Protein AF-A0A840MPY4-F1 (afdb_monomer_lite)

Organism: NCBI:txid714531

Secondary structure (DSSP, 8-state):
---S----EESS--SSEEE--TT-S-EEE---BTBSS-HHHHHHHHHHHHHHHHHHHHHT--EEEEE--EEEETTTEEEEPPEEEE-TT--EEEE-S-EEEEHHHHHHHTS----TT-PPPP--S------------------TT-EEEEEEEEEEEEEE--EEPP--TT--TT---EE--EEEEEEEEEEEEP--SSPPP--SSS---GGGHHHHHHHHHHHHHHTTS----SHHHHTSGGGGSPPPPP--S-EEEEEEEE-SS-EEEEESTTT--BS-S-HHHHHHHHHTTPPPHHHHHHHHHHHHHHHHHHHHTTTT-TT--TTHHHHHHHHHHHHHHHHHHHHHHHHHHHHTS----TT-GGG-S-TTHHHHHHHHHHHHHHHHHHHTTS-S--HHHHHT-SEE-SEEEEE----TTS-HHHHHHHHH-TTEEEEEEEE-TTHHHHHHHHGGGSPPEESSHHHH-TTSPEEEEEEEET-EEEES-----EEEEEEEEEE-S-TTS-------TT---TTSEEEEEEEEE-TTS-EEEEEEEEEEEE--HHHHHHHHHHHHHHT--HHHHHHHHHHHHHHHHTT--S--SSSHHHHHHHHHHHHHHHHHHHHHHHHHHHHHHHHHSS-TTPPP------TTEEEEEEEEEEEESS-GGGPPTT-EEEEEEEEEEEE--TTT-EEEEEEEEEEEEEEEEEEETTEEEEEEEEEEEEEEEEEETTEEEEEEEEEEEEEEEEEEE-SSS-EEEEEEE-TTTTSSS--GGGEEEEEEEEEEEETTEEEEEEEEEEE--TT--EEEEEEEEEEE-GGGGSTT-HHHHHHHHHHHHHTTT-S-TTHHHHHHHHHHPPPPS-----EEE-SSSEEEEEEPP----S--------PPEEEEEEEEEESSHHHHHHHHHHHHTT-HHHHHHHTPEEEEEEEE-TTS--B-S-HHHHHHHHHHT---SEEEEEEEEE-GGGGGG-HHHHHHHHHHHHHHHH-S-----EEEEESS---S--TTSSEEEEEEEEPPPP-EEEEEE-S-HHHHHHHHHHHHHH-HHHHHHHS--EEEEEEEB-TTSSSBPHHHHHHHHHHH-SS---EEEEEEESS--HHHHHHHHHHHHHTT--GGGEEEEE-TTHHHH-SSSEEEEEEEPPPEEEEEEEE--BSSSB---TT--EEEEEEETTEES-HHHHHHHHHHH-SSS-EEEEEEE-TT--HHHHHHHHHHHHHHHHHHT-TTTEEEEEEEE--HHHHHHHHHTT--GGG-SEEEEEESS---

pLDDT: mean 74.81, std 16.4, range [26.81, 96.81]

Structure (mmCIF, N/CA/C/O backbone):
data_AF-A0A840MPY4-F1
#
_entry.id   AF-A0A840MPY4-F1
#
loop_
_atom_site.group_PDB
_atom_site.id
_atom_site.type_symbol
_atom_site.label_atom_id
_atom_site.label_alt_id
_atom_site.label_comp_id
_atom_site.label_asym_id
_atom_site.label_entity_id
_atom_site.label_seq_id
_atom_site.pdbx_PDB_ins_code
_atom_site.Cartn_x
_atom_site.Cartn_y
_atom_site.Cartn_z
_atom_site.occupancy
_atom_site.B_iso_or_equiv
_atom_site.auth_seq_id
_atom_site.auth_comp_id
_atom_site.auth_asym_id
_atom_site.auth_atom_id
_atom_site.pdbx_PDB_model_num
ATOM 1 N N . MET A 1 1 ? -49.613 5.426 56.085 1.00 29.27 1 MET A N 1
ATOM 2 C CA . MET A 1 1 ? -48.404 6.179 56.483 1.00 29.27 1 MET A CA 1
ATOM 3 C C . MET A 1 1 ? -48.661 7.656 56.213 1.00 29.27 1 MET A C 1
ATOM 5 O O . MET A 1 1 ? -49.315 7.924 55.209 1.00 29.27 1 MET A O 1
ATOM 9 N N . PRO A 1 2 ? -48.269 8.586 57.100 1.00 29.73 2 PRO A N 1
ATOM 10 C CA . PRO A 1 2 ? -48.614 9.998 56.961 1.00 29.73 2 PRO A CA 1
ATOM 11 C C . PRO A 1 2 ? -47.793 10.660 55.846 1.00 29.73 2 PRO A C 1
ATOM 13 O O . PRO A 1 2 ? -46.617 10.361 55.670 1.00 29.73 2 PRO A O 1
ATOM 16 N N . THR A 1 3 ? -48.443 11.554 55.105 1.00 32.62 3 THR A N 1
ATOM 17 C CA . THR A 1 3 ? -47.988 12.252 53.890 1.00 32.62 3 THR A CA 1
ATOM 18 C C . THR A 1 3 ? -47.480 13.678 54.155 1.00 32.62 3 THR A C 1
ATOM 20 O O . THR A 1 3 ? -47.581 14.547 53.292 1.00 32.62 3 THR A O 1
ATOM 23 N N . THR A 1 4 ? -46.942 13.966 55.340 1.00 36.44 4 THR A N 1
ATOM 24 C CA . THR A 1 4 ? -46.329 15.271 55.641 1.00 36.44 4 THR A CA 1
ATOM 25 C C . THR A 1 4 ? -44.826 15.225 55.378 1.00 36.44 4 THR A C 1
ATOM 27 O O . THR A 1 4 ? -44.166 14.275 55.788 1.00 36.44 4 THR A O 1
ATOM 30 N N . GLN A 1 5 ? -44.291 16.235 54.681 1.00 41.03 5 GLN A N 1
ATOM 31 C CA . GLN A 1 5 ? -42.857 16.441 54.439 1.00 41.03 5 GLN A CA 1
ATOM 32 C C . GLN A 1 5 ? -42.096 16.544 55.776 1.00 41.03 5 GLN A C 1
ATOM 34 O O . GLN A 1 5 ? -41.884 17.633 56.303 1.00 41.03 5 GLN A O 1
ATOM 39 N N . ASP A 1 6 ? -41.723 15.402 56.352 1.00 45.94 6 ASP A N 1
ATOM 40 C CA . ASP A 1 6 ? -40.908 15.328 57.560 1.00 45.94 6 ASP A CA 1
ATOM 41 C C . ASP A 1 6 ? -39.481 15.793 57.245 1.00 45.94 6 ASP A C 1
ATOM 43 O O . ASP A 1 6 ? -38.837 15.319 56.307 1.00 45.94 6 ASP A O 1
ATOM 47 N N . THR A 1 7 ? -38.973 16.722 58.052 1.00 53.59 7 THR A N 1
ATOM 48 C CA . THR A 1 7 ? -37.599 17.229 57.987 1.00 53.59 7 THR A CA 1
ATOM 49 C C . THR A 1 7 ? -36.598 16.090 58.209 1.00 53.59 7 THR A C 1
ATOM 51 O O . THR A 1 7 ? -36.431 15.606 59.334 1.00 53.59 7 THR A O 1
ATOM 54 N N . LEU A 1 8 ? -35.934 15.667 57.127 1.00 58.66 8 LEU A N 1
ATOM 55 C CA . LEU A 1 8 ? -34.840 14.691 57.135 1.00 58.66 8 LEU A CA 1
ATOM 56 C C . LEU A 1 8 ? -33.618 15.272 57.859 1.00 58.66 8 LEU A C 1
ATOM 58 O O . LEU A 1 8 ? -33.148 16.354 57.512 1.00 58.66 8 LEU A O 1
ATOM 62 N N . VAL A 1 9 ? -33.080 14.538 58.836 1.00 64.81 9 VAL A N 1
ATOM 63 C CA . VAL A 1 9 ? -31.821 14.887 59.516 1.00 64.81 9 VAL A CA 1
ATOM 64 C C . VAL A 1 9 ? -30.726 13.957 59.006 1.00 64.81 9 VAL A C 1
ATOM 66 O O . VAL A 1 9 ? -30.769 12.756 59.268 1.00 64.81 9 VAL A O 1
ATOM 69 N N . LEU A 1 10 ? -29.767 14.496 58.250 1.00 68.44 10 LEU A N 1
ATOM 70 C CA . LEU A 1 10 ? -28.640 13.738 57.698 1.00 68.44 10 LEU A CA 1
ATOM 71 C C . LEU A 1 10 ? -27.717 13.262 58.825 1.00 68.44 10 LEU A C 1
ATOM 73 O O . LEU A 1 10 ? -27.290 14.065 59.650 1.00 68.44 10 LEU A O 1
ATOM 77 N N . LEU A 1 11 ? -27.403 11.966 58.848 1.00 57.31 11 LEU A N 1
ATOM 78 C CA . LEU A 1 11 ? -26.473 11.383 59.823 1.00 57.31 11 LEU A CA 1
ATOM 79 C C . LEU A 1 11 ? -25.024 11.435 59.342 1.00 57.31 11 LEU A C 1
ATOM 81 O O . LEU A 1 11 ? -24.120 11.596 60.154 1.00 57.31 11 LEU A O 1
ATOM 85 N N . ASN A 1 12 ? -24.820 11.361 58.024 1.00 67.62 12 ASN A N 1
ATOM 86 C CA . ASN A 1 12 ? -23.512 11.472 57.390 1.00 67.62 12 ASN A CA 1
ATOM 87 C C . ASN A 1 12 ? -23.547 12.659 56.420 1.00 67.62 12 ASN A C 1
ATOM 89 O O . ASN A 1 12 ? -24.227 12.606 55.394 1.00 67.62 12 ASN A O 1
ATOM 93 N N . ALA A 1 13 ? -22.840 13.744 56.749 1.00 54.88 13 ALA A N 1
ATOM 94 C CA . ALA A 1 13 ? -22.662 14.871 55.840 1.00 54.88 13 ALA A CA 1
ATOM 95 C C . ALA A 1 13 ? -21.511 14.549 54.878 1.00 54.88 13 ALA A C 1
ATOM 97 O O . ALA A 1 13 ? -20.348 14.506 55.272 1.00 54.88 13 ALA A O 1
ATOM 98 N N . SER A 1 14 ? -21.836 14.276 53.618 1.00 61.94 14 SER A N 1
ATOM 99 C CA . SER A 1 14 ? -20.851 14.076 52.552 1.00 61.94 14 SER A CA 1
ATOM 100 C C . SER A 1 14 ? -21.078 15.113 51.458 1.00 61.94 14 SER A C 1
ATOM 102 O O . SER A 1 14 ? -22.224 15.418 51.128 1.00 61.94 14 SER A O 1
ATOM 104 N N . ASN A 1 15 ? -19.995 15.656 50.894 1.00 76.69 15 ASN A N 1
ATOM 105 C CA . ASN A 1 15 ? -20.077 16.595 49.769 1.00 76.69 15 ASN A CA 1
ATOM 106 C C . ASN A 1 15 ? -20.805 15.919 48.593 1.00 76.69 15 ASN A C 1
ATOM 108 O O . ASN A 1 15 ? -20.614 14.724 48.373 1.00 76.69 15 ASN A O 1
ATOM 112 N N . GLY A 1 16 ? -21.634 16.657 47.855 1.00 76.75 16 GLY A N 1
ATOM 113 C CA . GLY A 1 16 ? -22.427 16.155 46.728 1.00 76.75 16 GLY A CA 1
ATOM 114 C C . GLY A 1 16 ? -23.934 16.424 46.843 1.00 76.75 16 GLY A C 1
ATOM 115 O O . GLY A 1 16 ? -24.391 17.268 47.615 1.00 76.75 16 GLY A O 1
ATOM 116 N N . ILE A 1 17 ? -24.730 15.720 46.033 1.00 78.50 17 ILE A N 1
ATOM 117 C CA . ILE A 1 17 ? -26.202 15.780 46.064 1.00 78.50 17 ILE A CA 1
ATOM 118 C C . ILE A 1 17 ? -26.725 14.545 46.800 1.00 78.50 17 ILE A C 1
ATOM 120 O O . ILE A 1 17 ? -26.593 13.434 46.296 1.00 78.50 17 ILE A O 1
ATOM 124 N N . THR A 1 18 ? -27.325 14.727 47.981 1.00 79.25 18 THR A N 1
ATOM 125 C CA . THR A 1 18 ? -27.927 13.622 48.750 1.00 79.25 18 THR A CA 1
ATOM 126 C C . THR A 1 18 ? -29.339 13.306 48.259 1.00 79.25 18 THR A C 1
ATOM 128 O O . THR A 1 18 ? -30.182 14.199 48.183 1.00 79.25 18 THR A O 1
ATOM 131 N N . LEU A 1 19 ? -29.600 12.032 47.964 1.00 75.88 19 LEU A N 1
ATOM 132 C CA . LEU A 1 19 ? -30.857 11.503 47.440 1.00 75.88 19 LEU A CA 1
ATOM 133 C C . LEU A 1 19 ? -31.365 10.392 48.371 1.00 75.88 19 LEU A C 1
ATOM 135 O O . LEU A 1 19 ? -30.850 9.275 48.355 1.00 75.88 19 LEU A O 1
ATOM 139 N N . ILE A 1 20 ? -32.366 10.703 49.202 1.00 74.69 20 ILE A N 1
ATOM 140 C CA . ILE A 1 20 ? -33.004 9.749 50.128 1.00 74.69 20 ILE A CA 1
ATOM 141 C C . ILE A 1 20 ? -34.519 9.776 49.880 1.00 74.69 20 ILE A C 1
ATOM 143 O O . ILE A 1 20 ? -35.190 10.700 50.352 1.00 74.69 20 ILE A O 1
ATOM 147 N N . PRO A 1 21 ? -35.066 8.808 49.122 1.00 73.88 21 PRO A N 1
ATOM 148 C CA . PRO A 1 21 ? -36.489 8.783 48.784 1.00 73.88 21 PRO A CA 1
ATOM 149 C C . PRO A 1 21 ? -37.421 8.586 49.983 1.00 73.88 21 PRO A C 1
ATOM 151 O O . PRO A 1 21 ? -37.048 8.046 51.030 1.00 73.88 21 PRO A O 1
ATOM 154 N N . GLY A 1 22 ? -38.661 9.054 49.818 1.00 61.81 22 GLY A N 1
ATOM 155 C CA . GLY A 1 22 ? -39.698 9.087 50.853 1.00 61.81 22 GLY A CA 1
ATOM 156 C C . GLY A 1 22 ? -40.196 7.709 51.311 1.00 61.81 22 GLY A C 1
ATOM 157 O O . GLY A 1 22 ? -40.797 7.584 52.376 1.00 61.81 22 GLY A O 1
ATOM 158 N N . ASP A 1 23 ? -39.939 6.691 50.509 1.00 68.69 23 ASP A N 1
ATOM 159 C CA . ASP A 1 23 ? -40.542 5.361 50.508 1.00 68.69 23 ASP A CA 1
ATOM 160 C C . ASP A 1 23 ? -39.501 4.258 50.241 1.00 68.69 23 ASP A C 1
ATOM 162 O O . ASP A 1 23 ? -39.848 3.130 49.899 1.00 68.69 23 ASP A O 1
ATOM 166 N N . THR A 1 24 ? -38.212 4.557 50.445 1.00 67.12 24 THR A N 1
ATOM 167 C CA . THR A 1 24 ? -37.131 3.574 50.282 1.00 67.12 24 THR A CA 1
ATOM 168 C C . THR A 1 24 ? -37.386 2.309 51.123 1.00 67.12 24 THR A C 1
ATOM 170 O O . THR A 1 24 ? -37.623 2.409 52.335 1.00 67.12 24 THR A O 1
ATOM 173 N N . PRO A 1 25 ? -37.302 1.097 50.534 1.00 69.69 25 PRO A N 1
ATOM 174 C CA . PRO A 1 25 ? -37.469 -0.153 51.277 1.00 69.69 25 PRO A CA 1
ATOM 175 C C . PRO A 1 25 ? -36.320 -0.391 52.269 1.00 69.69 25 PRO A C 1
ATOM 177 O O . PRO A 1 25 ? -36.459 -1.192 53.190 1.00 69.69 25 PRO A O 1
ATOM 180 N N . LEU A 1 26 ? -35.210 0.348 52.141 1.00 75.25 26 LEU A N 1
ATOM 181 C CA . LEU A 1 26 ? -34.127 0.407 53.125 1.00 75.25 26 LEU A CA 1
ATOM 182 C C . LEU A 1 26 ? -34.470 1.379 54.271 1.00 75.25 26 LEU A C 1
ATOM 184 O O . LEU A 1 26 ? -33.704 2.287 54.603 1.00 75.25 26 LEU A O 1
ATOM 188 N N . THR A 1 27 ? -35.653 1.201 54.864 1.00 67.88 27 THR A N 1
ATOM 189 C CA . THR A 1 27 ? -36.108 1.930 56.055 1.00 67.88 27 THR A CA 1
ATOM 190 C C . THR A 1 27 ? -36.087 0.994 57.259 1.00 67.88 27 THR A C 1
ATOM 192 O O . THR A 1 27 ? -36.723 -0.059 57.245 1.00 67.88 27 THR A O 1
ATOM 195 N N . ARG A 1 28 ? -35.390 1.386 58.330 1.00 77.00 28 ARG A N 1
ATOM 196 C CA . ARG A 1 28 ? -35.313 0.620 59.584 1.00 77.00 28 ARG A CA 1
ATOM 197 C C . ARG A 1 28 ? -35.750 1.440 60.792 1.00 77.00 28 ARG A C 1
ATOM 199 O O . ARG A 1 28 ? -35.774 2.671 60.756 1.00 77.00 28 ARG A O 1
ATOM 206 N N . LEU A 1 29 ? -36.070 0.736 61.877 1.00 70.38 29 LEU A N 1
ATOM 207 C CA . LEU A 1 29 ? -36.338 1.347 63.178 1.00 70.38 29 LEU A CA 1
ATOM 208 C C . LEU A 1 29 ? -35.064 2.003 63.721 1.00 70.38 29 LEU A C 1
ATOM 210 O O . LEU A 1 29 ? -34.014 1.362 63.773 1.00 70.38 29 LEU A O 1
ATOM 214 N N . ASN A 1 30 ? -35.175 3.254 64.159 1.00 71.31 30 ASN A N 1
ATOM 215 C CA . ASN A 1 30 ? -34.165 3.933 64.959 1.00 71.31 30 ASN A CA 1
ATOM 216 C C . ASN A 1 30 ? -34.508 3.728 66.442 1.00 71.31 30 ASN A C 1
ATOM 218 O O . ASN A 1 30 ? -35.477 4.305 66.932 1.00 71.31 30 ASN A O 1
ATOM 222 N N . TYR A 1 31 ? -33.772 2.873 67.151 1.00 73.06 31 TYR A N 1
ATOM 223 C CA . TYR A 1 31 ? -34.034 2.638 68.574 1.00 73.06 31 TYR A CA 1
ATOM 224 C C . TYR A 1 31 ? -33.492 3.786 69.435 1.00 73.06 31 TYR A C 1
ATOM 226 O O . TYR A 1 31 ? -32.384 4.259 69.193 1.00 73.06 31 TYR A O 1
ATOM 234 N N . PHE A 1 32 ? -34.257 4.200 70.447 1.00 65.88 32 PHE A N 1
ATOM 235 C CA . PHE A 1 32 ? -33.897 5.208 71.451 1.00 65.88 32 PHE A CA 1
ATOM 236 C C . PHE A 1 32 ? -34.499 4.826 72.816 1.00 65.88 32 PHE A C 1
ATOM 238 O O . PHE A 1 32 ? -35.452 4.039 72.872 1.00 65.88 32 PHE A O 1
ATOM 245 N N . ASP A 1 33 ? -33.929 5.338 73.908 1.00 62.19 33 ASP A N 1
ATOM 246 C CA . ASP A 1 33 ? -34.390 5.027 75.266 1.00 62.19 33 ASP A CA 1
ATOM 247 C C . ASP A 1 33 ? -35.830 5.526 75.495 1.00 62.19 33 ASP A C 1
ATOM 249 O O . ASP A 1 33 ? -36.161 6.661 75.157 1.00 62.19 33 ASP A O 1
ATOM 253 N N . GLY A 1 34 ? -36.698 4.653 76.032 1.00 65.81 34 GLY A N 1
ATOM 254 C CA . GLY A 1 34 ? -38.146 4.893 76.201 1.00 65.81 34 GLY A CA 1
ATOM 255 C C . GLY A 1 34 ? -39.065 3.894 75.468 1.00 65.81 34 GLY A C 1
ATOM 256 O O . GLY A 1 34 ? -40.265 3.849 75.729 1.00 65.81 34 GLY A O 1
ATOM 257 N N . LYS A 1 35 ? -38.517 3.038 74.594 1.00 57.62 35 LYS A N 1
ATOM 258 C CA . LYS A 1 35 ? -39.201 1.884 73.970 1.00 57.62 35 LYS A CA 1
ATOM 259 C C . LYS A 1 35 ? -38.989 0.645 74.864 1.00 57.62 35 LYS A C 1
ATOM 261 O O . LYS A 1 35 ? -37.899 0.476 75.393 1.00 57.62 35 LYS A O 1
ATOM 266 N N . PHE A 1 36 ? -39.995 -0.200 75.123 1.00 57.94 36 PHE A N 1
ATOM 267 C CA . PHE A 1 36 ? -39.844 -1.367 76.026 1.00 57.94 36 PHE A CA 1
ATOM 268 C C . PHE A 1 36 ? -38.870 -2.394 75.398 1.00 57.94 36 PHE A C 1
ATOM 270 O O . PHE A 1 36 ? -39.295 -3.144 74.526 1.00 57.94 36 PHE A O 1
ATOM 277 N N . LEU A 1 37 ? -37.585 -2.332 75.796 1.00 61.00 37 LEU A N 1
ATOM 278 C CA . LEU A 1 37 ? -36.343 -3.044 75.385 1.00 61.00 37 LEU A CA 1
ATOM 279 C C . LEU A 1 37 ? -35.227 -1.976 75.254 1.00 61.00 37 LEU A C 1
ATOM 281 O O . LEU A 1 37 ? -35.475 -0.922 74.673 1.00 61.00 37 LEU A O 1
ATOM 285 N N . LYS A 1 38 ? -34.010 -2.196 75.781 1.00 65.75 38 LYS A N 1
ATOM 286 C CA . LYS A 1 38 ? -32.951 -1.165 75.716 1.00 65.75 38 LYS A CA 1
ATOM 287 C C . LYS A 1 38 ? -32.557 -0.890 74.266 1.00 65.75 38 LYS A C 1
ATOM 289 O O . LYS A 1 38 ? -32.314 -1.818 73.494 1.00 65.75 38 LYS A O 1
ATOM 294 N N . ALA A 1 39 ? -32.462 0.386 73.906 1.00 67.56 39 ALA A N 1
ATOM 295 C CA . ALA A 1 39 ? -32.134 0.783 72.545 1.00 67.56 39 ALA A CA 1
ATOM 296 C C . ALA A 1 39 ? -30.745 0.308 72.115 1.00 67.56 39 ALA A C 1
ATOM 298 O O . ALA A 1 39 ? -30.576 -0.105 70.971 1.00 67.56 39 ALA A O 1
ATOM 299 N N . GLU A 1 40 ? -29.784 0.316 73.037 1.00 67.94 40 GLU A N 1
ATOM 300 C CA . GLU A 1 40 ? -28.411 -0.136 72.804 1.00 67.94 40 GLU A CA 1
ATOM 301 C C . GLU A 1 40 ? -28.351 -1.605 72.352 1.00 67.94 40 GLU A C 1
ATOM 303 O O . GLU A 1 40 ? -27.673 -1.910 71.372 1.00 67.94 40 GLU A O 1
ATOM 308 N N . ASP A 1 41 ? -29.117 -2.501 72.987 1.00 69.31 41 ASP A N 1
ATOM 309 C CA . ASP A 1 41 ? -29.124 -3.937 72.663 1.00 69.31 41 ASP A CA 1
ATOM 310 C C . ASP A 1 41 ? -29.664 -4.187 71.242 1.00 69.31 41 ASP A C 1
ATOM 312 O O . ASP A 1 41 ? -29.098 -4.953 70.458 1.00 69.31 41 ASP A O 1
ATOM 316 N N . LEU A 1 42 ? -30.732 -3.482 70.866 1.00 79.56 42 LEU A N 1
ATOM 317 C CA . LEU A 1 42 ? -31.342 -3.616 69.543 1.00 79.56 42 LEU A CA 1
ATOM 318 C C . LEU A 1 42 ? -30.551 -2.875 68.448 1.00 79.56 42 LEU A C 1
ATOM 320 O O . LEU A 1 42 ? -30.545 -3.292 67.287 1.00 79.56 42 LEU A O 1
ATOM 324 N N . GLN A 1 43 ? -29.851 -1.789 68.793 1.00 77.06 43 GLN A N 1
ATOM 325 C CA . GLN A 1 43 ? -28.873 -1.152 67.905 1.00 77.06 43 GLN A CA 1
ATOM 326 C C . GLN A 1 43 ? -27.672 -2.068 67.662 1.00 77.06 43 GLN A C 1
ATOM 328 O O . GLN A 1 43 ? -27.186 -2.132 66.528 1.00 77.06 43 GLN A O 1
ATOM 333 N N . ALA A 1 44 ? -27.212 -2.790 68.687 1.00 70.19 44 ALA A N 1
ATOM 334 C CA . ALA A 1 44 ? -26.137 -3.765 68.566 1.00 70.19 44 ALA A CA 1
ATOM 335 C C . ALA A 1 44 ? -26.538 -4.919 67.634 1.00 70.19 44 ALA A C 1
ATOM 337 O O . ALA A 1 44 ? -25.787 -5.234 66.712 1.00 70.19 44 ALA A O 1
ATOM 338 N N . GLU A 1 45 ? -27.746 -5.476 67.779 1.00 78.19 45 GLU A N 1
ATOM 339 C CA . GLU A 1 45 ? -28.273 -6.508 66.871 1.00 78.19 45 GLU A CA 1
ATOM 340 C C . GLU A 1 45 ? -28.405 -6.001 65.422 1.00 78.19 45 GLU A C 1
ATOM 342 O O . GLU A 1 45 ? -27.947 -6.656 64.482 1.00 78.19 45 GLU A O 1
ATOM 347 N N . GLN A 1 46 ? -28.954 -4.798 65.212 1.00 83.25 46 GLN A N 1
ATOM 348 C CA . GLN A 1 46 ? -29.011 -4.203 63.870 1.00 83.25 46 GLN A CA 1
ATOM 349 C C . GLN A 1 46 ? -27.618 -3.969 63.276 1.00 83.25 46 GLN A C 1
ATOM 351 O O . GLN A 1 46 ? -27.415 -4.151 62.075 1.00 83.25 46 GLN A O 1
ATOM 356 N N . THR A 1 47 ? -26.661 -3.541 64.097 1.00 80.38 47 THR A N 1
ATOM 357 C CA . THR A 1 47 ? -25.276 -3.329 63.664 1.00 80.38 47 THR A CA 1
ATOM 358 C C . THR A 1 47 ? -24.632 -4.651 63.274 1.00 80.38 47 THR A C 1
ATOM 360 O O . THR A 1 47 ? -24.016 -4.720 62.213 1.00 80.38 47 THR A O 1
ATOM 363 N N . TYR A 1 48 ? -24.849 -5.708 64.060 1.00 80.06 48 TYR A N 1
ATOM 364 C CA . TYR A 1 48 ? -24.405 -7.062 63.741 1.00 80.06 48 TYR A CA 1
ATOM 365 C C . TYR A 1 48 ? -24.957 -7.538 62.390 1.00 80.06 48 TYR A C 1
ATOM 367 O O . TYR A 1 48 ? -24.182 -7.951 61.530 1.00 80.06 48 TYR A O 1
ATOM 375 N N . LEU A 1 49 ? -26.269 -7.415 62.150 1.00 86.69 49 LEU A N 1
ATOM 376 C CA . LEU A 1 49 ? -26.880 -7.816 60.876 1.00 86.69 49 LEU A CA 1
ATOM 377 C C . LEU A 1 49 ? -26.324 -7.014 59.690 1.00 86.69 49 LEU A C 1
ATOM 379 O O . LEU A 1 49 ? -26.049 -7.586 58.636 1.00 86.69 49 LEU A O 1
ATOM 383 N N . ARG A 1 50 ? -26.107 -5.703 59.856 1.00 86.19 50 ARG A N 1
ATOM 384 C CA . ARG A 1 50 ? -25.498 -4.857 58.814 1.00 86.19 50 ARG A CA 1
ATOM 385 C C . ARG A 1 50 ? -24.067 -5.272 58.517 1.00 86.19 50 ARG A C 1
ATOM 387 O O . ARG A 1 50 ? -23.717 -5.389 57.349 1.00 86.19 50 ARG A O 1
ATOM 394 N N . GLN A 1 51 ? -23.261 -5.511 59.547 1.00 83.44 51 GLN A N 1
ATOM 395 C CA . GLN A 1 51 ? -21.888 -5.979 59.379 1.00 83.44 51 GLN A CA 1
ATOM 396 C C . GLN A 1 51 ? -21.856 -7.349 58.699 1.00 83.44 51 GLN A C 1
ATOM 398 O O . GLN A 1 51 ? -21.070 -7.549 57.781 1.00 83.44 51 GLN A O 1
ATOM 403 N N . LEU A 1 52 ? -22.753 -8.267 59.069 1.00 84.38 52 LEU A N 1
ATOM 404 C CA . LEU A 1 52 ? -22.861 -9.576 58.428 1.00 84.38 52 LEU A CA 1
ATOM 405 C C . LEU A 1 52 ? -23.201 -9.454 56.932 1.00 84.38 52 LEU A C 1
ATOM 407 O O . LEU A 1 52 ? -22.577 -10.118 56.105 1.00 84.38 52 LEU A O 1
ATOM 411 N N . VAL A 1 53 ? -24.148 -8.582 56.573 1.00 90.69 53 VAL A N 1
ATOM 412 C CA . VAL A 1 53 ? -24.497 -8.302 55.170 1.00 90.69 53 VAL A CA 1
ATOM 413 C C . VAL A 1 53 ? -23.344 -7.620 54.431 1.00 90.69 53 VAL A C 1
ATOM 415 O O . VAL A 1 53 ? -23.046 -8.013 53.308 1.00 90.69 53 VAL A O 1
ATOM 418 N N . GLN A 1 54 ? -22.664 -6.650 55.049 1.00 89.56 54 GLN A N 1
ATOM 419 C CA . GLN A 1 54 ? -21.498 -5.979 54.463 1.00 89.56 54 GLN A CA 1
ATOM 420 C C . GLN A 1 54 ? -20.378 -6.974 54.158 1.00 89.56 54 GLN A C 1
ATOM 422 O O . GLN A 1 54 ? -19.916 -7.042 53.024 1.00 89.56 54 GLN A O 1
ATOM 427 N N . LEU A 1 55 ? -20.008 -7.811 55.130 1.00 84.88 55 LEU A N 1
ATOM 428 C CA . LEU A 1 55 ? -18.996 -8.857 54.961 1.00 84.88 55 LEU A CA 1
ATOM 429 C C . LEU A 1 55 ? -19.404 -9.878 53.885 1.00 84.88 55 LEU A C 1
ATOM 431 O O . LEU A 1 55 ? -18.574 -10.296 53.078 1.00 84.88 55 LEU A O 1
ATOM 435 N N . SER A 1 56 ? -20.689 -10.247 53.828 1.00 88.31 56 SER A N 1
ATOM 436 C CA . SER A 1 56 ? -21.235 -11.107 52.767 1.00 88.31 56 SER A CA 1
ATOM 437 C C . SER A 1 56 ? -21.119 -10.454 51.383 1.00 88.31 56 SER A C 1
ATOM 439 O O . SER A 1 56 ? -20.714 -11.089 50.409 1.00 88.31 56 SER A O 1
ATOM 441 N N . ASN A 1 57 ? -21.418 -9.158 51.287 1.00 91.00 57 ASN A N 1
ATOM 442 C CA . ASN A 1 57 ? -21.353 -8.411 50.038 1.00 91.00 57 ASN A CA 1
ATOM 443 C C . ASN A 1 57 ? -19.919 -8.201 49.545 1.00 91.00 57 ASN A C 1
ATOM 445 O O . ASN A 1 57 ? -19.691 -8.369 48.345 1.00 91.00 57 ASN A O 1
ATOM 449 N N . GLN A 1 58 ? -18.975 -7.919 50.451 1.00 86.31 58 GLN A N 1
ATOM 450 C CA . GLN A 1 58 ? -17.540 -7.807 50.153 1.00 86.31 58 GLN A CA 1
ATOM 451 C C . GLN A 1 58 ? -17.008 -9.082 49.487 1.00 86.31 58 GLN A C 1
ATOM 453 O O . GLN A 1 58 ? -16.267 -9.017 48.509 1.00 86.31 58 GLN A O 1
ATOM 458 N N . ALA A 1 59 ? -17.458 -10.262 49.930 1.00 82.62 59 ALA A N 1
ATOM 459 C CA . ALA A 1 59 ? -17.065 -11.526 49.305 1.00 82.62 59 ALA A CA 1
ATOM 460 C C . ALA A 1 59 ? -17.483 -11.625 47.820 1.00 82.62 59 ALA A C 1
ATOM 462 O O . ALA A 1 59 ? -16.790 -12.258 47.023 1.00 82.62 59 ALA A O 1
ATOM 463 N N . GLY A 1 60 ? -18.596 -10.988 47.440 1.00 83.81 60 GLY A N 1
ATOM 464 C CA . GLY A 1 60 ? -19.106 -10.951 46.065 1.00 83.81 60 GLY A CA 1
ATOM 465 C C . GLY A 1 60 ? -18.615 -9.770 45.219 1.00 83.81 60 GLY A C 1
ATOM 466 O O . GLY A 1 60 ? -19.073 -9.632 44.089 1.00 83.81 60 GLY A O 1
ATOM 467 N N . GLY A 1 61 ? -17.729 -8.922 45.750 1.00 87.69 61 GLY A N 1
ATOM 468 C CA . GLY A 1 61 ? -17.174 -7.754 45.060 1.00 87.69 61 GLY A CA 1
ATOM 469 C C . GLY A 1 61 ? -18.117 -6.550 44.954 1.00 87.69 61 GLY A C 1
ATOM 470 O O . GLY A 1 61 ? -19.322 -6.646 45.212 1.00 87.69 61 GLY A O 1
ATOM 471 N N . ALA A 1 62 ? -17.545 -5.410 44.565 1.00 91.31 62 ALA A N 1
ATOM 472 C CA . ALA A 1 62 ? -18.229 -4.124 44.414 1.00 91.31 62 ALA A CA 1
ATOM 473 C C . ALA A 1 62 ? -18.617 -3.809 42.960 1.00 91.31 62 ALA A C 1
ATOM 475 O O . ALA A 1 62 ? -18.071 -4.377 42.016 1.00 91.31 62 ALA A O 1
ATOM 476 N N . GLY A 1 63 ? -19.541 -2.864 42.778 1.00 93.12 63 GLY A N 1
ATOM 477 C CA . GLY A 1 63 ? -19.978 -2.378 41.470 1.00 93.12 63 GLY A CA 1
ATOM 478 C C . GLY A 1 63 ? -21.490 -2.220 41.352 1.00 93.12 63 GLY A C 1
ATOM 479 O O . GLY A 1 63 ? -22.250 -2.444 42.298 1.00 93.12 63 GLY A O 1
ATOM 480 N N . VAL A 1 64 ? -21.936 -1.830 40.159 1.00 95.94 64 VAL A N 1
ATOM 481 C CA . VAL A 1 64 ? -23.363 -1.702 39.837 1.00 95.94 64 VAL A CA 1
ATOM 482 C C . VAL A 1 64 ? -23.962 -3.089 39.605 1.00 95.94 64 VAL A C 1
ATOM 484 O O . VAL A 1 64 ? -23.416 -3.885 38.847 1.00 95.94 64 VAL A O 1
ATOM 487 N N . VAL A 1 65 ? -25.085 -3.385 40.257 1.00 94.81 65 VAL A N 1
ATOM 488 C CA . VAL A 1 65 ? -25.831 -4.641 40.082 1.00 94.81 65 VAL A CA 1
ATOM 489 C C . VAL A 1 65 ? -26.851 -4.500 38.953 1.00 94.81 65 VAL A C 1
ATOM 491 O O . VAL A 1 65 ? -26.970 -5.387 38.116 1.00 94.81 65 VAL A O 1
ATOM 494 N N . ASN A 1 66 ? -27.594 -3.392 38.929 1.00 93.44 66 ASN A N 1
ATOM 495 C CA . ASN A 1 66 ? -28.489 -3.004 37.838 1.00 93.44 66 ASN A CA 1
ATOM 496 C C . ASN A 1 66 ? -28.820 -1.504 37.926 1.00 93.44 66 ASN A C 1
ATOM 498 O O . ASN A 1 66 ? -28.654 -0.890 38.982 1.00 93.44 66 ASN A O 1
ATOM 502 N N . GLY A 1 67 ? -29.304 -0.929 36.822 1.00 94.00 67 GLY A N 1
ATOM 503 C CA . GLY A 1 67 ? -29.748 0.464 36.781 1.00 94.00 67 GLY A CA 1
ATOM 504 C C . GLY A 1 67 ? -28.603 1.469 36.904 1.00 94.00 67 GLY A C 1
ATOM 505 O O . GLY A 1 67 ? -27.505 1.203 36.413 1.00 94.00 67 GLY A O 1
ATOM 506 N N . PHE A 1 68 ? -28.855 2.621 37.535 1.00 94.31 68 PHE A N 1
ATOM 507 C CA . PHE A 1 68 ? -27.892 3.729 37.676 1.00 94.31 68 PHE A CA 1
ATOM 508 C C . PHE A 1 68 ? -27.282 4.217 36.347 1.00 94.31 68 PHE A C 1
ATOM 510 O O . PHE A 1 68 ? -26.169 4.747 36.297 1.00 94.31 68 PHE A O 1
ATOM 517 N N . ASP A 1 69 ? -28.014 4.050 35.249 1.00 92.06 69 ASP A N 1
ATOM 518 C CA . ASP A 1 69 ? -27.655 4.608 33.949 1.00 92.06 69 ASP A CA 1
ATOM 519 C C . ASP A 1 69 ? -27.685 6.134 33.993 1.00 92.06 69 ASP A C 1
ATOM 521 O O . ASP A 1 69 ? -28.628 6.728 34.527 1.00 92.06 69 ASP A O 1
ATOM 525 N N . LEU A 1 70 ? -26.651 6.745 33.411 1.00 90.38 70 LEU A N 1
ATOM 526 C CA . LEU A 1 70 ? -26.519 8.189 33.274 1.00 90.38 70 LEU A CA 1
ATOM 527 C C . LEU A 1 70 ? -26.872 8.584 31.846 1.00 90.38 70 LEU A C 1
ATOM 529 O O . LEU A 1 70 ? -26.206 8.178 30.894 1.00 90.38 70 LEU A O 1
ATOM 533 N N . GLN A 1 71 ? -27.902 9.412 31.700 1.00 86.75 71 GLN A N 1
ATOM 534 C CA . GLN A 1 71 ? -28.324 9.929 30.402 1.00 86.75 71 GLN A CA 1
ATOM 535 C C . GLN A 1 71 ? -28.255 11.454 30.392 1.00 86.75 71 GLN A C 1
ATOM 537 O O . GLN A 1 71 ? -28.833 12.127 31.249 1.00 86.75 71 GLN A O 1
ATOM 542 N N . ALA A 1 72 ? -27.538 12.005 29.412 1.00 83.19 72 ALA A N 1
ATOM 543 C CA . ALA A 1 72 ? -27.521 13.439 29.163 1.00 83.19 72 ALA A CA 1
ATOM 544 C C . ALA A 1 72 ? -28.854 13.880 28.554 1.00 83.19 72 ALA A C 1
ATOM 546 O O . ALA A 1 72 ? -29.308 13.320 27.562 1.00 83.19 72 ALA A O 1
ATOM 547 N N . THR A 1 73 ? -29.466 14.897 29.156 1.00 77.25 73 THR A N 1
ATOM 548 C CA . THR A 1 73 ? -30.701 15.529 28.678 1.00 77.25 73 THR A CA 1
ATOM 549 C C . THR A 1 73 ? -30.399 16.962 28.235 1.00 77.25 73 THR A C 1
ATOM 551 O O . THR A 1 73 ? -29.399 17.558 28.651 1.00 77.25 73 THR A O 1
ATOM 554 N N . ALA A 1 74 ? -31.258 17.541 27.390 1.00 69.25 74 ALA A N 1
ATOM 555 C CA . ALA A 1 74 ? -31.140 18.933 26.964 1.00 69.25 74 ALA A CA 1
ATOM 556 C C . ALA A 1 74 ? -30.977 19.894 28.165 1.00 69.25 74 ALA A C 1
ATOM 558 O O . ALA A 1 74 ? -31.631 19.736 29.197 1.00 69.25 74 ALA A O 1
ATOM 559 N N . GLY A 1 75 ? -30.101 20.897 28.023 1.00 67.88 75 GLY A N 1
ATOM 560 C CA . GLY A 1 75 ? -29.872 21.927 29.048 1.00 67.88 75 GLY A CA 1
ATOM 561 C C . GLY A 1 75 ? -28.836 21.592 30.134 1.00 67.88 75 GLY A C 1
ATOM 562 O O . GLY A 1 75 ? -29.005 22.037 31.260 1.00 67.88 75 GLY A O 1
ATOM 563 N N . GLN A 1 76 ? -27.772 20.831 29.826 1.00 82.31 76 GLN A N 1
ATOM 564 C CA . GLN A 1 76 ? -26.695 20.460 30.778 1.00 82.31 76 GLN A CA 1
ATOM 565 C C . GLN A 1 76 ? -27.192 19.716 32.032 1.00 82.31 76 GLN A C 1
ATOM 567 O O . GLN A 1 76 ? -26.684 19.893 33.146 1.00 82.31 76 GLN A O 1
ATOM 572 N N . ARG A 1 77 ? -28.192 18.853 31.840 1.00 86.25 77 ARG A N 1
ATOM 573 C CA . ARG A 1 77 ? -28.765 18.007 32.886 1.00 86.25 77 ARG A CA 1
ATOM 574 C C . ARG A 1 77 ? -28.414 16.550 32.655 1.00 86.25 77 ARG A C 1
ATOM 576 O O . ARG A 1 77 ? -28.305 16.100 31.515 1.00 86.25 77 ARG A O 1
ATOM 583 N N . LEU A 1 78 ? -28.274 15.819 33.749 1.00 88.00 78 LEU A N 1
ATOM 584 C CA . LEU A 1 78 ? -28.163 14.368 33.736 1.00 88.00 78 LEU A CA 1
ATOM 585 C C . LEU A 1 78 ? -29.358 13.776 34.463 1.00 88.00 78 LEU A C 1
ATOM 587 O O . LEU A 1 78 ? -29.753 14.265 35.523 1.00 88.00 78 LEU A O 1
ATOM 591 N N . THR A 1 79 ? -29.895 12.708 33.895 1.00 91.81 79 THR A N 1
ATOM 592 C CA . THR A 1 79 ? -30.872 11.850 34.553 1.00 91.81 79 THR A CA 1
ATOM 593 C C . THR A 1 79 ? -30.170 10.574 34.988 1.00 91.81 79 THR A C 1
ATOM 595 O O . THR A 1 79 ? -29.520 9.910 34.179 1.00 91.81 79 THR A O 1
ATOM 598 N N . LEU A 1 80 ? -30.288 10.263 36.276 1.00 93.12 80 LEU A N 1
ATOM 599 C CA . LEU A 1 80 ? -29.863 9.010 36.879 1.00 93.12 80 LEU A CA 1
ATOM 600 C C . LEU A 1 80 ? -31.092 8.119 37.043 1.00 93.12 80 LEU A C 1
ATOM 602 O O . LEU A 1 80 ? -32.065 8.518 37.684 1.00 93.12 80 LEU A O 1
ATOM 606 N N . SER A 1 81 ? -31.057 6.932 36.447 1.00 94.75 81 SER A N 1
ATOM 607 C CA . SER A 1 81 ? -32.134 5.946 36.587 1.00 94.75 81 SER A CA 1
ATOM 608 C C . SER A 1 81 ? -32.112 5.249 37.958 1.00 94.75 81 SER A C 1
ATOM 610 O O . SER A 1 81 ? -31.063 5.222 38.614 1.00 94.75 81 SER A O 1
ATOM 612 N N . PRO A 1 82 ? -33.244 4.657 38.393 1.00 94.00 82 PRO A N 1
ATOM 613 C CA . PRO A 1 82 ? -33.276 3.761 39.541 1.00 94.00 82 PRO A CA 1
ATOM 614 C C . PRO A 1 82 ? -32.237 2.654 39.411 1.00 94.00 82 PRO A C 1
ATOM 616 O O . PRO A 1 82 ? -31.947 2.207 38.300 1.00 94.00 82 PRO A O 1
ATOM 619 N N . GLY A 1 83 ? -31.693 2.181 40.524 1.00 94.62 83 GLY A N 1
ATOM 620 C CA . GLY A 1 83 ? -30.680 1.137 40.480 1.00 94.62 83 GLY A CA 1
ATOM 621 C C . GLY A 1 83 ? -30.222 0.637 41.836 1.00 94.62 83 GLY A C 1
ATOM 622 O O . GLY A 1 83 ? -30.544 1.199 42.886 1.00 94.62 83 GLY A O 1
ATOM 623 N N . LEU A 1 84 ? -29.442 -0.439 41.773 1.00 95.44 84 LEU A N 1
ATOM 624 C CA . LEU A 1 84 ? -28.814 -1.115 42.899 1.00 95.44 84 LEU A CA 1
ATOM 625 C C . LEU A 1 84 ? -27.311 -1.260 42.638 1.00 95.44 84 LEU A C 1
ATOM 627 O O . LEU A 1 84 ? -26.898 -1.715 41.571 1.00 95.44 84 LEU A O 1
ATOM 631 N N . ALA A 1 85 ? -26.492 -0.920 43.627 1.00 95.44 85 ALA A N 1
ATOM 632 C CA . ALA A 1 85 ? -25.044 -1.073 43.591 1.00 95.44 85 ALA A CA 1
ATOM 633 C C . ALA A 1 85 ? -24.509 -1.473 44.969 1.00 95.44 85 ALA A C 1
ATOM 635 O O . ALA A 1 85 ? -25.176 -1.289 45.988 1.00 95.44 85 ALA A O 1
ATOM 636 N N . ILE A 1 86 ? -23.303 -2.032 44.981 1.00 94.94 86 ILE A N 1
ATOM 637 C CA . ILE A 1 86 ? -22.559 -2.398 46.186 1.00 94.94 86 ILE A CA 1
ATOM 638 C C . ILE A 1 86 ? -21.247 -1.617 46.177 1.00 94.94 86 ILE A C 1
ATOM 640 O O . ILE A 1 86 ? -20.525 -1.658 45.178 1.00 94.94 86 ILE A O 1
ATOM 644 N N . ASP A 1 87 ? -20.944 -0.898 47.255 1.00 92.88 87 ASP A N 1
ATOM 645 C CA . ASP A 1 87 ? -19.653 -0.214 47.394 1.00 92.88 87 ASP A CA 1
ATOM 646 C C . ASP A 1 87 ? -18.533 -1.178 47.849 1.00 92.88 87 ASP A C 1
ATOM 648 O O . ASP A 1 87 ? -18.827 -2.296 48.284 1.00 92.88 87 ASP A O 1
ATOM 652 N N . PRO A 1 88 ? -17.242 -0.804 47.726 1.00 89.44 88 PRO A N 1
ATOM 653 C CA . PRO A 1 88 ? -16.134 -1.650 48.189 1.00 89.44 88 PRO A CA 1
ATOM 654 C C . PRO A 1 88 ? -16.175 -2.007 49.683 1.00 89.44 88 PRO A C 1
ATOM 656 O O . PRO A 1 88 ? -15.706 -3.077 50.059 1.00 89.44 88 PRO A O 1
ATOM 659 N N . ASP A 1 89 ? -16.808 -1.185 50.522 1.00 90.12 89 ASP A N 1
ATOM 660 C CA . ASP A 1 89 ? -17.051 -1.490 51.936 1.00 90.12 89 ASP A CA 1
ATOM 661 C C . ASP A 1 89 ? -18.220 -2.487 52.151 1.00 90.12 89 ASP A C 1
ATOM 663 O O . ASP A 1 89 ? -18.488 -2.893 53.285 1.00 90.12 89 ASP A O 1
ATOM 667 N N . GLY A 1 90 ? -18.909 -2.928 51.092 1.00 89.94 90 GLY A N 1
ATOM 668 C CA . GLY A 1 90 ? -19.997 -3.914 51.120 1.00 89.94 90 GLY A CA 1
ATOM 669 C C . GLY A 1 90 ? -21.387 -3.338 51.411 1.00 89.94 90 GLY A C 1
ATOM 670 O O . GLY A 1 90 ? -22.341 -4.093 51.640 1.00 89.94 90 GLY A O 1
ATOM 671 N N . ARG A 1 91 ? -21.538 -2.012 51.431 1.00 91.50 91 ARG A N 1
ATOM 672 C CA . ARG A 1 91 ? -22.813 -1.334 51.692 1.00 91.50 91 ARG A CA 1
ATOM 673 C C . ARG A 1 91 ? -23.707 -1.383 50.465 1.00 91.50 91 ARG A C 1
ATOM 675 O O . ARG A 1 91 ? -23.251 -1.339 49.325 1.00 91.50 91 ARG A O 1
ATOM 682 N N . VAL A 1 92 ? -25.008 -1.444 50.725 1.00 93.00 92 VAL A N 1
ATOM 683 C CA . VAL A 1 92 ? -26.035 -1.443 49.686 1.00 93.00 92 VAL A CA 1
ATOM 684 C C . VAL A 1 92 ? -26.379 -0.003 49.318 1.00 93.00 92 VAL A C 1
ATOM 686 O O . VAL A 1 92 ? -26.754 0.790 50.178 1.00 93.00 92 VAL A O 1
ATOM 689 N N . LEU A 1 93 ? -26.272 0.323 48.033 1.00 93.81 93 LEU A N 1
ATOM 690 C CA . LEU A 1 93 ? -26.660 1.603 47.453 1.00 93.81 93 LEU A CA 1
ATOM 691 C C . LEU A 1 93 ? -27.916 1.382 46.610 1.00 93.81 93 LEU A C 1
ATOM 693 O O . LEU A 1 93 ? -27.851 0.724 45.572 1.00 93.81 93 LEU A O 1
ATOM 697 N N . LEU A 1 94 ? -29.055 1.911 47.055 1.00 92.62 94 LEU A N 1
ATOM 698 C CA . LEU A 1 94 ? -30.335 1.767 46.362 1.00 92.62 94 LEU A CA 1
ATOM 699 C C . LEU A 1 94 ? -30.938 3.136 46.065 1.00 92.62 94 LEU A C 1
ATOM 701 O O . LEU A 1 94 ? -31.081 3.969 46.961 1.00 92.62 94 LEU A O 1
ATOM 705 N N . LEU A 1 95 ? -31.354 3.321 44.816 1.00 92.56 95 LEU A N 1
ATOM 706 C CA . LEU A 1 95 ? -32.175 4.443 44.388 1.00 92.56 95 LEU A CA 1
ATOM 707 C C . LEU A 1 95 ? -33.449 3.898 43.713 1.00 92.56 95 LEU A C 1
ATOM 709 O O . LEU A 1 95 ? -33.339 3.339 42.625 1.00 92.56 95 LEU A O 1
ATOM 713 N N . PRO A 1 96 ? -34.637 4.006 44.336 1.00 86.62 96 PRO A N 1
ATOM 714 C CA . PRO A 1 96 ? -35.895 3.514 43.763 1.00 86.62 96 PRO A CA 1
ATOM 715 C C . PRO A 1 96 ? -36.458 4.363 42.612 1.00 86.62 96 PRO A C 1
ATOM 717 O O . PRO A 1 96 ? -37.096 3.802 41.726 1.00 86.62 96 PRO A O 1
ATOM 720 N N . ASP A 1 97 ? -36.197 5.674 42.589 1.00 88.50 97 ASP A N 1
ATOM 721 C CA . ASP A 1 97 ? -36.787 6.608 41.619 1.00 88.50 97 ASP A CA 1
ATOM 722 C C . ASP A 1 97 ? -35.732 7.315 40.766 1.00 88.50 97 ASP A C 1
ATOM 724 O O . ASP A 1 97 ? -34.628 7.607 41.226 1.00 88.50 97 ASP A O 1
ATOM 728 N N . ALA A 1 98 ? -36.083 7.632 39.516 1.00 89.75 98 ALA A N 1
ATOM 729 C CA . ALA A 1 98 ? -35.209 8.401 38.638 1.00 89.75 98 ALA A CA 1
ATOM 730 C C . ALA A 1 98 ? -35.042 9.834 39.163 1.00 89.75 98 ALA A C 1
ATOM 732 O O . ALA A 1 98 ? -36.012 10.475 39.573 1.00 89.75 98 ALA A O 1
ATOM 733 N N . VAL A 1 99 ? -33.824 10.371 39.087 1.00 90.00 99 VAL A N 1
ATOM 734 C CA . VAL A 1 99 ? -33.522 11.736 39.531 1.00 90.00 99 VAL A CA 1
ATOM 735 C C . VAL A 1 99 ? -32.788 12.501 38.441 1.00 90.00 99 VAL A C 1
ATOM 737 O O . VAL A 1 99 ? -31.780 12.038 37.911 1.00 90.00 99 VAL A O 1
ATOM 740 N N . THR A 1 100 ? -33.260 13.712 38.149 1.00 90.88 100 THR A N 1
ATOM 741 C CA . THR A 1 100 ? -32.611 14.641 37.215 1.00 90.88 100 THR A CA 1
ATOM 742 C C . THR A 1 100 ? -31.958 15.789 37.977 1.00 90.88 100 THR A C 1
ATOM 744 O O . THR A 1 100 ? -32.577 16.393 38.852 1.00 90.88 100 THR A O 1
ATOM 747 N N . PHE A 1 101 ? -30.710 16.109 37.640 1.00 88.12 101 PHE A N 1
ATOM 748 C CA . PHE A 1 101 ? -29.920 17.158 38.288 1.00 88.12 101 PHE A CA 1
ATOM 749 C C . PHE A 1 101 ? -29.081 17.937 37.269 1.00 88.12 101 PHE A C 1
ATOM 751 O O . PHE A 1 101 ? -28.779 17.456 36.176 1.00 88.12 101 PHE A O 1
ATOM 758 N N . GLU A 1 102 ? -28.698 19.161 37.633 1.00 88.88 102 GLU A N 1
ATOM 759 C CA . GLU A 1 102 ? -27.812 19.989 36.812 1.00 88.88 102 GLU A CA 1
ATOM 760 C C . GLU A 1 102 ? -26.346 19.658 37.090 1.00 88.88 102 GLU A C 1
ATOM 762 O O . GLU A 1 102 ? -25.920 19.569 38.247 1.00 88.88 102 GLU A O 1
ATOM 767 N N . ILE A 1 103 ? -25.552 19.513 36.026 1.00 87.06 103 ILE A N 1
ATOM 768 C CA . ILE A 1 103 ? -24.156 19.081 36.156 1.00 87.06 103 ILE A CA 1
ATOM 769 C C . ILE A 1 103 ? -23.315 20.136 36.887 1.00 87.06 103 ILE A C 1
ATOM 771 O O . ILE A 1 103 ? -22.495 19.795 37.740 1.00 87.06 103 ILE A O 1
ATOM 775 N N . ALA A 1 104 ? -23.555 21.422 36.616 1.00 84.56 104 ALA A N 1
ATOM 776 C CA . ALA A 1 104 ? -22.866 22.515 37.300 1.00 84.56 104 ALA A CA 1
ATOM 777 C C . ALA A 1 104 ? -23.118 22.492 38.819 1.00 84.56 104 ALA A C 1
ATOM 779 O O . ALA A 1 104 ? -22.183 22.629 39.606 1.00 84.56 104 ALA A O 1
ATOM 780 N N . THR A 1 105 ? -24.365 22.244 39.242 1.00 86.75 105 THR A N 1
ATOM 781 C CA . THR A 1 105 ? -24.717 22.118 40.665 1.00 86.75 105 THR A CA 1
ATOM 782 C C . THR A 1 105 ? -24.054 20.908 41.313 1.00 86.75 105 THR A C 1
ATOM 784 O O . THR A 1 105 ? -23.597 21.009 42.451 1.00 86.75 105 THR A O 1
ATOM 787 N N . LEU A 1 106 ? -23.978 19.775 40.607 1.00 87.31 106 LEU A N 1
ATOM 788 C CA . LEU A 1 106 ? -23.288 18.588 41.109 1.00 87.31 106 LEU A CA 1
ATOM 789 C C . LEU A 1 106 ? -21.807 18.877 41.376 1.00 87.31 106 LEU A C 1
ATOM 791 O O . LEU A 1 106 ? -21.307 18.547 42.450 1.00 87.31 106 LEU A O 1
ATOM 795 N N . ILE A 1 107 ? -21.117 19.506 40.423 1.00 85.75 107 ILE A N 1
ATOM 796 C CA . ILE A 1 107 ? -19.691 19.827 40.556 1.00 85.75 107 ILE A CA 1
ATOM 797 C C . ILE A 1 107 ? -19.465 20.815 41.701 1.00 85.75 107 ILE A C 1
ATOM 799 O O . ILE A 1 107 ? -18.567 20.598 42.509 1.00 85.75 107 ILE A O 1
ATOM 803 N N . GLU A 1 108 ? -20.299 21.853 41.814 1.00 84.69 108 GLU A N 1
ATOM 804 C CA . GLU A 1 108 ? -20.214 22.826 42.907 1.00 84.69 108 GLU A CA 1
ATOM 805 C C . GLU A 1 108 ? -20.380 22.154 44.274 1.00 84.69 108 GLU A C 1
ATOM 807 O O . GLU A 1 108 ? -19.529 22.299 45.148 1.00 84.69 108 GLU A O 1
ATOM 812 N N . ARG A 1 109 ? -21.439 21.353 44.445 1.00 85.25 109 ARG A N 1
ATOM 813 C CA . ARG A 1 109 ? -21.741 20.686 45.721 1.00 85.25 109 ARG A CA 1
ATOM 814 C C . ARG A 1 109 ? -20.759 19.577 46.081 1.00 85.25 109 ARG A C 1
ATOM 816 O O . ARG A 1 109 ? -20.693 19.200 47.245 1.00 85.25 109 ARG A O 1
ATOM 823 N N . SER A 1 110 ? -20.021 19.048 45.107 1.00 84.81 110 SER A N 1
ATOM 824 C CA . SER A 1 110 ? -19.003 18.014 45.329 1.00 84.81 110 SER A CA 1
ATOM 825 C C . SER A 1 110 ? -17.654 18.587 45.768 1.00 84.81 110 SER A C 1
ATOM 827 O O . SER A 1 110 ? -16.763 17.817 46.130 1.00 84.81 110 SER A O 1
ATOM 829 N N . ARG A 1 111 ? -17.472 19.917 45.750 1.00 81.50 111 ARG A N 1
ATOM 830 C CA . ARG A 1 111 ? -16.235 20.534 46.236 1.00 81.50 111 ARG A CA 1
ATOM 831 C C . ARG A 1 111 ? -16.092 20.315 47.743 1.00 81.50 111 ARG A C 1
ATOM 833 O O . ARG A 1 111 ? -17.061 20.514 48.474 1.00 81.50 111 ARG A O 1
ATOM 840 N N . PRO A 1 112 ? -14.898 19.939 48.228 1.00 68.31 112 PRO A N 1
ATOM 841 C CA . PRO A 1 112 ? -14.665 19.845 49.657 1.00 68.31 112 PRO A CA 1
ATOM 842 C C . PRO A 1 112 ? -14.826 21.214 50.319 1.00 68.31 112 PRO A C 1
ATOM 844 O O . PRO A 1 112 ? -14.145 22.172 49.950 1.00 68.31 112 PRO A O 1
ATOM 847 N N . THR A 1 113 ? -15.717 21.309 51.307 1.00 53.47 113 THR A N 1
ATOM 848 C CA . THR A 1 113 ? -15.765 22.447 52.230 1.00 53.47 113 THR A CA 1
ATOM 849 C C . THR A 1 113 ? -14.492 22.446 53.065 1.00 53.47 113 THR A C 1
ATOM 851 O O . THR A 1 113 ? -14.334 21.633 53.974 1.00 53.47 113 THR A O 1
ATOM 854 N N . VAL A 1 114 ? -13.562 23.343 52.743 1.00 40.06 114 VAL A N 1
ATOM 855 C CA . VAL A 1 114 ? -12.410 23.627 53.601 1.00 40.06 114 VAL A CA 1
ATOM 856 C C . VAL A 1 114 ? -12.942 24.346 54.840 1.00 40.06 114 VAL A C 1
ATOM 858 O O . VAL A 1 114 ? -13.296 25.521 54.769 1.00 40.06 114 VAL A O 1
ATOM 861 N N . ASN A 1 115 ? -13.026 23.646 55.972 1.00 39.12 115 ASN A N 1
ATOM 862 C CA . ASN A 1 115 ? -13.227 24.300 57.262 1.00 39.12 115 ASN A CA 1
ATOM 863 C C . ASN A 1 115 ? -11.944 25.075 57.590 1.00 39.12 115 ASN A C 1
ATOM 865 O O . ASN A 1 115 ? -10.906 24.477 57.858 1.00 39.12 115 ASN A O 1
ATOM 869 N N . ALA A 1 116 ? -12.005 26.404 57.541 1.00 34.84 116 ALA A N 1
ATOM 870 C CA . ALA A 1 116 ? -10.856 27.286 57.745 1.00 34.84 116 ALA A CA 1
ATOM 871 C C . ALA A 1 116 ? -10.374 27.394 59.214 1.00 34.84 116 ALA A C 1
ATOM 873 O O . ALA A 1 116 ? -9.452 28.160 59.477 1.00 34.84 116 ALA A O 1
ATOM 874 N N . ASP A 1 117 ? -10.938 26.622 60.154 1.00 34.03 117 ASP A N 1
ATOM 875 C CA . ASP A 1 117 ? -10.741 26.830 61.601 1.00 34.03 117 ASP A CA 1
ATOM 876 C C . ASP A 1 117 ? -9.914 25.763 62.342 1.00 34.03 117 ASP A C 1
ATOM 878 O O . ASP A 1 117 ? -9.713 25.879 63.550 1.00 34.03 117 ASP A O 1
ATOM 882 N N . THR A 1 118 ? -9.348 24.753 61.678 1.00 37.78 118 THR A N 1
ATOM 883 C CA . THR A 1 118 ? -8.370 23.861 62.335 1.00 37.78 118 THR A CA 1
ATOM 884 C C . THR A 1 118 ? -6.945 24.301 62.030 1.00 37.78 118 THR A C 1
ATOM 886 O O . THR A 1 118 ? -6.276 23.767 61.147 1.00 37.78 118 THR A O 1
ATOM 889 N N . ALA A 1 119 ? -6.481 25.298 62.787 1.00 33.09 119 ALA A N 1
ATOM 890 C CA . ALA A 1 119 ? -5.062 25.591 62.932 1.00 33.09 119 ALA A CA 1
ATOM 891 C C . ALA A 1 119 ? -4.333 24.344 63.464 1.00 33.09 119 ALA A C 1
ATOM 893 O O . ALA A 1 119 ? -4.747 23.743 64.457 1.00 33.09 119 ALA A O 1
ATOM 894 N N . ALA A 1 120 ? -3.255 23.957 62.783 1.00 33.12 120 ALA A N 1
ATOM 895 C CA . ALA A 1 120 ? -2.416 22.821 63.136 1.00 33.12 120 ALA A CA 1
ATOM 896 C C . ALA A 1 120 ? -1.880 22.947 64.575 1.00 33.12 120 ALA A C 1
ATOM 898 O O . ALA A 1 120 ? -1.154 23.890 64.897 1.00 33.12 120 ALA A O 1
ATOM 899 N N . ALA A 1 121 ? -2.221 21.983 65.432 1.00 33.28 121 ALA A N 1
ATOM 900 C CA . ALA A 1 121 ? -1.543 21.787 66.708 1.00 33.28 121 ALA A CA 1
ATOM 901 C C . ALA A 1 121 ? -0.157 21.143 66.471 1.00 33.28 121 ALA A C 1
ATOM 903 O O . ALA A 1 121 ? 0.001 20.392 65.505 1.00 33.28 121 ALA A O 1
ATOM 904 N N . PRO A 1 122 ? 0.860 21.413 67.312 1.00 40.84 122 PRO A N 1
ATOM 905 C CA . PRO A 1 122 ? 2.203 20.885 67.107 1.00 40.84 122 PRO A CA 1
ATOM 906 C C . PRO A 1 122 ? 2.246 19.376 67.369 1.00 40.84 122 PRO A C 1
ATOM 908 O O . PRO A 1 122 ? 1.728 18.893 68.374 1.00 40.84 122 PRO A O 1
ATOM 911 N N . ASN A 1 123 ? 2.907 18.661 66.461 1.00 43.50 123 ASN A N 1
ATOM 912 C CA . ASN A 1 123 ? 3.174 17.228 66.520 1.00 43.50 123 ASN A CA 1
ATOM 913 C C . ASN A 1 123 ? 3.981 16.841 67.766 1.00 43.50 123 ASN A C 1
ATOM 915 O O . ASN A 1 123 ? 5.187 17.081 67.799 1.00 43.50 123 ASN A O 1
ATOM 919 N N . ASP A 1 124 ? 3.356 16.147 68.715 1.00 39.59 124 ASP A N 1
ATOM 920 C CA . ASP A 1 124 ? 4.054 15.150 69.529 1.00 39.59 124 ASP A CA 1
ATOM 921 C C . ASP A 1 124 ? 3.063 14.118 70.088 1.00 39.59 124 ASP A C 1
ATOM 923 O O . ASP A 1 124 ? 2.380 14.361 71.080 1.00 39.59 124 ASP A O 1
ATOM 927 N N . THR A 1 125 ? 2.895 13.004 69.372 1.00 37.19 125 THR A N 1
ATOM 928 C CA . THR A 1 125 ? 2.654 11.635 69.875 1.00 37.19 125 THR A CA 1
ATOM 929 C C . THR A 1 125 ? 2.229 10.737 68.712 1.00 37.19 125 THR A C 1
ATOM 931 O O . THR A 1 125 ? 1.450 11.124 67.845 1.00 37.19 125 THR A O 1
ATOM 934 N N . ALA A 1 126 ? 2.772 9.519 68.683 1.00 43.91 126 ALA A N 1
ATOM 935 C CA . ALA A 1 126 ? 2.509 8.484 67.687 1.00 43.91 126 ALA A CA 1
ATOM 936 C C . ALA A 1 126 ? 1.070 7.931 67.784 1.00 43.91 126 ALA A C 1
ATOM 938 O O . ALA A 1 126 ? 0.847 6.816 68.254 1.00 43.91 126 ALA A O 1
ATOM 939 N N . GLY A 1 127 ? 0.094 8.728 67.354 1.00 35.78 127 GLY A N 1
ATOM 940 C CA . GLY A 1 127 ? -1.300 8.346 67.150 1.00 35.78 127 GLY A CA 1
ATOM 941 C C . GLY A 1 127 ? -1.652 8.372 65.664 1.00 35.78 127 GLY A C 1
ATOM 942 O O . GLY A 1 127 ? -1.101 9.168 64.910 1.00 35.78 127 GLY A O 1
ATOM 943 N N . PHE A 1 128 ? -2.539 7.468 65.246 1.00 35.75 128 PHE A N 1
ATOM 944 C CA . PHE A 1 128 ? -3.049 7.331 63.879 1.00 35.75 128 PHE A CA 1
ATOM 945 C C . PHE A 1 128 ? -3.351 8.693 63.231 1.00 35.75 128 PHE A C 1
ATOM 947 O O . PHE A 1 128 ? -4.262 9.398 63.657 1.00 35.75 128 PHE A O 1
ATOM 954 N N . VAL A 1 129 ? -2.588 9.042 62.194 1.00 30.77 129 VAL A N 1
ATOM 955 C CA . VAL A 1 129 ? -2.858 10.202 61.336 1.00 30.77 129 VAL A CA 1
ATOM 956 C C . VAL A 1 129 ? -3.871 9.768 60.275 1.00 30.77 129 VAL A C 1
ATOM 958 O O . VAL A 1 129 ? -3.769 8.651 59.756 1.00 30.77 129 VAL A O 1
ATOM 961 N N . GLU A 1 130 ? -4.843 10.626 59.947 1.00 32.75 130 GLU A N 1
ATOM 962 C CA . GLU A 1 130 ? -5.632 10.479 58.718 1.00 32.75 130 GLU A CA 1
ATOM 963 C C . GLU A 1 130 ? -4.673 10.224 57.553 1.00 32.75 130 GLU A C 1
ATOM 965 O O . GLU A 1 130 ? -3.640 10.885 57.436 1.00 32.75 130 GLU A O 1
ATOM 970 N N . CYS A 1 131 ? -4.983 9.243 56.702 1.00 26.81 131 CYS A N 1
ATOM 971 C CA . CYS A 1 131 ? -4.229 9.062 55.471 1.00 26.81 131 CYS A CA 1
ATOM 972 C C . CYS A 1 131 ? -4.358 10.348 54.652 1.00 26.81 131 CYS A C 1
ATOM 974 O O . CYS A 1 131 ? -5.345 10.532 53.940 1.00 26.81 131 CYS A O 1
ATOM 976 N N . GLU A 1 132 ? -3.347 11.218 54.714 1.00 29.58 132 GLU A N 1
ATOM 977 C CA . GLU A 1 132 ? -3.080 12.137 53.621 1.00 29.58 132 GLU A CA 1
ATOM 978 C C . GLU A 1 132 ? -3.057 11.266 52.368 1.00 29.58 132 GLU A C 1
ATOM 980 O O . GLU A 1 132 ? -2.244 10.342 52.262 1.00 29.58 132 GLU A O 1
ATOM 985 N N . LEU A 1 133 ? -4.016 11.495 51.464 1.00 32.97 133 LEU A N 1
ATOM 986 C CA . LEU A 1 133 ? -4.034 10.906 50.133 1.00 32.97 133 LEU A CA 1
ATOM 987 C C . LEU A 1 133 ? -2.690 11.242 49.498 1.00 32.97 133 LEU A C 1
ATOM 989 O O . LEU A 1 133 ? -2.472 12.343 48.990 1.00 32.97 133 LEU A O 1
ATOM 993 N N . ASN A 1 134 ? -1.763 10.298 49.645 1.00 28.69 134 ASN A N 1
ATOM 994 C CA . ASN A 1 134 ? -0.368 10.495 49.346 1.00 28.69 134 ASN A CA 1
ATOM 995 C C . ASN A 1 134 ? -0.263 10.951 47.899 1.00 28.69 134 ASN A C 1
ATOM 997 O O . ASN A 1 134 ? -0.679 10.255 46.970 1.00 28.69 134 ASN A O 1
ATOM 1001 N N . LYS A 1 135 ? 0.324 12.136 47.750 1.00 31.80 135 LYS A N 1
ATOM 1002 C CA . LYS A 1 135 ? 0.909 12.677 46.534 1.00 31.80 135 LYS A CA 1
ATOM 1003 C C . LYS A 1 135 ? 1.868 11.659 45.909 1.00 31.80 135 LYS A C 1
ATOM 1005 O O . LYS A 1 135 ? 3.082 11.788 46.021 1.00 31.80 135 LYS A O 1
ATOM 1010 N N . VAL A 1 136 ? 1.351 10.672 45.187 1.00 27.14 136 VAL A N 1
ATOM 1011 C CA . VAL A 1 136 ? 2.119 9.967 44.158 1.00 27.14 136 VAL A CA 1
ATOM 1012 C C . VAL A 1 136 ? 1.928 10.760 42.869 1.00 27.14 136 VAL A C 1
ATOM 1014 O O . VAL A 1 136 ? 1.206 10.366 41.957 1.00 27.14 136 VAL A O 1
ATOM 1017 N N . HIS A 1 137 ? 2.534 11.948 42.826 1.00 32.38 137 HIS A N 1
ATOM 1018 C CA . HIS A 1 137 ? 2.619 12.738 41.606 1.00 32.38 137 HIS A CA 1
ATOM 1019 C C . HIS A 1 137 ? 3.688 12.117 40.701 1.00 32.38 137 HIS A C 1
ATOM 1021 O O . HIS A 1 137 ? 4.854 12.498 40.738 1.00 32.38 137 HIS A O 1
ATOM 1027 N N . GLY A 1 138 ? 3.279 11.171 39.855 1.00 34.91 138 GLY A N 1
ATOM 1028 C CA . GLY A 1 138 ? 3.815 11.166 38.498 1.00 34.91 138 GLY A CA 1
ATOM 1029 C C . GLY A 1 138 ? 3.327 12.441 37.812 1.00 34.91 138 GLY A C 1
ATOM 1030 O O . GLY A 1 138 ? 2.208 12.882 38.074 1.00 34.91 138 GLY A O 1
ATOM 1031 N N . THR A 1 139 ? 4.165 13.072 36.996 1.00 35.19 139 THR A N 1
ATOM 1032 C CA . THR A 1 139 ? 3.819 14.252 36.191 1.00 35.19 139 THR A CA 1
ATOM 1033 C C . THR A 1 139 ? 2.641 13.935 35.265 1.00 35.19 139 THR A C 1
ATOM 1035 O O . THR A 1 139 ? 2.836 13.520 34.125 1.00 35.19 139 THR A O 1
ATOM 1038 N N . ALA A 1 140 ? 1.416 14.094 35.765 1.00 41.72 140 ALA A N 1
ATOM 1039 C CA . ALA A 1 140 ? 0.206 14.073 34.962 1.00 41.72 140 ALA A CA 1
ATOM 1040 C C . ALA A 1 140 ? 0.286 15.257 33.996 1.00 41.72 140 ALA A C 1
ATOM 1042 O O . ALA A 1 140 ? 0.501 16.395 34.416 1.00 41.72 140 ALA A O 1
ATOM 1043 N N . THR A 1 141 ? 0.185 14.992 32.698 1.00 41.03 141 THR A N 1
ATOM 1044 C CA . THR A 1 141 ? 0.137 16.052 31.692 1.00 41.03 141 THR A CA 1
ATOM 1045 C C . THR A 1 141 ? -1.290 16.602 31.703 1.00 41.03 141 THR A C 1
ATOM 1047 O O . THR A 1 141 ? -2.205 15.863 31.334 1.00 41.03 141 THR A O 1
ATOM 1050 N N . PRO A 1 142 ? -1.539 17.845 32.156 1.00 45.28 142 PRO A N 1
ATOM 1051 C CA . PRO A 1 142 ? -2.884 18.402 32.113 1.00 45.28 142 PRO A CA 1
ATOM 1052 C C . PRO A 1 142 ? -3.359 18.442 30.657 1.00 45.28 142 PRO A C 1
ATOM 1054 O O . PRO A 1 142 ? -2.624 18.895 29.778 1.00 45.28 142 PRO A O 1
ATOM 1057 N N . VAL A 1 143 ? -4.580 17.969 30.395 1.00 53.72 143 VAL A N 1
ATOM 1058 C CA . VAL A 1 143 ? -5.218 18.125 29.082 1.00 53.72 143 VAL A CA 1
ATOM 1059 C C . VAL A 1 143 ? -5.454 19.627 28.877 1.00 53.72 143 VAL A C 1
ATOM 1061 O O . VAL A 1 143 ? -6.207 20.220 29.655 1.00 53.72 143 VAL A O 1
ATOM 1064 N N . PRO A 1 144 ? -4.816 20.286 27.892 1.00 51.44 144 PRO A N 1
ATOM 1065 C CA . PRO A 1 144 ? -4.924 21.734 27.754 1.00 51.44 144 PRO A CA 1
ATOM 1066 C C . PRO A 1 144 ? -6.384 22.155 27.531 1.00 51.44 144 PRO A C 1
ATOM 1068 O O . PRO A 1 144 ? -7.008 21.746 26.556 1.00 51.44 144 PRO A O 1
ATOM 1071 N N . GLY A 1 145 ? -6.934 22.966 28.439 1.00 59.47 145 GLY A N 1
ATOM 1072 C CA . GLY A 1 145 ? -8.251 23.596 28.284 1.00 59.47 145 GLY A CA 1
ATOM 1073 C C . GLY A 1 145 ? -9.487 22.731 28.580 1.00 59.47 145 GLY A C 1
ATOM 1074 O O . GLY A 1 145 ? -10.593 23.235 28.390 1.00 59.47 145 GLY A O 1
ATOM 1075 N N . VAL A 1 146 ? -9.341 21.481 29.052 1.00 71.50 146 VAL A N 1
ATOM 1076 C CA . VAL A 1 146 ? -10.479 20.602 29.402 1.00 71.50 146 VAL A CA 1
ATOM 1077 C C . VAL A 1 146 ? -10.292 19.954 30.778 1.00 71.50 146 VAL A C 1
ATOM 1079 O O . VAL A 1 146 ? -9.340 19.208 30.993 1.00 71.50 146 VAL A O 1
ATOM 1082 N N . GLY A 1 147 ? -11.221 20.199 31.707 1.00 81.44 147 GLY A N 1
ATOM 1083 C CA . GLY A 1 147 ? -11.280 19.519 33.006 1.00 81.44 147 GLY A CA 1
ATOM 1084 C C . GLY A 1 147 ? -12.077 18.217 32.919 1.00 81.44 147 GLY A C 1
ATOM 1085 O O . GLY A 1 147 ? -13.205 18.225 32.434 1.00 81.44 147 GLY A O 1
ATOM 1086 N N . LEU A 1 148 ? -11.520 17.098 33.383 1.00 90.19 148 LEU A N 1
ATOM 1087 C CA . LEU A 1 148 ? -12.226 15.813 33.435 1.00 90.19 148 LEU A CA 1
ATOM 1088 C C . LEU A 1 148 ? -12.762 15.556 34.847 1.00 90.19 148 LEU A C 1
ATOM 1090 O O . LEU A 1 148 ? -12.078 15.836 35.832 1.00 90.19 148 LEU A O 1
ATOM 1094 N N . TYR A 1 149 ? -13.966 14.993 34.948 1.00 91.38 149 TYR A N 1
ATOM 1095 C CA . TYR A 1 149 ? -14.592 14.630 36.221 1.00 91.38 149 TYR A CA 1
ATOM 1096 C C . TYR A 1 149 ? -15.143 13.206 36.176 1.00 91.38 149 TYR A C 1
ATOM 1098 O O . TYR A 1 149 ? -15.756 12.792 35.193 1.00 91.38 149 TYR A O 1
ATOM 1106 N N . LEU A 1 150 ? -14.951 12.474 37.265 1.00 93.06 150 LEU A N 1
ATOM 1107 C CA . LEU A 1 150 ? -15.515 11.160 37.523 1.00 93.06 150 LEU A CA 1
ATOM 1108 C C . LEU A 1 150 ? -16.810 11.321 38.324 1.00 93.06 150 LEU A C 1
ATOM 1110 O O . LEU A 1 150 ? -16.783 11.846 39.436 1.00 93.06 150 LEU A O 1
ATOM 1114 N N . ILE A 1 151 ? -17.934 10.868 37.772 1.00 93.75 151 ILE A N 1
ATOM 1115 C CA . ILE A 1 151 ? -19.211 10.810 38.490 1.00 93.75 151 ILE A CA 1
ATOM 1116 C C . ILE A 1 151 ? -19.310 9.464 39.196 1.00 93.75 151 ILE A C 1
ATOM 1118 O O . ILE A 1 151 ? -19.033 8.429 38.588 1.00 93.75 151 ILE A O 1
ATOM 1122 N N . GLY A 1 152 ? -19.770 9.461 40.441 1.00 94.25 152 GLY A N 1
ATOM 1123 C CA . GLY A 1 152 ? -20.105 8.238 41.158 1.00 94.25 152 GLY A CA 1
ATOM 1124 C C . GLY A 1 152 ? -21.001 8.484 42.360 1.00 94.25 152 GLY A C 1
ATOM 1125 O O . GLY A 1 152 ? -21.376 9.620 42.651 1.00 94.25 152 GLY A O 1
ATOM 1126 N N . ILE A 1 153 ? -21.363 7.398 43.032 1.00 94.19 153 ILE A N 1
ATOM 1127 C CA . ILE A 1 153 ? -22.269 7.399 44.183 1.00 94.19 153 ILE A CA 1
ATOM 1128 C C . ILE A 1 153 ? -21.590 6.828 45.427 1.00 94.19 153 ILE A C 1
ATOM 1130 O O . ILE A 1 153 ? -20.741 5.942 45.327 1.00 94.19 153 ILE A O 1
ATOM 1134 N N . VAL A 1 154 ? -21.994 7.332 46.593 1.00 92.81 154 VAL A N 1
ATOM 1135 C CA . VAL A 1 154 ? -21.612 6.832 47.925 1.00 92.81 154 VAL A CA 1
ATOM 1136 C C . VAL A 1 154 ? -22.861 6.642 48.795 1.00 92.81 154 VAL A C 1
ATOM 1138 O O . VAL A 1 154 ? -23.930 7.165 48.478 1.00 92.81 154 VAL A O 1
ATOM 1141 N N . HIS A 1 155 ? -22.744 5.904 49.900 1.00 91.50 155 HIS A N 1
ATOM 1142 C CA . HIS A 1 155 ? -23.850 5.644 50.836 1.00 91.50 155 HIS A CA 1
ATOM 1143 C C . HIS A 1 155 ? -24.306 6.902 51.596 1.00 91.50 155 HIS A C 1
ATOM 1145 O O . HIS A 1 155 ? -23.475 7.682 52.061 1.00 91.50 155 HIS A O 1
ATOM 1151 N N . ALA A 1 156 ? -25.622 7.071 51.765 1.00 86.62 156 ALA A N 1
ATOM 1152 C CA . ALA A 1 156 ? -26.231 8.127 52.576 1.00 86.62 156 ALA A CA 1
ATOM 1153 C C . ALA A 1 156 ? -27.186 7.548 53.629 1.00 86.62 156 ALA A C 1
ATOM 1155 O O . ALA A 1 156 ? -27.898 6.580 53.365 1.00 86.62 156 ALA A O 1
ATOM 1156 N N . GLU A 1 157 ? -27.266 8.186 54.799 1.00 84.62 157 GLU A N 1
ATOM 1157 C CA . GLU A 1 157 ? -28.181 7.795 55.879 1.00 84.62 157 GLU A CA 1
ATOM 1158 C C . GLU A 1 157 ? -28.814 9.040 56.525 1.00 84.62 157 GLU A C 1
ATOM 1160 O O . GLU A 1 157 ? -28.127 10.031 56.794 1.00 84.62 157 GLU A O 1
ATOM 1165 N N . ALA A 1 158 ? -30.125 9.002 56.782 1.00 78.81 158 ALA A N 1
ATOM 1166 C CA . ALA A 1 158 ? -30.866 10.080 57.443 1.00 78.81 158 ALA A CA 1
ATOM 1167 C C . ALA A 1 158 ? -31.942 9.561 58.403 1.00 78.81 158 ALA A C 1
ATOM 1169 O O . ALA A 1 158 ? -32.437 8.442 58.273 1.00 78.81 158 ALA A O 1
ATOM 1170 N N . LEU A 1 159 ? -32.340 10.402 59.356 1.00 80.50 159 LEU A N 1
ATOM 1171 C CA . LEU A 1 159 ? -33.437 10.159 60.290 1.00 80.50 159 LEU A CA 1
ATOM 1172 C C . LEU A 1 159 ? -34.719 10.897 59.867 1.00 80.50 159 LEU A C 1
ATOM 1174 O O . LEU A 1 159 ? -34.647 12.025 59.375 1.00 80.50 159 LEU A O 1
ATOM 1178 N N . CYS A 1 160 ? -35.892 10.294 60.098 1.00 74.50 160 CYS A N 1
ATOM 1179 C CA . CYS A 1 160 ? -37.211 10.883 59.809 1.00 74.50 160 CYS A CA 1
ATOM 1180 C C . CYS A 1 160 ? -38.320 10.404 60.773 1.00 74.50 160 CYS A C 1
ATOM 1182 O O . CYS A 1 160 ? -38.112 9.486 61.572 1.00 74.50 160 CYS A O 1
ATOM 1184 N N . GLY A 1 161 ? -39.498 11.038 60.701 1.00 68.94 161 GLY A N 1
ATOM 1185 C CA . GLY A 1 161 ? -40.639 10.817 61.603 1.00 68.94 161 GLY A CA 1
ATOM 1186 C C . GLY A 1 161 ? -40.586 11.667 62.875 1.00 68.94 161 GLY A C 1
ATOM 1187 O O . GLY A 1 161 ? -39.546 12.218 63.208 1.00 68.94 161 GLY A O 1
ATOM 1188 N N . HIS A 1 162 ? -41.675 11.755 63.630 1.00 74.19 162 HIS A N 1
ATOM 1189 C CA . HIS A 1 162 ? -41.692 12.353 64.971 1.00 74.19 162 HIS A CA 1
ATOM 1190 C C . HIS A 1 162 ? -42.368 11.367 65.935 1.00 74.19 162 HIS A C 1
ATOM 1192 O O . HIS A 1 162 ? -43.477 10.919 65.655 1.00 74.19 162 HIS A O 1
ATOM 1198 N N . GLU A 1 163 ? -41.707 11.013 67.037 1.00 72.06 163 GLU A N 1
ATOM 1199 C CA . GLU A 1 163 ? -42.277 10.193 68.114 1.00 72.06 163 GLU A CA 1
ATOM 1200 C C . GLU A 1 163 ? -41.954 10.830 69.476 1.00 72.06 163 GLU A C 1
ATOM 1202 O O . GLU A 1 163 ? -40.829 11.289 69.701 1.00 72.06 163 GLU A O 1
ATOM 1207 N N . ASP A 1 164 ? -42.948 10.893 70.364 1.00 66.69 164 ASP A N 1
ATOM 1208 C CA . ASP A 1 164 ? -42.792 11.423 71.721 1.00 66.69 164 ASP A CA 1
ATOM 1209 C C . ASP A 1 164 ? -42.053 10.410 72.609 1.00 66.69 164 ASP A C 1
ATOM 1211 O O . ASP A 1 164 ? -42.397 9.227 72.645 1.00 66.69 164 ASP A O 1
ATOM 1215 N N . MET A 1 165 ? -41.050 10.866 73.363 1.00 62.34 165 MET A N 1
ATOM 1216 C CA . MET A 1 165 ? -40.347 10.024 74.331 1.00 62.34 165 MET A CA 1
ATOM 1217 C C . MET A 1 165 ? -41.121 9.967 75.654 1.00 62.34 165 MET A C 1
ATOM 1219 O O . MET A 1 165 ? -41.309 10.986 76.324 1.00 62.34 165 MET A O 1
ATOM 1223 N N . VAL A 1 166 ? -41.515 8.765 76.081 1.00 58.28 166 VAL A N 1
ATOM 1224 C CA . VAL A 1 166 ? -42.024 8.523 77.436 1.00 58.28 166 VAL A CA 1
ATOM 1225 C C . VAL A 1 166 ? -40.869 8.006 78.296 1.00 58.28 166 VAL A C 1
ATOM 1227 O O . VAL A 1 166 ? -40.336 6.937 78.028 1.00 58.28 166 VAL A O 1
ATOM 1230 N N . ALA A 1 167 ? -40.535 8.761 79.348 1.00 54.78 167 ALA A N 1
ATOM 1231 C CA . ALA A 1 167 ? -39.560 8.454 80.405 1.00 54.78 167 ALA A CA 1
ATOM 1232 C C . ALA A 1 167 ? -38.083 8.824 80.146 1.00 54.78 167 ALA A C 1
ATOM 1234 O O . ALA A 1 167 ? -37.233 7.975 79.903 1.00 54.78 167 ALA A O 1
ATOM 1235 N N . GLY A 1 168 ? -37.743 10.087 80.423 1.00 55.28 168 GLY A N 1
ATOM 1236 C CA . GLY A 1 168 ? -36.474 10.379 81.090 1.00 55.28 168 GLY A CA 1
ATOM 1237 C C . GLY A 1 168 ? -36.643 10.125 82.589 1.00 55.28 168 GLY A C 1
ATOM 1238 O O . GLY A 1 168 ? -37.320 10.902 83.265 1.00 55.28 168 GLY A O 1
ATOM 1239 N N . LEU A 1 169 ? -36.067 9.047 83.128 1.00 53.91 169 LEU A N 1
ATOM 1240 C CA . LEU A 1 169 ? -35.952 8.870 84.580 1.00 53.91 169 LEU A CA 1
ATOM 1241 C C . LEU A 1 169 ? -35.075 10.024 85.106 1.00 53.91 169 LEU A C 1
ATOM 1243 O O . LEU A 1 169 ? -33.860 9.983 84.953 1.00 53.91 169 LEU A O 1
ATOM 1247 N N . CYS A 1 170 ? -35.720 11.058 85.667 1.00 57.03 170 CYS A N 1
ATOM 1248 C CA . CYS A 1 170 ? -35.165 12.323 86.193 1.00 57.03 170 CYS A CA 1
ATOM 1249 C C . CYS A 1 170 ? -35.118 13.557 85.259 1.00 57.03 170 CYS A C 1
ATOM 1251 O O . CYS A 1 170 ? -34.417 14.516 85.582 1.00 57.03 170 CYS A O 1
ATOM 1253 N N . ALA A 1 171 ? -35.895 13.620 84.170 1.00 52.56 171 ALA A N 1
ATOM 1254 C CA . ALA A 1 171 ? -36.088 14.876 83.426 1.00 52.56 171 ALA A CA 1
ATOM 1255 C C . ALA A 1 171 ? -37.371 15.609 83.875 1.00 52.56 171 ALA A C 1
ATOM 1257 O O . ALA A 1 171 ? -38.442 15.010 83.953 1.00 52.56 171 ALA A O 1
ATOM 1258 N N . ASN A 1 172 ? -37.259 16.907 84.186 1.00 51.25 172 ASN A N 1
ATOM 1259 C CA . ASN A 1 172 ? -38.363 17.764 84.641 1.00 51.25 172 ASN A CA 1
ATOM 1260 C C . ASN A 1 172 ? -39.604 17.658 83.727 1.00 51.25 172 ASN A C 1
ATOM 1262 O O . ASN A 1 172 ? -39.493 17.755 82.507 1.00 51.25 172 ASN A O 1
ATOM 1266 N N . ALA A 1 173 ? -40.786 17.530 84.337 1.00 51.69 173 ALA A N 1
ATOM 1267 C CA . ALA A 1 173 ? -42.078 17.160 83.739 1.00 51.69 173 ALA A CA 1
ATOM 1268 C C . ALA A 1 173 ? -42.687 18.118 82.680 1.00 51.69 173 ALA A C 1
ATOM 1270 O O . ALA A 1 173 ? -43.868 17.994 82.365 1.00 51.69 173 ALA A O 1
ATOM 1271 N N . CYS A 1 174 ? -41.922 19.059 82.117 1.00 54.00 174 CYS A N 1
ATOM 1272 C CA . CYS A 1 174 ? -42.421 20.066 81.169 1.00 54.00 174 CYS A CA 1
ATOM 1273 C C . CYS A 1 174 ? -41.667 20.115 79.826 1.00 54.00 174 CYS A C 1
ATOM 1275 O O . CYS A 1 174 ? -41.872 21.054 79.062 1.00 54.00 174 CYS A O 1
ATOM 1277 N N . ALA A 1 175 ? -40.814 19.134 79.513 1.00 51.41 175 ALA A N 1
ATOM 1278 C CA . ALA A 1 175 ? -40.186 19.023 78.195 1.00 51.41 175 ALA A CA 1
ATOM 1279 C C . ALA A 1 175 ? -40.522 17.670 77.555 1.00 51.41 175 ALA A C 1
ATOM 1281 O O . ALA A 1 175 ? -39.941 16.648 77.917 1.00 51.41 175 ALA A O 1
ATOM 1282 N N . THR A 1 176 ? -41.444 17.656 76.591 1.00 53.91 176 THR A N 1
ATOM 1283 C CA . THR A 1 176 ? -41.589 16.538 75.652 1.00 53.91 176 THR A CA 1
ATOM 1284 C C . THR A 1 176 ? -40.355 16.515 74.759 1.00 53.91 176 THR A C 1
ATOM 1286 O O . THR A 1 176 ? -40.198 17.341 73.860 1.00 53.91 176 THR A O 1
ATOM 1289 N N . GLN A 1 177 ? -39.434 15.593 75.036 1.00 62.25 177 GLN A N 1
ATOM 1290 C CA . GLN A 1 177 ? -38.358 15.294 74.099 1.00 62.25 177 GLN A CA 1
ATOM 1291 C C . GLN A 1 177 ? -38.947 14.460 72.962 1.00 62.25 177 GLN A C 1
ATOM 1293 O O . GLN A 1 177 ? -39.525 13.400 73.194 1.00 62.25 177 GLN A O 1
ATOM 1298 N N . THR A 1 178 ? -38.828 14.959 71.736 1.00 66.25 178 THR A N 1
ATOM 1299 C CA . THR A 1 178 ? -39.237 14.240 70.526 1.00 66.25 178 THR A CA 1
ATOM 1300 C C . THR A 1 178 ? -38.014 13.601 69.880 1.00 66.25 178 THR A C 1
ATOM 1302 O O . THR A 1 178 ? -36.934 14.192 69.848 1.00 66.25 178 THR A O 1
ATOM 1305 N N . GLN A 1 179 ? -38.171 12.377 69.382 1.00 76.44 179 GLN A N 1
ATOM 1306 C CA . GLN A 1 179 ? -37.131 11.639 68.667 1.00 76.44 179 GLN A CA 1
ATOM 1307 C C . GLN A 1 179 ? -37.610 11.220 67.273 1.00 76.44 179 GLN A C 1
ATOM 1309 O O . GLN A 1 179 ? -38.802 11.243 66.959 1.00 76.44 179 GLN A O 1
ATOM 1314 N N . ARG A 1 180 ? -36.654 10.867 66.405 1.00 78.56 180 ARG A N 1
ATOM 1315 C CA . ARG A 1 180 ? -36.911 10.364 65.047 1.00 78.56 180 ARG A CA 1
ATOM 1316 C C . ARG A 1 180 ? -37.015 8.829 65.078 1.00 78.56 180 ARG A C 1
ATOM 1318 O O . ARG A 1 180 ? -35.985 8.191 65.297 1.00 78.56 180 ARG A O 1
ATOM 1325 N N . PRO A 1 181 ? -38.188 8.212 64.845 1.00 74.31 181 PRO A N 1
ATOM 1326 C CA . PRO A 1 181 ? -38.356 6.758 64.944 1.00 74.31 181 PRO A CA 1
ATOM 1327 C C . PRO A 1 181 ? -37.795 5.965 63.759 1.00 74.31 181 PRO A C 1
ATOM 1329 O O . PRO A 1 181 ? -37.587 4.755 63.874 1.00 74.31 181 PRO A O 1
ATOM 1332 N N . TRP A 1 182 ? -37.546 6.616 62.622 1.00 74.00 182 TRP A N 1
ATOM 1333 C CA . TRP A 1 182 ? -37.151 5.945 61.386 1.00 74.00 182 TRP A CA 1
ATOM 1334 C C . TRP A 1 182 ? -35.789 6.405 60.896 1.00 74.00 182 TRP A C 1
ATOM 1336 O O . TRP A 1 182 ? -35.436 7.583 60.980 1.00 74.00 182 TRP A O 1
ATOM 1346 N N . ARG A 1 183 ? -35.052 5.464 60.311 1.00 81.38 183 ARG A N 1
ATOM 1347 C CA . ARG A 1 183 ? -33.750 5.679 59.691 1.00 81.38 183 ARG A CA 1
ATOM 1348 C C . ARG A 1 183 ? -33.786 5.149 58.266 1.00 81.38 183 ARG A C 1
ATOM 1350 O O . ARG A 1 183 ? -34.160 3.997 58.050 1.00 81.38 183 ARG A O 1
ATOM 1357 N N . ARG A 1 184 ? -33.454 6.014 57.314 1.00 82.19 184 ARG A N 1
ATOM 1358 C CA . ARG A 1 184 ? -33.546 5.776 55.872 1.00 82.19 184 ARG A CA 1
ATOM 1359 C C . ARG A 1 184 ? -32.174 5.818 55.241 1.00 82.19 184 ARG A C 1
ATOM 1361 O O . ARG A 1 184 ? -31.366 6.683 55.579 1.00 82.19 184 ARG A O 1
ATOM 1368 N N . GLU A 1 185 ? -31.957 4.914 54.301 1.00 84.69 185 GLU A N 1
ATOM 1369 C CA . GLU A 1 185 ? -30.745 4.869 53.492 1.00 84.69 185 GLU A CA 1
ATOM 1370 C C . GLU A 1 185 ? -31.018 5.357 52.062 1.00 84.69 185 GLU A C 1
ATOM 1372 O O . GLU A 1 185 ? -32.125 5.218 51.534 1.00 84.69 185 GLU A O 1
ATOM 1377 N N . GLY A 1 186 ? -29.997 5.944 51.446 1.00 86.19 186 GLY A N 1
ATOM 1378 C CA . GLY A 1 186 ? -30.017 6.425 50.068 1.00 86.19 186 GLY A CA 1
ATOM 1379 C C . GLY A 1 186 ? -28.602 6.593 49.525 1.00 86.19 186 GLY A C 1
ATOM 1380 O O . GLY A 1 186 ? -27.666 5.947 50.002 1.00 86.19 186 GLY A O 1
ATOM 1381 N N . VAL A 1 187 ? -28.436 7.474 48.540 1.00 91.19 187 VAL A N 1
ATOM 1382 C CA . VAL A 1 187 ? -27.142 7.699 47.878 1.00 91.19 187 VAL A CA 1
ATOM 1383 C C . VAL A 1 187 ? -26.767 9.176 47.856 1.00 91.19 187 VAL A C 1
ATOM 1385 O O . VAL A 1 187 ? -27.633 10.045 47.761 1.00 91.19 187 VAL A O 1
ATOM 1388 N N . VAL A 1 188 ? -25.472 9.478 47.917 1.00 89.88 188 VAL A N 1
ATOM 1389 C CA . VAL A 1 188 ? -24.940 10.803 47.575 1.00 89.88 188 VAL A CA 1
ATOM 1390 C C . VAL A 1 188 ? -24.251 10.710 46.226 1.00 89.88 188 VAL A C 1
ATOM 1392 O O . VAL A 1 188 ? -23.338 9.908 46.050 1.00 89.88 188 VAL A O 1
ATOM 1395 N N . LEU A 1 189 ? -24.680 11.539 45.280 1.00 91.31 189 LEU A N 1
ATOM 1396 C CA . LEU A 1 189 ? -24.024 11.677 43.988 1.00 91.31 189 LEU A CA 1
ATOM 1397 C C . LEU A 1 189 ? -22.871 12.680 44.090 1.00 91.31 189 LEU A C 1
ATOM 1399 O O . LEU A 1 189 ? -23.061 13.796 44.581 1.00 91.31 189 LEU A O 1
ATOM 1403 N N . GLN A 1 190 ? -21.699 12.290 43.595 1.00 91.38 190 GLN A N 1
ATOM 1404 C CA . GLN A 1 190 ? -20.458 13.057 43.662 1.00 91.38 190 GLN A CA 1
ATOM 1405 C C . GLN A 1 190 ? -19.789 13.174 42.288 1.00 91.38 190 GLN A C 1
ATOM 1407 O O . GLN A 1 190 ? -19.817 12.239 41.489 1.00 91.38 190 GLN A O 1
ATOM 1412 N N . ALA A 1 191 ? -19.149 14.318 42.038 1.00 89.94 191 ALA A N 1
ATOM 1413 C CA . ALA A 1 191 ? -18.255 14.549 40.906 1.00 89.94 191 ALA A CA 1
ATOM 1414 C C . ALA A 1 191 ? -16.840 14.869 41.410 1.00 89.94 191 ALA A C 1
ATOM 1416 O O . ALA A 1 191 ? -16.597 15.936 41.974 1.00 89.94 191 ALA A O 1
ATOM 1417 N N . LEU A 1 192 ? -15.904 13.945 41.191 1.00 89.88 192 LEU A N 1
ATOM 1418 C CA . LEU A 1 192 ? -14.509 14.064 41.617 1.00 89.88 192 LEU A CA 1
ATOM 1419 C C . LEU A 1 192 ? -13.615 14.441 40.423 1.00 89.88 192 LEU A C 1
ATOM 1421 O O . LEU A 1 192 ? -13.814 13.892 39.341 1.00 89.88 192 LEU A O 1
ATOM 1425 N N . PRO A 1 193 ? -12.625 15.342 40.562 1.00 88.19 193 PRO A N 1
ATOM 1426 C CA . PRO A 1 193 ? -11.678 15.628 39.482 1.00 88.19 193 PRO A CA 1
ATOM 1427 C C . PRO A 1 193 ? -10.922 14.366 39.039 1.00 88.19 193 PRO A C 1
ATOM 1429 O O . PRO A 1 193 ? -10.334 13.670 39.866 1.00 88.19 193 PRO A O 1
ATOM 1432 N N . LEU A 1 194 ? -10.907 14.087 37.735 1.00 88.12 194 LEU A N 1
ATOM 1433 C CA . LEU A 1 194 ? -10.209 12.945 37.145 1.00 88.12 194 LEU A CA 1
ATOM 1434 C C . LEU A 1 194 ? -8.863 13.393 36.560 1.00 88.12 194 LEU A C 1
ATOM 1436 O O . LEU A 1 194 ? -8.817 14.241 35.672 1.00 88.12 194 LEU A O 1
ATOM 1440 N N . GLN A 1 195 ? -7.773 12.792 37.040 1.00 86.31 195 GLN A N 1
ATOM 1441 C CA . GLN A 1 195 ? -6.418 13.011 36.529 1.00 86.31 195 GLN A CA 1
ATOM 1442 C C . GLN A 1 195 ? -5.911 11.734 35.864 1.00 86.31 195 GLN A C 1
ATOM 1444 O O . GLN A 1 195 ? -5.823 10.694 36.516 1.00 86.31 195 GLN A O 1
ATOM 1449 N N . LEU A 1 196 ? -5.579 11.822 34.577 1.00 86.94 196 LEU A N 1
ATOM 1450 C CA . LEU A 1 196 ? -5.045 10.699 33.811 1.00 86.94 196 LEU A CA 1
ATOM 1451 C C . LEU A 1 196 ? -3.513 10.670 33.927 1.00 86.94 196 LEU A C 1
ATOM 1453 O O . LEU A 1 196 ? -2.849 11.691 33.738 1.00 86.94 196 LEU A O 1
ATOM 1457 N N . ARG A 1 197 ? -2.953 9.502 34.257 1.00 88.12 197 ARG A N 1
ATOM 1458 C CA . ARG A 1 197 ? -1.503 9.246 34.302 1.00 88.12 197 ARG A CA 1
ATOM 1459 C C . ARG A 1 197 ? -0.971 8.930 32.906 1.00 88.12 197 ARG A C 1
ATOM 1461 O O . ARG A 1 197 ? 0.123 9.364 32.555 1.00 88.12 197 ARG A O 1
ATOM 1468 N N . THR A 1 198 ? -1.750 8.199 32.115 1.00 87.19 198 THR A N 1
ATOM 1469 C CA . THR A 1 198 ? -1.452 7.879 30.719 1.00 87.19 198 THR A CA 1
ATOM 1470 C C . THR A 1 198 ? -1.856 9.059 29.832 1.00 87.19 198 THR A C 1
ATOM 1472 O O . THR A 1 198 ? -3.007 9.500 29.901 1.00 87.19 198 THR A O 1
ATOM 1475 N N . PRO A 1 199 ? -0.956 9.588 28.980 1.00 86.56 199 PRO A N 1
ATOM 1476 C CA . PRO A 1 199 ? -1.290 10.702 28.099 1.00 86.56 199 PRO A CA 1
ATOM 1477 C C . PRO A 1 199 ? -2.385 10.311 27.099 1.00 86.56 199 PRO A C 1
ATOM 1479 O O . PRO A 1 199 ? -2.509 9.148 26.710 1.00 86.56 199 PRO A O 1
ATOM 1482 N N . LEU A 1 200 ? -3.172 11.297 26.660 1.00 88.56 200 LEU A N 1
ATOM 1483 C CA . LEU A 1 200 ? -4.147 11.090 25.589 1.00 88.56 200 LEU A CA 1
ATOM 1484 C C . LEU A 1 200 ? -3.421 10.718 24.295 1.00 88.56 200 LEU A C 1
ATOM 1486 O O . LEU A 1 200 ? -2.424 11.352 23.944 1.00 88.56 200 LEU A O 1
ATOM 1490 N N . SER A 1 201 ? -3.960 9.757 23.546 1.00 86.31 201 SER A N 1
ATOM 1491 C CA . SER A 1 201 ? -3.380 9.344 22.266 1.00 86.31 201 SER A CA 1
ATOM 1492 C C . SER A 1 201 ? -3.237 10.526 21.296 1.00 86.31 201 SER A C 1
ATOM 1494 O O . SER A 1 201 ? -4.090 11.420 21.240 1.00 86.31 201 SER A O 1
ATOM 1496 N N . THR A 1 202 ? -2.130 10.550 20.554 1.00 86.56 202 THR A N 1
ATOM 1497 C CA . THR A 1 202 ? -1.793 11.537 19.515 1.00 86.56 202 THR A CA 1
ATOM 1498 C C . THR A 1 202 ? -1.494 10.809 18.201 1.00 86.56 202 THR A C 1
ATOM 1500 O O . THR A 1 202 ? -1.209 9.614 18.211 1.00 86.56 202 THR A O 1
ATOM 1503 N N . SER A 1 203 ? -1.613 11.509 17.073 1.00 87.62 203 SER A N 1
ATOM 1504 C CA . SER A 1 203 ? -1.302 10.984 15.739 1.00 87.62 203 SER A CA 1
ATOM 1505 C C . SER A 1 203 ? -0.676 12.089 14.891 1.00 87.62 203 SER A C 1
ATOM 1507 O O . SER A 1 203 ? -1.018 13.262 15.053 1.00 87.62 203 SER A O 1
ATOM 1509 N N . THR A 1 204 ? 0.262 11.725 14.016 1.00 86.94 204 THR A N 1
ATOM 1510 C CA . THR A 1 204 ? 0.844 12.624 13.007 1.00 86.94 204 THR A CA 1
ATOM 1511 C C . THR A 1 204 ? 0.061 12.573 11.695 1.00 86.94 204 THR A C 1
ATOM 1513 O O . THR A 1 204 ? 0.046 13.555 10.956 1.00 86.94 204 THR A O 1
ATOM 1516 N N . ALA A 1 205 ? -0.616 11.456 11.418 1.00 80.25 205 ALA A N 1
ATOM 1517 C CA . ALA A 1 205 ? -1.422 11.235 10.223 1.00 80.25 205 ALA A CA 1
ATOM 1518 C C . ALA A 1 205 ? -2.876 11.733 10.344 1.00 80.25 205 ALA A C 1
ATOM 1520 O O . ALA A 1 205 ? -3.528 11.953 9.320 1.00 80.25 205 ALA A O 1
ATOM 1521 N N . VAL A 1 206 ? -3.409 11.885 11.563 1.00 83.50 206 VAL A N 1
ATOM 1522 C CA . VAL A 1 206 ? -4.804 12.283 11.820 1.00 83.50 206 VAL A CA 1
ATOM 1523 C C . VAL A 1 206 ? -4.864 13.467 12.784 1.00 83.50 206 VAL A C 1
ATOM 1525 O O . VAL A 1 206 ? -4.320 13.416 13.885 1.00 83.50 206 VAL A O 1
ATOM 1528 N N . LEU A 1 207 ? -5.589 14.518 12.395 1.00 83.88 207 LEU A N 1
ATOM 1529 C CA . LEU A 1 207 ? -5.901 15.649 13.269 1.00 83.88 207 LEU A CA 1
ATOM 1530 C C . LEU A 1 207 ? -7.096 15.307 14.167 1.00 83.88 207 LEU A C 1
ATOM 1532 O O . LEU A 1 207 ? -8.176 14.980 13.676 1.00 83.88 207 LEU A O 1
ATOM 1536 N N . PHE A 1 208 ? -6.911 15.392 15.485 1.00 85.81 208 PHE A N 1
ATOM 1537 C CA . PHE A 1 208 ? -7.970 15.093 16.449 1.00 85.81 208 PHE A CA 1
ATOM 1538 C C . PHE A 1 208 ? -8.771 16.334 16.845 1.00 85.81 208 PHE A C 1
ATOM 1540 O O . PHE A 1 208 ? -8.247 17.278 17.429 1.00 85.81 208 PHE A O 1
ATOM 1547 N N . GLU A 1 209 ? -10.073 16.267 16.592 1.00 84.44 209 GLU A N 1
ATOM 1548 C CA . GLU A 1 209 ? -11.090 17.228 17.030 1.00 84.44 209 GLU A CA 1
ATOM 1549 C C . GLU A 1 209 ? -11.788 16.814 18.343 1.00 84.44 209 GLU A C 1
ATOM 1551 O O . GLU A 1 209 ? -11.587 15.710 18.856 1.00 84.44 209 GLU A O 1
ATOM 1556 N N . GLN A 1 210 ? -12.664 17.683 18.865 1.00 81.62 210 GLN A N 1
ATOM 1557 C CA . GLN A 1 210 ? -13.372 17.506 20.142 1.00 81.62 210 GLN A CA 1
ATOM 1558 C C . GLN A 1 210 ? -14.171 16.195 20.231 1.00 81.62 210 GLN A C 1
ATOM 1560 O O . GLN A 1 210 ? -14.204 15.563 21.283 1.00 81.62 210 GLN A O 1
ATOM 1565 N N . TRP A 1 211 ? -14.786 15.741 19.139 1.00 82.81 211 TRP A N 1
ATOM 1566 C CA . TRP A 1 211 ? -15.576 14.504 19.122 1.00 82.81 211 TRP A CA 1
ATOM 1567 C C . TRP A 1 211 ? -14.718 13.228 19.231 1.00 82.81 211 TRP A C 1
ATOM 1569 O O . TRP A 1 211 ? -15.228 12.187 19.642 1.00 82.81 211 TRP A O 1
ATOM 1579 N N . HIS A 1 212 ? -13.402 13.300 18.988 1.00 90.50 212 HIS A N 1
ATOM 1580 C CA . HIS A 1 212 ? -12.476 12.193 19.270 1.00 90.50 212 HIS A CA 1
ATOM 1581 C C . HIS A 1 212 ? -12.140 12.065 20.766 1.00 90.50 212 HIS A C 1
ATOM 1583 O O . HIS A 1 212 ? -11.569 11.055 21.186 1.00 90.50 212 HIS A O 1
ATOM 1589 N N . LEU A 1 213 ? -12.463 13.075 21.587 1.00 90.12 213 LEU A N 1
ATOM 1590 C CA . LEU A 1 213 ? -12.081 13.124 23.001 1.00 90.12 213 LEU A CA 1
ATOM 1591 C C . LEU A 1 213 ? -12.599 11.910 23.782 1.00 90.12 213 LEU A C 1
ATOM 1593 O O . LEU A 1 213 ? -11.855 11.360 24.588 1.00 90.12 213 LEU A O 1
ATOM 1597 N N . ARG A 1 214 ? -13.826 11.446 23.502 1.00 92.31 214 ARG A N 1
ATOM 1598 C CA . ARG A 1 214 ? -14.428 10.267 24.153 1.00 92.31 214 ARG A CA 1
ATOM 1599 C C . ARG A 1 214 ? -13.546 9.022 24.016 1.00 92.31 214 ARG A C 1
ATOM 1601 O O . ARG A 1 214 ? -13.201 8.413 25.024 1.00 92.31 214 ARG A O 1
ATOM 1608 N N . SER A 1 215 ? -13.129 8.681 22.793 1.00 94.56 215 SER A N 1
ATOM 1609 C CA . SER A 1 215 ? -12.300 7.493 22.526 1.00 94.56 215 SER A CA 1
ATOM 1610 C C . SER A 1 215 ? -10.888 7.630 23.112 1.00 94.56 215 SER A C 1
ATOM 1612 O O . SER A 1 215 ? -10.355 6.672 23.672 1.00 94.56 215 SER A O 1
ATOM 1614 N N . ARG A 1 216 ? -10.306 8.838 23.068 1.00 93.69 216 ARG A N 1
ATOM 1615 C CA . ARG A 1 216 ? -8.976 9.126 23.635 1.00 93.69 216 ARG A CA 1
ATOM 1616 C C . ARG A 1 216 ? -8.960 9.021 25.163 1.00 93.69 216 ARG A C 1
ATOM 1618 O O . ARG A 1 216 ? -8.072 8.383 25.715 1.00 93.69 216 ARG A O 1
ATOM 1625 N N . VAL A 1 217 ? -9.956 9.603 25.839 1.00 93.56 217 VAL A N 1
ATOM 1626 C CA . VAL A 1 217 ? -10.105 9.525 27.304 1.00 93.56 217 VAL A CA 1
ATOM 1627 C C . VAL A 1 217 ? -10.382 8.089 27.743 1.00 93.56 217 VAL A C 1
ATOM 1629 O O . VAL A 1 217 ? -9.796 7.641 28.725 1.00 93.56 217 VAL A O 1
ATOM 1632 N N . ALA A 1 218 ? -11.219 7.351 27.004 1.00 95.12 218 ALA A N 1
ATOM 1633 C CA . ALA A 1 218 ? -11.470 5.938 27.274 1.00 95.12 218 ALA A CA 1
ATOM 1634 C C . ALA A 1 218 ? -10.173 5.116 27.240 1.00 95.12 218 ALA A C 1
ATOM 1636 O O . ALA A 1 218 ? -9.888 4.390 28.190 1.00 95.12 218 ALA A O 1
ATOM 1637 N N . SER A 1 219 ? -9.366 5.271 26.184 1.00 93.75 219 SER A N 1
ATOM 1638 C CA . SER A 1 219 ? -8.071 4.591 26.045 1.00 93.75 219 SER A CA 1
ATOM 1639 C C . SER A 1 219 ? -7.151 4.850 27.245 1.00 93.75 219 SER A C 1
ATOM 1641 O O . SER A 1 219 ? -6.729 3.905 27.918 1.00 93.75 219 SER A O 1
ATOM 1643 N N . SER A 1 220 ? -6.922 6.122 27.585 1.00 92.81 220 SER A N 1
ATOM 1644 C CA . SER A 1 220 ? -6.057 6.497 28.708 1.00 92.81 220 SER A CA 1
ATOM 1645 C C . SER A 1 220 ? -6.594 6.017 30.061 1.00 92.81 220 SER A C 1
ATOM 1647 O O . SER A 1 220 ? -5.816 5.546 30.884 1.00 92.81 220 SER A O 1
ATOM 1649 N N . TYR A 1 221 ? -7.911 6.076 30.294 1.00 94.38 221 TYR A N 1
ATOM 1650 C CA . TYR A 1 221 ? -8.511 5.602 31.546 1.00 94.38 221 TYR A CA 1
ATOM 1651 C C . TYR A 1 221 ? -8.354 4.087 31.721 1.00 94.38 221 TYR A C 1
ATOM 1653 O O . TYR A 1 221 ? -7.979 3.628 32.798 1.00 94.38 221 TYR A O 1
ATOM 1661 N N . PHE A 1 222 ? -8.599 3.294 30.670 1.00 94.06 222 PHE A N 1
ATOM 1662 C CA . PHE A 1 222 ? -8.414 1.841 30.737 1.00 94.06 222 PHE A CA 1
ATOM 1663 C C . PHE A 1 222 ? -6.941 1.455 30.937 1.00 94.06 222 PHE A C 1
ATOM 1665 O O . PHE A 1 222 ? -6.656 0.503 31.667 1.00 94.06 222 PHE A O 1
ATOM 1672 N N . ALA A 1 223 ? -6.006 2.200 30.340 1.00 90.81 223 ALA A N 1
ATOM 1673 C CA . ALA A 1 223 ? -4.578 2.029 30.600 1.00 90.81 223 ALA A CA 1
ATOM 1674 C C . ALA A 1 223 ? -4.224 2.360 32.063 1.00 90.81 223 ALA A C 1
ATOM 1676 O O . ALA A 1 223 ? -3.515 1.600 32.725 1.00 90.81 223 ALA A O 1
ATOM 1677 N N . ASP A 1 224 ? -4.776 3.445 32.609 1.00 91.00 224 ASP A N 1
ATOM 1678 C CA . ASP A 1 224 ? -4.562 3.839 34.003 1.00 91.00 224 ASP A CA 1
ATOM 1679 C C . ASP A 1 224 ? -5.159 2.856 35.012 1.00 91.00 224 ASP A C 1
ATOM 1681 O O . ASP A 1 224 ? -4.553 2.641 36.067 1.00 91.00 224 ASP A O 1
ATOM 1685 N N . GLU A 1 225 ? -6.315 2.258 34.705 1.00 89.00 225 GLU A N 1
ATOM 1686 C CA . GLU A 1 225 ? -6.927 1.204 35.521 1.00 89.00 225 GLU A CA 1
ATOM 1687 C C . GLU A 1 225 ? -6.000 -0.015 35.591 1.00 89.00 225 GLU A C 1
ATOM 1689 O O . GLU A 1 225 ? -5.729 -0.506 36.688 1.00 89.00 225 GLU A O 1
ATOM 1694 N N . ALA A 1 226 ? -5.419 -0.440 34.464 1.00 85.44 226 ALA A N 1
ATOM 1695 C CA . ALA A 1 226 ? -4.456 -1.543 34.435 1.00 85.44 226 ALA A CA 1
ATOM 1696 C C . ALA A 1 226 ? -3.178 -1.247 35.240 1.00 85.44 226 ALA A C 1
ATOM 1698 O O . ALA A 1 226 ? -2.622 -2.137 35.880 1.00 85.44 226 ALA A O 1
ATOM 1699 N N . LEU A 1 227 ? -2.738 0.014 35.269 1.00 84.69 227 LEU A N 1
ATOM 1700 C CA . LEU A 1 227 ? -1.580 0.463 36.051 1.00 84.69 227 LEU A CA 1
ATOM 1701 C C . LEU A 1 227 ? -1.889 0.691 37.542 1.00 84.69 227 LEU A C 1
ATOM 1703 O O . LEU A 1 227 ? -0.974 0.941 38.329 1.00 84.69 227 LEU A O 1
ATOM 1707 N N . SER A 1 228 ? -3.161 0.678 37.959 1.00 80.06 228 SER A N 1
ATOM 1708 C CA . SER A 1 228 ? -3.557 0.926 39.356 1.00 80.06 228 SER A CA 1
ATOM 1709 C C . SER A 1 228 ? -3.201 -0.230 40.297 1.00 80.06 228 SER A C 1
ATOM 1711 O O . SER A 1 228 ? -2.871 0.007 41.460 1.00 80.06 228 SER A O 1
ATOM 1713 N N . VAL A 1 229 ? -3.180 -1.464 39.786 1.00 75.88 229 VAL A N 1
ATOM 1714 C CA . VAL A 1 229 ? -2.788 -2.664 40.530 1.00 75.88 229 VAL A CA 1
ATOM 1715 C C . VAL A 1 229 ? -1.455 -3.166 39.983 1.00 75.88 229 VAL A C 1
ATOM 1717 O O . VAL A 1 229 ? -1.358 -3.581 38.834 1.00 75.88 229 VAL A O 1
ATOM 1720 N N . ALA A 1 230 ? -0.406 -3.147 40.808 1.00 73.81 230 ALA A N 1
ATOM 1721 C CA . ALA A 1 230 ? 0.929 -3.560 40.376 1.00 73.81 230 ALA A CA 1
ATOM 1722 C C . ALA A 1 230 ? 0.956 -5.032 39.914 1.00 73.81 230 ALA A C 1
ATOM 1724 O O . ALA A 1 230 ? 0.766 -5.949 40.724 1.00 73.81 230 ALA A O 1
ATOM 1725 N N . GLN A 1 231 ? 1.246 -5.253 38.628 1.00 84.75 231 GLN A N 1
ATOM 1726 C CA . GLN A 1 231 ? 1.445 -6.591 38.070 1.00 84.75 231 GLN A CA 1
ATOM 1727 C C . GLN A 1 231 ? 2.658 -7.289 38.701 1.00 84.75 231 GLN A C 1
ATOM 1729 O O . GLN A 1 231 ? 3.708 -6.683 38.924 1.00 84.75 231 GLN A O 1
ATOM 1734 N N . LEU A 1 232 ? 2.528 -8.588 38.975 1.00 89.00 232 LEU A N 1
ATOM 1735 C CA . LEU A 1 232 ? 3.601 -9.413 39.535 1.00 89.00 232 LEU A CA 1
ATOM 1736 C C . LEU A 1 232 ? 4.430 -10.121 38.459 1.00 89.00 232 LEU A C 1
ATOM 1738 O O . LEU A 1 232 ? 5.449 -10.728 38.784 1.00 89.00 232 LEU A O 1
ATOM 1742 N N . ILE A 1 233 ? 4.034 -10.028 37.187 1.00 90.75 233 ILE A N 1
ATOM 1743 C CA . ILE A 1 233 ? 4.730 -10.649 36.053 1.00 90.75 233 ILE A CA 1
ATOM 1744 C C . ILE A 1 233 ? 5.944 -9.797 35.658 1.00 90.75 233 ILE A C 1
ATOM 1746 O O . ILE A 1 233 ? 6.003 -9.116 34.642 1.00 90.75 233 ILE A O 1
ATOM 1750 N N . SER A 1 234 ? 6.925 -9.802 36.547 1.00 88.88 234 SER A N 1
ATOM 1751 C CA . SER A 1 234 ? 8.256 -9.236 36.374 1.00 88.88 234 SER A CA 1
ATOM 1752 C C . SER A 1 234 ? 9.206 -9.991 37.299 1.00 88.88 234 SER A C 1
ATOM 1754 O O . SER A 1 234 ? 8.765 -10.611 38.264 1.00 88.88 234 SER A O 1
ATOM 1756 N N . ARG A 1 235 ? 10.522 -9.929 37.066 1.00 90.50 235 ARG A N 1
ATOM 1757 C CA . ARG A 1 235 ? 11.494 -10.585 37.961 1.00 90.50 235 ARG A CA 1
ATOM 1758 C C . ARG A 1 235 ? 11.290 -10.185 39.429 1.00 90.50 235 ARG A C 1
ATOM 1760 O O . ARG A 1 235 ? 11.235 -11.053 40.292 1.00 90.50 235 ARG A O 1
ATOM 1767 N N . ALA A 1 236 ? 11.147 -8.885 39.694 1.00 90.69 236 ALA A N 1
ATOM 1768 C CA . ALA A 1 236 ? 10.914 -8.363 41.038 1.00 90.69 236 ALA A CA 1
ATOM 1769 C C . ALA A 1 236 ? 9.549 -8.799 41.601 1.00 90.69 236 ALA A C 1
ATOM 1771 O O . ALA A 1 236 ? 9.455 -9.180 42.766 1.00 90.69 236 ALA A O 1
ATOM 1772 N N . GLY A 1 237 ? 8.502 -8.795 40.771 1.00 89.88 237 GLY A N 1
ATOM 1773 C CA . GLY A 1 237 ? 7.166 -9.244 41.161 1.00 89.88 237 GLY A CA 1
ATOM 1774 C C . GLY A 1 237 ? 7.104 -10.736 41.504 1.00 89.88 237 GLY A C 1
ATOM 1775 O O . GLY A 1 237 ? 6.490 -11.100 42.502 1.00 89.88 237 GLY A O 1
ATOM 1776 N N . LEU A 1 238 ? 7.796 -11.596 40.749 1.00 91.94 238 LEU A N 1
ATOM 1777 C CA . LEU A 1 238 ? 7.882 -13.044 40.994 1.00 91.94 238 LEU A CA 1
ATOM 1778 C C . LEU A 1 238 ? 8.675 -13.394 42.262 1.00 91.94 238 LEU A C 1
ATOM 1780 O O . LEU A 1 238 ? 8.421 -14.420 42.880 1.00 91.94 238 LEU A O 1
ATOM 1784 N N . GLN A 1 239 ? 9.608 -12.534 42.677 1.00 92.88 239 GLN A N 1
ATOM 1785 C CA . GLN A 1 239 ? 10.356 -12.677 43.934 1.00 92.88 239 GLN A CA 1
ATOM 1786 C C . GLN A 1 239 ? 9.627 -12.070 45.145 1.00 92.88 239 GLN A C 1
ATOM 1788 O O . GLN A 1 239 ? 10.112 -12.162 46.272 1.00 92.88 239 GLN A O 1
ATOM 1793 N N . SER A 1 240 ? 8.479 -11.425 44.928 1.00 90.69 240 SER A N 1
ATOM 1794 C CA . SER A 1 240 ? 7.742 -10.727 45.976 1.00 90.69 240 SER A CA 1
ATOM 1795 C C . SER A 1 240 ? 7.070 -11.693 46.951 1.00 90.69 240 SER A C 1
ATOM 1797 O O . SER A 1 240 ? 6.463 -12.685 46.552 1.00 90.69 240 SER A O 1
ATOM 1799 N N . SER A 1 241 ? 7.063 -11.346 48.239 1.00 90.38 241 SER A N 1
ATOM 1800 C CA . SER A 1 241 ? 6.330 -12.096 49.270 1.00 90.38 241 SER A CA 1
ATOM 1801 C C . SER A 1 241 ? 4.806 -12.028 49.115 1.00 90.38 241 SER A C 1
ATOM 1803 O O . SER A 1 241 ? 4.093 -12.732 49.828 1.00 90.38 241 SER A O 1
ATOM 1805 N N . VAL A 1 242 ? 4.294 -11.217 48.177 1.00 87.69 242 VAL A N 1
ATOM 1806 C CA . VAL A 1 242 ? 2.862 -11.140 47.847 1.00 87.69 242 VAL A CA 1
ATOM 1807 C C . VAL A 1 242 ? 2.305 -12.496 47.400 1.00 87.69 242 VAL A C 1
ATOM 1809 O O . VAL A 1 242 ? 1.179 -12.807 47.764 1.00 87.69 242 VAL A O 1
ATOM 1812 N N . TRP A 1 243 ? 3.084 -13.343 46.711 1.00 89.62 243 TRP A N 1
ATOM 1813 C CA . TRP A 1 243 ? 2.653 -14.704 46.335 1.00 89.62 243 TRP A CA 1
ATOM 1814 C C . TRP A 1 243 ? 2.356 -15.607 47.540 1.00 89.62 243 TRP A C 1
ATOM 1816 O O . TRP A 1 243 ? 1.594 -16.560 47.423 1.00 89.62 243 TRP A O 1
ATOM 1826 N N . CYS A 1 244 ? 2.934 -15.295 48.703 1.00 90.81 244 CYS A N 1
ATOM 1827 C CA . CYS A 1 244 ? 2.741 -16.040 49.945 1.00 90.81 244 CYS A CA 1
ATOM 1828 C C . CYS A 1 244 ? 1.612 -15.464 50.821 1.00 90.81 244 CYS A C 1
ATOM 1830 O O . CYS A 1 244 ? 1.465 -15.878 51.970 1.00 90.81 244 CYS A O 1
ATOM 1832 N N . ARG A 1 245 ? 0.847 -14.478 50.328 1.00 84.25 245 ARG A N 1
ATOM 1833 C CA . ARG A 1 245 ? -0.264 -13.827 51.044 1.00 84.25 245 ARG A CA 1
ATOM 1834 C C . ARG A 1 245 ? -1.563 -13.967 50.247 1.00 84.25 245 ARG A C 1
ATOM 1836 O O . ARG A 1 245 ? -1.537 -14.103 49.030 1.00 84.25 245 ARG A O 1
ATOM 1843 N N . GLY A 1 246 ? -2.704 -13.934 50.936 1.00 79.94 246 GLY A N 1
ATOM 1844 C CA . GLY A 1 246 ? -4.023 -13.901 50.294 1.00 79.94 246 GLY A CA 1
ATOM 1845 C C . GLY A 1 246 ? -4.319 -12.562 49.607 1.00 79.94 246 GLY A C 1
ATOM 1846 O O . GLY A 1 246 ? -3.561 -11.599 49.744 1.00 79.94 246 GLY A O 1
ATOM 1847 N N . ALA A 1 247 ? -5.440 -12.499 48.883 1.00 84.56 247 ALA A N 1
ATOM 1848 C CA . ALA A 1 247 ? -5.915 -11.250 48.294 1.00 84.56 247 ALA A CA 1
ATOM 1849 C C . ALA A 1 247 ? -6.201 -10.199 49.380 1.00 84.56 247 ALA A C 1
ATOM 1851 O O . ALA A 1 247 ? -6.674 -10.532 50.467 1.00 84.56 247 ALA A O 1
ATOM 1852 N N . LEU A 1 248 ? -5.909 -8.934 49.076 1.00 81.75 248 LEU A N 1
ATOM 1853 C CA . LEU A 1 248 ? -6.291 -7.816 49.940 1.00 81.75 248 LEU A CA 1
ATOM 1854 C C . LEU A 1 248 ? -7.769 -7.490 49.704 1.00 81.75 248 LEU A C 1
ATOM 1856 O O . LEU A 1 248 ? -8.224 -7.559 48.563 1.00 81.75 248 LEU A O 1
ATOM 1860 N N . ALA A 1 249 ? -8.489 -7.124 50.765 1.00 73.69 249 ALA A N 1
ATOM 1861 C CA . ALA A 1 249 ? -9.855 -6.624 50.642 1.00 73.69 249 ALA A CA 1
ATOM 1862 C C . ALA A 1 249 ? -9.871 -5.322 49.828 1.00 73.69 249 ALA A C 1
ATOM 1864 O O . ALA A 1 249 ? -8.958 -4.496 49.969 1.00 73.69 249 ALA A O 1
ATOM 1865 N N . ALA A 1 250 ? -10.889 -5.138 48.984 1.00 76.44 250 ALA A N 1
ATOM 1866 C CA . ALA A 1 250 ? -11.144 -3.829 48.409 1.00 76.44 250 ALA A CA 1
ATOM 1867 C C . ALA A 1 250 ? -11.526 -2.853 49.534 1.00 76.44 250 ALA A C 1
ATOM 1869 O O . ALA A 1 250 ? -12.127 -3.241 50.533 1.00 76.44 250 ALA A O 1
ATOM 1870 N N . VAL A 1 251 ? -11.123 -1.592 49.398 1.00 74.06 251 VAL A N 1
ATOM 1871 C CA . VAL A 1 251 ? -11.410 -0.540 50.381 1.00 74.06 251 VAL A CA 1
ATOM 1872 C C . VAL A 1 251 ? -11.953 0.685 49.664 1.00 74.06 251 VAL A C 1
ATOM 1874 O O . VAL A 1 251 ? -11.482 1.024 48.575 1.00 74.06 251 VAL A O 1
ATOM 1877 N N . GLY A 1 252 ? -12.929 1.354 50.277 1.00 81.94 252 GLY A N 1
ATOM 1878 C CA . GLY A 1 252 ? -13.513 2.591 49.768 1.00 81.94 252 GLY A CA 1
ATOM 1879 C C . GLY A 1 252 ? -15.035 2.536 49.658 1.00 81.94 252 GLY A C 1
ATOM 1880 O O . GLY A 1 252 ? -15.654 1.482 49.716 1.00 81.94 252 GLY A O 1
ATOM 1881 N N . SER A 1 253 ? -15.647 3.699 49.457 1.00 85.31 253 SER A N 1
ATOM 1882 C CA . SER A 1 253 ? -17.110 3.858 49.464 1.00 85.31 253 SER A CA 1
ATOM 1883 C C . SER A 1 253 ? -17.688 4.392 48.150 1.00 85.31 253 SER A C 1
ATOM 1885 O O . SER A 1 253 ? -18.902 4.526 48.017 1.00 85.31 253 SER A O 1
ATOM 1887 N N . PHE A 1 254 ? -16.833 4.716 47.175 1.00 90.06 254 PHE A N 1
ATOM 1888 C CA . PHE A 1 254 ? -17.222 5.361 45.921 1.00 90.06 254 PHE A CA 1
ATOM 1889 C C . PHE A 1 254 ? -17.406 4.345 44.795 1.00 90.06 254 PHE A C 1
ATOM 1891 O O . PHE A 1 254 ? -16.469 3.631 44.438 1.00 90.06 254 PHE A O 1
ATOM 1898 N N . VAL A 1 255 ? -18.599 4.327 44.195 1.00 94.19 255 VAL A N 1
ATOM 1899 C CA . VAL A 1 255 ? -18.917 3.520 43.010 1.00 94.19 255 VAL A CA 1
ATOM 1900 C C . VAL A 1 255 ? -18.953 4.426 41.774 1.00 94.19 255 VAL A C 1
ATOM 1902 O O . VAL A 1 255 ? -19.870 5.246 41.656 1.00 94.19 255 VAL A O 1
ATOM 1905 N N . PRO A 1 256 ? -17.988 4.306 40.841 1.00 94.75 256 PRO A N 1
ATOM 1906 C CA . PRO A 1 256 ? -17.967 5.110 39.624 1.00 94.75 256 PRO A CA 1
ATOM 1907 C C . PRO A 1 256 ? -19.116 4.760 38.672 1.00 94.75 256 PRO A C 1
ATOM 1909 O O . PRO A 1 256 ? -19.405 3.587 38.436 1.00 94.75 256 PRO A O 1
ATOM 1912 N N . LEU A 1 257 ? -19.721 5.784 38.072 1.00 94.94 257 LEU A N 1
ATOM 1913 C CA . LEU A 1 257 ? -20.835 5.663 37.127 1.00 94.94 257 LEU A CA 1
ATOM 1914 C C . LEU A 1 257 ? -20.517 6.212 35.729 1.00 94.94 257 LEU A C 1
ATOM 1916 O O . LEU A 1 257 ? -21.116 5.758 34.760 1.00 94.94 257 LEU A O 1
ATOM 1920 N N . GLY A 1 258 ? -19.597 7.172 35.587 1.00 94.06 258 GLY A N 1
ATOM 1921 C CA . GLY A 1 258 ? -19.247 7.723 34.273 1.00 94.06 258 GLY A CA 1
ATOM 1922 C C . GLY A 1 258 ? -18.266 8.888 34.310 1.00 94.06 258 GLY A C 1
ATOM 1923 O O . GLY A 1 258 ? -17.851 9.326 35.382 1.00 94.06 258 GLY A O 1
ATOM 1924 N N . VAL A 1 259 ? -17.893 9.390 33.130 1.00 94.25 259 VAL A N 1
ATOM 1925 C CA . VAL A 1 259 ? -16.916 10.480 32.974 1.00 94.25 259 VAL A CA 1
ATOM 1926 C C . VAL A 1 259 ? -17.522 11.683 32.250 1.00 94.25 259 VAL A C 1
ATOM 1928 O O . VAL A 1 259 ? -18.198 11.550 31.228 1.00 94.25 259 VAL A O 1
ATOM 1931 N N . LEU A 1 260 ? -17.226 12.872 32.771 1.00 90.88 260 LEU A N 1
ATOM 1932 C CA . LEU A 1 260 ? -17.555 14.173 32.195 1.00 90.88 260 LEU A CA 1
ATOM 1933 C C . LEU A 1 260 ? -16.301 14.902 31.720 1.00 90.88 260 LEU A C 1
ATOM 1935 O O . LEU A 1 260 ? -15.246 14.812 32.347 1.00 90.88 260 LEU A O 1
ATOM 1939 N N . ALA A 1 261 ? -16.461 15.704 30.673 1.00 88.56 261 ALA A N 1
ATOM 1940 C CA . ALA A 1 261 ? -15.505 16.710 30.240 1.00 88.56 261 ALA A CA 1
ATOM 1941 C C . ALA A 1 261 ? -16.105 18.114 30.372 1.00 88.56 261 ALA A C 1
ATOM 1943 O O . ALA A 1 261 ? -17.257 18.354 30.020 1.00 88.56 261 ALA A O 1
ATOM 1944 N N . MET A 1 262 ? -15.300 19.055 30.849 1.00 81.00 262 MET A N 1
ATOM 1945 C CA . MET A 1 262 ? -15.639 20.465 30.983 1.00 81.00 262 MET A CA 1
ATOM 1946 C C . MET A 1 262 ? -14.682 21.285 30.122 1.00 81.00 262 MET A C 1
ATOM 1948 O O . MET A 1 262 ? -13.503 21.399 30.447 1.00 81.00 262 MET A O 1
ATOM 1952 N N . GLY A 1 263 ? -15.187 21.836 29.019 1.00 70.62 263 GLY A N 1
ATOM 1953 C CA . GLY A 1 263 ? -14.488 22.853 28.230 1.00 70.62 263 GLY A CA 1
ATOM 1954 C C . GLY A 1 263 ? -14.789 24.268 28.735 1.00 70.62 263 GLY A C 1
ATOM 1955 O O . GLY A 1 263 ? -15.554 24.454 29.679 1.00 70.62 263 GLY A O 1
ATOM 1956 N N . SER A 1 264 ? -14.243 25.286 28.067 1.00 59.75 264 SER A N 1
ATOM 1957 C CA . SER A 1 264 ? -14.413 26.700 28.449 1.00 59.75 264 SER A CA 1
ATOM 1958 C C . SER A 1 264 ? -15.865 27.207 28.425 1.00 59.75 264 SER A C 1
ATOM 1960 O O . SER A 1 264 ? -16.167 28.189 29.099 1.00 59.75 264 SER A O 1
ATOM 1962 N N . GLN A 1 265 ? -16.766 26.560 27.672 1.00 59.25 265 GLN A N 1
ATOM 1963 C CA . GLN A 1 265 ? -18.182 26.955 27.550 1.00 59.25 265 GLN A CA 1
ATOM 1964 C C . GLN A 1 265 ? -19.183 25.783 27.534 1.00 59.25 265 GLN A C 1
ATOM 1966 O O . GLN A 1 265 ? -20.389 26.014 27.451 1.00 59.25 265 GLN A O 1
ATOM 1971 N N . GLN A 1 266 ? -18.725 24.527 27.594 1.00 69.06 266 GLN A N 1
ATOM 1972 C CA . GLN A 1 266 ? -19.592 23.352 27.446 1.00 69.06 266 GLN A CA 1
ATOM 1973 C C . GLN A 1 266 ? -19.215 22.247 28.435 1.00 69.06 266 GLN A C 1
ATOM 1975 O O . GLN A 1 266 ? -18.046 21.873 28.552 1.00 69.06 266 GLN A O 1
ATOM 1980 N N . ILE A 1 267 ? -20.227 21.710 29.118 1.00 75.31 267 ILE A N 1
ATOM 1981 C CA . ILE A 1 267 ? -20.134 20.487 29.913 1.00 75.31 267 ILE A CA 1
ATOM 1982 C C . ILE A 1 267 ? -20.645 19.337 29.045 1.00 75.31 267 ILE A C 1
ATOM 1984 O O . ILE A 1 267 ? -21.794 19.356 28.604 1.00 75.31 267 ILE A O 1
ATOM 1988 N N . LEU A 1 268 ? -19.790 18.348 28.803 1.00 81.19 268 LEU A N 1
ATOM 1989 C CA . LEU A 1 268 ? -20.061 17.203 27.945 1.00 81.19 268 LEU A CA 1
ATOM 1990 C C . LEU A 1 268 ? -19.979 15.911 28.758 1.00 81.19 268 LEU A C 1
ATOM 1992 O O . LEU A 1 268 ? -18.952 15.610 29.366 1.00 81.19 268 LEU A O 1
ATOM 1996 N N . PHE A 1 269 ? -21.044 15.115 28.728 1.00 87.94 269 PHE A N 1
ATOM 1997 C CA . PHE A 1 269 ? -20.978 13.729 29.176 1.00 87.94 269 PHE A CA 1
ATOM 1998 C C . PHE A 1 269 ? -20.257 12.889 28.126 1.00 87.94 269 PHE A C 1
ATOM 2000 O O . PHE A 1 269 ? -20.671 12.873 26.969 1.00 87.94 269 PHE A O 1
ATOM 2007 N N . LEU A 1 270 ? -19.153 12.240 28.513 1.00 89.88 270 LEU A N 1
ATOM 2008 C CA . LEU A 1 270 ? -18.353 11.450 27.580 1.00 89.88 270 LEU A CA 1
ATOM 2009 C C . LEU A 1 270 ? -18.923 10.042 27.433 1.00 89.88 270 LEU A C 1
ATOM 2011 O O . LEU A 1 270 ? -19.279 9.640 26.330 1.00 89.88 270 LEU A O 1
ATOM 2015 N N . ASP A 1 271 ? -18.962 9.280 28.526 1.00 93.06 271 ASP A N 1
ATOM 2016 C CA . ASP A 1 271 ? -19.411 7.886 28.528 1.00 93.06 271 ASP A CA 1
ATOM 2017 C C . ASP A 1 271 ? -19.584 7.371 29.968 1.00 93.06 271 ASP A C 1
ATOM 2019 O O . ASP A 1 271 ? -18.810 7.740 30.859 1.00 93.06 271 ASP A O 1
ATOM 2023 N N . GLN A 1 272 ? -20.537 6.463 30.192 1.00 94.12 272 GLN A N 1
ATOM 2024 C CA . GLN A 1 272 ? -20.657 5.741 31.463 1.00 94.12 272 GLN A CA 1
ATOM 2025 C C . GLN A 1 272 ? -19.628 4.609 31.582 1.00 94.12 272 GLN A C 1
ATOM 2027 O O . GLN A 1 272 ? -19.003 4.428 32.627 1.00 94.12 272 GLN A O 1
ATOM 2032 N N . TRP A 1 273 ? -19.385 3.875 30.493 1.00 95.62 273 TRP A N 1
ATOM 2033 C CA . TRP A 1 273 ? -18.612 2.631 30.488 1.00 95.62 273 TRP A CA 1
ATOM 2034 C C . TRP A 1 273 ? -17.105 2.833 30.615 1.00 95.62 273 TRP A C 1
ATOM 2036 O O . TRP A 1 273 ? -16.386 1.887 30.932 1.00 95.62 273 TRP A O 1
ATOM 2046 N N . ILE A 1 274 ? -16.616 4.066 30.446 1.00 95.31 274 ILE A N 1
ATOM 2047 C CA . ILE A 1 274 ? -15.217 4.396 30.748 1.00 95.31 274 ILE A CA 1
ATOM 2048 C C . ILE A 1 274 ? -14.894 3.987 32.195 1.00 95.31 274 ILE A C 1
ATOM 2050 O O . ILE A 1 274 ? -13.939 3.247 32.426 1.00 95.31 274 ILE A O 1
ATOM 2054 N N . ALA A 1 275 ? -15.749 4.370 33.149 1.00 94.00 275 ALA A N 1
ATOM 2055 C CA . ALA A 1 275 ? -15.513 4.151 34.576 1.00 94.00 275 ALA A CA 1
ATOM 2056 C C . ALA A 1 275 ? -16.432 3.111 35.235 1.00 94.00 275 ALA A C 1
ATOM 2058 O O . ALA A 1 275 ? -16.012 2.437 36.174 1.00 94.00 275 ALA A O 1
ATOM 2059 N N . ARG A 1 276 ? -17.676 2.966 34.767 1.00 95.00 276 ARG A N 1
ATOM 2060 C CA . ARG A 1 276 ? -18.662 2.053 35.358 1.00 95.00 276 ARG A CA 1
ATOM 2061 C C . ARG A 1 276 ? -18.190 0.602 35.294 1.00 95.00 276 ARG A C 1
ATOM 2063 O O . ARG A 1 276 ? -17.811 0.119 34.225 1.00 95.00 276 ARG A O 1
ATOM 2070 N N . ARG A 1 277 ? -18.274 -0.113 36.417 1.00 93.38 277 ARG A N 1
ATOM 2071 C CA . ARG A 1 277 ? -18.059 -1.566 36.489 1.00 93.38 277 ARG A CA 1
ATOM 2072 C C . ARG A 1 277 ? -19.303 -2.237 37.048 1.00 93.38 277 ARG A C 1
ATOM 2074 O O . ARG A 1 277 ? -19.871 -1.784 38.045 1.00 93.38 277 ARG A O 1
ATOM 2081 N N . GLU A 1 278 ? -19.737 -3.290 36.373 1.00 93.31 278 GLU A N 1
ATOM 2082 C CA . GLU A 1 278 ? -20.800 -4.149 36.881 1.00 93.31 278 GLU A CA 1
ATOM 2083 C C . GLU A 1 278 ? -20.230 -5.140 37.892 1.00 93.31 278 GLU A C 1
ATOM 2085 O O . GLU A 1 278 ? -19.081 -5.572 37.779 1.00 93.31 278 GLU A O 1
ATOM 2090 N N . ARG A 1 279 ? -21.042 -5.512 38.880 1.00 92.69 279 ARG A N 1
ATOM 2091 C CA . ARG A 1 279 ? -20.662 -6.492 39.895 1.00 92.69 279 ARG A CA 1
ATOM 2092 C C . ARG A 1 279 ? -20.665 -7.896 39.282 1.00 92.69 279 ARG A C 1
ATOM 2094 O O . ARG A 1 279 ? -21.714 -8.533 39.207 1.00 92.69 279 ARG A O 1
ATOM 2101 N N . ILE A 1 280 ? -19.496 -8.365 38.841 1.00 88.75 280 ILE A N 1
ATOM 2102 C CA . ILE A 1 280 ? -19.336 -9.674 38.181 1.00 88.75 280 ILE A CA 1
ATOM 2103 C C . ILE A 1 280 ? -18.329 -10.566 38.916 1.00 88.75 280 ILE A C 1
ATOM 2105 O O . ILE A 1 280 ? -18.668 -11.678 39.317 1.00 88.75 280 ILE A O 1
ATOM 2109 N N . ASP A 1 281 ? -17.090 -10.096 39.079 1.00 85.31 281 ASP A N 1
ATOM 2110 C CA . ASP A 1 281 ? -16.013 -10.859 39.713 1.00 85.31 281 ASP A CA 1
ATOM 2111 C C . ASP A 1 281 ? -15.895 -10.497 41.202 1.00 85.31 281 ASP A C 1
ATOM 2113 O O . ASP A 1 281 ? -15.864 -9.323 41.566 1.00 85.31 281 ASP A O 1
ATOM 2117 N N . GLY A 1 282 ? -15.784 -11.508 42.070 1.00 86.12 282 GLY A N 1
ATOM 2118 C CA . GLY A 1 282 ? -15.501 -11.288 43.490 1.00 86.12 282 GLY A CA 1
ATOM 2119 C C . GLY A 1 282 ? -14.093 -10.727 43.720 1.00 86.12 282 GLY A C 1
ATOM 2120 O O . GLY A 1 282 ? -13.170 -10.994 42.939 1.00 86.12 282 GLY A O 1
ATOM 2121 N N . ASP A 1 283 ? -13.912 -10.008 44.829 1.00 84.06 283 ASP A N 1
ATOM 2122 C CA . ASP A 1 283 ? -12.676 -9.283 45.157 1.00 84.06 283 ASP A CA 1
ATOM 2123 C C . ASP A 1 283 ? -11.391 -10.119 45.004 1.00 84.06 283 ASP A C 1
ATOM 2125 O O . ASP A 1 283 ? -10.461 -9.663 44.326 1.00 84.06 283 ASP A O 1
ATOM 2129 N N . PRO A 1 284 ? -11.303 -11.368 45.518 1.00 88.12 284 PRO A N 1
ATOM 2130 C CA . PRO A 1 284 ? -10.089 -12.165 45.361 1.00 88.12 284 PRO A CA 1
ATOM 2131 C C . PRO A 1 284 ? -9.762 -12.503 43.903 1.00 88.12 284 PRO A C 1
ATOM 2133 O O . PRO A 1 284 ? -8.590 -12.517 43.523 1.00 88.12 284 PRO A O 1
ATOM 2136 N N . ARG A 1 285 ? -10.780 -12.763 43.071 1.00 90.00 285 ARG A N 1
ATOM 2137 C CA . ARG A 1 285 ? -10.592 -13.098 41.653 1.00 90.00 285 ARG A CA 1
ATOM 2138 C C . ARG A 1 285 ? -10.078 -11.884 40.885 1.00 90.00 285 ARG A C 1
ATOM 2140 O O . ARG A 1 285 ? -9.053 -11.999 40.213 1.00 90.00 285 ARG A O 1
ATOM 2147 N N . ARG A 1 286 ? -10.729 -10.728 41.055 1.00 88.56 286 ARG A N 1
ATOM 2148 C CA . ARG A 1 286 ? -10.329 -9.458 40.426 1.00 88.56 286 ARG A CA 1
ATOM 2149 C C . ARG A 1 286 ? -8.916 -9.040 40.847 1.00 88.56 286 ARG A C 1
ATOM 2151 O O . ARG A 1 286 ? -8.117 -8.639 40.000 1.00 88.56 286 ARG A O 1
ATOM 2158 N N . TYR A 1 287 ? -8.576 -9.193 42.131 1.00 88.19 287 TYR A N 1
ATOM 2159 C CA . TYR A 1 287 ? -7.242 -8.905 42.674 1.00 88.19 287 TYR A CA 1
ATOM 2160 C C . TYR A 1 287 ? -6.139 -9.712 41.975 1.00 88.19 287 TYR A C 1
ATOM 2162 O O . TYR A 1 287 ? -5.129 -9.155 41.533 1.00 88.19 287 TYR A O 1
ATOM 2170 N N . TRP A 1 288 ? -6.322 -11.030 41.870 1.00 90.25 288 TRP A N 1
ATOM 2171 C CA . TRP A 1 288 ? -5.319 -11.919 41.286 1.00 90.25 288 TRP A CA 1
ATOM 2172 C C . TRP A 1 288 ? -5.244 -11.812 39.766 1.00 90.25 288 TRP A C 1
ATOM 2174 O O . TRP A 1 288 ? -4.143 -11.883 39.221 1.00 90.25 288 TRP A O 1
ATOM 2184 N N . GLN A 1 289 ? -6.373 -11.579 39.091 1.00 92.00 289 GLN A N 1
ATOM 2185 C CA . GLN A 1 289 ? -6.410 -11.353 37.647 1.00 92.00 289 GLN A CA 1
ATOM 2186 C C . GLN A 1 289 ? -5.444 -10.230 37.242 1.00 92.00 289 GLN A C 1
ATOM 2188 O O . GLN A 1 289 ? -4.485 -10.491 36.513 1.00 92.00 289 GLN A O 1
ATOM 2193 N N . TRP A 1 290 ? -5.597 -9.024 37.801 1.00 88.81 290 TRP A N 1
ATOM 2194 C CA . TRP A 1 290 ? -4.709 -7.900 37.479 1.00 88.81 290 TRP A CA 1
ATOM 2195 C C . TRP A 1 290 ? -3.230 -8.203 37.754 1.00 88.81 290 TRP A C 1
ATOM 2197 O O . TRP A 1 290 ? -2.357 -7.890 36.943 1.00 88.81 290 TRP A O 1
ATOM 2207 N N . ARG A 1 291 ? -2.926 -8.872 38.874 1.00 90.31 291 ARG A N 1
ATOM 2208 C CA . ARG A 1 291 ? -1.543 -9.211 39.248 1.00 90.31 291 ARG A CA 1
ATOM 2209 C C . ARG A 1 291 ? -0.886 -10.227 38.318 1.00 90.31 291 ARG A C 1
ATOM 2211 O O . ARG A 1 291 ? 0.338 -10.205 38.186 1.00 90.31 291 ARG A O 1
ATOM 2218 N N . MET A 1 292 ? -1.673 -11.085 37.676 1.00 91.69 292 MET A N 1
ATOM 2219 C CA . MET A 1 292 ? -1.206 -12.132 36.765 1.00 91.69 292 MET A CA 1
ATOM 2220 C C . MET A 1 292 ? -1.331 -11.746 35.285 1.00 91.69 292 MET A C 1
ATOM 2222 O O . MET A 1 292 ? -1.331 -12.627 34.431 1.00 91.69 292 MET A O 1
ATOM 2226 N N . MET A 1 293 ? -1.427 -10.446 34.972 1.00 89.00 293 MET A N 1
ATOM 2227 C CA . MET A 1 293 ? -1.652 -9.939 33.606 1.00 89.00 293 MET A CA 1
ATOM 2228 C C . MET A 1 293 ? -2.927 -10.490 32.946 1.00 89.00 293 MET A C 1
ATOM 2230 O O . MET A 1 293 ? -3.011 -10.623 31.727 1.00 89.00 293 MET A O 1
ATOM 2234 N N . MET A 1 294 ? -3.945 -10.804 33.745 1.00 90.81 294 MET A N 1
ATOM 2235 C CA . MET A 1 294 ? -5.271 -11.162 33.261 1.00 90.81 294 MET A CA 1
ATOM 2236 C C . MET A 1 294 ? -6.194 -9.963 33.463 1.00 90.81 294 MET A C 1
ATOM 2238 O O . MET A 1 294 ? -6.392 -9.495 34.580 1.00 90.81 294 MET A O 1
ATOM 2242 N N . ARG A 1 295 ? -6.797 -9.458 32.390 1.00 92.38 295 ARG A N 1
ATOM 2243 C CA . ARG A 1 295 ? -7.848 -8.441 32.515 1.00 92.38 295 ARG A CA 1
ATOM 2244 C C . ARG A 1 295 ? -9.102 -9.049 33.173 1.00 92.38 295 ARG A C 1
ATOM 2246 O O . ARG A 1 295 ? -9.575 -10.058 32.645 1.00 92.38 295 ARG A O 1
ATOM 2253 N N . PRO A 1 296 ? -9.661 -8.472 34.255 1.00 93.38 296 PRO A N 1
ATOM 2254 C CA . PRO A 1 296 ? -10.948 -8.894 34.817 1.00 93.38 296 PRO A CA 1
ATOM 2255 C C . PRO A 1 296 ? -12.102 -8.800 33.818 1.00 93.38 296 PRO A C 1
ATOM 2257 O O . PRO A 1 296 ? -12.041 -8.014 32.866 1.00 93.38 296 PRO A O 1
ATOM 2260 N N . TRP A 1 297 ? -13.140 -9.618 34.004 1.00 92.31 297 TRP A N 1
ATOM 2261 C CA . TRP A 1 297 ? -14.214 -9.713 33.012 1.00 92.31 297 TRP A CA 1
ATOM 2262 C C . TRP A 1 297 ? -15.047 -8.432 32.935 1.00 92.31 297 TRP A C 1
ATOM 2264 O O . TRP A 1 297 ? -15.365 -7.971 31.845 1.00 92.31 297 TRP A O 1
ATOM 2274 N N . ASP A 1 298 ? -15.340 -7.812 34.075 1.00 92.25 298 ASP A N 1
ATOM 2275 C CA . ASP A 1 298 ? -16.066 -6.542 34.167 1.00 92.25 298 ASP A CA 1
ATOM 2276 C C . ASP A 1 298 ? -15.333 -5.379 33.477 1.00 92.25 298 ASP A C 1
ATOM 2278 O O . ASP A 1 298 ? -15.959 -4.571 32.791 1.00 92.25 298 ASP A O 1
ATOM 2282 N N . ALA A 1 299 ? -14.002 -5.321 33.581 1.00 93.12 299 ALA A N 1
ATOM 2283 C CA . ALA A 1 299 ? -13.187 -4.342 32.863 1.00 93.12 299 ALA A CA 1
ATOM 2284 C C . ALA A 1 299 ? -13.178 -4.604 31.347 1.00 93.12 299 ALA A C 1
ATOM 2286 O O . ALA A 1 299 ? -13.283 -3.668 30.555 1.00 93.12 299 ALA A O 1
ATOM 2287 N N . PHE A 1 300 ? -13.074 -5.868 30.922 1.00 95.12 300 PHE A N 1
ATOM 2288 C CA . PHE A 1 300 ? -13.133 -6.229 29.502 1.00 95.12 300 PHE A CA 1
ATOM 2289 C C . PHE A 1 300 ? -14.508 -5.937 28.887 1.00 95.12 300 PHE A C 1
ATOM 2291 O O . PHE A 1 300 ? -14.590 -5.318 27.826 1.00 95.12 300 PHE A O 1
ATOM 2298 N N . LEU A 1 301 ? -15.583 -6.307 29.582 1.00 95.06 301 LEU A N 1
ATOM 2299 C CA . LEU A 1 301 ? -16.951 -6.042 29.154 1.00 95.06 301 LEU A CA 1
ATOM 2300 C C . LEU A 1 301 ? -17.216 -4.536 29.050 1.00 95.06 301 LEU A C 1
ATOM 2302 O O . LEU A 1 301 ? -17.770 -4.089 28.049 1.00 95.06 301 LEU A O 1
ATOM 2306 N N . ALA A 1 302 ? -16.740 -3.739 30.011 1.00 95.50 302 ALA A N 1
ATOM 2307 C CA . ALA A 1 302 ? -16.839 -2.284 29.949 1.00 95.50 302 ALA A CA 1
ATOM 2308 C C . ALA A 1 302 ? -16.149 -1.697 28.703 1.00 95.50 302 ALA A C 1
ATOM 2310 O O . ALA A 1 302 ? -16.694 -0.785 28.086 1.00 95.50 302 ALA A O 1
ATOM 2311 N N . GLN A 1 303 ? -15.004 -2.240 28.264 1.00 96.06 303 GLN A N 1
ATOM 2312 C CA . GLN A 1 303 ? -14.359 -1.802 27.016 1.00 96.06 303 GLN A CA 1
ATOM 2313 C C . GLN A 1 303 ? -15.213 -2.090 25.775 1.00 96.06 303 GLN A C 1
ATOM 2315 O O . GLN A 1 303 ? -15.273 -1.256 24.869 1.00 96.06 303 GLN A O 1
ATOM 2320 N N . ILE A 1 304 ? -15.868 -3.255 25.728 1.00 96.44 304 ILE A N 1
ATOM 2321 C CA . ILE A 1 304 ? -16.771 -3.623 24.630 1.00 96.44 304 ILE A CA 1
ATOM 2322 C C . ILE A 1 304 ? -17.999 -2.715 24.642 1.00 96.44 304 ILE A C 1
ATOM 2324 O O . ILE A 1 304 ? -18.350 -2.161 23.605 1.00 96.44 304 ILE A O 1
ATOM 2328 N N . LEU A 1 305 ? -18.635 -2.533 25.801 1.00 95.94 305 LEU A N 1
ATOM 2329 C CA . LEU A 1 305 ? -19.850 -1.728 25.939 1.00 95.94 305 LEU A CA 1
ATOM 2330 C C . LEU A 1 305 ? -19.590 -0.243 25.665 1.00 95.94 305 LEU A C 1
ATOM 2332 O O . LEU A 1 305 ? -20.383 0.385 24.970 1.00 95.94 305 LEU A O 1
ATOM 2336 N N . GLN A 1 306 ? -18.445 0.294 26.101 1.00 95.88 306 GLN A N 1
ATOM 2337 C CA . GLN A 1 306 ? -17.984 1.639 25.740 1.00 95.88 306 GLN A CA 1
ATOM 2338 C C . GLN A 1 306 ? -17.931 1.800 24.217 1.00 95.88 306 GLN A C 1
ATOM 2340 O O . GLN A 1 306 ? -18.504 2.740 23.664 1.00 95.88 306 GLN A O 1
ATOM 2345 N N . PHE A 1 307 ? -17.293 0.850 23.531 1.00 96.50 307 PHE A N 1
ATOM 2346 C CA . PHE A 1 307 ? -17.190 0.863 22.077 1.00 96.50 307 PHE A CA 1
ATOM 2347 C C . PHE A 1 307 ? -18.551 0.708 21.389 1.00 96.50 307 PHE A C 1
ATOM 2349 O O . PHE A 1 307 ? -18.855 1.497 20.502 1.00 96.50 307 PHE A O 1
ATOM 2356 N N . GLN A 1 308 ? -19.390 -0.246 21.803 1.00 94.75 308 GLN A N 1
ATOM 2357 C CA . GLN A 1 308 ? -20.710 -0.475 21.199 1.00 94.75 308 GLN A CA 1
ATOM 2358 C C . GLN A 1 308 ? -21.658 0.711 21.403 1.00 94.75 308 GLN A C 1
ATOM 2360 O O . GLN A 1 308 ? -22.380 1.085 20.480 1.00 94.75 308 GLN A O 1
ATOM 2365 N N . CYS A 1 309 ? -21.635 1.350 22.577 1.00 92.75 309 CYS A N 1
ATOM 2366 C CA . CYS A 1 309 ? -22.394 2.574 22.810 1.00 92.75 309 CYS A CA 1
ATOM 2367 C C . CYS A 1 309 ? -21.904 3.708 21.906 1.00 92.75 309 CYS A C 1
ATOM 2369 O O . CYS A 1 309 ? -22.723 4.355 21.261 1.00 92.75 309 CYS A O 1
ATOM 2371 N N . GLN A 1 310 ? -20.588 3.918 21.801 1.00 92.75 310 GLN A N 1
ATOM 2372 C CA . GLN A 1 310 ? -20.042 4.941 20.909 1.00 92.75 310 GLN A CA 1
ATOM 2373 C C . GLN A 1 310 ? -20.373 4.653 19.438 1.00 92.75 310 GLN A C 1
ATOM 2375 O O . GLN A 1 310 ? -20.742 5.569 18.710 1.00 92.75 310 GLN A O 1
ATOM 2380 N N . LEU A 1 311 ? -20.293 3.390 19.013 1.00 92.88 311 LEU A N 1
ATOM 2381 C CA . LEU A 1 311 ? -20.669 2.940 17.676 1.00 92.88 311 LEU A CA 1
ATOM 2382 C C . LEU A 1 311 ? -22.150 3.235 17.396 1.00 92.88 311 LEU A C 1
ATOM 2384 O O . LEU A 1 311 ? -22.482 3.842 16.388 1.00 92.88 311 LEU A O 1
ATOM 2388 N N . ARG A 1 312 ? -23.058 2.884 18.309 1.00 89.75 312 ARG A N 1
ATOM 2389 C CA . ARG A 1 312 ? -24.486 3.192 18.155 1.00 89.75 312 ARG A CA 1
ATOM 2390 C C . ARG A 1 312 ? -24.722 4.695 18.010 1.00 89.75 312 ARG A C 1
ATOM 2392 O O . ARG A 1 312 ? -25.417 5.107 17.085 1.00 89.75 312 ARG A O 1
ATOM 2399 N N . ASP A 1 313 ? -24.144 5.498 18.902 1.00 85.69 313 ASP A N 1
ATOM 2400 C CA . ASP A 1 313 ? -24.384 6.943 18.940 1.00 85.69 313 ASP A CA 1
ATOM 2401 C C . ASP A 1 313 ? -23.946 7.608 17.630 1.00 85.69 313 ASP A C 1
ATOM 2403 O O . ASP A 1 313 ? -24.663 8.445 17.093 1.00 85.69 313 ASP A O 1
ATOM 2407 N N . VAL A 1 314 ? -22.805 7.197 17.067 1.00 82.50 314 VAL A N 1
ATOM 2408 C CA . VAL A 1 314 ? -22.274 7.821 15.847 1.00 82.50 314 VAL A CA 1
ATOM 2409 C C . VAL A 1 314 ? -22.953 7.321 14.570 1.00 82.50 314 VAL A C 1
ATOM 2411 O O . VAL A 1 314 ? -22.858 8.005 13.554 1.00 82.50 314 VAL A O 1
ATOM 2414 N N . TRP A 1 315 ? -23.659 6.184 14.603 1.00 75.38 315 TRP A N 1
ATOM 2415 C CA . TRP A 1 315 ? -24.483 5.681 13.491 1.00 75.38 315 TRP A CA 1
ATOM 2416 C C . TRP A 1 315 ? -25.949 6.162 13.547 1.00 75.38 315 TRP A C 1
ATOM 2418 O O . TRP A 1 315 ? -26.589 6.233 12.504 1.00 75.38 315 TRP A O 1
ATOM 2428 N N . GLN A 1 316 ? -26.492 6.535 14.715 1.00 63.06 316 GLN A N 1
ATOM 2429 C CA . GLN A 1 316 ? -27.884 7.011 14.851 1.00 63.06 316 GLN A CA 1
ATOM 2430 C C . GLN A 1 316 ? -28.124 8.462 14.402 1.00 63.06 316 GLN A C 1
ATOM 2432 O O . GLN A 1 316 ? -29.267 8.823 14.126 1.00 63.06 316 GLN A O 1
ATOM 2437 N N . VAL A 1 317 ? -27.075 9.283 14.264 1.00 52.25 317 VAL A N 1
ATOM 2438 C CA . VAL A 1 317 ? -27.185 10.696 13.828 1.00 52.25 317 VAL A CA 1
ATOM 2439 C C . VAL A 1 317 ? -27.844 10.845 12.438 1.00 52.25 317 VAL A C 1
ATOM 2441 O O . VAL A 1 317 ? -28.329 11.918 12.099 1.00 52.25 317 VAL A O 1
ATOM 2444 N N . GLU A 1 318 ? -27.955 9.766 11.658 1.00 41.31 318 GLU A N 1
ATOM 2445 C CA . GLU A 1 318 ? -28.611 9.754 10.341 1.00 41.31 318 GLU A CA 1
ATOM 2446 C C . GLU A 1 318 ? -30.154 9.762 10.381 1.00 41.31 318 GLU A C 1
ATOM 2448 O O . GLU A 1 318 ? -30.769 10.025 9.350 1.00 41.31 318 GLU A O 1
ATOM 2453 N N . ALA A 1 319 ? -30.803 9.512 11.527 1.00 38.31 319 ALA A N 1
ATOM 2454 C CA . ALA A 1 319 ? -32.272 9.445 11.592 1.00 38.31 319 ALA A CA 1
ATOM 2455 C C . ALA A 1 319 ? -32.968 10.779 11.941 1.00 38.31 319 ALA A C 1
ATOM 2457 O O . ALA A 1 319 ? -34.137 10.948 11.601 1.00 38.31 319 ALA A O 1
ATOM 2458 N N . GLU A 1 320 ? -32.280 11.726 12.592 1.00 33.81 320 GLU A N 1
ATOM 2459 C CA . GLU A 1 320 ? -32.892 12.980 13.084 1.00 33.81 320 GLU A CA 1
ATOM 2460 C C . GLU A 1 320 ? -32.231 14.273 12.564 1.00 33.81 320 GLU A C 1
ATOM 2462 O O . GLU A 1 320 ? -32.745 15.363 12.814 1.00 33.81 320 GLU A O 1
ATOM 2467 N N . ALA A 1 321 ? -31.141 14.194 11.793 1.00 35.72 321 ALA A N 1
ATOM 2468 C CA . ALA A 1 321 ? -30.494 15.361 11.191 1.00 35.72 321 ALA A CA 1
ATOM 2469 C C . ALA A 1 321 ? -30.744 15.430 9.674 1.00 35.72 321 ALA A C 1
ATOM 2471 O O . ALA A 1 321 ? -29.916 15.004 8.871 1.00 35.72 321 ALA A O 1
ATOM 2472 N N . ASP A 1 322 ? -31.857 16.047 9.271 1.00 37.94 322 ASP A N 1
ATOM 2473 C CA . ASP A 1 322 ? -32.144 16.477 7.886 1.00 37.94 322 ASP A CA 1
ATOM 2474 C C . ASP A 1 322 ? -31.254 17.672 7.447 1.00 37.94 322 ASP A C 1
ATOM 2476 O O . ASP A 1 322 ? -31.712 18.641 6.844 1.00 37.94 322 ASP A O 1
ATOM 2480 N N . GLY A 1 323 ? -29.968 17.655 7.819 1.00 36.94 323 GLY A N 1
ATOM 2481 C CA . GLY A 1 323 ? -29.076 18.815 7.711 1.00 36.94 323 GLY A CA 1
ATOM 2482 C C . GLY A 1 323 ? -27.682 18.561 7.143 1.00 36.94 323 GLY A C 1
ATOM 2483 O O . GLY A 1 323 ? -27.058 19.524 6.722 1.00 36.94 323 GLY A O 1
ATOM 2484 N N . ASP A 1 324 ? -27.195 17.319 7.092 1.00 38.84 324 ASP A N 1
ATOM 2485 C CA . ASP A 1 324 ? -25.885 17.001 6.498 1.00 38.84 324 ASP A CA 1
ATOM 2486 C C . ASP A 1 324 ? -25.851 15.540 6.011 1.00 38.84 324 ASP A C 1
ATOM 2488 O O . ASP A 1 324 ? -25.027 14.722 6.419 1.00 38.84 324 ASP A O 1
ATOM 2492 N N . ASP A 1 325 ? -26.774 15.183 5.110 1.00 41.84 325 ASP A N 1
ATOM 2493 C CA . ASP A 1 325 ? -26.573 14.000 4.270 1.00 41.84 325 ASP A CA 1
ATOM 2494 C C . ASP A 1 325 ? -25.427 14.335 3.281 1.00 41.84 325 ASP A C 1
ATOM 2496 O O . ASP A 1 325 ? -25.574 15.243 2.453 1.00 41.84 325 ASP A O 1
ATOM 2500 N N . PRO A 1 326 ? -24.268 13.642 3.320 1.00 43.12 326 PRO A N 1
ATOM 2501 C CA . PRO A 1 326 ? -23.178 13.868 2.366 1.00 43.12 326 PRO A CA 1
ATOM 2502 C C . PRO A 1 326 ? -23.615 13.570 0.922 1.00 43.12 326 PRO A C 1
ATOM 2504 O O . PRO A 1 326 ? -22.989 14.033 -0.033 1.00 43.12 326 PRO A O 1
ATOM 2507 N N . CYS A 1 327 ? -24.725 12.845 0.748 1.00 41.66 327 CYS A N 1
ATOM 2508 C CA . CYS A 1 327 ? -25.403 12.646 -0.519 1.00 41.66 327 CYS A CA 1
ATOM 2509 C C . CYS A 1 327 ? -26.498 13.685 -0.805 1.00 41.66 327 CYS A C 1
ATOM 2511 O O . CYS A 1 327 ? -27.014 13.667 -1.914 1.00 41.66 327 CYS A O 1
ATOM 2513 N N . GLN A 1 328 ? -26.856 14.610 0.090 1.00 42.62 328 GLN A N 1
ATOM 2514 C CA . GLN A 1 328 ? -27.886 15.630 -0.159 1.00 42.62 328 GLN A CA 1
ATOM 2515 C C . GLN A 1 328 ? -27.395 16.660 -1.169 1.00 42.62 328 GLN A C 1
ATOM 2517 O O . GLN A 1 328 ? -28.120 17.002 -2.098 1.00 42.62 328 GLN A O 1
ATOM 2522 N N . GLN A 1 329 ? -26.140 17.108 -1.044 1.00 47.09 329 GLN A N 1
ATOM 2523 C CA . GLN A 1 329 ? -25.516 17.978 -2.042 1.00 47.09 329 GLN A CA 1
ATOM 2524 C C . GLN A 1 329 ? -25.363 17.258 -3.383 1.00 47.09 329 GLN A C 1
ATOM 2526 O O . GLN A 1 329 ? -25.621 17.867 -4.413 1.00 47.09 329 GLN A O 1
ATOM 2531 N N . LEU A 1 330 ? -25.030 15.962 -3.379 1.00 45.31 330 LEU A N 1
ATOM 2532 C CA . LEU A 1 330 ? -24.956 15.119 -4.580 1.00 45.31 330 LEU A CA 1
ATOM 2533 C C . LEU A 1 330 ? -26.333 14.872 -5.209 1.00 45.31 330 LEU A C 1
ATOM 2535 O O . LEU A 1 330 ? -26.469 14.996 -6.418 1.00 45.31 330 LEU A O 1
ATOM 2539 N N . ARG A 1 331 ? -27.368 14.582 -4.417 1.00 49.47 331 ARG A N 1
ATOM 2540 C CA . ARG A 1 331 ? -28.759 14.409 -4.861 1.00 49.47 331 ARG A CA 1
ATOM 2541 C C . ARG A 1 331 ? -29.313 15.723 -5.383 1.00 49.47 331 ARG A C 1
ATOM 2543 O O . ARG A 1 331 ? -29.913 15.720 -6.445 1.00 49.47 331 ARG A O 1
ATOM 2550 N N . LYS A 1 332 ? -29.050 16.843 -4.707 1.00 46.50 332 LYS A N 1
ATOM 2551 C CA . LYS A 1 332 ? -29.400 18.185 -5.180 1.00 46.50 332 LYS A CA 1
ATOM 2552 C C . LYS A 1 332 ? -28.648 18.528 -6.464 1.00 46.50 332 LYS A C 1
ATOM 2554 O O . LYS A 1 332 ? -29.282 18.990 -7.393 1.00 46.50 332 LYS A O 1
ATOM 2559 N N . LEU A 1 333 ? -27.360 18.196 -6.590 1.00 50.81 333 LEU A N 1
ATOM 2560 C CA . LEU A 1 333 ? -26.607 18.360 -7.842 1.00 50.81 333 LEU A CA 1
ATOM 2561 C C . LEU A 1 333 ? -27.131 17.469 -8.973 1.00 50.81 333 LEU A C 1
ATOM 2563 O O . LEU A 1 333 ? -27.142 17.903 -10.118 1.00 50.81 333 LEU A O 1
ATOM 2567 N N . VAL A 1 334 ? -27.549 16.238 -8.675 1.00 49.81 334 VAL A N 1
ATOM 2568 C CA . VAL A 1 334 ? -28.142 15.306 -9.646 1.00 49.81 334 VAL A CA 1
ATOM 2569 C C . VAL A 1 334 ? -29.538 15.771 -10.058 1.00 49.81 334 VAL A C 1
ATOM 2571 O O . VAL A 1 334 ? -29.875 15.695 -11.235 1.00 49.81 334 VAL A O 1
ATOM 2574 N N . VAL A 1 335 ? -30.331 16.303 -9.128 1.00 50.22 335 VAL A N 1
ATOM 2575 C CA . VAL A 1 335 ? -31.639 16.914 -9.398 1.00 50.22 335 VAL A CA 1
ATOM 2576 C C . VAL A 1 335 ? -31.475 18.215 -10.188 1.00 50.22 335 VAL A C 1
ATOM 2578 O O . VAL A 1 335 ? -32.183 18.410 -11.172 1.00 50.22 335 VAL A O 1
ATOM 2581 N N . ASP A 1 336 ? -30.493 19.051 -9.851 1.00 51.09 336 ASP A N 1
ATOM 2582 C CA . ASP A 1 336 ? -30.162 20.284 -10.570 1.00 51.09 336 ASP A CA 1
ATOM 2583 C C . ASP A 1 336 ? -29.667 19.959 -11.988 1.00 51.09 336 ASP A C 1
ATOM 2585 O O . ASP A 1 336 ? -30.171 20.524 -12.958 1.00 51.09 336 ASP A O 1
ATOM 2589 N N . ALA A 1 337 ? -28.754 18.990 -12.135 1.00 52.78 337 ALA A N 1
ATOM 2590 C CA . ALA A 1 337 ? -28.266 18.504 -13.425 1.00 52.78 337 ALA A CA 1
ATOM 2591 C C . ALA A 1 337 ? -29.388 17.872 -14.260 1.00 52.78 337 ALA A C 1
ATOM 2593 O O . ALA A 1 337 ? -29.489 18.153 -15.450 1.00 52.78 337 ALA A O 1
ATOM 2594 N N . SER A 1 338 ? -30.272 17.084 -13.642 1.00 43.62 338 SER A N 1
ATOM 2595 C CA . SER A 1 338 ? -31.471 16.534 -14.285 1.00 43.62 338 SER A CA 1
ATOM 2596 C C . SER A 1 338 ? -32.419 17.647 -14.742 1.00 43.62 338 SER A C 1
ATOM 2598 O O . SER A 1 338 ? -32.935 17.601 -15.855 1.00 43.62 338 SER A O 1
ATOM 2600 N N . SER A 1 339 ? -32.599 18.707 -13.947 1.00 48.91 339 SER A N 1
ATOM 2601 C CA . SER A 1 339 ? -33.444 19.850 -14.314 1.00 48.91 339 SER A CA 1
ATOM 2602 C C . SER A 1 339 ? -32.888 20.629 -15.512 1.00 48.91 339 SER A C 1
ATOM 2604 O O . SER A 1 339 ? -33.652 20.985 -16.411 1.00 48.91 339 SER A O 1
ATOM 2606 N N . VAL A 1 340 ? -31.564 20.817 -15.571 1.00 54.09 340 VAL A N 1
ATOM 2607 C CA . VAL A 1 340 ? -30.866 21.500 -16.670 1.00 54.09 340 VAL A CA 1
ATOM 2608 C C . VAL A 1 340 ? -30.869 20.635 -17.927 1.00 54.09 340 VAL A C 1
ATOM 2610 O O . VAL A 1 340 ? -31.137 21.146 -19.009 1.00 54.09 340 VAL A O 1
ATOM 2613 N N . VAL A 1 341 ? -30.663 19.320 -17.806 1.00 55.84 341 VAL A N 1
ATOM 2614 C CA . VAL A 1 341 ? -30.777 18.376 -18.931 1.00 55.84 341 VAL A CA 1
ATOM 2615 C C . VAL A 1 341 ? -32.211 18.341 -19.467 1.00 55.84 341 VAL A C 1
ATOM 2617 O O . VAL A 1 341 ? -32.399 18.435 -20.675 1.00 55.84 341 VAL A O 1
ATOM 2620 N N . ASN A 1 342 ? -33.226 18.338 -18.598 1.00 49.75 342 ASN A N 1
ATOM 2621 C CA . ASN A 1 342 ? -34.637 18.423 -18.993 1.00 49.75 342 ASN A CA 1
ATOM 2622 C C . ASN A 1 342 ? -35.015 19.789 -19.599 1.00 49.75 342 ASN A C 1
ATOM 2624 O O . ASN A 1 342 ? -35.983 19.891 -20.357 1.00 49.75 342 ASN A O 1
ATOM 2628 N N . GLN A 1 343 ? -34.313 20.871 -19.251 1.00 53.41 343 GLN A N 1
ATOM 2629 C CA . GLN A 1 343 ? -34.453 22.168 -19.925 1.00 53.41 343 GLN A CA 1
ATOM 2630 C C . GLN A 1 343 ? -33.759 22.166 -21.292 1.00 53.41 343 GLN A C 1
ATOM 2632 O O . GLN A 1 343 ? -34.330 22.683 -22.249 1.00 53.41 343 GLN A O 1
ATOM 2637 N N . LEU A 1 344 ? -32.589 21.530 -21.411 1.00 56.34 344 LEU A N 1
ATOM 2638 C CA . LEU A 1 344 ? -31.867 21.358 -22.673 1.00 56.34 344 LEU A CA 1
ATOM 2639 C C . LEU A 1 344 ? -32.657 20.485 -23.654 1.00 56.34 344 LEU A C 1
ATOM 2641 O O . LEU A 1 344 ? -32.770 20.825 -24.826 1.00 56.34 344 LEU A O 1
ATOM 2645 N N . GLU A 1 345 ? -33.249 19.389 -23.178 1.00 49.34 345 GLU A N 1
ATOM 2646 C CA . GLU A 1 345 ? -34.104 18.512 -23.979 1.00 49.34 345 GLU A CA 1
ATOM 2647 C C . GLU A 1 345 ? -35.344 19.264 -24.475 1.00 49.34 345 GLU A C 1
ATOM 2649 O O . GLU A 1 345 ? -35.670 19.199 -25.659 1.00 49.34 345 GLU A O 1
ATOM 2654 N N . ARG A 1 346 ? -35.996 20.053 -23.608 1.00 52.94 346 ARG A N 1
ATOM 2655 C CA . ARG A 1 346 ? -37.117 20.921 -24.006 1.00 52.94 346 ARG A CA 1
ATOM 2656 C C . ARG A 1 346 ? -36.697 21.992 -25.011 1.00 52.94 346 ARG A C 1
ATOM 2658 O O . ARG A 1 346 ? -37.452 22.247 -25.944 1.00 52.94 346 ARG A O 1
ATOM 2665 N N . TYR A 1 347 ? -35.509 22.575 -24.853 1.00 55.88 347 TYR A N 1
ATOM 2666 C CA . TYR A 1 347 ? -34.933 23.522 -25.806 1.00 55.88 347 TYR A CA 1
ATOM 2667 C C . TYR A 1 347 ? -34.715 22.853 -27.168 1.00 55.88 347 TYR A C 1
ATOM 2669 O O . TYR A 1 347 ? -35.327 23.275 -28.139 1.00 55.88 347 TYR A O 1
ATOM 2677 N N . TYR A 1 348 ? -33.969 21.747 -27.244 1.00 53.19 348 TYR A N 1
ATOM 2678 C CA . TYR A 1 348 ? -33.707 21.047 -28.508 1.00 53.19 348 TYR A CA 1
ATOM 2679 C C . TYR A 1 348 ? -34.970 20.468 -29.157 1.00 53.19 348 TYR A C 1
ATOM 2681 O O . TYR A 1 348 ? -35.084 20.476 -30.384 1.00 53.19 348 TYR A O 1
ATOM 2689 N N . ARG A 1 349 ? -35.948 20.010 -28.369 1.00 48.78 349 ARG A N 1
ATOM 2690 C CA . ARG A 1 349 ? -37.257 19.567 -28.871 1.00 48.78 349 ARG A CA 1
ATOM 2691 C C . ARG A 1 349 ? -38.052 20.738 -29.458 1.00 48.78 349 ARG A C 1
ATOM 2693 O O . ARG A 1 349 ? -38.552 20.621 -30.569 1.00 48.78 349 ARG A O 1
ATOM 2700 N N . ALA A 1 350 ? -38.088 21.891 -28.789 1.00 52.41 350 ALA A N 1
ATOM 2701 C CA . ALA A 1 350 ? -38.735 23.092 -29.320 1.00 52.41 350 ALA A CA 1
ATOM 2702 C C . ALA A 1 350 ? -38.014 23.637 -30.566 1.00 52.41 350 ALA A C 1
ATOM 2704 O O . ALA A 1 350 ? -38.669 23.993 -31.540 1.00 52.41 350 ALA A O 1
ATOM 2705 N N . THR A 1 351 ? -36.675 23.656 -30.580 1.00 52.28 351 THR A N 1
ATOM 2706 C CA . THR A 1 351 ? -35.874 24.111 -31.728 1.00 52.28 351 THR A CA 1
ATOM 2707 C C . THR A 1 351 ? -36.005 23.167 -32.924 1.00 52.28 351 THR A C 1
ATOM 2709 O O . THR A 1 351 ? -36.103 23.638 -34.052 1.00 52.28 351 THR A O 1
ATOM 2712 N N . SER A 1 352 ? -36.065 21.849 -32.705 1.00 46.09 352 SER A N 1
ATOM 2713 C CA . SER A 1 352 ? -36.290 20.869 -33.780 1.00 46.09 352 SER A CA 1
ATOM 2714 C C . SER A 1 352 ? -37.723 20.906 -34.325 1.00 46.09 352 SER A C 1
ATOM 2716 O O . SER A 1 352 ? -37.903 20.843 -35.539 1.00 46.09 352 SER A O 1
ATOM 2718 N N . GLU A 1 353 ? -38.736 21.110 -33.475 1.00 47.53 353 GLU A N 1
ATOM 2719 C CA . GLU A 1 353 ? -40.129 21.323 -33.903 1.00 47.53 353 GLU A CA 1
ATOM 2720 C C . GLU A 1 353 ? -40.324 22.648 -34.667 1.00 47.53 353 GLU A C 1
ATOM 2722 O O . GLU A 1 353 ? -41.182 22.721 -35.550 1.00 47.53 353 GLU A O 1
ATOM 2727 N N . HIS A 1 354 ? -39.521 23.680 -34.372 1.00 44.31 354 HIS A N 1
ATOM 2728 C CA . HIS A 1 354 ? -39.528 24.962 -35.089 1.00 44.31 354 HIS A CA 1
ATOM 2729 C C . HIS A 1 354 ? -38.742 24.906 -36.409 1.00 44.31 354 HIS A C 1
ATOM 2731 O O . HIS A 1 354 ? -39.228 25.393 -37.424 1.00 44.31 354 HIS A O 1
ATOM 2737 N N . LEU A 1 355 ? -37.580 24.239 -36.439 1.00 44.41 355 LEU A N 1
ATOM 2738 C CA . LEU A 1 355 ? -36.796 24.008 -37.665 1.00 44.41 355 LEU A CA 1
ATOM 2739 C C . LEU A 1 355 ? -37.542 23.126 -38.680 1.00 44.41 355 LEU A C 1
ATOM 2741 O O . LEU A 1 355 ? -37.322 23.249 -39.882 1.00 44.41 355 LEU A O 1
ATOM 2745 N N . ALA A 1 356 ? -38.458 22.274 -38.212 1.00 45.03 356 ALA A N 1
ATOM 2746 C CA . ALA A 1 356 ? -39.358 21.501 -39.064 1.00 45.03 356 ALA A CA 1
ATOM 2747 C C . ALA A 1 356 ? -40.524 22.329 -39.655 1.00 45.03 356 ALA A C 1
ATOM 2749 O O . ALA A 1 356 ? -41.201 21.853 -40.567 1.00 45.03 356 ALA A O 1
ATOM 2750 N N . LYS A 1 357 ? -40.774 23.557 -39.166 1.00 46.62 357 LYS A N 1
ATOM 2751 C CA . LYS A 1 357 ? -41.876 24.441 -39.587 1.00 46.62 357 LYS A CA 1
ATOM 2752 C C . LYS A 1 357 ? -41.363 25.815 -40.065 1.00 46.62 357 LYS A C 1
ATOM 2754 O O . LYS A 1 357 ? -41.565 26.818 -39.399 1.00 46.62 357 LYS A O 1
ATOM 2759 N N . LEU A 1 358 ? -40.827 25.819 -41.287 1.00 40.56 358 LEU A N 1
ATOM 2760 C CA . LEU A 1 358 ? -40.732 26.941 -42.246 1.00 40.56 358 LEU A CA 1
ATOM 2761 C C . LEU A 1 358 ? -39.773 28.137 -42.019 1.00 40.56 358 LEU A C 1
ATOM 2763 O O . LEU A 1 358 ? -39.812 28.848 -41.025 1.00 40.56 358 LEU A O 1
ATOM 2767 N N . ASP A 1 359 ? -38.994 28.360 -43.086 1.00 45.44 359 ASP A N 1
ATOM 2768 C CA . ASP A 1 359 ? -38.748 29.574 -43.896 1.00 45.44 359 ASP A CA 1
ATOM 2769 C C . ASP A 1 359 ? -38.911 30.997 -43.289 1.00 45.44 359 ASP A C 1
ATOM 2771 O O . ASP A 1 359 ? -40.013 31.452 -42.996 1.00 45.44 359 ASP A O 1
ATOM 2775 N N . LEU A 1 360 ? -37.762 31.697 -43.256 1.00 45.88 360 LEU A N 1
ATOM 2776 C CA . LEU A 1 360 ? -37.456 33.147 -43.227 1.00 45.88 360 LEU A CA 1
ATOM 2777 C C . LEU A 1 360 ? -38.051 34.103 -42.160 1.00 45.88 360 LEU A C 1
ATOM 2779 O O . LEU A 1 360 ? -39.255 34.309 -42.045 1.00 45.88 360 LEU A O 1
ATOM 2783 N N . GLY A 1 361 ? -37.143 34.879 -41.537 1.00 40.06 361 GLY A N 1
ATOM 2784 C CA . GLY A 1 361 ? -37.412 36.207 -40.958 1.00 40.06 361 GLY A CA 1
ATOM 2785 C C . GLY A 1 361 ? -36.421 36.628 -39.859 1.00 40.06 361 GLY A C 1
ATOM 2786 O O . GLY A 1 361 ? -36.493 36.123 -38.745 1.00 40.06 361 GLY A O 1
ATOM 2787 N N . ALA A 1 362 ? -35.515 37.570 -40.151 1.00 46.19 362 ALA A N 1
ATOM 2788 C CA . ALA A 1 362 ? -34.356 37.925 -39.315 1.00 46.19 362 ALA A CA 1
ATOM 2789 C C . ALA A 1 362 ? -34.637 38.715 -38.009 1.00 46.19 362 ALA A C 1
ATOM 2791 O O . ALA A 1 362 ? -33.693 38.980 -37.276 1.00 46.19 362 ALA A O 1
ATOM 2792 N N . ASP A 1 363 ? -35.888 39.026 -37.652 1.00 42.81 363 ASP A N 1
ATOM 2793 C CA . ASP A 1 363 ? -36.193 39.981 -36.561 1.00 42.81 363 ASP A CA 1
ATOM 2794 C C . ASP A 1 363 ? -36.928 39.386 -35.339 1.00 42.81 363 ASP A C 1
ATOM 2796 O O . ASP A 1 363 ? -37.591 40.098 -34.588 1.00 42.81 363 ASP A O 1
ATOM 2800 N N . ARG A 1 364 ? -36.837 38.071 -35.089 1.00 43.78 364 ARG A N 1
ATOM 2801 C CA . ARG A 1 364 ? -37.439 37.443 -33.882 1.00 43.78 364 ARG A CA 1
ATOM 2802 C C . ARG A 1 364 ? -36.492 36.583 -33.040 1.00 43.78 364 ARG A C 1
ATOM 2804 O O . ARG A 1 364 ? -36.943 35.847 -32.167 1.00 43.78 364 ARG A O 1
ATOM 2811 N N . ALA A 1 365 ? -35.183 36.690 -33.257 1.00 40.09 365 ALA A N 1
ATOM 2812 C CA . ALA A 1 365 ? -34.191 35.859 -32.570 1.00 40.09 365 ALA A CA 1
ATOM 2813 C C . ALA A 1 365 ? -33.895 36.269 -31.107 1.00 40.09 365 ALA A C 1
ATOM 2815 O O . ALA A 1 365 ? -33.249 35.508 -30.390 1.00 40.09 365 ALA A O 1
ATOM 2816 N N . GLU A 1 366 ? -34.367 37.423 -30.625 1.00 39.81 366 GLU A N 1
ATOM 2817 C CA . GLU A 1 366 ? -33.942 37.951 -29.314 1.00 39.81 366 GLU A CA 1
ATOM 2818 C C . GLU A 1 366 ? -34.755 37.469 -28.098 1.00 39.81 366 GLU A C 1
ATOM 2820 O O . GLU A 1 366 ? -34.316 37.666 -26.968 1.00 39.81 366 GLU A O 1
ATOM 2825 N N . SER A 1 367 ? -35.888 36.775 -28.264 1.00 40.44 367 SER A N 1
ATOM 2826 C CA . SER A 1 367 ? -36.741 36.384 -27.122 1.00 40.44 367 SER A CA 1
ATOM 2827 C C . SER A 1 367 ? -36.536 34.958 -26.584 1.00 40.44 367 SER A C 1
ATOM 2829 O O . SER A 1 367 ? -37.281 34.540 -25.701 1.00 40.44 367 SER A O 1
ATOM 2831 N N . TYR A 1 368 ? -35.553 34.200 -27.087 1.00 42.91 368 TYR A N 1
ATOM 2832 C CA . TYR A 1 368 ? -35.293 32.804 -26.675 1.00 42.91 368 TYR A CA 1
ATOM 2833 C C . TYR A 1 368 ? -33.866 32.548 -26.166 1.00 42.91 368 TYR A C 1
ATOM 2835 O O . TYR A 1 368 ? -33.439 31.398 -26.037 1.00 42.91 368 TYR A O 1
ATOM 2843 N N . LEU A 1 369 ? -33.119 33.606 -25.856 1.00 40.03 369 LEU A N 1
ATOM 2844 C CA . LEU A 1 369 ? -31.838 33.478 -25.172 1.00 40.03 369 LEU A CA 1
ATOM 2845 C C . LEU A 1 369 ? -32.092 33.109 -23.706 1.00 40.03 369 LEU A C 1
ATOM 2847 O O . LEU A 1 369 ? -32.727 33.867 -22.974 1.00 40.03 369 LEU A O 1
ATOM 2851 N N . LEU A 1 370 ? -31.582 31.946 -23.281 1.00 39.22 370 LEU A N 1
ATOM 2852 C CA . LEU A 1 370 ? -31.373 31.617 -21.868 1.00 39.22 370 LEU A CA 1
ATOM 2853 C C . LEU A 1 370 ? -30.769 32.847 -21.182 1.00 39.22 370 LEU A C 1
ATOM 2855 O O . LEU A 1 370 ? -29.656 33.260 -21.522 1.00 39.22 370 LEU A O 1
ATOM 2859 N N . SER A 1 371 ? -31.510 33.442 -20.246 1.00 43.88 371 SER A N 1
ATOM 2860 C CA . SER A 1 371 ? -31.048 34.559 -19.426 1.00 43.88 371 SER A CA 1
ATOM 2861 C C . SER A 1 371 ? -29.891 34.076 -18.548 1.00 43.88 371 SER A C 1
ATOM 2863 O O . SER A 1 371 ? -30.111 33.627 -17.429 1.00 43.88 371 SER A O 1
ATOM 2865 N N . GLY A 1 372 ? -28.670 34.085 -19.085 1.00 45.09 372 GLY A N 1
ATOM 2866 C CA . GLY A 1 372 ? -27.482 33.586 -18.388 1.00 45.09 372 GLY A CA 1
ATOM 2867 C C . GLY A 1 372 ? -26.340 33.066 -19.267 1.00 45.09 372 GLY A C 1
ATOM 2868 O O . GLY A 1 372 ? -25.227 32.953 -18.759 1.00 45.09 372 GLY A O 1
ATOM 2869 N N . GLY A 1 373 ? -26.559 32.796 -20.564 1.00 49.16 373 GLY A N 1
ATOM 2870 C CA . GLY A 1 373 ? -25.503 32.417 -21.523 1.00 49.16 373 GLY A CA 1
ATOM 2871 C C . GLY A 1 373 ? -24.641 31.196 -21.137 1.00 49.16 373 GLY A C 1
ATOM 2872 O O . GLY A 1 373 ? -24.850 30.535 -20.123 1.00 49.16 373 GLY A O 1
ATOM 2873 N N . THR A 1 374 ? -23.619 30.890 -21.947 1.00 42.09 374 THR A N 1
ATOM 2874 C CA . THR A 1 374 ? -22.646 29.791 -21.731 1.00 42.09 374 THR A CA 1
ATOM 2875 C C . THR A 1 374 ? -21.900 29.864 -20.391 1.00 42.09 374 THR A C 1
ATOM 2877 O O . THR A 1 374 ? -21.248 28.896 -19.996 1.00 42.09 374 THR A O 1
ATOM 2880 N N . SER A 1 375 ? -22.003 30.986 -19.675 1.00 43.59 375 SER A N 1
ATOM 2881 C CA . SER A 1 375 ? -21.496 31.176 -18.318 1.00 43.59 375 SER A CA 1
ATOM 2882 C C . SER A 1 375 ? -22.194 30.298 -17.285 1.00 43.59 375 SER A C 1
ATOM 2884 O O . SER A 1 375 ? -21.491 29.739 -16.454 1.00 43.59 375 SER A O 1
ATOM 2886 N N . GLU A 1 376 ? -23.515 30.090 -17.326 1.00 47.06 376 GLU A N 1
ATOM 2887 C CA . GLU A 1 376 ? -24.166 29.193 -16.350 1.00 47.06 376 GLU A CA 1
ATOM 2888 C C . GLU A 1 376 ? -23.758 27.730 -16.551 1.00 47.06 376 GLU A C 1
ATOM 2890 O O . GLU A 1 376 ? -23.486 27.017 -15.583 1.00 47.06 376 GLU A O 1
ATOM 2895 N N . LEU A 1 377 ? -23.618 27.303 -17.810 1.00 49.31 377 LEU A N 1
ATOM 2896 C CA . LEU A 1 377 ? -23.109 25.975 -18.147 1.00 49.31 377 LEU A CA 1
ATOM 2897 C C . LEU A 1 377 ? -21.644 25.826 -17.706 1.00 49.31 377 LEU A C 1
ATOM 2899 O O . LEU A 1 377 ? -21.271 24.808 -17.131 1.00 49.31 377 LEU A O 1
ATOM 2903 N N . GLY A 1 378 ? -20.828 26.866 -17.909 1.00 45.28 378 GLY A N 1
ATOM 2904 C CA . GLY A 1 378 ? -19.448 26.931 -17.428 1.00 45.28 378 GLY A CA 1
ATOM 2905 C C . GLY A 1 378 ? -19.345 26.917 -15.901 1.00 45.28 378 GLY A C 1
ATOM 2906 O O . GLY A 1 378 ? -18.507 26.208 -15.354 1.00 45.28 378 GLY A O 1
ATOM 2907 N N . HIS A 1 379 ? -20.228 27.622 -15.190 1.00 48.03 379 HIS A N 1
ATOM 2908 C CA . HIS A 1 379 ? -20.300 27.600 -13.730 1.00 48.03 379 HIS A CA 1
ATOM 2909 C C . HIS A 1 379 ? -20.756 26.235 -13.209 1.00 48.03 379 HIS A C 1
ATOM 2911 O O . HIS A 1 379 ? -20.194 25.749 -12.232 1.00 48.03 379 HIS A O 1
ATOM 2917 N N . LEU A 1 380 ? -21.704 25.566 -13.870 1.00 48.94 380 LEU A N 1
ATOM 2918 C CA . LEU A 1 380 ? -22.117 24.207 -13.519 1.00 48.94 380 LEU A CA 1
ATOM 2919 C C . LEU A 1 380 ? -20.993 23.188 -13.760 1.00 48.94 380 LEU A C 1
ATOM 2921 O O . LEU A 1 380 ? -20.731 22.367 -12.883 1.00 48.94 380 LEU A O 1
ATOM 2925 N N . VAL A 1 381 ? -20.300 23.270 -14.900 1.00 51.12 381 VAL A N 1
ATOM 2926 C CA . VAL A 1 381 ? -19.138 22.426 -15.230 1.00 51.12 381 VAL A CA 1
ATOM 2927 C C . VAL A 1 381 ? -17.995 22.664 -14.246 1.00 51.12 381 VAL A C 1
ATOM 2929 O O . VAL A 1 381 ? -17.427 21.696 -13.748 1.00 51.12 381 VAL A O 1
ATOM 2932 N N . ASN A 1 382 ? -17.722 23.918 -13.883 1.00 48.09 382 ASN A N 1
ATOM 2933 C CA . ASN A 1 382 ? -16.721 24.256 -12.875 1.00 48.09 382 ASN A CA 1
ATOM 2934 C C . ASN A 1 382 ? -17.134 23.770 -11.480 1.00 48.09 382 ASN A C 1
ATOM 2936 O O . ASN A 1 382 ? -16.298 23.214 -10.784 1.00 48.09 382 ASN A O 1
ATOM 2940 N N . ARG A 1 383 ? -18.412 23.865 -11.076 1.00 52.06 383 ARG A N 1
ATOM 2941 C CA . ARG A 1 383 ? -18.897 23.268 -9.812 1.00 52.06 383 ARG A CA 1
ATOM 2942 C C . ARG A 1 383 ? -18.776 21.743 -9.818 1.00 52.06 383 ARG A C 1
ATOM 2944 O O . ARG A 1 383 ? -18.384 21.169 -8.808 1.00 52.06 383 ARG A O 1
ATOM 2951 N N . LEU A 1 384 ? -19.068 21.087 -10.943 1.00 48.44 384 LEU A N 1
ATOM 2952 C CA . LEU A 1 384 ? -18.904 19.639 -11.120 1.00 48.44 384 LEU A CA 1
ATOM 2953 C C . LEU A 1 384 ? -17.424 19.222 -11.121 1.00 48.44 384 LEU A C 1
ATOM 2955 O O . LEU A 1 384 ? -17.091 18.171 -10.579 1.00 48.44 384 LEU A O 1
ATOM 2959 N N . GLN A 1 385 ? -16.527 20.038 -11.680 1.00 46.62 385 GLN A N 1
ATOM 2960 C CA . GLN A 1 385 ? -15.077 19.830 -11.624 1.00 46.62 385 GLN A CA 1
ATOM 2961 C C . GLN A 1 385 ? -14.514 20.082 -10.223 1.00 46.62 385 GLN A C 1
ATOM 2963 O O . GLN A 1 385 ? -13.789 19.234 -9.722 1.00 46.62 385 GLN A O 1
ATOM 2968 N N . SER A 1 386 ? -14.915 21.153 -9.537 1.00 41.34 386 SER A N 1
ATOM 2969 C CA . SER A 1 386 ? -14.530 21.409 -8.144 1.00 41.34 386 SER A CA 1
ATOM 2970 C C . SER A 1 386 ? -15.069 20.339 -7.190 1.00 41.34 386 SER A C 1
ATOM 2972 O O . SER A 1 386 ? -14.354 19.923 -6.285 1.00 41.34 386 SER A O 1
ATOM 2974 N N . ALA A 1 387 ? -16.277 19.812 -7.426 1.00 45.00 387 ALA A N 1
ATOM 2975 C CA . ALA A 1 387 ? -16.801 18.657 -6.695 1.00 45.00 387 ALA A CA 1
ATOM 2976 C C . ALA A 1 387 ? -16.001 17.379 -7.001 1.00 45.00 387 ALA A C 1
ATOM 2978 O O . ALA A 1 387 ? -15.674 16.625 -6.091 1.00 45.00 387 ALA A O 1
ATOM 2979 N N . LYS A 1 388 ? -15.611 17.152 -8.262 1.00 39.16 388 LYS A N 1
ATOM 2980 C CA . LYS A 1 388 ? -14.734 16.043 -8.678 1.00 39.16 388 LYS A CA 1
ATOM 2981 C C . LYS A 1 388 ? -13.330 16.138 -8.065 1.00 39.16 388 LYS A C 1
ATOM 2983 O O . LYS A 1 388 ? -12.748 15.104 -7.740 1.00 39.16 388 LYS A O 1
ATOM 2988 N N . ASP A 1 389 ? -12.807 17.345 -7.879 1.00 36.97 389 ASP A N 1
ATOM 2989 C CA . ASP A 1 389 ? -11.507 17.585 -7.248 1.00 36.97 389 ASP A CA 1
ATOM 2990 C C . ASP A 1 389 ? -11.588 17.499 -5.711 1.00 36.97 389 ASP A C 1
ATOM 2992 O O . ASP A 1 389 ? -10.679 16.950 -5.093 1.00 36.97 389 ASP A O 1
ATOM 2996 N N . MET A 1 390 ? -12.715 17.884 -5.092 1.00 33.28 390 MET A N 1
ATOM 2997 C CA . MET A 1 390 ? -13.015 17.573 -3.682 1.00 33.28 390 MET A CA 1
ATOM 2998 C C . MET A 1 390 ? -13.180 16.064 -3.436 1.00 33.28 390 MET A C 1
ATOM 3000 O O . MET A 1 390 ? -12.687 15.552 -2.433 1.00 33.28 390 MET A O 1
ATOM 3004 N N . ILE A 1 391 ? -13.808 15.328 -4.362 1.00 39.44 391 ILE A N 1
ATOM 3005 C CA . ILE A 1 391 ? -13.972 13.863 -4.289 1.00 39.44 391 ILE A CA 1
ATOM 3006 C C . ILE A 1 391 ? -12.626 13.137 -4.452 1.00 39.44 391 ILE A C 1
ATOM 3008 O O . ILE A 1 391 ? -12.412 12.095 -3.840 1.00 39.44 391 ILE A O 1
ATOM 3012 N N . LYS A 1 392 ? -11.678 13.697 -5.214 1.00 34.22 392 LYS A N 1
ATOM 3013 C CA . LYS A 1 392 ? -10.304 13.172 -5.314 1.00 34.22 392 LYS A CA 1
ATOM 3014 C C . LYS A 1 392 ? -9.459 13.369 -4.047 1.00 34.22 392 LYS A C 1
ATOM 3016 O O . LYS A 1 392 ? -8.417 12.729 -3.937 1.00 34.22 392 LYS A O 1
ATOM 3021 N N . LEU A 1 393 ? -9.879 14.230 -3.116 1.00 32.34 393 LEU A N 1
ATOM 3022 C CA . LEU A 1 393 ? -9.122 14.598 -1.911 1.00 32.34 393 LEU A CA 1
ATOM 3023 C C . LEU A 1 393 ? -9.712 14.049 -0.602 1.00 32.34 393 LEU A C 1
ATOM 3025 O O . LEU A 1 393 ? -9.153 14.298 0.464 1.00 32.34 393 LEU A O 1
ATOM 3029 N N . MET A 1 394 ? -10.787 13.258 -0.651 1.00 32.97 394 MET A N 1
ATOM 3030 C CA . MET A 1 394 ? -11.287 12.543 0.523 1.00 32.97 394 MET A CA 1
ATOM 3031 C C . MET A 1 394 ? -11.026 11.040 0.386 1.00 32.97 394 MET A C 1
ATOM 3033 O O . MET A 1 394 ? -11.671 10.397 -0.438 1.00 32.97 394 MET A O 1
ATOM 3037 N N . PRO A 1 395 ? -10.137 10.438 1.199 1.00 41.41 395 PRO A N 1
ATOM 3038 C CA . PRO A 1 395 ? -10.046 8.986 1.256 1.00 41.41 395 PRO A CA 1
ATOM 3039 C C . PRO A 1 395 ? -11.356 8.457 1.840 1.00 41.41 395 PRO A C 1
ATOM 3041 O O . PRO A 1 395 ? -11.638 8.675 3.014 1.00 41.41 395 PRO A O 1
ATOM 3044 N N . THR A 1 396 ? -12.183 7.789 1.040 1.00 47.56 396 THR A N 1
ATOM 3045 C CA . THR A 1 396 ? -13.392 7.065 1.491 1.00 47.56 396 THR A CA 1
ATOM 3046 C C . THR A 1 396 ? -13.099 5.954 2.510 1.00 47.56 396 THR A C 1
ATOM 3048 O O . THR A 1 396 ? -14.023 5.345 3.041 1.00 47.56 396 THR A O 1
ATOM 3051 N N . ASP A 1 397 ? -11.827 5.718 2.812 1.00 59.31 397 ASP A N 1
ATOM 3052 C CA . ASP A 1 397 ? -11.337 4.769 3.795 1.00 59.31 397 ASP A CA 1
ATOM 3053 C C . ASP A 1 397 ? -11.121 5.481 5.150 1.00 59.31 397 ASP A C 1
ATOM 3055 O O . ASP A 1 397 ? -10.660 6.626 5.180 1.00 59.31 397 ASP A O 1
ATOM 3059 N N . ARG A 1 398 ? -11.429 4.799 6.271 1.00 81.94 398 ARG A N 1
ATOM 3060 C CA . ARG A 1 398 ? -11.328 5.236 7.693 1.00 81.94 398 ARG A CA 1
ATOM 3061 C C . ARG A 1 398 ? -12.614 5.817 8.325 1.00 81.94 398 ARG A C 1
ATOM 3063 O O . ARG A 1 398 ? -12.547 6.794 9.077 1.00 81.94 398 ARG A O 1
ATOM 3070 N N . LEU A 1 399 ? -13.790 5.226 8.075 1.00 86.62 399 LEU A N 1
ATOM 3071 C CA . LEU A 1 399 ? -15.064 5.699 8.662 1.00 86.62 399 LEU A CA 1
ATOM 3072 C C . LEU A 1 399 ? -15.049 5.752 10.200 1.00 86.62 399 LEU A C 1
ATOM 3074 O O . LEU A 1 399 ? -15.579 6.702 10.769 1.00 86.62 399 LEU A O 1
ATOM 3078 N N . LEU A 1 400 ? -14.430 4.777 10.878 1.00 90.94 400 LEU A N 1
ATOM 3079 C CA . LEU A 1 400 ? -14.381 4.741 12.348 1.00 90.94 400 LEU A CA 1
ATOM 3080 C C . LEU A 1 400 ? -13.614 5.936 12.923 1.00 90.94 400 LEU A C 1
ATOM 3082 O O . LEU A 1 400 ? -14.115 6.616 13.820 1.00 90.94 400 LEU A O 1
ATOM 3086 N N . ILE A 1 401 ? -12.447 6.242 12.345 1.00 90.56 401 ILE A N 1
ATOM 3087 C CA . ILE A 1 401 ? -11.643 7.404 12.738 1.00 90.56 401 ILE A CA 1
ATOM 3088 C C . ILE A 1 401 ? -12.442 8.681 12.504 1.00 90.56 401 ILE A C 1
ATOM 3090 O O . ILE A 1 401 ? -12.538 9.489 13.413 1.00 90.56 401 ILE A O 1
ATOM 3094 N N . ARG A 1 402 ? -13.090 8.826 11.341 1.00 85.94 402 ARG A N 1
ATOM 3095 C CA . ARG A 1 402 ? -13.925 9.994 10.998 1.00 85.94 402 ARG A CA 1
ATOM 3096 C C . ARG A 1 402 ? -15.167 10.171 11.879 1.00 85.94 402 ARG A C 1
ATOM 3098 O O . ARG A 1 402 ? -15.755 11.245 11.869 1.00 85.94 402 ARG A O 1
ATOM 3105 N N . ARG A 1 403 ? -15.604 9.125 12.583 1.00 87.06 403 ARG A N 1
ATOM 3106 C CA . ARG A 1 403 ? -16.792 9.140 13.456 1.00 87.06 403 ARG A CA 1
ATOM 3107 C C . ARG A 1 403 ? -16.442 9.188 14.950 1.00 87.06 403 ARG A C 1
ATOM 3109 O O . ARG A 1 403 ? -17.334 9.289 15.778 1.00 87.06 403 ARG A O 1
ATOM 3116 N N . GLY A 1 404 ? -15.167 9.137 15.325 1.00 89.25 404 GLY A N 1
ATOM 3117 C CA . GLY A 1 404 ? -14.685 9.485 16.678 1.00 89.25 404 GLY A CA 1
ATOM 3118 C C . GLY A 1 404 ? -13.948 8.380 17.380 1.00 89.25 404 GLY A C 1
ATOM 3119 O O . GLY A 1 404 ? -13.582 8.526 18.547 1.00 89.25 404 GLY A O 1
ATOM 3120 N N . ILE A 1 405 ? -13.745 7.274 16.679 1.00 93.69 405 ILE A N 1
ATOM 3121 C CA . ILE A 1 405 ? -13.175 6.058 17.219 1.00 93.69 405 ILE A CA 1
ATOM 3122 C C . ILE A 1 405 ? -11.746 5.965 16.703 1.00 93.69 405 ILE A C 1
ATOM 3124 O O . ILE A 1 405 ? -11.510 5.662 15.538 1.00 93.69 405 ILE A O 1
ATOM 3128 N N . VAL A 1 406 ? -10.787 6.242 17.583 1.00 93.69 406 VAL A N 1
ATOM 3129 C CA . VAL A 1 406 ? -9.349 6.195 17.257 1.00 93.69 406 VAL A CA 1
ATOM 3130 C C . VAL A 1 406 ? -8.702 4.888 17.710 1.00 93.69 406 VAL A C 1
ATOM 3132 O O . VAL A 1 406 ? -7.644 4.500 17.215 1.00 93.69 406 VAL A O 1
ATOM 3135 N N . GLU A 1 407 ? -9.344 4.197 18.651 1.00 93.75 407 GLU A N 1
ATOM 3136 C CA . GLU A 1 407 ? -8.843 2.970 19.253 1.00 93.75 407 GLU A CA 1
ATOM 3137 C C . GLU A 1 407 ? -9.997 2.040 19.636 1.00 93.75 407 GLU A C 1
ATOM 3139 O O . GLU A 1 407 ? -10.947 2.450 20.311 1.00 93.75 407 GLU A O 1
ATOM 3144 N N . LEU A 1 408 ? -9.897 0.779 19.223 1.00 95.62 408 LEU A N 1
ATOM 3145 C CA . LEU A 1 408 ? -10.891 -0.265 19.454 1.00 95.62 408 LEU A CA 1
ATOM 3146 C C . LEU A 1 408 ? -10.540 -1.097 20.700 1.00 95.62 408 LEU A C 1
ATOM 3148 O O . LEU A 1 408 ? -9.365 -1.193 21.064 1.00 95.62 408 LEU A O 1
ATOM 3152 N N . PRO A 1 409 ? -11.524 -1.741 21.356 1.00 96.50 409 PRO A N 1
ATOM 3153 C CA . PRO A 1 409 ? -11.253 -2.806 22.322 1.00 96.50 409 PRO A CA 1
ATOM 3154 C C . PRO A 1 409 ? -10.470 -3.957 21.669 1.00 96.50 409 PRO A C 1
ATOM 3156 O O . PRO A 1 409 ? -10.368 -4.043 20.446 1.00 96.50 409 PRO A O 1
ATOM 3159 N N . SER A 1 410 ? -9.931 -4.873 22.477 1.00 95.56 410 SER A N 1
ATOM 3160 C CA . SER A 1 410 ? -9.227 -6.046 21.940 1.00 95.56 410 SER A CA 1
ATOM 3161 C C . SER A 1 410 ? -10.123 -6.978 21.120 1.00 95.56 410 SER A C 1
ATOM 3163 O O . SER A 1 410 ? -9.613 -7.718 20.281 1.00 95.56 410 SER A O 1
ATOM 3165 N N . ALA A 1 411 ? -11.438 -6.926 21.333 1.00 96.62 411 ALA A N 1
ATOM 3166 C CA . ALA A 1 411 ? -12.445 -7.539 20.483 1.00 96.62 411 ALA A CA 1
ATOM 3167 C C . ALA A 1 411 ? -13.770 -6.775 20.554 1.00 96.62 411 ALA A C 1
ATOM 3169 O O . ALA A 1 411 ? -14.054 -6.099 21.543 1.00 96.62 411 ALA A O 1
ATOM 3170 N N . GLY A 1 412 ? -14.591 -6.900 19.517 1.00 95.25 412 GLY A N 1
ATOM 3171 C CA . GLY A 1 412 ? -15.912 -6.289 19.452 1.00 95.25 412 GLY A CA 1
ATOM 3172 C C . GLY A 1 412 ? -16.667 -6.678 18.186 1.00 95.25 412 GLY A C 1
ATOM 3173 O O . GLY A 1 412 ? -16.146 -7.368 17.314 1.00 95.25 412 GLY A O 1
ATOM 3174 N N . TYR A 1 413 ? -17.912 -6.225 18.088 1.00 95.56 413 TYR A N 1
ATOM 3175 C CA . TYR A 1 413 ? -18.790 -6.493 16.952 1.00 95.56 413 TYR A CA 1
ATOM 3176 C C . TYR A 1 413 ? -18.894 -5.267 16.050 1.00 95.56 413 TYR A C 1
ATOM 3178 O O . TYR A 1 413 ? -18.969 -4.144 16.550 1.00 95.56 413 TYR A O 1
ATOM 3186 N N . LEU A 1 414 ? -18.920 -5.483 14.737 1.00 94.62 414 LEU A N 1
ATOM 3187 C CA . LEU A 1 414 ? -19.191 -4.444 13.745 1.00 94.62 414 LEU A CA 1
ATOM 3188 C C . LEU A 1 414 ? -20.403 -4.830 12.894 1.00 94.62 414 LEU A C 1
ATOM 3190 O O . LEU A 1 414 ? -20.499 -5.995 12.492 1.00 94.62 414 LEU A O 1
ATOM 3194 N N . PRO A 1 415 ? -21.298 -3.876 12.586 1.00 91.12 415 PRO A N 1
ATOM 3195 C CA . PRO A 1 415 ? -22.396 -4.111 11.665 1.00 91.12 415 PRO A CA 1
ATOM 3196 C C . PRO A 1 415 ? -21.861 -4.251 10.237 1.00 91.12 415 PRO A C 1
ATOM 3198 O O . PRO A 1 415 ? -20.962 -3.522 9.820 1.00 91.12 415 PRO A O 1
ATOM 3201 N N . VAL A 1 416 ? -22.437 -5.171 9.471 1.00 87.56 416 VAL A N 1
ATOM 3202 C CA . VAL A 1 416 ? -22.208 -5.314 8.028 1.00 87.56 416 VAL A CA 1
ATOM 3203 C C . VAL A 1 416 ? -23.546 -5.515 7.334 1.00 87.56 416 VAL A C 1
ATOM 3205 O O . VAL A 1 416 ? -24.482 -6.049 7.913 1.00 87.56 416 VAL A O 1
ATOM 3208 N N . VAL A 1 417 ? -23.657 -5.104 6.078 1.00 79.44 417 VAL A N 1
ATOM 3209 C CA . VAL A 1 417 ? -24.871 -5.311 5.289 1.00 79.44 417 VAL A CA 1
ATOM 3210 C C . VAL A 1 417 ? -24.753 -6.639 4.535 1.00 79.44 417 VAL A C 1
ATOM 3212 O O . VAL A 1 417 ? -23.858 -6.767 3.687 1.00 79.44 417 VAL A O 1
ATOM 3215 N N . PRO A 1 418 ? -25.647 -7.617 4.778 1.00 80.31 418 PRO A N 1
ATOM 3216 C CA . PRO A 1 418 ? -25.746 -8.817 3.956 1.00 80.31 418 PRO A CA 1
ATOM 3217 C C . PRO A 1 418 ? -26.303 -8.419 2.586 1.00 80.31 418 PRO A C 1
ATOM 3219 O O . PRO A 1 418 ? -27.499 -8.183 2.427 1.00 80.31 418 PRO A O 1
ATOM 3222 N N . SER A 1 419 ? -25.440 -8.284 1.582 1.00 63.88 419 SER A N 1
ATOM 3223 C CA . SER A 1 419 ? -25.864 -7.988 0.211 1.00 63.88 419 SER A CA 1
ATOM 3224 C C . SER A 1 419 ? -24.966 -8.696 -0.793 1.00 63.88 419 SER A C 1
ATOM 3226 O O . SER A 1 419 ? -23.773 -8.851 -0.552 1.00 63.88 419 SER A O 1
ATOM 3228 N N . ALA A 1 420 ? -25.518 -9.075 -1.947 1.00 56.53 420 ALA A N 1
ATOM 3229 C CA . ALA A 1 420 ? -24.734 -9.653 -3.040 1.00 56.53 420 ALA A CA 1
ATOM 3230 C C . ALA A 1 420 ? -23.765 -8.641 -3.690 1.00 56.53 420 ALA A C 1
ATOM 3232 O O . ALA A 1 420 ? -22.835 -9.041 -4.385 1.00 56.53 420 ALA A O 1
ATOM 3233 N N . ASN A 1 421 ? -23.970 -7.339 -3.453 1.00 54.00 421 ASN A N 1
ATOM 3234 C CA . ASN A 1 421 ? -23.247 -6.261 -4.130 1.00 54.00 421 ASN A CA 1
ATOM 3235 C C . ASN A 1 421 ? -21.999 -5.783 -3.370 1.00 54.00 421 ASN A C 1
ATOM 3237 O O . ASN A 1 421 ? -21.117 -5.187 -3.984 1.00 54.00 421 ASN A O 1
ATOM 3241 N N . PHE A 1 422 ? -21.906 -6.037 -2.059 1.00 64.19 422 PHE A N 1
ATOM 3242 C CA . PHE A 1 422 ? -20.786 -5.590 -1.227 1.00 64.19 422 PHE A CA 1
ATOM 3243 C C . PHE A 1 422 ? -20.199 -6.732 -0.405 1.00 64.19 422 PHE A C 1
ATOM 3245 O O . PHE A 1 422 ? -20.866 -7.329 0.438 1.00 64.19 422 PHE A O 1
ATOM 3252 N N . THR A 1 423 ? -18.905 -6.980 -0.592 1.00 81.12 423 THR A N 1
ATOM 3253 C CA . THR A 1 423 ? -18.172 -7.987 0.189 1.00 81.12 423 THR A CA 1
ATOM 3254 C C . THR A 1 423 ? -17.875 -7.481 1.599 1.00 81.12 423 THR A C 1
ATOM 3256 O O . THR A 1 423 ? -17.659 -6.284 1.805 1.00 81.12 423 THR A O 1
ATOM 3259 N N . VAL A 1 424 ? -17.789 -8.390 2.574 1.00 83.19 424 VAL A N 1
ATOM 3260 C CA . VAL A 1 424 ? -17.374 -8.060 3.951 1.00 83.19 424 VAL A CA 1
ATOM 3261 C C . VAL A 1 424 ? -15.999 -7.398 3.945 1.00 83.19 424 VAL A C 1
ATOM 3263 O O . VAL A 1 424 ? -15.757 -6.433 4.666 1.00 83.19 424 VAL A O 1
ATOM 3266 N N . ASN A 1 425 ? -15.105 -7.869 3.072 1.00 82.94 425 ASN A N 1
ATOM 3267 C CA . ASN A 1 425 ? -13.764 -7.323 2.930 1.00 82.94 425 ASN A CA 1
ATOM 3268 C C . ASN A 1 425 ? -13.765 -5.834 2.564 1.00 82.94 425 ASN A C 1
ATOM 3270 O O . ASN A 1 425 ? -12.945 -5.085 3.088 1.00 82.94 425 ASN A O 1
ATOM 3274 N N . GLN A 1 426 ? -14.657 -5.409 1.664 1.00 77.62 426 GLN A N 1
ATOM 3275 C CA . GLN A 1 426 ? -14.793 -4.003 1.275 1.00 77.62 426 GLN A CA 1
ATOM 3276 C C . GLN A 1 426 ? -15.371 -3.170 2.419 1.00 77.62 426 GLN A C 1
ATOM 3278 O O . GLN A 1 426 ? -14.784 -2.151 2.774 1.00 77.62 426 GLN A O 1
ATOM 3283 N N . GLN A 1 427 ? -16.465 -3.634 3.032 1.00 83.81 427 GLN A N 1
ATOM 3284 C CA . GLN A 1 427 ? -17.148 -2.907 4.106 1.00 83.81 427 GLN A CA 1
ATOM 3285 C C . GLN A 1 427 ? -16.214 -2.660 5.303 1.00 83.81 427 GLN A C 1
ATOM 3287 O O . GLN A 1 427 ? -16.083 -1.534 5.778 1.00 83.81 427 GLN A O 1
ATOM 3292 N N . ILE A 1 428 ? -15.481 -3.686 5.745 1.00 88.19 428 ILE A N 1
ATOM 3293 C CA . ILE A 1 428 ? -14.594 -3.573 6.911 1.00 88.19 428 ILE A CA 1
ATOM 3294 C C . ILE A 1 428 ? -13.340 -2.746 6.616 1.00 88.19 428 ILE A C 1
ATOM 3296 O O . ILE A 1 428 ? -12.907 -1.978 7.476 1.00 88.19 428 ILE A O 1
ATOM 3300 N N . ARG A 1 429 ? -12.776 -2.832 5.403 1.00 86.12 429 ARG A N 1
ATOM 3301 C CA . ARG A 1 429 ? -11.644 -1.975 5.006 1.00 86.12 429 ARG A CA 1
ATOM 3302 C C . ARG A 1 429 ? -12.028 -0.499 4.964 1.00 86.12 429 ARG A C 1
ATOM 3304 O O . ARG A 1 429 ? -11.260 0.324 5.449 1.00 86.12 429 ARG A O 1
ATOM 3311 N N . GLN A 1 430 ? -13.224 -0.173 4.474 1.00 81.00 430 GLN A N 1
ATOM 3312 C CA . GLN A 1 430 ? -13.746 1.197 4.517 1.00 81.00 430 GLN A CA 1
ATOM 3313 C C . GLN A 1 430 ? -13.915 1.693 5.962 1.00 81.00 430 GLN A C 1
ATOM 3315 O O . GLN A 1 430 ? -13.601 2.845 6.267 1.00 81.00 430 GLN A O 1
ATOM 3320 N N . MET A 1 431 ? -14.357 0.819 6.875 1.00 85.81 431 MET A N 1
ATOM 3321 C CA . MET A 1 431 ? -14.541 1.162 8.288 1.00 85.81 431 MET A CA 1
ATOM 3322 C C . MET A 1 431 ? -13.224 1.384 9.037 1.00 85.81 431 MET A C 1
ATOM 3324 O O . MET A 1 431 ? -13.019 2.463 9.598 1.00 85.81 431 MET A O 1
ATOM 3328 N N . MET A 1 432 ? -12.343 0.380 9.055 1.00 88.25 432 MET A N 1
ATOM 3329 C CA . MET A 1 432 ? -11.108 0.393 9.851 1.00 88.25 432 MET A CA 1
ATOM 3330 C C . MET A 1 432 ? -9.955 1.153 9.182 1.00 88.25 432 MET A C 1
ATOM 3332 O O . MET A 1 432 ? -9.075 1.659 9.876 1.00 88.25 432 MET A O 1
ATOM 3336 N N . GLY A 1 433 ? -9.974 1.274 7.853 1.00 83.19 433 GLY A N 1
ATOM 3337 C CA . GLY A 1 433 ? -8.909 1.901 7.079 1.00 83.19 433 GLY A CA 1
ATOM 3338 C C . GLY A 1 433 ? -7.663 1.027 6.925 1.00 83.19 433 GLY A C 1
ATOM 3339 O O . GLY A 1 433 ? -7.624 -0.151 7.275 1.00 83.19 433 GLY A O 1
ATOM 3340 N N . GLU A 1 434 ? -6.617 1.627 6.374 1.00 82.00 434 GLU A N 1
ATOM 3341 C CA . GLU A 1 434 ? -5.348 0.989 6.026 1.00 82.00 434 GLU A CA 1
ATOM 3342 C C . GLU A 1 434 ? -4.327 0.937 7.178 1.00 82.00 434 GLU A C 1
ATOM 3344 O O . GLU A 1 434 ? -3.243 0.371 7.004 1.00 82.00 434 GLU A O 1
ATOM 3349 N N . GLY A 1 435 ? -4.659 1.520 8.337 1.00 81.06 435 GLY A N 1
ATOM 3350 C CA . GLY A 1 435 ? -3.814 1.575 9.539 1.00 81.06 435 GLY A CA 1
ATOM 3351 C C . GLY A 1 435 ? -3.691 0.252 10.301 1.00 81.06 435 GLY A C 1
ATOM 3352 O O . GLY A 1 435 ? -2.917 0.163 11.252 1.00 81.06 435 GLY A O 1
ATOM 3353 N N . VAL A 1 436 ? -4.423 -0.780 9.881 1.00 87.94 436 VAL A N 1
ATOM 3354 C CA . VAL A 1 436 ? -4.443 -2.115 10.494 1.00 87.94 436 VAL A CA 1
ATOM 3355 C C . VAL A 1 436 ? -4.225 -3.204 9.440 1.00 87.94 436 VAL A C 1
ATOM 3357 O O . VAL A 1 436 ? -4.531 -3.011 8.261 1.00 87.94 436 VAL A O 1
ATOM 3360 N N . ASP A 1 437 ? -3.682 -4.349 9.855 1.00 89.00 437 ASP A N 1
ATOM 3361 C CA . ASP A 1 437 ? -3.570 -5.550 9.021 1.00 89.00 437 ASP A CA 1
ATOM 3362 C C . ASP A 1 437 ? -4.773 -6.471 9.258 1.00 89.00 437 ASP A C 1
ATOM 3364 O O . ASP A 1 437 ? -4.945 -7.012 10.349 1.00 89.00 437 ASP A O 1
ATOM 3368 N N . LEU A 1 438 ? -5.603 -6.657 8.230 1.00 88.44 438 LEU A N 1
ATOM 3369 C CA . LEU A 1 438 ? -6.867 -7.390 8.319 1.00 88.44 438 LEU A CA 1
ATOM 3370 C C . LEU A 1 438 ? -6.751 -8.788 7.713 1.00 88.44 438 LEU A C 1
ATOM 3372 O O . LEU A 1 438 ? -6.498 -8.939 6.513 1.00 88.44 438 LEU A O 1
ATOM 3376 N N . ARG A 1 439 ? -7.065 -9.811 8.512 1.00 89.31 439 ARG A N 1
ATOM 3377 C CA . ARG A 1 439 ? -7.280 -11.191 8.052 1.00 89.31 439 ARG A CA 1
ATOM 3378 C C . ARG A 1 439 ? -8.739 -11.577 8.246 1.00 89.31 439 ARG A C 1
ATOM 3380 O O . ARG A 1 439 ? -9.303 -11.340 9.302 1.00 89.31 439 ARG A O 1
ATOM 3387 N N . PHE A 1 440 ? -9.347 -12.185 7.234 1.00 88.06 440 PHE A N 1
ATOM 3388 C CA . PHE A 1 440 ? -10.757 -12.566 7.270 1.00 88.06 440 PHE A CA 1
ATOM 3389 C C . PHE A 1 440 ? -10.898 -14.083 7.388 1.00 88.06 440 PHE A C 1
ATOM 3391 O O . PHE A 1 440 ? -10.316 -14.818 6.591 1.00 88.06 440 PHE A O 1
ATOM 3398 N N . CYS A 1 441 ? -11.688 -14.536 8.357 1.00 89.38 441 CYS A N 1
ATOM 3399 C CA . CYS A 1 441 ? -11.909 -15.943 8.670 1.00 89.38 441 CYS A CA 1
ATOM 3400 C C . CYS A 1 441 ? -13.410 -16.231 8.669 1.00 89.38 441 CYS A C 1
ATOM 3402 O O . CYS A 1 441 ? -14.182 -15.506 9.291 1.00 89.38 441 CYS A O 1
ATOM 3404 N N . ILE A 1 442 ? -13.833 -17.304 8.005 1.00 90.19 442 ILE A N 1
ATOM 3405 C CA . ILE A 1 442 ? -15.212 -17.789 8.120 1.00 90.19 442 ILE A CA 1
ATOM 3406 C C . ILE A 1 442 ? -15.272 -18.738 9.294 1.00 90.19 442 ILE A C 1
ATOM 3408 O O . ILE A 1 442 ? -14.451 -19.647 9.407 1.00 90.19 442 ILE A O 1
ATOM 3412 N N . VAL A 1 443 ? -16.251 -18.516 10.156 1.00 90.75 443 VAL A N 1
ATOM 3413 C CA . VAL A 1 443 ? -16.445 -19.320 11.353 1.00 90.75 443 VAL A CA 1
ATOM 3414 C C . VAL A 1 443 ? -17.906 -19.696 11.489 1.00 90.75 443 VAL A C 1
ATOM 3416 O O . VAL A 1 443 ? -18.793 -19.038 10.942 1.00 90.75 443 VAL A O 1
ATOM 3419 N N . ARG A 1 444 ? -18.170 -20.748 12.257 1.00 89.56 444 ARG A N 1
ATOM 3420 C CA . ARG A 1 444 ? -19.524 -20.985 12.740 1.00 89.56 444 ARG A CA 1
ATOM 3421 C C . ARG A 1 444 ? -19.858 -19.969 13.844 1.00 89.56 444 ARG A C 1
ATOM 3423 O O . ARG A 1 444 ? -18.950 -19.587 14.586 1.00 89.56 444 ARG A O 1
ATOM 3430 N N . PRO A 1 445 ? -21.125 -19.551 14.001 1.00 89.44 445 PRO A N 1
ATOM 3431 C CA . PRO A 1 445 ? -21.523 -18.604 15.040 1.00 89.44 445 PRO A CA 1
ATOM 3432 C C . PRO A 1 445 ? -21.102 -19.009 16.461 1.00 89.44 445 PRO A C 1
ATOM 3434 O O . PRO A 1 445 ? -20.790 -18.136 17.262 1.00 89.44 445 PRO A O 1
ATOM 3437 N N . ASP A 1 446 ? -21.031 -20.307 16.773 1.00 89.25 446 ASP A N 1
ATOM 3438 C CA . ASP A 1 446 ? -20.607 -20.808 18.086 1.00 89.25 446 ASP A CA 1
ATOM 3439 C C . ASP A 1 446 ? -19.119 -20.566 18.401 1.00 89.25 446 ASP A C 1
ATOM 3441 O O . ASP A 1 446 ? -18.774 -20.349 19.560 1.00 89.25 446 ASP A O 1
ATOM 3445 N N . TYR A 1 447 ? -18.249 -20.489 17.388 1.00 92.88 447 TYR A N 1
ATOM 3446 C CA . TYR A 1 447 ? -16.817 -20.195 17.565 1.00 92.88 447 TYR A CA 1
ATOM 3447 C C . TYR A 1 447 ? -16.566 -18.767 18.084 1.00 92.88 447 TYR A C 1
ATOM 3449 O O . TYR A 1 447 ? -15.571 -18.491 18.753 1.00 92.88 447 TYR A O 1
ATOM 3457 N N . VAL A 1 448 ? -17.478 -17.837 17.785 1.00 92.31 448 VAL A N 1
ATOM 3458 C CA . VAL A 1 448 ? -17.343 -16.409 18.115 1.00 92.31 448 VAL A CA 1
ATOM 3459 C C . VAL A 1 448 ? -17.246 -16.185 19.628 1.00 92.31 448 VAL A C 1
ATOM 3461 O O . VAL A 1 448 ? -16.485 -15.325 20.068 1.00 92.31 448 VAL A O 1
ATOM 3464 N N . ALA A 1 449 ? -17.982 -16.964 20.427 1.00 89.88 449 ALA A N 1
ATOM 3465 C CA . ALA A 1 449 ? -17.997 -16.818 21.882 1.00 89.88 449 ALA A CA 1
ATOM 3466 C C . ALA A 1 449 ? -16.642 -17.168 22.521 1.00 89.88 449 ALA A C 1
ATOM 3468 O O . ALA A 1 449 ? -16.175 -16.444 23.400 1.00 89.88 449 ALA A O 1
ATOM 3469 N N . GLU A 1 450 ? -15.995 -18.238 22.054 1.00 91.25 450 GLU A N 1
ATOM 3470 C CA . GLU A 1 450 ? -14.663 -18.641 22.519 1.00 91.25 450 GLU A CA 1
ATOM 3471 C C . GLU A 1 450 ? -13.602 -17.626 22.076 1.00 91.25 450 GLU A C 1
ATOM 3473 O O . GLU A 1 450 ? -12.833 -17.141 22.905 1.00 91.25 450 GLU A O 1
ATOM 3478 N N . ALA A 1 451 ? -13.635 -17.190 20.811 1.00 91.94 451 ALA A N 1
ATOM 3479 C CA . ALA A 1 451 ? -12.714 -16.171 20.302 1.00 91.94 451 ALA A CA 1
ATOM 3480 C C . ALA A 1 451 ? -12.804 -14.841 21.078 1.00 91.94 451 ALA A C 1
ATOM 3482 O O . ALA A 1 451 ? -11.789 -14.188 21.335 1.00 91.94 451 ALA A O 1
ATOM 3483 N N . LEU A 1 452 ? -14.011 -14.444 21.499 1.00 93.44 452 LEU A N 1
ATOM 3484 C CA . LEU A 1 452 ? -14.211 -13.264 22.341 1.00 93.44 452 LEU A CA 1
ATOM 3485 C C . LEU A 1 452 ? -13.541 -13.422 23.715 1.00 93.44 452 LEU A C 1
ATOM 3487 O O . LEU A 1 452 ? -12.907 -12.482 24.197 1.00 93.44 452 LEU A O 1
ATOM 3491 N N . GLN A 1 453 ? -13.662 -14.598 24.336 1.00 91.00 453 GLN A N 1
ATOM 3492 C CA . GLN A 1 453 ? -13.010 -14.897 25.614 1.00 91.00 453 GLN A CA 1
ATOM 3493 C C . GLN A 1 453 ? -11.484 -14.916 25.476 1.00 91.00 453 GLN A C 1
ATOM 3495 O O . GLN A 1 453 ? -10.787 -14.347 26.312 1.00 91.00 453 GLN A O 1
ATOM 3500 N N . GLU A 1 454 ? -10.944 -15.486 24.397 1.00 90.44 454 GLU A N 1
ATOM 3501 C CA . GLU A 1 454 ? -9.497 -15.492 24.149 1.00 90.44 454 GLU A CA 1
ATOM 3502 C C . GLU A 1 454 ? -8.909 -14.080 24.009 1.00 90.44 454 GLU A C 1
ATOM 3504 O O . GLU A 1 454 ? -7.775 -13.826 24.430 1.00 90.44 454 GLU A O 1
ATOM 3509 N N . ALA A 1 455 ? -9.681 -13.148 23.448 1.00 93.38 455 ALA A N 1
ATOM 3510 C CA . ALA A 1 455 ? -9.290 -11.753 23.281 1.00 93.38 455 ALA A CA 1
ATOM 3511 C C . ALA A 1 455 ? -9.364 -10.918 24.574 1.00 93.38 455 ALA A C 1
ATOM 3513 O O . ALA A 1 455 ? -8.847 -9.794 24.593 1.00 93.38 455 ALA A O 1
ATOM 3514 N N . GLN A 1 456 ? -9.945 -11.446 25.661 1.00 93.12 456 GLN A N 1
ATOM 3515 C CA . GLN A 1 456 ? -10.148 -10.740 26.937 1.00 93.12 456 GLN A CA 1
ATOM 3516 C C . GLN A 1 456 ? -8.871 -10.078 27.459 1.00 93.12 456 GLN A C 1
ATOM 3518 O O . GLN A 1 456 ? -8.895 -8.936 27.926 1.00 93.12 456 GLN A O 1
ATOM 3523 N N . HIS A 1 457 ? -7.751 -10.795 27.385 1.00 92.00 457 HIS A N 1
ATOM 3524 C CA . HIS A 1 457 ? -6.479 -10.376 27.973 1.00 92.00 457 HIS A CA 1
ATOM 3525 C C . HIS A 1 457 ? -5.564 -9.629 26.995 1.00 92.00 457 HIS A C 1
ATOM 3527 O O . HIS A 1 457 ? -4.455 -9.261 27.364 1.00 92.00 457 HIS A O 1
ATOM 3533 N N . MET A 1 458 ? -5.994 -9.415 25.750 1.00 92.25 458 MET A N 1
ATOM 3534 C CA . MET A 1 458 ? -5.180 -8.729 24.747 1.00 92.25 458 MET A CA 1
ATOM 3535 C C . MET A 1 458 ? -5.294 -7.208 24.861 1.00 92.25 458 MET A C 1
ATOM 3537 O O . MET A 1 458 ? -6.289 -6.673 25.355 1.00 92.25 458 MET A O 1
ATOM 3541 N N . GLU A 1 459 ? -4.286 -6.494 24.371 1.00 91.56 459 GLU A N 1
ATOM 3542 C CA . GLU A 1 459 ? -4.314 -5.034 24.320 1.00 91.56 459 GLU A CA 1
ATOM 3543 C C . GLU A 1 459 ? -5.349 -4.503 23.327 1.00 91.56 459 GLU A C 1
ATOM 3545 O O . GLU A 1 459 ? -5.747 -5.180 22.374 1.00 91.56 459 GLU A O 1
ATOM 3550 N N . ARG A 1 460 ? -5.772 -3.260 23.558 1.00 93.62 460 ARG A N 1
ATOM 3551 C CA . ARG A 1 460 ? -6.625 -2.503 22.637 1.00 93.62 460 ARG A CA 1
ATOM 3552 C C . ARG A 1 460 ? -5.942 -2.323 21.269 1.00 93.62 460 ARG A C 1
ATOM 3554 O O . ARG A 1 460 ? -4.731 -2.509 21.125 1.00 93.62 460 ARG A O 1
ATOM 3561 N N . ILE A 1 461 ? -6.725 -2.011 20.239 1.00 95.75 461 ILE A N 1
ATOM 3562 C CA . ILE A 1 461 ? -6.266 -1.932 18.843 1.00 95.75 461 ILE A CA 1
ATOM 3563 C C . ILE A 1 461 ? -6.268 -0.466 18.406 1.00 95.75 461 ILE A C 1
ATOM 3565 O O . ILE A 1 461 ? -7.328 0.142 18.264 1.00 95.75 461 ILE A O 1
ATOM 3569 N N . SER A 1 462 ? -5.089 0.110 18.168 1.00 94.75 462 SER A N 1
ATOM 3570 C CA . SER A 1 462 ? -4.965 1.478 17.649 1.00 94.75 462 SER A CA 1
ATOM 3571 C C . SER A 1 462 ? -5.226 1.523 16.143 1.00 94.75 462 SER A C 1
ATOM 3573 O O . SER A 1 462 ? -4.601 0.783 15.387 1.00 94.75 462 SER A O 1
ATOM 3575 N N . LEU A 1 463 ? -6.104 2.429 15.698 1.00 93.62 463 LEU A N 1
ATOM 3576 C CA . LEU A 1 463 ? -6.362 2.656 14.270 1.00 93.62 463 LEU A CA 1
ATOM 3577 C C . LEU A 1 463 ? -5.395 3.670 13.641 1.00 93.62 463 LEU A C 1
ATOM 3579 O O . LEU A 1 463 ? -5.288 3.742 12.419 1.00 93.62 463 LEU A O 1
ATOM 3583 N N . THR A 1 464 ? -4.687 4.455 14.458 1.00 92.81 464 THR A N 1
ATOM 3584 C CA . THR A 1 464 ? -3.784 5.518 13.987 1.00 92.81 464 THR A CA 1
ATOM 3585 C C . THR A 1 464 ? -2.317 5.110 13.985 1.00 92.81 464 THR A C 1
ATOM 3587 O O . THR A 1 464 ? -1.569 5.584 13.136 1.00 92.81 464 THR A O 1
ATOM 3590 N N . ARG A 1 465 ? -1.894 4.180 14.853 1.00 89.69 465 ARG A N 1
ATOM 3591 C CA . ARG A 1 465 ? -0.486 3.756 14.967 1.00 89.69 465 ARG A CA 1
ATOM 3592 C C . ARG A 1 465 ? 0.109 3.279 13.638 1.00 89.69 465 ARG A C 1
ATOM 3594 O O . ARG A 1 465 ? 1.190 3.720 13.262 1.00 89.69 465 ARG A O 1
ATOM 3601 N N . GLY A 1 466 ? -0.616 2.439 12.898 1.00 86.00 466 GLY A N 1
ATOM 3602 C CA . GLY A 1 466 ? -0.177 1.968 11.582 1.00 86.00 466 GLY A CA 1
ATOM 3603 C C . GLY A 1 466 ? -0.317 2.997 10.451 1.00 86.00 466 GLY A C 1
ATOM 3604 O O . GLY A 1 466 ? 0.237 2.782 9.374 1.00 86.00 466 GLY A O 1
ATOM 3605 N N . LEU A 1 467 ? -1.043 4.102 10.676 1.00 84.44 467 LEU A N 1
ATOM 3606 C CA . LEU A 1 467 ? -1.076 5.254 9.766 1.00 84.44 467 LEU A CA 1
ATOM 3607 C C . LEU A 1 467 ? 0.138 6.164 9.986 1.00 84.44 467 LEU A C 1
ATOM 3609 O O . LEU A 1 467 ? 0.721 6.635 9.014 1.00 84.44 467 LEU A O 1
ATOM 3613 N N . ASP A 1 468 ? 0.526 6.378 11.246 1.00 84.69 468 ASP A N 1
ATOM 3614 C CA . ASP A 1 468 ? 1.714 7.156 11.612 1.00 84.69 468 ASP A CA 1
ATOM 3615 C C . ASP A 1 468 ? 3.003 6.417 11.213 1.00 84.69 468 ASP A C 1
ATOM 3617 O O . ASP A 1 468 ? 3.958 7.028 10.734 1.00 84.69 468 ASP A O 1
ATOM 3621 N N . ASN A 1 469 ? 3.027 5.089 11.380 1.00 82.38 469 ASN A N 1
ATOM 3622 C CA . ASN A 1 469 ? 4.126 4.230 10.957 1.00 82.38 469 ASN A CA 1
ATOM 3623 C C . ASN A 1 469 ? 3.603 2.951 10.269 1.00 82.38 469 ASN A C 1
ATOM 3625 O O . ASN A 1 469 ? 3.166 2.025 10.958 1.00 82.38 469 ASN A O 1
ATOM 3629 N N . PRO A 1 470 ? 3.726 2.827 8.931 1.00 78.62 470 PRO A N 1
ATOM 3630 C CA . PRO A 1 470 ? 3.265 1.654 8.182 1.00 78.62 470 PRO A CA 1
ATOM 3631 C C . PRO A 1 470 ? 3.879 0.310 8.602 1.00 78.62 470 PRO A C 1
ATOM 3633 O O . PRO A 1 470 ? 3.318 -0.730 8.261 1.00 78.62 470 PRO A O 1
ATOM 3636 N N . GLN A 1 471 ? 5.008 0.305 9.323 1.00 80.00 471 GLN A N 1
ATOM 3637 C CA . GLN A 1 471 ? 5.630 -0.912 9.862 1.00 80.00 471 GLN A CA 1
ATOM 3638 C C . GLN A 1 471 ? 5.012 -1.373 11.195 1.00 80.00 471 GLN A C 1
ATOM 3640 O O . GLN A 1 471 ? 5.296 -2.477 11.646 1.00 80.00 471 GLN A O 1
ATOM 3645 N N . GLN A 1 472 ? 4.172 -0.552 11.833 1.00 84.06 472 GLN A N 1
ATOM 3646 C CA . GLN A 1 472 ? 3.553 -0.821 13.138 1.00 84.06 472 GLN A CA 1
ATOM 3647 C C . GLN A 1 472 ? 2.035 -1.020 13.029 1.00 84.06 472 GLN A C 1
ATOM 3649 O O . GLN A 1 472 ? 1.271 -0.565 13.884 1.00 84.06 472 GLN A O 1
ATOM 3654 N N . LYS A 1 473 ? 1.577 -1.677 11.958 1.00 87.56 473 LYS A N 1
ATOM 3655 C CA . LYS A 1 473 ? 0.159 -2.014 11.800 1.00 87.56 473 LYS A CA 1
ATOM 3656 C C . LYS A 1 473 ? -0.256 -3.053 12.830 1.00 87.56 473 LYS A C 1
ATOM 3658 O O . LYS A 1 473 ? 0.396 -4.080 12.990 1.00 87.56 473 LYS A O 1
ATOM 3663 N N . GLU A 1 474 ? -1.366 -2.780 13.501 1.00 89.38 474 GLU A N 1
ATOM 3664 C CA . GLU A 1 474 ? -1.966 -3.731 14.428 1.00 89.38 474 GLU A CA 1
ATOM 3665 C C . GLU A 1 474 ? -2.607 -4.876 13.637 1.00 89.38 474 GLU A C 1
ATOM 3667 O O . GLU A 1 474 ? -3.349 -4.639 12.682 1.00 89.38 474 GLU A O 1
ATOM 3672 N N . GLU A 1 475 ? -2.323 -6.116 14.029 1.00 92.06 475 GLU A N 1
ATOM 3673 C CA . GLU A 1 475 ? -2.875 -7.307 13.384 1.00 92.06 475 GLU A CA 1
ATOM 3674 C C . GLU A 1 475 ? -4.261 -7.643 13.945 1.00 92.06 475 GLU A C 1
ATOM 3676 O O . GLU A 1 475 ? -4.431 -7.858 15.151 1.00 92.06 475 GLU A O 1
ATOM 3681 N N . VAL A 1 476 ? -5.256 -7.724 13.063 1.00 93.50 476 VAL A N 1
ATOM 3682 C CA . VAL A 1 476 ? -6.667 -7.909 13.415 1.00 93.50 476 VAL A CA 1
ATOM 3683 C C . VAL A 1 476 ? -7.270 -9.038 12.583 1.00 93.50 476 VAL A C 1
ATOM 3685 O O . VAL A 1 476 ? -7.113 -9.101 11.359 1.00 93.50 476 VAL A O 1
ATOM 3688 N N . ASP A 1 477 ? -7.987 -9.929 13.257 1.00 94.25 477 ASP A N 1
ATOM 3689 C CA . ASP A 1 477 ? -8.784 -10.976 12.635 1.00 94.25 477 ASP A CA 1
ATOM 3690 C C . ASP A 1 477 ? -10.261 -10.568 12.617 1.00 94.25 477 ASP A C 1
ATOM 3692 O O . ASP A 1 477 ? -10.802 -10.073 13.606 1.00 94.25 477 ASP A O 1
ATOM 3696 N N . ILE A 1 478 ? -10.910 -10.787 11.476 1.00 94.69 478 ILE A N 1
ATOM 3697 C CA . ILE A 1 478 ? -12.329 -10.540 11.234 1.00 94.69 478 ILE A CA 1
ATOM 3698 C C . ILE A 1 478 ? -13.012 -11.888 11.051 1.00 94.69 478 ILE A C 1
ATOM 3700 O O . ILE A 1 478 ? -12.826 -12.556 10.032 1.00 94.69 478 ILE A O 1
ATOM 3704 N N . LEU A 1 479 ? -13.805 -12.286 12.037 1.00 94.81 479 LEU A N 1
ATOM 3705 C CA . LEU A 1 479 ? -14.580 -13.514 12.017 1.00 94.81 479 LEU A CA 1
ATOM 3706 C C . LEU A 1 479 ? -15.959 -13.236 11.416 1.00 94.81 479 LEU A C 1
ATOM 3708 O O . LEU A 1 479 ? -16.729 -12.429 11.941 1.00 94.81 479 LEU A O 1
ATOM 3712 N N . VAL A 1 480 ? -16.262 -13.919 10.314 1.00 93.88 480 VAL A N 1
ATOM 3713 C CA . VAL A 1 480 ? -17.514 -13.799 9.564 1.00 93.88 480 VAL A CA 1
ATOM 3714 C C . VAL A 1 480 ? -18.377 -15.036 9.838 1.00 93.88 480 VAL A C 1
ATOM 3716 O O . VAL A 1 480 ? -18.070 -16.111 9.308 1.00 93.88 480 VAL A O 1
ATOM 3719 N N . PRO A 1 481 ? -19.438 -14.921 10.657 1.00 92.81 481 PRO A N 1
ATOM 3720 C CA . PRO A 1 481 ? -20.303 -16.048 10.987 1.00 92.81 481 PRO A CA 1
ATOM 3721 C C . PRO A 1 481 ? -21.086 -16.517 9.760 1.00 92.81 481 PRO A C 1
ATOM 3723 O O . PRO A 1 481 ? -21.740 -15.709 9.096 1.00 92.81 481 PRO A O 1
ATOM 3726 N N . ASP A 1 482 ? -21.020 -17.817 9.468 1.00 89.38 482 ASP A N 1
ATOM 3727 C CA . ASP A 1 482 ? -21.664 -18.449 8.306 1.00 89.38 482 ASP A CA 1
ATOM 3728 C C . ASP A 1 482 ? -21.332 -17.749 6.970 1.00 89.38 482 ASP A C 1
ATOM 3730 O O . ASP A 1 482 ? -22.135 -17.760 6.039 1.00 89.38 482 ASP A O 1
ATOM 3734 N N . GLY A 1 483 ? -20.171 -17.087 6.878 1.00 84.31 483 GLY A N 1
ATOM 3735 C CA . GLY A 1 483 ? -19.770 -16.340 5.688 1.00 84.31 483 GLY A CA 1
ATOM 3736 C C . GLY A 1 483 ? -19.735 -17.218 4.438 1.00 84.31 483 GLY A C 1
ATOM 3737 O O . GLY A 1 483 ? -19.296 -18.366 4.476 1.00 84.31 483 GLY A O 1
ATOM 3738 N N . GLU A 1 484 ? -20.177 -16.670 3.310 1.00 83.94 484 GLU A N 1
ATOM 3739 C CA . GLU A 1 484 ? -20.114 -17.371 2.031 1.00 83.94 484 GLU A CA 1
ATOM 3740 C C . GLU A 1 484 ? -18.871 -16.943 1.261 1.00 83.94 484 GLU A C 1
ATOM 3742 O O . GLU A 1 484 ? -18.639 -15.758 1.016 1.00 83.94 484 GLU A O 1
ATOM 3747 N N . ILE A 1 485 ? -18.072 -17.923 0.854 1.00 78.44 485 ILE A N 1
ATOM 3748 C CA . ILE A 1 485 ? -16.909 -17.684 0.012 1.00 78.44 485 ILE A CA 1
ATOM 3749 C C . ILE A 1 485 ? -17.385 -17.549 -1.435 1.00 78.44 485 ILE A C 1
ATOM 3751 O O . ILE A 1 485 ? -17.743 -18.544 -2.056 1.00 78.44 485 ILE A O 1
ATOM 3755 N N . LEU A 1 486 ? -17.315 -16.344 -2.006 1.00 64.31 486 LEU A N 1
ATOM 3756 C CA . LEU A 1 486 ? -17.543 -16.151 -3.448 1.00 64.31 486 LEU A CA 1
ATOM 3757 C C . LEU A 1 486 ? -16.415 -16.748 -4.307 1.00 64.31 486 LEU A C 1
ATOM 3759 O O . LEU A 1 486 ? -16.578 -16.963 -5.505 1.00 64.31 486 LEU A O 1
ATOM 3763 N N . GLY A 1 487 ? -15.266 -17.026 -3.689 1.00 45.53 487 GLY A N 1
ATOM 3764 C CA . GLY A 1 487 ? -14.186 -17.830 -4.250 1.00 45.53 487 GLY A CA 1
ATOM 3765 C C . GLY A 1 487 ? -12.985 -17.901 -3.303 1.00 45.53 487 GLY A C 1
ATOM 3766 O O . GLY A 1 487 ? -12.439 -16.867 -2.914 1.00 45.53 487 GLY A O 1
ATOM 3767 N N . VAL A 1 488 ? -12.537 -19.115 -2.946 1.00 40.09 488 VAL A N 1
ATOM 3768 C CA . VAL A 1 488 ? -11.168 -19.338 -2.446 1.00 40.09 488 VAL A CA 1
ATOM 3769 C C . VAL A 1 488 ? -10.292 -19.271 -3.675 1.00 40.09 488 VAL A C 1
ATOM 3771 O O . VAL A 1 488 ? -10.005 -20.291 -4.282 1.00 40.09 488 VAL A O 1
ATOM 3774 N N . ASN A 1 489 ? -10.036 -18.057 -4.143 1.00 36.69 489 ASN A N 1
ATOM 3775 C CA . ASN A 1 489 ? -9.203 -17.789 -5.297 1.00 36.69 489 ASN A CA 1
ATOM 3776 C C . ASN A 1 489 ? -9.054 -16.267 -5.430 1.00 36.69 489 ASN A C 1
ATOM 3778 O O . ASN A 1 489 ? -9.582 -15.653 -6.357 1.00 36.69 489 ASN A O 1
ATOM 3782 N N . ALA A 1 490 ? -8.184 -15.664 -4.619 1.00 38.94 490 ALA A N 1
ATOM 3783 C CA . ALA A 1 490 ? -7.165 -14.874 -5.298 1.00 38.94 490 ALA A CA 1
ATOM 3784 C C . ALA A 1 490 ? -6.361 -15.911 -6.092 1.00 38.94 490 ALA A C 1
ATOM 3786 O O . ALA A 1 490 ? -5.371 -16.432 -5.586 1.00 38.94 490 ALA A O 1
ATOM 3787 N N . LYS A 1 491 ? -6.882 -16.347 -7.258 1.00 43.09 491 LYS A N 1
ATOM 3788 C CA . LYS A 1 491 ? -6.129 -17.212 -8.163 1.00 43.09 491 LYS A CA 1
ATOM 3789 C C . LYS A 1 491 ? -4.780 -16.516 -8.263 1.00 43.09 491 LYS A C 1
ATOM 3791 O O . LYS A 1 491 ? -4.742 -15.344 -8.647 1.00 43.09 491 LYS A O 1
ATOM 3796 N N . LEU A 1 492 ? -3.714 -17.223 -7.876 1.00 49.69 492 LEU A N 1
ATOM 3797 C CA . LEU A 1 492 ? -2.381 -16.995 -8.423 1.00 49.69 492 LEU A CA 1
ATOM 3798 C C . LEU A 1 492 ? -2.598 -16.505 -9.851 1.00 49.69 492 LEU A C 1
ATOM 3800 O O . LEU A 1 492 ? -3.361 -17.159 -10.571 1.00 49.69 492 LEU A O 1
ATOM 3804 N N . GLY A 1 493 ? -2.037 -15.353 -10.235 1.00 63.31 493 GLY A N 1
ATOM 3805 C CA . GLY A 1 493 ? -2.076 -14.956 -11.640 1.00 63.31 493 GLY A CA 1
ATOM 3806 C C . GLY A 1 493 ? -1.775 -16.203 -12.474 1.00 63.31 493 GLY A C 1
ATOM 3807 O O . GLY A 1 493 ? -0.768 -16.869 -12.239 1.00 63.31 493 GLY A O 1
ATOM 3808 N N . GLN A 1 494 ? -2.724 -16.624 -13.308 1.00 84.00 494 GLN A N 1
ATOM 3809 C CA . GLN A 1 494 ? -2.644 -17.908 -13.984 1.00 84.00 494 GLN A CA 1
ATOM 3810 C C . GLN A 1 494 ? -1.474 -17.816 -14.954 1.00 84.00 494 GLN A C 1
ATOM 3812 O O . GLN A 1 494 ? -1.483 -16.964 -15.843 1.00 84.00 494 GLN A O 1
ATOM 3817 N N . GLY A 1 495 ? -0.467 -18.663 -14.746 1.00 86.06 495 GLY A N 1
ATOM 3818 C CA . GLY A 1 495 ? 0.611 -18.863 -15.704 1.00 86.06 495 GLY A CA 1
ATOM 3819 C C . GLY A 1 495 ? 0.098 -19.655 -16.902 1.00 86.06 495 GLY A C 1
ATOM 3820 O O . GLY A 1 495 ? -0.645 -20.630 -16.738 1.00 86.06 495 GLY A O 1
ATOM 3821 N N . TRP A 1 496 ? 0.484 -19.228 -18.096 1.00 88.44 496 TRP A N 1
ATOM 3822 C CA . TRP A 1 496 ? 0.121 -19.861 -19.356 1.00 88.44 496 TRP A CA 1
ATOM 3823 C C . TRP A 1 496 ? 1.376 -20.144 -20.173 1.00 88.44 496 TRP A C 1
ATOM 3825 O O . TRP A 1 496 ? 2.212 -19.259 -20.362 1.00 88.44 496 TRP A O 1
ATOM 3835 N N . ALA A 1 497 ? 1.486 -21.361 -20.697 1.00 88.44 497 ALA A N 1
ATOM 3836 C CA . ALA A 1 497 ? 2.354 -21.630 -21.831 1.00 88.44 497 ALA A CA 1
ATOM 3837 C C . ALA A 1 497 ? 1.646 -21.086 -23.078 1.00 88.44 497 ALA A C 1
ATOM 3839 O O . ALA A 1 497 ? 0.611 -21.618 -23.484 1.00 88.44 497 ALA A O 1
ATOM 3840 N N . GLY A 1 498 ? 2.150 -19.984 -23.633 1.00 87.75 498 GLY A N 1
ATOM 3841 C CA . GLY A 1 498 ? 1.547 -19.323 -24.783 1.00 87.75 498 GLY A CA 1
ATOM 3842 C C . GLY A 1 498 ? 2.281 -19.642 -26.075 1.00 87.75 498 GLY A C 1
ATOM 3843 O O . GLY A 1 498 ? 3.512 -19.606 -26.125 1.00 87.75 498 GLY A O 1
ATOM 3844 N N . ARG A 1 499 ? 1.511 -19.930 -27.125 1.00 86.06 499 ARG A N 1
ATOM 3845 C CA . ARG A 1 499 ? 2.002 -20.119 -28.491 1.00 86.06 499 ARG A CA 1
ATOM 3846 C C . ARG A 1 499 ? 1.162 -19.317 -29.468 1.00 86.06 499 ARG A C 1
ATOM 3848 O O . ARG A 1 499 ? -0.057 -19.460 -29.483 1.00 86.06 499 ARG A O 1
ATOM 3855 N N . LEU A 1 500 ? 1.811 -18.491 -30.276 1.00 85.44 500 LEU A N 1
ATOM 3856 C CA . LEU A 1 500 ? 1.176 -17.653 -31.281 1.00 85.44 500 LEU A CA 1
ATOM 3857 C C . LEU A 1 500 ? 1.700 -18.019 -32.672 1.00 85.44 500 LEU A C 1
ATOM 3859 O O . LEU A 1 500 ? 2.903 -17.966 -32.925 1.00 85.44 500 LEU A O 1
ATOM 3863 N N . ALA A 1 501 ? 0.783 -18.345 -33.580 1.00 79.06 501 ALA A N 1
ATOM 3864 C CA . ALA A 1 501 ? 1.069 -18.584 -34.989 1.00 79.06 501 ALA A CA 1
ATOM 3865 C C . ALA A 1 501 ? 0.350 -17.554 -35.873 1.00 79.06 501 ALA A C 1
ATOM 3867 O O . ALA A 1 501 ? -0.827 -17.241 -35.659 1.00 79.06 501 ALA A O 1
ATOM 3868 N N . PHE A 1 502 ? 1.052 -17.056 -36.892 1.00 72.19 502 PHE A N 1
ATOM 3869 C CA . PHE A 1 502 ? 0.468 -16.229 -37.948 1.00 72.19 502 PHE A CA 1
ATOM 3870 C C . PHE A 1 502 ? -0.051 -17.148 -39.059 1.00 72.19 502 PHE A C 1
ATOM 3872 O O . PHE A 1 502 ? 0.703 -17.945 -39.620 1.00 72.19 502 PHE A O 1
ATOM 3879 N N . LEU A 1 503 ? -1.346 -17.064 -39.362 1.00 61.97 503 LEU A N 1
ATOM 3880 C CA . LEU A 1 503 ? -1.986 -17.870 -40.399 1.00 61.97 503 LEU A CA 1
ATOM 3881 C C . LEU A 1 503 ? -2.441 -16.959 -41.535 1.00 61.97 503 LEU A C 1
ATOM 3883 O O . LEU A 1 503 ? -3.194 -16.008 -41.316 1.00 61.97 503 LEU A O 1
ATOM 3887 N N . PHE A 1 504 ? -2.012 -17.276 -42.755 1.00 54.91 504 PHE A N 1
ATOM 3888 C CA . PHE A 1 504 ? -2.353 -16.486 -43.934 1.00 54.91 504 PHE A CA 1
ATOM 3889 C C . PHE A 1 504 ? -3.302 -17.217 -44.919 1.00 54.91 504 PHE A C 1
ATOM 3891 O O . PHE A 1 504 ? -3.781 -16.583 -45.856 1.00 54.91 504 PHE A O 1
ATOM 3898 N N . SER A 1 505 ? -3.643 -18.502 -44.704 1.00 49.88 505 SER A N 1
ATOM 3899 C CA . SER A 1 505 ? -4.490 -19.340 -45.592 1.00 49.88 505 SER A CA 1
ATOM 3900 C C . SER A 1 505 ? -5.873 -19.739 -45.010 1.00 49.88 505 SER A C 1
ATOM 3902 O O . SER A 1 505 ? -6.198 -19.415 -43.863 1.00 49.88 505 SER A O 1
ATOM 3904 N N . ASP A 1 506 ? -6.724 -20.384 -45.833 1.00 42.19 506 ASP A N 1
ATOM 3905 C CA . ASP A 1 506 ? -8.152 -20.693 -45.585 1.00 42.19 506 ASP A CA 1
ATOM 3906 C C . ASP A 1 506 ? -8.408 -21.928 -44.670 1.00 42.19 506 ASP A C 1
ATOM 3908 O O . ASP A 1 506 ? -7.598 -22.853 -44.637 1.00 42.19 506 ASP A O 1
ATOM 3912 N N . PRO A 1 507 ? -9.526 -21.986 -43.908 1.00 37.03 507 PRO A N 1
ATOM 3913 C CA . PRO A 1 507 ? -9.662 -22.707 -42.633 1.00 37.03 507 PRO A CA 1
ATOM 3914 C C . PRO A 1 507 ? -9.895 -24.226 -42.729 1.00 37.03 507 PRO A C 1
ATOM 3916 O O . PRO A 1 507 ? -10.243 -24.848 -41.725 1.00 37.03 507 PRO A O 1
ATOM 3919 N N . SER A 1 508 ? -9.731 -24.849 -43.899 1.00 40.16 508 SER A N 1
ATOM 3920 C CA . SER A 1 508 ? -9.990 -26.294 -44.042 1.00 40.16 508 SER A CA 1
ATOM 3921 C C . SER A 1 508 ? -8.918 -27.171 -43.386 1.00 40.16 508 SER A C 1
ATOM 3923 O O . SER A 1 508 ? -9.210 -28.297 -42.986 1.00 40.16 508 SER A O 1
ATOM 3925 N N . SER A 1 509 ? -7.710 -26.644 -43.172 1.00 39.75 509 SER A N 1
ATOM 3926 C CA . SER A 1 509 ? -6.721 -27.252 -42.287 1.00 39.75 509 SER A CA 1
ATOM 3927 C C . SER A 1 509 ? -6.781 -26.566 -40.926 1.00 39.75 509 SER A C 1
ATOM 3929 O O . SER A 1 509 ? -6.189 -25.502 -40.729 1.00 39.75 509 SER A O 1
ATOM 3931 N N . GLN A 1 510 ? -7.466 -27.177 -39.958 1.00 40.31 510 GLN A N 1
ATOM 3932 C CA . GLN A 1 510 ? -7.165 -26.929 -38.550 1.00 40.31 510 GLN A CA 1
ATOM 3933 C C . GLN A 1 510 ? -5.716 -27.370 -38.324 1.00 40.31 510 GLN A C 1
ATOM 3935 O O . GLN A 1 510 ? -5.455 -28.525 -37.999 1.00 40.31 510 GLN A O 1
ATOM 3940 N N . ALA A 1 511 ? -4.758 -26.476 -38.570 1.00 37.72 511 ALA A N 1
ATOM 3941 C CA . ALA A 1 511 ? -3.379 -26.697 -38.185 1.00 37.72 511 ALA A CA 1
ATOM 3942 C C . ALA A 1 511 ? -3.378 -26.776 -36.657 1.00 37.72 511 ALA A C 1
ATOM 3944 O O . ALA A 1 511 ? -3.463 -25.765 -35.956 1.00 37.72 511 ALA A O 1
ATOM 3945 N N . HIS A 1 512 ? -3.402 -28.004 -36.145 1.00 41.50 512 HIS A N 1
ATOM 3946 C CA . HIS A 1 512 ? -3.148 -28.289 -34.751 1.00 41.50 512 HIS A CA 1
ATOM 3947 C C . HIS A 1 512 ? -1.771 -27.712 -34.430 1.00 41.50 512 HIS A C 1
ATOM 3949 O O . HIS A 1 512 ? -0.764 -28.289 -34.820 1.00 41.50 512 HIS A O 1
ATOM 3955 N N . VAL A 1 513 ? -1.725 -26.581 -33.719 1.00 46.72 513 VAL A N 1
ATOM 3956 C CA . VAL A 1 513 ? -0.560 -26.278 -32.884 1.00 46.72 513 VAL A CA 1
ATOM 3957 C C . VAL A 1 513 ? -0.493 -27.448 -31.905 1.00 46.72 513 VAL A C 1
ATOM 3959 O O . VAL A 1 513 ? -1.403 -27.632 -31.089 1.00 46.72 513 VAL A O 1
ATOM 3962 N N . THR A 1 514 ? 0.467 -28.343 -32.124 1.00 43.38 514 THR A N 1
ATOM 3963 C CA . THR A 1 514 ? 0.582 -29.608 -31.405 1.00 43.38 514 THR A CA 1
ATOM 3964 C C . THR A 1 514 ? 0.864 -29.347 -29.931 1.00 43.38 514 THR A C 1
ATOM 3966 O O . THR A 1 514 ? 1.615 -28.448 -29.565 1.00 43.38 514 THR A O 1
ATOM 3969 N N . SER A 1 515 ? 0.211 -30.118 -29.066 1.00 42.97 515 SER A N 1
ATOM 3970 C CA . SER A 1 515 ? 0.170 -29.925 -27.614 1.00 42.97 515 SER A CA 1
ATOM 3971 C C . SER A 1 515 ? 1.427 -30.401 -26.878 1.00 42.97 515 SER A C 1
ATOM 3973 O O . SER A 1 515 ? 1.338 -30.703 -25.691 1.00 42.97 515 SER A O 1
ATOM 3975 N N . ASP A 1 516 ? 2.584 -30.514 -27.535 1.00 49.66 516 ASP A N 1
ATOM 3976 C CA . ASP A 1 516 ? 3.788 -30.967 -26.836 1.00 49.66 516 ASP A CA 1
ATOM 3977 C C . ASP A 1 516 ? 4.330 -29.841 -25.946 1.00 49.66 516 ASP A C 1
ATOM 3979 O O . ASP A 1 516 ? 4.786 -28.783 -26.384 1.00 49.66 516 ASP A O 1
ATOM 3983 N N . HIS A 1 517 ? 4.195 -30.036 -24.636 1.00 51.16 517 HIS A N 1
ATOM 3984 C CA . HIS A 1 517 ? 4.232 -28.975 -23.629 1.00 51.16 517 HIS A CA 1
ATOM 3985 C C . HIS A 1 517 ? 5.617 -28.346 -23.367 1.00 51.16 517 HIS A C 1
ATOM 3987 O O . HIS A 1 517 ? 5.691 -27.411 -22.574 1.00 51.16 517 HIS A O 1
ATOM 3993 N N . ASN A 1 518 ? 6.685 -28.790 -24.045 1.00 50.25 518 ASN A N 1
ATOM 3994 C CA . ASN A 1 518 ? 8.070 -28.401 -23.734 1.00 50.25 518 ASN A CA 1
ATOM 3995 C C . ASN A 1 518 ? 8.948 -27.999 -24.937 1.00 50.25 518 ASN A C 1
ATOM 3997 O O . ASN A 1 518 ? 10.136 -27.753 -24.742 1.00 50.25 518 ASN A O 1
ATOM 4001 N N . THR A 1 519 ? 8.422 -27.926 -26.163 1.00 59.59 519 THR A N 1
ATOM 4002 C CA . THR A 1 519 ? 9.247 -27.706 -27.365 1.00 59.59 519 THR A CA 1
ATOM 4003 C C . THR A 1 519 ? 9.057 -26.323 -27.995 1.00 59.59 519 THR A C 1
ATOM 4005 O O . THR A 1 519 ? 7.934 -25.824 -28.126 1.00 59.59 519 THR A O 1
ATOM 4008 N N . PHE A 1 520 ? 10.178 -25.696 -28.373 1.00 68.06 520 PHE A N 1
ATOM 4009 C CA . PHE A 1 520 ? 10.229 -24.565 -29.299 1.00 68.06 520 PHE A CA 1
ATOM 4010 C C . PHE A 1 520 ? 9.984 -25.068 -30.724 1.00 68.06 520 PHE A C 1
ATOM 4012 O O . PHE A 1 520 ? 10.543 -26.087 -31.129 1.00 68.06 520 PHE A O 1
ATOM 4019 N N . GLU A 1 521 ? 9.178 -24.340 -31.492 1.00 70.19 521 GLU A N 1
ATOM 4020 C CA . GLU A 1 521 ? 8.884 -24.656 -32.889 1.00 70.19 521 GLU A CA 1
ATOM 4021 C C . GLU A 1 521 ? 9.286 -23.469 -33.765 1.00 70.19 521 GLU A C 1
ATOM 4023 O O . GLU A 1 521 ? 8.930 -22.321 -33.490 1.00 70.19 521 GLU A O 1
ATOM 4028 N N . ARG A 1 522 ? 10.044 -23.733 -34.835 1.00 71.69 522 ARG A N 1
ATOM 4029 C CA . ARG A 1 522 ? 10.376 -22.698 -35.820 1.00 71.69 522 ARG A CA 1
ATOM 4030 C C . ARG A 1 522 ? 9.080 -22.192 -36.468 1.00 71.69 522 ARG A C 1
ATOM 4032 O O . ARG A 1 522 ? 8.225 -22.986 -36.847 1.00 71.69 522 ARG A O 1
ATOM 4039 N N . GLY A 1 523 ? 8.939 -20.875 -36.590 1.00 70.62 523 GLY A N 1
ATOM 4040 C CA . GLY A 1 523 ? 7.749 -20.211 -37.126 1.00 70.62 523 GLY A CA 1
ATOM 4041 C C . GLY A 1 523 ? 6.613 -20.003 -36.115 1.00 70.62 523 GLY A C 1
ATOM 4042 O O . GLY A 1 523 ? 5.599 -19.408 -36.477 1.00 70.62 523 GLY A O 1
ATOM 4043 N N . VAL A 1 524 ? 6.775 -20.434 -34.856 1.00 78.94 524 VAL A N 1
ATOM 4044 C CA . VAL A 1 524 ? 5.785 -20.250 -33.783 1.00 78.94 524 VAL A CA 1
ATOM 4045 C C . VAL A 1 524 ? 6.393 -19.420 -32.652 1.00 78.94 524 VAL A C 1
ATOM 4047 O O . VAL A 1 524 ? 7.436 -19.760 -32.101 1.00 78.94 524 VAL A O 1
ATOM 4050 N N . LEU A 1 525 ? 5.725 -18.328 -32.279 1.00 85.56 525 LEU A N 1
ATOM 4051 C CA . LEU A 1 525 ? 6.105 -17.497 -31.134 1.00 85.56 525 LEU A CA 1
ATOM 4052 C C . LEU A 1 525 ? 5.710 -18.204 -29.844 1.00 85.56 525 LEU A C 1
ATOM 4054 O O . LEU A 1 525 ? 4.522 -18.343 -29.565 1.00 85.56 525 LEU A O 1
ATOM 4058 N N . ALA A 1 526 ? 6.695 -18.620 -29.052 1.00 88.00 526 ALA A N 1
ATOM 4059 C CA . ALA A 1 526 ? 6.477 -19.334 -27.801 1.00 88.00 526 ALA A CA 1
ATOM 4060 C C . ALA A 1 526 ? 7.030 -18.549 -26.604 1.00 88.00 526 ALA A C 1
ATOM 4062 O O . ALA A 1 526 ? 8.090 -17.923 -26.680 1.00 88.00 526 ALA A O 1
ATOM 4063 N N . GLY A 1 527 ? 6.313 -18.587 -25.481 1.00 89.88 527 GLY A N 1
ATOM 4064 C CA . GLY A 1 527 ? 6.760 -17.963 -24.239 1.00 89.88 527 GLY A CA 1
ATOM 4065 C C . GLY A 1 527 ? 5.763 -18.094 -23.092 1.00 89.88 527 GLY A C 1
ATOM 4066 O O . GLY A 1 527 ? 4.740 -18.773 -23.196 1.00 89.88 527 GLY A O 1
ATOM 4067 N N . ALA A 1 528 ? 6.080 -17.459 -21.971 1.00 91.75 528 ALA A N 1
ATOM 4068 C CA . ALA A 1 528 ? 5.218 -17.360 -20.807 1.00 91.75 528 ALA A CA 1
ATOM 4069 C C . ALA A 1 528 ? 4.186 -16.229 -20.954 1.00 91.75 528 ALA A C 1
ATOM 4071 O O . ALA A 1 528 ? 4.492 -15.116 -21.394 1.00 91.75 528 ALA A O 1
ATOM 4072 N N . ALA A 1 529 ? 2.963 -16.512 -20.515 1.00 91.19 529 ALA A N 1
ATOM 4073 C CA . ALA A 1 529 ? 1.901 -15.538 -20.307 1.00 91.19 529 ALA A CA 1
ATOM 4074 C C . ALA A 1 529 ? 1.406 -15.579 -18.857 1.00 91.19 529 ALA A C 1
ATOM 4076 O O . ALA A 1 529 ? 1.505 -16.600 -18.173 1.00 91.19 529 ALA A O 1
ATOM 4077 N N . ARG A 1 530 ? 0.826 -14.472 -18.398 1.00 90.56 530 ARG A N 1
ATOM 4078 C CA . ARG A 1 530 ? 0.183 -14.357 -17.087 1.00 90.56 530 ARG A CA 1
ATOM 4079 C C . ARG A 1 530 ? -1.132 -13.611 -17.221 1.00 90.56 530 ARG A C 1
ATOM 4081 O O . ARG A 1 530 ? -1.163 -12.521 -17.782 1.00 90.56 530 ARG A O 1
ATOM 4088 N N . SER A 1 531 ? -2.202 -14.168 -16.662 1.00 87.56 531 SER A N 1
ATOM 4089 C CA . SER A 1 531 ? -3.475 -13.457 -16.490 1.00 87.56 531 SER A CA 1
ATOM 4090 C C . SER A 1 531 ? -3.817 -13.310 -15.014 1.00 87.56 531 SER A C 1
ATOM 4092 O O . SER A 1 531 ? -3.828 -14.306 -14.294 1.00 87.56 531 SER A O 1
ATOM 4094 N N . GLU A 1 532 ? -4.165 -12.116 -14.555 1.00 82.94 532 GLU A N 1
ATOM 4095 C CA . GLU A 1 532 ? -4.459 -11.865 -13.144 1.00 82.94 532 GLU A CA 1
ATOM 4096 C C . GLU A 1 532 ? -5.618 -10.884 -12.973 1.00 82.94 532 GLU A C 1
ATOM 4098 O O . GLU A 1 532 ? -5.752 -9.915 -13.721 1.00 82.94 532 GLU A O 1
ATOM 4103 N N . LYS A 1 533 ? -6.444 -11.129 -11.952 1.00 77.12 533 LYS A N 1
ATOM 4104 C CA . LYS A 1 533 ? -7.404 -10.151 -11.443 1.00 77.12 533 LYS A CA 1
ATOM 4105 C C . LYS A 1 533 ? -6.754 -9.414 -10.274 1.00 77.12 533 LYS A C 1
ATOM 4107 O O . LYS A 1 533 ? -6.462 -10.023 -9.250 1.00 77.12 533 LYS A O 1
ATOM 4112 N N . GLN A 1 534 ? -6.518 -8.120 -10.438 1.00 67.81 534 GLN A N 1
ATOM 4113 C CA . GLN A 1 534 ? -5.917 -7.267 -9.418 1.00 67.81 534 GLN A CA 1
ATOM 4114 C C . GLN A 1 534 ? -6.897 -7.008 -8.253 1.00 67.81 534 GLN A C 1
ATOM 4116 O O . GLN A 1 534 ? -8.115 -7.124 -8.433 1.00 67.81 534 GLN A O 1
ATOM 4121 N N . PRO A 1 535 ? -6.397 -6.622 -7.058 1.00 54.12 535 PRO A N 1
ATOM 4122 C CA . PRO A 1 535 ? -7.237 -6.319 -5.892 1.00 54.12 535 PRO A CA 1
ATOM 4123 C C . PRO A 1 535 ? -8.272 -5.209 -6.128 1.00 54.12 535 PRO A C 1
ATOM 4125 O O . PRO A 1 535 ? -9.310 -5.193 -5.474 1.00 54.12 535 PRO A O 1
ATOM 4128 N N . ASP A 1 536 ? -7.999 -4.304 -7.073 1.00 57.19 536 ASP A N 1
ATOM 4129 C CA . ASP A 1 536 ? -8.894 -3.222 -7.506 1.00 57.19 536 ASP A CA 1
ATOM 4130 C C . ASP A 1 536 ? -10.029 -3.696 -8.439 1.00 57.19 536 ASP A C 1
ATOM 4132 O O . ASP A 1 536 ? -10.857 -2.894 -8.863 1.00 57.19 536 ASP A O 1
ATOM 4136 N N . GLY A 1 537 ? -10.081 -4.993 -8.767 1.00 62.06 537 GLY A N 1
ATOM 4137 C CA . GLY A 1 537 ? -11.047 -5.581 -9.694 1.00 62.06 537 GLY A CA 1
ATOM 4138 C C . GLY A 1 537 ? -10.617 -5.554 -11.164 1.00 62.06 537 GLY A C 1
ATOM 4139 O O . GLY A 1 537 ? -11.296 -6.175 -11.987 1.00 62.06 537 GLY A O 1
ATOM 4140 N N . SER A 1 538 ? -9.490 -4.913 -11.498 1.00 73.56 538 SER A N 1
ATOM 4141 C CA . SER A 1 538 ? -8.997 -4.838 -12.874 1.00 73.56 538 SER A CA 1
ATOM 4142 C C . SER A 1 538 ? -8.410 -6.165 -13.355 1.00 73.56 538 SER A C 1
ATOM 4144 O O . SER A 1 538 ? -7.773 -6.907 -12.610 1.00 73.56 538 SER A O 1
ATOM 4146 N N . LEU A 1 539 ? -8.635 -6.479 -14.625 1.00 80.88 539 LEU A N 1
ATOM 4147 C CA . LEU A 1 539 ? -8.111 -7.661 -15.296 1.00 80.88 539 LEU A CA 1
ATOM 4148 C C . LEU A 1 539 ? -6.840 -7.285 -16.049 1.00 80.88 539 LEU A C 1
ATOM 4150 O O . LEU A 1 539 ? -6.813 -6.281 -16.762 1.00 80.88 539 LEU A O 1
ATOM 4154 N N . ARG A 1 540 ? -5.791 -8.089 -15.899 1.00 86.19 540 ARG A N 1
ATOM 4155 C CA . ARG A 1 540 ? -4.517 -7.926 -16.598 1.00 86.19 540 ARG A CA 1
ATOM 4156 C C . ARG A 1 540 ? -4.155 -9.209 -17.329 1.00 86.19 540 ARG A C 1
ATOM 4158 O O . ARG A 1 540 ? -4.306 -10.292 -16.766 1.00 86.19 540 ARG A O 1
ATOM 4165 N N . PHE A 1 541 ? -3.633 -9.076 -18.541 1.00 90.00 541 PHE A N 1
ATOM 4166 C CA . PHE A 1 541 ? -2.987 -10.168 -19.263 1.00 90.00 541 PHE A CA 1
ATOM 4167 C C . PHE A 1 541 ? -1.689 -9.673 -19.898 1.00 90.00 541 PHE A C 1
ATOM 4169 O O . PHE A 1 541 ? -1.705 -8.659 -20.595 1.00 90.00 541 PHE A O 1
ATOM 4176 N N . CYS A 1 542 ? -0.597 -10.396 -19.658 1.00 92.06 542 CYS A N 1
ATOM 4177 C CA . CYS A 1 542 ? 0.717 -10.136 -20.238 1.00 92.06 542 CYS A CA 1
ATOM 4178 C C . CYS A 1 542 ? 1.230 -11.397 -20.942 1.00 92.06 542 CYS A C 1
ATOM 4180 O O . CYS A 1 542 ? 1.070 -12.498 -20.416 1.00 92.06 542 CYS A O 1
ATOM 4182 N N . PHE A 1 543 ? 1.878 -11.245 -22.094 1.00 93.56 543 PHE A N 1
ATOM 4183 C CA . PHE A 1 543 ? 2.503 -12.328 -22.852 1.00 93.56 543 PHE A CA 1
ATOM 4184 C C . PHE A 1 543 ? 3.797 -11.832 -23.494 1.00 93.56 543 PHE A C 1
ATOM 4186 O O . PHE A 1 543 ? 3.778 -10.874 -24.263 1.00 93.56 543 PHE A O 1
ATOM 4193 N N . GLY A 1 544 ? 4.914 -12.489 -23.188 1.00 93.12 544 GLY A N 1
ATOM 4194 C CA . GLY A 1 544 ? 6.194 -12.246 -23.854 1.00 93.12 544 GLY A CA 1
ATOM 4195 C C . GLY A 1 544 ? 6.619 -13.496 -24.606 1.00 93.12 544 GLY A C 1
ATOM 4196 O O . GLY A 1 544 ? 6.646 -14.568 -24.006 1.00 93.12 544 GLY A O 1
ATOM 4197 N N . ALA A 1 545 ? 6.959 -13.387 -25.888 1.00 91.44 545 ALA A N 1
ATOM 4198 C CA . ALA A 1 545 ? 7.259 -14.554 -26.716 1.00 91.44 545 ALA A CA 1
ATOM 4199 C C . ALA A 1 545 ? 8.393 -14.320 -27.711 1.00 91.44 545 ALA A C 1
ATOM 4201 O O . ALA A 1 545 ? 8.614 -13.198 -28.174 1.00 91.44 545 ALA A O 1
ATOM 4202 N N . MET A 1 546 ? 9.080 -15.410 -28.059 1.00 89.75 546 MET A N 1
ATOM 4203 C CA . MET A 1 546 ? 10.168 -15.432 -29.035 1.00 89.75 546 MET A CA 1
ATOM 4204 C C . MET A 1 546 ? 9.977 -16.568 -30.048 1.00 89.75 546 MET A C 1
ATOM 4206 O O . MET A 1 546 ? 9.414 -17.609 -29.712 1.00 89.75 546 MET A O 1
ATOM 4210 N N . ALA A 1 547 ? 10.422 -16.353 -31.287 1.00 85.38 547 ALA A N 1
ATOM 4211 C CA . ALA A 1 547 ? 10.440 -17.354 -32.354 1.00 85.38 547 ALA A CA 1
ATOM 4212 C C . ALA A 1 547 ? 11.744 -17.284 -33.154 1.00 85.38 547 ALA A C 1
ATOM 4214 O O . ALA A 1 547 ? 12.320 -16.206 -33.309 1.00 85.38 547 ALA A O 1
ATOM 4215 N N . GLU A 1 548 ? 12.153 -18.419 -33.724 1.00 81.94 548 GLU A N 1
ATOM 4216 C CA . GLU A 1 548 ? 13.049 -18.453 -34.890 1.00 81.94 548 GLU A CA 1
ATOM 4217 C C . GLU A 1 548 ? 12.204 -18.615 -36.156 1.00 81.94 548 GLU A C 1
ATOM 4219 O O . GLU A 1 548 ? 11.237 -19.376 -36.161 1.00 81.94 548 GLU A O 1
ATOM 4224 N N . THR A 1 549 ? 12.569 -17.932 -37.232 1.00 74.81 549 THR A N 1
ATOM 4225 C CA . THR A 1 549 ? 11.973 -18.068 -38.567 1.00 74.81 549 THR A CA 1
ATOM 4226 C C . THR A 1 549 ? 13.081 -18.262 -39.595 1.00 74.81 549 THR A C 1
ATOM 4228 O O . THR A 1 549 ? 14.233 -17.917 -39.336 1.00 74.81 549 THR A O 1
ATOM 4231 N N . ASP A 1 550 ? 12.746 -18.807 -40.764 1.00 74.44 550 ASP A N 1
ATOM 4232 C CA . ASP A 1 550 ? 13.672 -18.817 -41.899 1.00 74.44 550 ASP A CA 1
ATOM 4233 C C . ASP A 1 550 ? 14.071 -17.380 -42.264 1.00 74.44 550 ASP A C 1
ATOM 4235 O O . ASP A 1 550 ? 13.289 -16.446 -42.039 1.00 74.44 550 ASP A O 1
ATOM 4239 N N . SER A 1 551 ? 15.276 -17.208 -42.820 1.00 76.19 551 SER A N 1
ATOM 4240 C CA . SER A 1 551 ? 15.814 -15.891 -43.177 1.00 76.19 551 SER A CA 1
ATOM 4241 C C . SER A 1 551 ? 14.802 -15.045 -43.958 1.00 76.19 551 SER A C 1
ATOM 4243 O O . SER A 1 551 ? 14.369 -15.367 -45.070 1.00 76.19 551 SER A O 1
ATOM 4245 N N . LEU A 1 552 ? 14.450 -13.898 -43.379 1.00 74.69 552 LEU A N 1
ATOM 4246 C CA . LEU A 1 552 ? 13.550 -12.913 -43.962 1.00 74.69 552 LEU A CA 1
ATOM 4247 C C . LEU A 1 552 ? 14.303 -11.933 -44.872 1.00 74.69 552 LEU A C 1
ATOM 4249 O O . LEU A 1 552 ? 13.775 -10.857 -45.148 1.00 74.69 552 LEU A O 1
ATOM 4253 N N . ASP A 1 553 ? 15.516 -12.250 -45.345 1.00 72.56 553 ASP A N 1
ATOM 4254 C CA . ASP A 1 553 ? 16.327 -11.301 -46.128 1.00 72.56 553 ASP A CA 1
ATOM 4255 C C . ASP A 1 553 ? 15.684 -10.951 -47.459 1.00 72.56 553 ASP A C 1
ATOM 4257 O O . ASP A 1 553 ? 15.442 -9.777 -47.743 1.00 72.56 553 ASP A O 1
ATOM 4261 N N . SER A 1 554 ? 15.352 -11.974 -48.253 1.00 71.88 554 SER A N 1
ATOM 4262 C CA . SER A 1 554 ? 14.628 -11.776 -49.510 1.00 71.88 554 SER A CA 1
ATOM 4263 C C . SER A 1 554 ? 13.288 -11.094 -49.242 1.00 71.88 554 SER A C 1
ATOM 4265 O O . SER A 1 554 ? 12.987 -10.100 -49.886 1.00 71.88 554 SER A O 1
ATOM 4267 N N . PHE A 1 555 ? 12.530 -11.545 -48.236 1.00 76.00 555 PHE A N 1
ATOM 4268 C CA . PHE A 1 555 ? 11.239 -10.942 -47.890 1.00 76.00 555 PHE A CA 1
ATOM 4269 C C . PHE A 1 555 ? 11.367 -9.442 -47.575 1.00 76.00 555 PHE A C 1
ATOM 4271 O O . PHE A 1 555 ? 10.658 -8.612 -48.141 1.00 76.00 555 PHE A O 1
ATOM 4278 N N . SER A 1 556 ? 12.306 -9.086 -46.700 1.00 74.69 556 SER A N 1
ATOM 4279 C CA . SER A 1 556 ? 12.535 -7.712 -46.254 1.00 74.69 556 SER A CA 1
ATOM 4280 C C . SER A 1 556 ? 13.088 -6.834 -47.372 1.00 74.69 556 SER A C 1
ATOM 4282 O O . SER A 1 556 ? 12.857 -5.623 -47.367 1.00 74.69 556 SER A O 1
ATOM 4284 N N . LYS A 1 557 ? 13.861 -7.408 -48.301 1.00 75.56 557 LYS A N 1
ATOM 4285 C CA . LYS A 1 557 ? 14.361 -6.732 -49.501 1.00 75.56 557 LYS A CA 1
ATOM 4286 C C . LYS A 1 557 ? 13.231 -6.462 -50.491 1.00 75.56 557 LYS A C 1
ATOM 4288 O O . LYS A 1 557 ? 13.015 -5.298 -50.818 1.00 75.56 557 LYS A O 1
ATOM 4293 N N . ASP A 1 558 ? 12.474 -7.490 -50.864 1.00 77.25 558 ASP A N 1
ATOM 4294 C CA . ASP A 1 558 ? 11.352 -7.402 -51.803 1.00 77.25 558 ASP A CA 1
ATOM 4295 C C . ASP A 1 558 ? 10.307 -6.388 -51.309 1.00 77.25 558 ASP A C 1
ATOM 4297 O O . ASP A 1 558 ? 9.862 -5.514 -52.055 1.00 77.25 558 ASP A O 1
ATOM 4301 N N . LEU A 1 559 ? 9.969 -6.441 -50.015 1.00 77.94 559 LEU A N 1
ATOM 4302 C CA . LEU A 1 559 ? 9.004 -5.534 -49.396 1.00 77.94 559 LEU A CA 1
ATOM 4303 C C . LEU A 1 559 ? 9.483 -4.073 -49.405 1.00 77.94 559 LEU A C 1
ATOM 4305 O O . LEU A 1 559 ? 8.683 -3.163 -49.630 1.00 77.94 559 LEU A O 1
ATOM 4309 N N . ARG A 1 560 ? 10.783 -3.833 -49.184 1.00 74.69 560 ARG A N 1
ATOM 4310 C CA . ARG A 1 560 ? 11.372 -2.485 -49.229 1.00 74.69 560 ARG A CA 1
ATOM 4311 C C . ARG A 1 560 ? 11.422 -1.935 -50.642 1.00 74.69 560 ARG A C 1
ATOM 4313 O O . ARG A 1 560 ? 11.046 -0.786 -50.849 1.00 74.69 560 ARG A O 1
ATOM 4320 N N . GLU A 1 561 ? 11.882 -2.733 -51.599 1.00 77.81 561 GLU A N 1
ATOM 4321 C CA . GLU A 1 561 ? 11.926 -2.341 -53.010 1.00 77.81 561 GLU A CA 1
ATOM 4322 C C . GLU A 1 561 ? 10.518 -2.003 -53.514 1.00 77.81 561 GLU A C 1
ATOM 4324 O O . GLU A 1 561 ? 10.316 -0.961 -54.138 1.00 77.81 561 GLU A O 1
ATOM 4329 N N . TRP A 1 562 ? 9.520 -2.808 -53.139 1.00 81.06 562 TRP A N 1
ATOM 4330 C CA . TRP A 1 562 ? 8.116 -2.542 -53.438 1.00 81.06 562 TRP A CA 1
ATOM 4331 C C . TRP A 1 562 ? 7.595 -1.246 -52.799 1.00 81.06 562 TRP A C 1
ATOM 4333 O O . TRP A 1 562 ? 6.969 -0.433 -53.486 1.00 81.06 562 TRP A O 1
ATOM 4343 N N . ALA A 1 563 ? 7.857 -1.031 -51.504 1.00 73.69 563 ALA A N 1
ATOM 4344 C CA . ALA A 1 563 ? 7.390 0.152 -50.779 1.00 73.69 563 ALA A CA 1
ATOM 4345 C C . ALA A 1 563 ? 8.054 1.440 -51.297 1.00 73.69 563 ALA A C 1
ATOM 4347 O O . ALA A 1 563 ? 7.383 2.462 -51.462 1.00 73.69 563 ALA A O 1
ATOM 4348 N N . ALA A 1 564 ? 9.355 1.386 -51.604 1.00 71.69 564 ALA A N 1
ATOM 4349 C CA . ALA A 1 564 ? 10.122 2.505 -52.145 1.00 71.69 564 ALA A CA 1
ATOM 4350 C C . ALA A 1 564 ? 9.692 2.871 -53.575 1.00 71.69 564 ALA A C 1
ATOM 4352 O O . ALA A 1 564 ? 9.533 4.053 -53.881 1.00 71.69 564 ALA A O 1
ATOM 4353 N N . ALA A 1 565 ? 9.446 1.878 -54.437 1.00 75.50 565 ALA A N 1
ATOM 4354 C CA . ALA A 1 565 ? 9.071 2.107 -55.833 1.00 75.50 565 ALA A CA 1
ATOM 4355 C C . ALA A 1 565 ? 7.702 2.791 -56.001 1.00 75.50 565 ALA A C 1
ATOM 4357 O O . ALA A 1 565 ? 7.470 3.466 -57.003 1.00 75.50 565 ALA A O 1
ATOM 4358 N N . ARG A 1 566 ? 6.784 2.616 -55.043 1.00 70.75 566 ARG A N 1
ATOM 4359 C CA . ARG A 1 566 ? 5.380 3.046 -55.168 1.00 70.75 566 ARG A CA 1
ATOM 4360 C C . ARG A 1 566 ? 4.946 4.140 -54.187 1.00 70.75 566 ARG A C 1
ATOM 4362 O O . ARG A 1 566 ? 3.817 4.602 -54.289 1.00 70.75 566 ARG A O 1
ATOM 4369 N N . LYS A 1 567 ? 5.835 4.597 -53.290 1.00 71.88 567 LYS A N 1
ATOM 4370 C CA . LYS A 1 567 ? 5.526 5.563 -52.209 1.00 71.88 567 LYS A CA 1
ATOM 4371 C C . LYS A 1 567 ? 4.326 5.132 -51.349 1.00 71.88 567 LYS A C 1
ATOM 4373 O O . LYS A 1 567 ? 3.522 5.966 -50.939 1.00 71.88 567 LYS A O 1
ATOM 4378 N N . ASN A 1 568 ? 4.210 3.831 -51.102 1.00 71.38 568 ASN A N 1
ATOM 4379 C CA . ASN A 1 568 ? 3.070 3.256 -50.397 1.00 71.38 568 ASN A CA 1
ATOM 4380 C C . ASN A 1 568 ? 3.092 3.614 -48.902 1.00 71.38 568 ASN A C 1
ATOM 4382 O O . ASN A 1 568 ? 4.152 3.709 -48.281 1.00 71.38 568 ASN A O 1
ATOM 4386 N N . SER A 1 569 ? 1.911 3.782 -48.316 1.00 74.81 569 SER A N 1
ATOM 4387 C CA . SER A 1 569 ? 1.701 4.037 -46.892 1.00 74.81 569 SER A CA 1
ATOM 4388 C C . SER A 1 569 ? 2.076 2.830 -46.019 1.00 74.81 569 SER A C 1
ATOM 4390 O O . SER A 1 569 ? 2.222 1.696 -46.493 1.00 74.81 569 SER A O 1
ATOM 4392 N N . LEU A 1 570 ? 2.192 3.055 -44.704 1.00 73.69 570 LEU A N 1
ATOM 4393 C CA . LEU A 1 570 ? 2.416 1.979 -43.730 1.00 73.69 570 LEU A CA 1
ATOM 4394 C C . LEU A 1 570 ? 1.302 0.919 -43.794 1.00 73.69 570 LEU A C 1
ATOM 4396 O O . LEU A 1 570 ? 1.590 -0.269 -43.707 1.00 73.69 570 LEU A O 1
ATOM 4400 N N . ALA A 1 571 ? 0.049 1.337 -44.004 1.00 74.62 571 ALA A N 1
ATOM 4401 C CA . ALA A 1 571 ? -1.094 0.437 -44.138 1.00 74.62 571 ALA A CA 1
ATOM 4402 C C . ALA A 1 571 ? -0.970 -0.459 -45.383 1.00 74.62 571 ALA A C 1
ATOM 4404 O O . ALA A 1 571 ? -1.028 -1.683 -45.279 1.00 74.62 571 ALA A O 1
ATOM 4405 N N . GLU A 1 572 ? -0.702 0.136 -46.548 1.00 75.75 572 GLU A N 1
ATOM 4406 C CA . GLU A 1 572 ? -0.508 -0.596 -47.808 1.00 75.75 572 GLU A CA 1
ATOM 4407 C C . GLU A 1 572 ? 0.664 -1.582 -47.722 1.00 75.75 572 GLU A C 1
ATOM 4409 O O . GLU A 1 572 ? 0.581 -2.700 -48.232 1.00 75.75 572 GLU A O 1
ATOM 4414 N N . THR A 1 573 ? 1.739 -1.191 -47.036 1.00 76.81 573 THR A N 1
ATOM 4415 C CA . THR A 1 573 ? 2.918 -2.040 -46.824 1.00 76.81 573 THR A CA 1
ATOM 4416 C C . THR A 1 573 ? 2.602 -3.225 -45.909 1.00 76.81 573 THR A C 1
ATOM 4418 O O . THR A 1 573 ? 2.996 -4.347 -46.222 1.00 76.81 573 THR A O 1
ATOM 4421 N N . THR A 1 574 ? 1.838 -3.019 -44.831 1.00 77.88 574 THR A N 1
ATOM 4422 C CA . THR A 1 574 ? 1.377 -4.090 -43.927 1.00 77.88 574 THR A CA 1
ATOM 4423 C C . THR A 1 574 ? 0.516 -5.125 -44.654 1.00 77.88 574 THR A C 1
ATOM 4425 O O . THR A 1 574 ? 0.774 -6.325 -44.550 1.00 77.88 574 THR A O 1
ATOM 4428 N N . TRP A 1 575 ? -0.467 -4.684 -45.447 1.00 79.00 575 TRP A N 1
ATOM 4429 C CA . TRP A 1 575 ? -1.332 -5.596 -46.204 1.00 79.00 575 TRP A CA 1
ATOM 4430 C C . TRP A 1 575 ? -0.588 -6.320 -47.331 1.00 79.00 575 TRP A C 1
ATOM 4432 O O . TRP A 1 575 ? -0.849 -7.496 -47.582 1.00 79.00 575 TRP A O 1
ATOM 4442 N N . HIS A 1 576 ? 0.373 -5.663 -47.986 1.00 78.12 576 HIS A N 1
ATOM 4443 C CA . HIS A 1 576 ? 1.189 -6.318 -49.006 1.00 78.12 576 HIS A CA 1
ATOM 4444 C C . HIS A 1 576 ? 2.146 -7.359 -48.419 1.00 78.12 576 HIS A C 1
ATOM 4446 O O . HIS A 1 576 ? 2.289 -8.444 -48.979 1.00 78.12 576 HIS A O 1
ATOM 4452 N N . ALA A 1 577 ? 2.754 -7.072 -47.267 1.00 77.19 577 ALA A N 1
ATOM 4453 C CA . ALA A 1 577 ? 3.569 -8.041 -46.547 1.00 77.19 577 ALA A CA 1
ATOM 4454 C C . ALA A 1 577 ? 2.779 -9.302 -46.177 1.00 77.19 577 ALA A C 1
ATOM 4456 O O . ALA A 1 577 ? 3.278 -10.410 -46.370 1.00 77.19 577 ALA A O 1
ATOM 4457 N N . ALA A 1 578 ? 1.540 -9.139 -45.706 1.00 74.38 578 ALA A N 1
ATOM 4458 C CA . ALA A 1 578 ? 0.653 -10.263 -45.428 1.00 74.38 578 ALA A CA 1
ATOM 4459 C C . ALA A 1 578 ? 0.370 -11.109 -46.685 1.00 74.38 578 ALA A C 1
ATOM 4461 O O . ALA A 1 578 ? 0.363 -12.334 -46.605 1.00 74.38 578 ALA A O 1
ATOM 4462 N N . ASP A 1 579 ? 0.196 -10.482 -47.852 1.00 73.19 579 ASP A N 1
ATOM 4463 C CA . ASP A 1 579 ? -0.021 -11.189 -49.123 1.00 73.19 579 ASP A CA 1
ATOM 4464 C C . ASP A 1 579 ? 1.231 -11.953 -49.598 1.00 73.19 579 ASP A C 1
ATOM 4466 O O . ASP A 1 579 ? 1.130 -13.105 -50.017 1.00 73.19 579 ASP A O 1
ATOM 4470 N N . ILE A 1 580 ? 2.431 -11.371 -49.457 1.00 73.94 580 ILE A N 1
ATOM 4471 C CA . ILE A 1 580 ? 3.694 -12.073 -49.758 1.00 73.94 580 ILE A CA 1
ATOM 4472 C C . ILE A 1 580 ? 3.847 -13.299 -48.849 1.00 73.94 580 ILE A C 1
ATOM 4474 O O . ILE A 1 580 ? 4.124 -14.397 -49.337 1.00 73.94 580 ILE A O 1
ATOM 4478 N N . LEU A 1 581 ? 3.646 -13.131 -47.538 1.00 70.38 581 LEU A N 1
ATOM 4479 C CA . LEU A 1 581 ? 3.753 -14.226 -46.569 1.00 70.38 581 LEU A CA 1
ATOM 4480 C C . LEU A 1 581 ? 2.725 -15.330 -46.849 1.00 70.38 581 LEU A C 1
ATOM 4482 O O . LEU A 1 581 ? 3.074 -16.507 -46.782 1.00 70.38 581 LEU A O 1
ATOM 4486 N N . ARG A 1 582 ? 1.509 -14.962 -47.272 1.00 67.50 582 ARG A N 1
ATOM 4487 C CA . ARG A 1 582 ? 0.477 -15.905 -47.719 1.00 67.50 582 ARG A CA 1
ATOM 4488 C C . ARG A 1 582 ? 0.948 -16.796 -48.862 1.00 67.50 582 ARG A C 1
ATOM 4490 O O . ARG A 1 582 ? 0.830 -18.012 -48.770 1.00 67.50 582 ARG A O 1
ATOM 4497 N N . THR A 1 583 ? 1.509 -16.205 -49.917 1.00 64.25 583 THR A N 1
ATOM 4498 C CA . THR A 1 583 ? 1.961 -16.957 -51.103 1.00 64.25 583 THR A CA 1
ATOM 4499 C C . THR A 1 583 ? 3.153 -17.880 -50.833 1.00 64.25 583 THR A C 1
ATOM 4501 O O . THR A 1 583 ? 3.308 -18.888 -51.515 1.00 64.25 583 THR A O 1
ATOM 4504 N N . ARG A 1 584 ? 3.986 -17.580 -49.823 1.00 64.25 584 ARG A N 1
ATOM 4505 C CA . ARG A 1 584 ? 5.126 -18.431 -49.429 1.00 64.25 584 ARG A CA 1
ATOM 4506 C C . ARG A 1 584 ? 4.711 -19.646 -48.587 1.00 64.25 584 ARG A C 1
ATOM 4508 O O . ARG A 1 584 ? 5.421 -20.647 -48.590 1.00 64.25 584 ARG A O 1
ATOM 4515 N N . GLN A 1 585 ? 3.583 -19.576 -47.877 1.00 54.09 585 GLN A N 1
ATOM 4516 C CA . GLN A 1 585 ? 3.143 -20.615 -46.936 1.00 54.09 585 GLN A CA 1
ATOM 4517 C C . GLN A 1 585 ? 2.532 -21.857 -47.627 1.00 54.09 585 GLN A C 1
ATOM 4519 O O . GLN A 1 585 ? 2.457 -22.919 -47.016 1.00 54.09 585 GLN A O 1
ATOM 4524 N N . GLU A 1 586 ? 2.146 -21.769 -48.906 1.00 42.81 586 GLU A N 1
ATOM 4525 C CA . GLU A 1 586 ? 1.509 -22.860 -49.674 1.00 42.81 586 GLU A CA 1
ATOM 4526 C C . GLU A 1 586 ? 2.483 -23.978 -50.139 1.00 42.81 586 GLU A C 1
ATOM 4528 O O . GLU A 1 586 ? 2.056 -24.931 -50.786 1.00 42.81 586 GLU A O 1
ATOM 4533 N N . GLY A 1 587 ? 3.781 -23.905 -49.800 1.00 39.69 587 GLY A N 1
ATOM 4534 C CA . GLY A 1 587 ? 4.833 -24.790 -50.333 1.00 39.69 587 GLY A CA 1
ATOM 4535 C C . GLY A 1 587 ? 5.452 -25.842 -49.396 1.00 39.69 587 GLY A C 1
ATOM 4536 O O . GLY A 1 587 ? 6.393 -26.511 -49.817 1.00 39.69 587 GLY A O 1
ATOM 4537 N N . VAL A 1 588 ? 4.999 -26.013 -48.147 1.00 37.47 588 VAL A N 1
ATOM 4538 C CA . VAL A 1 588 ? 5.706 -26.863 -47.159 1.00 37.47 588 VAL A CA 1
ATOM 4539 C C . VAL A 1 588 ? 4.776 -27.920 -46.552 1.00 37.47 588 VAL A C 1
ATOM 4541 O O . VAL A 1 588 ? 3.910 -27.591 -45.745 1.00 37.47 588 VAL A O 1
ATOM 4544 N N . SER A 1 589 ? 4.958 -29.204 -46.898 1.00 34.47 589 SER A N 1
ATOM 4545 C CA . SER A 1 589 ? 4.226 -30.327 -46.280 1.00 34.47 589 SER A CA 1
ATOM 4546 C C . SER A 1 589 ? 5.130 -31.345 -45.563 1.00 34.47 589 SER A C 1
ATOM 4548 O O . SER A 1 589 ? 6.046 -31.896 -46.164 1.00 34.47 589 SER A O 1
ATOM 4550 N N . ALA A 1 590 ? 4.764 -31.641 -44.308 1.00 37.78 590 ALA A N 1
ATOM 4551 C CA . ALA A 1 590 ? 4.807 -32.929 -43.595 1.00 37.78 590 ALA A CA 1
ATOM 4552 C C . ALA A 1 590 ? 6.083 -33.807 -43.654 1.00 37.78 590 ALA A C 1
ATOM 4554 O O . ALA A 1 590 ? 6.076 -34.844 -44.313 1.00 37.78 590 ALA A O 1
ATOM 4555 N N . HIS A 1 591 ? 7.128 -33.476 -42.872 1.00 38.06 591 HIS A N 1
ATOM 4556 C CA . HIS A 1 591 ? 8.242 -34.400 -42.545 1.00 38.06 591 HIS A CA 1
ATOM 4557 C C . HIS A 1 591 ? 9.009 -34.045 -41.236 1.00 38.06 591 HIS A C 1
ATOM 4559 O O . HIS A 1 591 ? 10.228 -34.129 -41.201 1.00 38.06 591 HIS A O 1
ATOM 4565 N N . ALA A 1 592 ? 8.351 -33.594 -40.150 1.00 42.91 592 ALA A N 1
ATOM 4566 C CA . ALA A 1 592 ? 9.068 -32.866 -39.074 1.00 42.91 592 ALA A CA 1
ATOM 4567 C C . ALA A 1 592 ? 8.919 -33.354 -37.611 1.00 42.91 592 ALA A C 1
ATOM 4569 O O . ALA A 1 592 ? 9.442 -32.698 -36.714 1.00 42.91 592 ALA A O 1
ATOM 4570 N N . ALA A 1 593 ? 8.249 -34.474 -37.317 1.00 39.66 593 ALA A N 1
ATOM 4571 C CA . ALA A 1 593 ? 7.916 -34.808 -35.919 1.00 39.66 593 ALA A CA 1
ATOM 4572 C C . ALA A 1 593 ? 9.050 -35.478 -35.100 1.00 39.66 593 ALA A C 1
ATOM 4574 O O . ALA A 1 593 ? 9.110 -35.288 -33.891 1.00 39.66 593 ALA A O 1
ATOM 4575 N N . ALA A 1 594 ? 9.975 -36.228 -35.716 1.00 35.47 594 ALA A N 1
ATOM 4576 C CA . ALA A 1 594 ? 11.029 -36.961 -34.985 1.00 35.47 594 ALA A CA 1
ATOM 4577 C C . ALA A 1 594 ? 12.347 -36.170 -34.789 1.00 35.47 594 ALA A C 1
ATOM 4579 O O . ALA A 1 594 ? 13.177 -36.539 -33.967 1.00 35.47 594 ALA A O 1
ATOM 4580 N N . GLU A 1 595 ? 12.531 -35.061 -35.512 1.00 40.50 595 GLU A N 1
ATOM 4581 C CA . GLU A 1 595 ? 13.718 -34.183 -35.460 1.00 40.50 595 GLU A CA 1
ATOM 4582 C C . GLU A 1 595 ? 13.571 -33.007 -34.467 1.00 40.50 595 GLU A C 1
ATOM 4584 O O . GLU A 1 595 ? 14.496 -32.216 -34.280 1.00 40.50 595 GLU A O 1
ATOM 4589 N N . ALA A 1 596 ? 12.396 -32.861 -33.846 1.00 45.50 596 ALA A N 1
ATOM 4590 C CA . ALA A 1 596 ? 11.994 -31.669 -33.100 1.00 45.50 596 ALA A CA 1
ATOM 4591 C C . ALA A 1 596 ? 12.659 -31.539 -31.717 1.00 45.50 596 ALA A C 1
ATOM 4593 O O . ALA A 1 596 ? 12.993 -30.434 -31.296 1.00 45.50 596 ALA A O 1
ATOM 4594 N N . THR A 1 597 ? 12.920 -32.648 -31.020 1.00 40.72 597 THR A N 1
ATOM 4595 C CA . THR A 1 597 ? 13.408 -32.637 -29.627 1.00 40.72 597 THR A CA 1
ATOM 4596 C C . THR A 1 597 ? 14.885 -32.242 -29.502 1.00 40.72 597 THR A C 1
ATOM 4598 O O . THR A 1 597 ? 15.257 -31.594 -28.527 1.00 40.72 597 THR A O 1
ATOM 4601 N N . ALA A 1 598 ? 15.719 -32.538 -30.508 1.00 38.97 598 ALA A N 1
ATOM 4602 C CA . ALA A 1 598 ? 17.131 -32.129 -30.555 1.00 38.97 598 ALA A CA 1
ATOM 4603 C C . ALA A 1 598 ? 17.331 -30.646 -30.947 1.00 38.97 598 ALA A C 1
ATOM 4605 O O . ALA A 1 598 ? 18.382 -30.067 -30.675 1.00 38.97 598 ALA A O 1
ATOM 4606 N N . ARG A 1 599 ? 16.325 -30.006 -31.566 1.00 58.31 599 ARG A N 1
ATOM 4607 C CA . ARG A 1 599 ? 16.363 -28.579 -31.951 1.00 58.31 599 ARG A CA 1
ATOM 4608 C C . ARG A 1 599 ? 16.126 -27.643 -30.759 1.00 58.31 599 ARG A C 1
ATOM 4610 O O . ARG A 1 599 ? 16.654 -26.534 -30.749 1.00 58.31 599 ARG A O 1
ATOM 4617 N N . THR A 1 600 ? 15.408 -28.105 -29.738 1.00 62.19 600 THR A N 1
ATOM 4618 C CA . THR A 1 600 ? 14.997 -27.329 -28.555 1.00 62.19 600 THR A CA 1
ATOM 4619 C C . THR A 1 600 ? 16.161 -26.730 -27.760 1.00 62.19 600 THR A C 1
ATOM 4621 O O . THR A 1 600 ? 16.133 -25.541 -27.444 1.00 62.19 600 THR A O 1
ATOM 4624 N N . ASP A 1 601 ? 17.207 -27.514 -27.482 1.00 65.25 601 ASP A N 1
ATOM 4625 C CA . ASP A 1 601 ? 18.350 -27.060 -26.672 1.00 65.25 601 ASP A CA 1
ATOM 4626 C C . ASP A 1 601 ? 19.219 -26.042 -27.425 1.00 65.25 601 ASP A C 1
ATOM 4628 O O . ASP A 1 601 ? 19.700 -25.063 -26.850 1.00 65.25 601 ASP A O 1
ATOM 4632 N N . ALA A 1 602 ? 19.372 -26.224 -28.741 1.00 73.25 602 ALA A N 1
ATOM 4633 C CA . ALA A 1 602 ? 20.093 -25.287 -29.596 1.00 73.25 602 ALA A CA 1
ATOM 4634 C C . ALA A 1 602 ? 19.372 -23.930 -29.692 1.00 73.25 602 ALA A C 1
ATOM 4636 O O . ALA A 1 602 ? 20.019 -22.885 -29.593 1.00 73.25 602 ALA A O 1
ATOM 4637 N N . MET A 1 603 ? 18.039 -23.940 -29.821 1.00 76.44 603 MET A N 1
ATOM 4638 C CA . MET A 1 603 ? 17.212 -22.724 -29.808 1.00 76.44 603 MET A CA 1
ATOM 4639 C C . MET A 1 603 ? 17.285 -22.013 -28.450 1.00 76.44 603 MET A C 1
ATOM 4641 O O . MET A 1 603 ? 17.482 -20.801 -28.392 1.00 76.44 603 MET A O 1
ATOM 4645 N N . ALA A 1 604 ? 17.222 -22.764 -27.344 1.00 74.88 604 ALA A N 1
ATOM 4646 C CA . ALA A 1 604 ? 17.358 -22.210 -25.996 1.00 74.88 604 ALA A CA 1
ATOM 4647 C C . ALA A 1 604 ? 18.709 -21.497 -25.792 1.00 74.88 604 ALA A C 1
ATOM 4649 O O . ALA A 1 604 ? 18.753 -20.382 -25.264 1.00 74.88 604 ALA A O 1
ATOM 4650 N N . MET A 1 605 ? 19.812 -22.108 -26.247 1.00 79.31 605 MET A N 1
ATOM 4651 C CA . MET A 1 605 ? 21.142 -21.493 -26.188 1.00 79.31 605 MET A CA 1
ATOM 4652 C C . MET A 1 605 ? 21.235 -20.224 -27.043 1.00 79.31 605 MET A C 1
ATOM 4654 O O . MET A 1 605 ? 21.804 -19.227 -26.590 1.00 79.31 605 MET A O 1
ATOM 4658 N N . ARG A 1 606 ? 20.651 -20.218 -28.249 1.00 84.88 606 ARG A N 1
ATOM 4659 C CA . ARG A 1 606 ? 20.604 -19.015 -29.094 1.00 84.88 606 ARG A CA 1
ATOM 4660 C C . ARG A 1 606 ? 19.782 -17.900 -28.459 1.00 84.88 606 ARG A C 1
ATOM 4662 O O . ARG A 1 606 ? 20.249 -16.766 -28.441 1.00 84.88 606 ARG A O 1
ATOM 4669 N N . TYR A 1 607 ? 18.639 -18.194 -27.841 1.00 87.38 607 TYR A N 1
ATOM 4670 C CA . TYR A 1 607 ? 17.854 -17.186 -27.114 1.00 87.38 607 TYR A CA 1
ATOM 4671 C C . TYR A 1 607 ? 18.628 -16.591 -25.932 1.00 87.38 607 TYR A C 1
ATOM 4673 O O . TYR A 1 607 ? 18.623 -15.374 -25.742 1.00 87.38 607 TYR A O 1
ATOM 4681 N N . ALA A 1 608 ? 19.360 -17.415 -25.175 1.00 79.19 608 ALA A N 1
ATOM 4682 C CA . ALA A 1 608 ? 20.227 -16.935 -24.099 1.00 79.19 608 ALA A CA 1
ATOM 4683 C C . ALA A 1 608 ? 21.364 -16.034 -24.622 1.00 79.19 608 ALA A C 1
ATOM 4685 O O . ALA A 1 608 ? 21.652 -14.987 -24.035 1.00 79.19 608 ALA A O 1
ATOM 4686 N N . ARG A 1 609 ? 21.976 -16.393 -25.758 1.00 84.25 609 ARG A N 1
ATOM 4687 C CA . ARG A 1 609 ? 22.996 -15.566 -26.416 1.00 84.25 609 ARG A CA 1
ATOM 4688 C C . ARG A 1 609 ? 22.412 -14.247 -26.930 1.00 84.25 609 ARG A C 1
ATOM 4690 O O . ARG A 1 609 ? 22.989 -13.192 -26.683 1.00 84.25 609 ARG A O 1
ATOM 4697 N N . LEU A 1 610 ? 21.245 -14.291 -27.572 1.00 84.31 610 LEU A N 1
ATOM 4698 C CA . LEU A 1 610 ? 20.535 -13.117 -28.081 1.00 84.31 610 LEU A CA 1
ATOM 4699 C C . LEU A 1 610 ? 20.166 -12.146 -26.947 1.00 84.31 610 LEU A C 1
ATOM 4701 O O . LEU A 1 610 ? 20.328 -10.937 -27.103 1.00 84.31 610 LEU A O 1
ATOM 4705 N N . LYS A 1 611 ? 19.742 -12.669 -25.787 1.00 85.00 611 LYS A N 1
ATOM 4706 C CA . LYS A 1 611 ? 19.517 -11.889 -24.559 1.00 85.00 611 LYS A CA 1
ATOM 4707 C C . LYS A 1 611 ? 20.785 -11.137 -24.138 1.00 85.00 611 LYS A C 1
ATOM 4709 O O . LYS A 1 611 ? 20.740 -9.922 -23.959 1.00 85.00 611 LYS A O 1
ATOM 4714 N N . SER A 1 612 ? 21.915 -11.839 -24.039 1.00 79.50 612 SER A N 1
ATOM 4715 C CA . SER A 1 612 ? 23.205 -11.245 -23.659 1.00 79.50 612 SER A CA 1
ATOM 4716 C C . SER A 1 612 ? 23.673 -10.172 -24.653 1.00 79.50 612 SER A C 1
ATOM 4718 O O . SER A 1 612 ? 24.103 -9.089 -24.251 1.00 79.50 612 SER A O 1
ATOM 4720 N N . GLU A 1 613 ? 23.542 -10.424 -25.958 1.00 83.19 613 GLU A N 1
ATOM 4721 C CA . GLU A 1 613 ? 23.915 -9.458 -26.995 1.00 83.19 613 GLU A CA 1
ATOM 4722 C C . GLU A 1 613 ? 23.003 -8.219 -26.993 1.00 83.19 613 GLU A C 1
ATOM 4724 O O . GLU A 1 613 ? 23.491 -7.099 -27.174 1.00 83.19 613 GLU A O 1
ATOM 4729 N N . ALA A 1 614 ? 21.702 -8.388 -26.732 1.00 82.62 614 ALA A N 1
ATOM 4730 C CA . ALA A 1 614 ? 20.752 -7.286 -26.584 1.00 82.62 614 ALA A CA 1
ATOM 4731 C C . ALA A 1 614 ? 21.090 -6.399 -25.374 1.00 82.62 614 ALA A C 1
ATOM 4733 O O . ALA A 1 614 ? 21.122 -5.171 -25.494 1.00 82.62 614 ALA A O 1
ATOM 4734 N N . GLU A 1 615 ? 21.410 -6.997 -24.225 1.00 78.94 615 GLU A N 1
ATOM 4735 C CA . GLU A 1 615 ? 21.852 -6.282 -23.021 1.00 78.94 615 GLU A CA 1
ATOM 4736 C C . GLU A 1 615 ? 23.160 -5.513 -23.272 1.00 78.94 615 GLU A C 1
ATOM 4738 O O . GLU A 1 615 ? 23.259 -4.319 -22.965 1.00 78.94 615 GLU A O 1
ATOM 4743 N N . ALA A 1 616 ? 24.137 -6.152 -23.923 1.00 78.25 616 ALA A N 1
ATOM 4744 C CA . ALA A 1 616 ? 25.398 -5.520 -24.300 1.00 78.25 616 ALA A CA 1
ATOM 4745 C C . ALA A 1 616 ? 25.197 -4.364 -25.295 1.00 78.25 616 ALA A C 1
ATOM 4747 O O . ALA A 1 616 ? 25.831 -3.312 -25.172 1.00 78.25 616 ALA A O 1
ATOM 4748 N N . TYR A 1 617 ? 24.305 -4.524 -26.276 1.00 80.81 617 TYR A N 1
ATOM 4749 C CA . TYR A 1 617 ? 23.959 -3.460 -27.213 1.00 80.81 617 TYR A CA 1
ATOM 4750 C C . TYR A 1 617 ? 23.283 -2.284 -26.509 1.00 80.81 617 TYR A C 1
ATOM 4752 O O . TYR A 1 617 ? 23.652 -1.143 -26.768 1.00 80.81 617 TYR A O 1
ATOM 4760 N N . ARG A 1 618 ? 22.343 -2.528 -25.587 1.00 79.12 618 ARG A N 1
ATOM 4761 C CA . ARG A 1 618 ? 21.705 -1.461 -24.797 1.00 79.12 618 ARG A CA 1
ATOM 4762 C C . ARG A 1 618 ? 22.732 -0.690 -23.979 1.00 79.12 618 ARG A C 1
ATOM 4764 O O . ARG A 1 618 ? 22.705 0.537 -23.999 1.00 79.12 618 ARG A O 1
ATOM 4771 N N . ALA A 1 619 ? 23.680 -1.381 -23.348 1.00 69.00 619 ALA A N 1
ATOM 4772 C CA . ALA A 1 619 ? 24.786 -0.738 -22.642 1.00 69.00 619 ALA A CA 1
ATOM 4773 C C . ALA A 1 619 ? 25.635 0.141 -23.583 1.00 69.00 619 ALA A C 1
ATOM 4775 O O . ALA A 1 619 ? 25.902 1.300 -23.269 1.00 69.00 619 ALA A O 1
ATOM 4776 N N . LYS A 1 620 ? 25.990 -0.360 -24.777 1.00 73.19 620 LYS A N 1
ATOM 4777 C CA . LYS A 1 620 ? 26.723 0.409 -25.803 1.00 73.19 620 LYS A CA 1
ATOM 4778 C C . LYS A 1 620 ? 25.923 1.597 -26.341 1.00 73.19 620 LYS A C 1
ATOM 4780 O O . LYS A 1 620 ? 26.486 2.670 -26.539 1.00 73.19 620 LYS A O 1
ATOM 4785 N N . ARG A 1 621 ? 24.622 1.422 -26.577 1.00 70.44 621 ARG A N 1
ATOM 4786 C CA . ARG A 1 621 ? 23.700 2.457 -27.059 1.00 70.44 621 ARG A CA 1
ATOM 4787 C C . ARG A 1 621 ? 23.565 3.573 -26.031 1.00 70.44 621 ARG A C 1
ATOM 4789 O O . ARG A 1 621 ? 23.706 4.734 -26.396 1.00 70.44 621 ARG A O 1
ATOM 4796 N N . LEU A 1 622 ? 23.360 3.226 -24.761 1.00 64.75 622 LEU A N 1
ATOM 4797 C CA . LEU A 1 622 ? 23.335 4.183 -23.654 1.00 64.75 622 LEU A CA 1
ATOM 4798 C C . LEU A 1 622 ? 24.670 4.931 -23.548 1.00 64.75 622 LEU A C 1
ATOM 4800 O O . LEU A 1 622 ? 24.664 6.156 -23.480 1.00 64.75 622 LEU A O 1
ATOM 4804 N N . ALA A 1 623 ? 25.804 4.229 -23.646 1.00 63.03 623 ALA A N 1
ATOM 4805 C CA . ALA A 1 623 ? 27.130 4.850 -23.650 1.00 63.03 623 ALA A CA 1
ATOM 4806 C C . ALA A 1 623 ? 27.351 5.795 -24.850 1.00 63.03 623 ALA A C 1
ATOM 4808 O O . ALA A 1 623 ? 27.917 6.875 -24.693 1.00 63.03 623 ALA A O 1
ATOM 4809 N N . TYR A 1 624 ? 26.884 5.429 -26.048 1.00 61.81 624 TYR A N 1
ATOM 4810 C CA . TYR A 1 624 ? 26.993 6.271 -27.243 1.00 61.81 624 TYR A CA 1
ATOM 4811 C C . TYR A 1 624 ? 26.089 7.501 -27.172 1.00 61.81 624 TYR A C 1
ATOM 4813 O O . TYR A 1 624 ? 26.554 8.599 -27.468 1.00 61.81 624 TYR A O 1
ATOM 4821 N N . VAL A 1 625 ? 24.822 7.348 -26.770 1.00 56.12 625 VAL A N 1
ATOM 4822 C CA . VAL A 1 625 ? 23.889 8.476 -26.592 1.00 56.12 625 VAL A CA 1
ATOM 4823 C C . VAL A 1 625 ? 24.424 9.431 -25.530 1.00 56.12 625 VAL A C 1
ATOM 4825 O O . VAL A 1 625 ? 24.405 10.642 -25.724 1.00 56.12 625 VAL A O 1
ATOM 4828 N N . ALA A 1 626 ? 24.991 8.897 -24.448 1.00 52.72 626 ALA A N 1
ATOM 4829 C CA . ALA A 1 626 ? 25.608 9.701 -23.404 1.00 52.72 626 ALA A CA 1
ATOM 4830 C C . ALA A 1 626 ? 26.911 10.402 -23.855 1.00 52.72 626 ALA A C 1
ATOM 4832 O O . ALA A 1 626 ? 27.296 11.403 -23.255 1.00 52.72 626 ALA A O 1
ATOM 4833 N N . LYS A 1 627 ? 27.575 9.915 -24.916 1.00 51.84 627 LYS A N 1
ATOM 4834 C CA . LYS A 1 627 ? 28.776 10.525 -25.520 1.00 51.84 627 LYS A CA 1
ATOM 4835 C C . LYS A 1 627 ? 28.465 11.532 -26.636 1.00 51.84 627 LYS A C 1
ATOM 4837 O O . LYS A 1 627 ? 29.194 12.504 -26.788 1.00 51.84 627 LYS A O 1
ATOM 4842 N N . SER A 1 628 ? 27.440 11.282 -27.446 1.00 53.59 628 SER A N 1
ATOM 4843 C CA . SER A 1 628 ? 27.151 12.033 -28.682 1.00 53.59 628 SER A CA 1
ATOM 4844 C C . SER A 1 628 ? 25.899 12.912 -28.605 1.00 53.59 628 SER A C 1
ATOM 4846 O O . SER A 1 628 ? 25.684 13.741 -29.484 1.00 53.59 628 SER A O 1
ATOM 4848 N N . GLY A 1 629 ? 25.068 12.751 -27.570 1.00 46.12 629 GLY A N 1
ATOM 4849 C CA . GLY A 1 629 ? 23.838 13.522 -27.370 1.00 46.12 629 GLY A CA 1
ATOM 4850 C C . GLY A 1 629 ? 22.692 13.181 -28.332 1.00 46.12 629 GLY A C 1
ATOM 4851 O O . GLY A 1 629 ? 21.608 13.744 -28.195 1.00 46.12 629 GLY A O 1
ATOM 4852 N N . ASP A 1 630 ? 22.901 12.260 -29.275 1.00 52.69 630 ASP A N 1
ATOM 4853 C CA . ASP A 1 630 ? 21.904 11.787 -30.237 1.00 52.69 630 ASP A CA 1
ATOM 4854 C C . ASP A 1 630 ? 22.123 10.285 -30.516 1.00 52.69 630 ASP A C 1
ATOM 4856 O O . ASP A 1 630 ? 23.112 9.670 -30.125 1.00 52.69 630 ASP A O 1
ATOM 4860 N N . THR A 1 631 ? 21.167 9.666 -31.194 1.00 56.41 631 THR A N 1
ATOM 4861 C CA . THR A 1 631 ? 21.253 8.300 -31.715 1.00 56.41 631 THR A CA 1
ATOM 4862 C C . THR A 1 631 ? 21.748 8.244 -33.166 1.00 56.41 631 THR A C 1
ATOM 4864 O O . THR A 1 631 ? 21.946 7.153 -33.704 1.00 56.41 631 THR A O 1
ATOM 4867 N N . LYS A 1 632 ? 21.969 9.399 -33.814 1.00 54.59 632 LYS A N 1
ATOM 4868 C CA . LYS A 1 632 ? 22.461 9.497 -35.198 1.00 54.59 632 LYS A CA 1
ATOM 4869 C C . LYS A 1 632 ? 23.871 8.921 -35.329 1.00 54.59 632 LYS A C 1
ATOM 4871 O O . LYS A 1 632 ? 24.827 9.527 -34.869 1.00 54.59 632 LYS A O 1
ATOM 4876 N N . GLY A 1 633 ? 23.985 7.775 -36.003 1.00 58.44 633 GLY A N 1
ATOM 4877 C CA . GLY A 1 633 ? 25.253 7.074 -36.244 1.00 58.44 633 GLY A CA 1
ATOM 4878 C C . GLY A 1 633 ? 25.421 5.773 -35.451 1.00 58.44 633 GLY A C 1
ATOM 4879 O O . GLY A 1 633 ? 26.349 5.017 -35.730 1.00 58.44 633 GLY A O 1
ATOM 4880 N N . LEU A 1 634 ? 24.512 5.462 -34.517 1.00 64.25 634 LEU A N 1
ATOM 4881 C CA . LEU A 1 634 ? 24.433 4.131 -33.910 1.00 64.25 634 LEU A CA 1
ATOM 4882 C C . LEU A 1 634 ? 23.908 3.117 -34.922 1.00 64.25 634 LEU A C 1
ATOM 4884 O O . LEU A 1 634 ? 22.813 3.277 -35.467 1.00 64.25 634 LEU A O 1
ATOM 4888 N N . SER A 1 635 ? 24.657 2.033 -35.114 1.00 63.25 635 SER A N 1
ATOM 4889 C CA . SER A 1 635 ? 24.144 0.861 -35.815 1.00 63.25 635 SER A CA 1
ATOM 4890 C C . SER A 1 635 ? 22.948 0.293 -35.057 1.00 63.25 635 SER A C 1
ATOM 4892 O O . SER A 1 635 ? 22.891 0.325 -33.828 1.00 63.25 635 SER A O 1
ATOM 4894 N N . HIS A 1 636 ? 21.959 -0.204 -35.788 1.00 75.44 636 HIS A N 1
ATOM 4895 C CA . HIS A 1 636 ? 20.814 -0.894 -35.212 1.00 75.44 636 HIS A CA 1
ATOM 4896 C C . HIS A 1 636 ? 21.231 -2.210 -34.549 1.00 75.44 636 HIS A C 1
ATOM 4898 O O . HIS A 1 636 ? 22.214 -2.824 -34.964 1.00 75.44 636 HIS A O 1
ATOM 4904 N N . PHE A 1 637 ? 20.483 -2.654 -33.531 1.00 82.00 637 PHE A N 1
ATOM 4905 C CA . PHE A 1 637 ? 20.689 -3.988 -32.972 1.00 82.00 637 PHE A CA 1
ATOM 4906 C C . PHE A 1 637 ? 20.439 -5.025 -34.071 1.00 82.00 637 PHE A C 1
ATOM 4908 O O . PHE A 1 637 ? 19.315 -5.165 -34.559 1.00 82.00 637 PHE A O 1
ATOM 4915 N N . ALA A 1 638 ? 21.512 -5.692 -34.493 1.00 74.12 638 ALA A N 1
ATOM 4916 C CA . ALA A 1 638 ? 21.503 -6.583 -35.645 1.00 74.12 638 ALA A CA 1
ATOM 4917 C C . ALA A 1 638 ? 20.999 -7.996 -35.322 1.00 74.12 638 ALA A C 1
ATOM 4919 O O . ALA A 1 638 ? 20.826 -8.776 -36.251 1.00 74.12 638 ALA A O 1
ATOM 4920 N N . GLY A 1 639 ? 20.761 -8.302 -34.040 1.00 82.12 639 GLY A N 1
ATOM 4921 C CA . GLY A 1 639 ? 20.512 -9.666 -33.584 1.00 82.12 639 GLY A CA 1
ATOM 4922 C C . GLY A 1 639 ? 21.743 -10.557 -33.759 1.00 82.12 639 GLY A C 1
ATOM 4923 O O . GLY A 1 639 ? 22.858 -10.064 -33.944 1.00 82.12 639 GLY A O 1
ATOM 4924 N N . LEU A 1 640 ? 21.518 -11.870 -33.718 1.00 81.38 640 LEU A N 1
ATOM 4925 C CA . LEU A 1 640 ? 22.528 -12.866 -34.065 1.00 81.38 640 LEU A CA 1
ATOM 4926 C C . LEU A 1 640 ? 22.691 -12.917 -35.588 1.00 81.38 640 LEU A C 1
ATOM 4928 O O . LEU A 1 640 ? 21.716 -13.107 -36.309 1.00 81.38 640 LEU A O 1
ATOM 4932 N N . THR A 1 641 ? 23.919 -12.759 -36.079 1.00 66.38 641 THR A N 1
ATOM 4933 C CA . THR A 1 641 ? 24.251 -12.913 -37.502 1.00 66.38 641 THR A CA 1
ATOM 4934 C C . THR A 1 641 ? 24.490 -14.391 -37.815 1.00 66.38 641 THR A C 1
ATOM 4936 O O . THR A 1 641 ? 25.624 -14.865 -37.733 1.00 66.38 641 THR A O 1
ATOM 4939 N N . GLU A 1 642 ? 23.421 -15.121 -38.115 1.00 66.62 642 GLU A N 1
ATOM 4940 C CA . GLU A 1 642 ? 23.460 -16.492 -38.637 1.00 66.62 642 GLU A CA 1
ATOM 4941 C C . GLU A 1 642 ? 22.790 -16.500 -40.022 1.00 66.62 642 GLU A C 1
ATOM 4943 O O . GLU A 1 642 ? 21.752 -15.866 -40.199 1.00 66.62 642 GLU A O 1
ATOM 4948 N N . ASP A 1 643 ? 23.387 -17.171 -41.013 1.00 57.94 643 ASP A N 1
ATOM 4949 C CA . ASP A 1 643 ? 23.014 -16.996 -42.431 1.00 57.94 643 ASP A CA 1
ATOM 4950 C C . ASP A 1 643 ? 21.616 -17.554 -42.794 1.00 57.94 643 ASP A C 1
ATOM 4952 O O . ASP A 1 643 ? 21.020 -17.129 -43.785 1.00 57.94 643 ASP A O 1
ATOM 4956 N N . ASP A 1 644 ? 21.045 -18.434 -41.959 1.00 70.50 644 ASP A N 1
ATOM 4957 C CA . ASP A 1 644 ? 19.835 -19.203 -42.296 1.00 70.50 644 ASP A CA 1
ATOM 4958 C C . ASP A 1 644 ? 18.586 -18.880 -41.445 1.00 70.50 644 ASP A C 1
ATOM 4960 O O . ASP A 1 644 ? 17.493 -19.359 -41.766 1.00 70.50 644 ASP A O 1
ATOM 4964 N N . VAL A 1 645 ? 18.695 -18.087 -40.366 1.00 77.12 645 VAL A N 1
ATOM 4965 C CA . VAL A 1 645 ? 17.585 -17.851 -39.415 1.00 77.12 645 VAL A CA 1
ATOM 4966 C C . VAL A 1 645 ? 17.486 -16.408 -38.916 1.00 77.12 645 VAL A C 1
ATOM 4968 O O . VAL A 1 645 ? 18.483 -15.771 -38.594 1.00 77.12 645 VAL A O 1
ATOM 4971 N N . ASP A 1 646 ? 16.253 -15.919 -38.768 1.00 80.69 646 ASP A N 1
ATOM 4972 C CA . ASP A 1 646 ? 15.929 -14.652 -38.104 1.00 80.69 646 ASP A CA 1
ATOM 4973 C C . ASP A 1 646 ? 15.158 -14.893 -36.796 1.00 80.69 646 ASP A C 1
ATOM 4975 O O . ASP A 1 646 ? 14.486 -15.910 -36.621 1.00 80.69 646 ASP A O 1
ATOM 4979 N N . HIS A 1 647 ? 15.221 -13.925 -35.877 1.00 87.06 647 HIS A N 1
ATOM 4980 C CA . HIS A 1 647 ? 14.565 -13.999 -34.569 1.00 87.06 647 HIS A CA 1
ATOM 4981 C C . HIS A 1 647 ? 13.437 -12.970 -34.470 1.00 87.06 647 HIS A C 1
ATOM 4983 O O . HIS A 1 647 ? 13.614 -11.811 -34.839 1.00 87.06 647 HIS A O 1
ATOM 4989 N N . VAL A 1 648 ? 12.285 -13.369 -33.937 1.00 87.12 648 VAL A N 1
ATOM 4990 C CA . VAL A 1 648 ? 11.130 -12.480 -33.740 1.00 87.12 648 VAL A CA 1
ATOM 4991 C C . VAL A 1 648 ? 10.824 -12.385 -32.251 1.00 87.12 648 VAL A C 1
ATOM 4993 O O . VAL A 1 648 ? 10.637 -13.412 -31.604 1.00 87.12 648 VAL A O 1
ATOM 4996 N N . ALA A 1 649 ? 10.762 -11.167 -31.712 1.00 90.75 649 ALA A N 1
ATOM 4997 C CA . ALA A 1 649 ? 10.350 -10.892 -30.338 1.00 90.75 649 ALA A CA 1
ATOM 4998 C C . ALA A 1 649 ? 8.983 -10.193 -30.316 1.00 90.75 649 ALA A C 1
ATOM 5000 O O . ALA A 1 649 ? 8.745 -9.273 -31.102 1.00 90.75 649 ALA A O 1
ATOM 5001 N N . LEU A 1 650 ? 8.107 -10.623 -29.408 1.00 91.69 650 LEU A N 1
ATOM 5002 C CA . LEU A 1 650 ? 6.751 -10.108 -29.228 1.00 91.69 650 LEU A CA 1
ATOM 5003 C C . LEU A 1 650 ? 6.472 -9.820 -27.749 1.00 91.69 650 LEU A C 1
ATOM 5005 O O . LEU A 1 650 ? 6.775 -10.640 -26.880 1.00 91.69 650 LEU A O 1
ATOM 5009 N N . TRP A 1 651 ? 5.807 -8.698 -27.493 1.00 92.56 651 TRP A N 1
ATOM 5010 C CA . TRP A 1 651 ? 5.173 -8.373 -26.221 1.00 92.56 651 TRP A CA 1
ATOM 5011 C C . TRP A 1 651 ? 3.703 -8.014 -26.433 1.00 92.56 651 TRP A C 1
ATOM 5013 O O . TRP A 1 651 ? 3.373 -7.281 -27.363 1.00 92.56 651 TRP A O 1
ATOM 5023 N N . ILE A 1 652 ? 2.833 -8.534 -25.566 1.00 91.31 652 ILE A N 1
ATOM 5024 C CA . ILE A 1 652 ? 1.425 -8.150 -25.454 1.00 91.31 652 ILE A CA 1
ATOM 5025 C C . ILE A 1 652 ? 1.135 -7.835 -23.987 1.00 91.31 652 ILE A C 1
ATOM 5027 O O . ILE A 1 652 ? 1.226 -8.722 -23.140 1.00 91.31 652 ILE A O 1
ATOM 5031 N N . GLY A 1 653 ? 0.734 -6.606 -23.688 1.00 88.88 653 GLY A N 1
ATOM 5032 C CA . GLY A 1 653 ? 0.243 -6.174 -22.384 1.00 88.88 653 GLY A CA 1
ATOM 5033 C C . GLY A 1 653 ? -1.181 -5.644 -22.497 1.00 88.88 653 GLY A C 1
ATOM 5034 O O . GLY A 1 653 ? -1.485 -4.817 -23.347 1.00 88.88 653 GLY A O 1
ATOM 5035 N N . THR A 1 654 ? -2.090 -6.102 -21.643 1.00 86.75 654 THR A N 1
ATOM 5036 C CA . THR A 1 654 ? -3.468 -5.593 -21.607 1.00 86.75 654 THR A CA 1
ATOM 5037 C C . THR A 1 654 ? -3.922 -5.339 -20.181 1.00 86.75 654 THR A C 1
ATOM 5039 O O . THR A 1 654 ? -3.600 -6.099 -19.261 1.00 86.75 654 THR A O 1
ATOM 5042 N N . ARG A 1 655 ? -4.710 -4.277 -19.994 1.00 85.19 655 ARG A N 1
ATOM 5043 C CA . ARG A 1 655 ? -5.402 -3.994 -18.733 1.00 85.19 655 ARG A CA 1
ATOM 5044 C C . ARG A 1 655 ? -6.817 -3.515 -19.005 1.00 85.19 655 ARG A C 1
ATOM 5046 O O . ARG A 1 655 ? -7.019 -2.580 -19.772 1.00 85.19 655 ARG A O 1
ATOM 5053 N N . ILE A 1 656 ? -7.785 -4.110 -18.324 1.00 81.56 656 ILE A N 1
ATOM 5054 C CA . ILE A 1 656 ? -9.195 -3.726 -18.378 1.00 81.56 656 ILE A CA 1
ATOM 5055 C C . ILE A 1 656 ? -9.648 -3.427 -16.950 1.00 81.56 656 ILE A C 1
ATOM 5057 O O . ILE A 1 656 ? -9.440 -4.236 -16.053 1.00 81.56 656 ILE A O 1
ATOM 5061 N N . GLY A 1 657 ? -10.242 -2.258 -16.711 1.00 76.06 657 GLY A N 1
ATOM 5062 C CA . GLY A 1 657 ? -10.564 -1.780 -15.361 1.00 76.06 657 GLY A CA 1
ATOM 5063 C C . GLY A 1 657 ? -11.538 -2.659 -14.574 1.00 76.06 657 GLY A C 1
ATOM 5064 O O . GLY A 1 657 ? -11.453 -2.705 -13.355 1.00 76.06 657 GLY A O 1
ATOM 5065 N N . THR A 1 658 ? -12.441 -3.365 -15.252 1.00 81.25 658 THR A N 1
ATOM 5066 C CA . THR A 1 658 ? -13.343 -4.358 -14.654 1.00 81.25 658 THR A CA 1
ATOM 5067 C C . THR A 1 658 ? -13.846 -5.318 -15.736 1.00 81.25 658 THR A C 1
ATOM 5069 O O . THR A 1 658 ? -13.674 -5.045 -16.923 1.00 81.25 658 THR A O 1
ATOM 5072 N N . ASN A 1 659 ? -14.479 -6.431 -15.361 1.00 82.12 659 ASN A N 1
ATOM 5073 C CA . ASN A 1 659 ? -15.032 -7.386 -16.326 1.00 82.12 659 ASN A CA 1
ATOM 5074 C C . ASN A 1 659 ? -16.239 -6.778 -17.084 1.00 82.12 659 ASN A C 1
ATOM 5076 O O . ASN A 1 659 ? -17.260 -6.504 -16.443 1.00 82.12 659 ASN A O 1
ATOM 5080 N N . PRO A 1 660 ? -16.185 -6.620 -18.425 1.00 80.62 660 PRO A N 1
ATOM 5081 C CA . PRO A 1 660 ? -17.305 -6.091 -19.206 1.00 80.62 660 PRO A CA 1
ATOM 5082 C C . PRO A 1 660 ? -18.578 -6.937 -19.092 1.00 80.62 660 PRO A C 1
ATOM 5084 O O . PRO A 1 660 ? -19.666 -6.379 -19.055 1.00 80.62 660 PRO A O 1
ATOM 5087 N N . LEU A 1 661 ? -18.448 -8.263 -18.953 1.00 80.00 661 LEU A N 1
ATOM 5088 C CA . LEU A 1 661 ? -19.585 -9.186 -18.820 1.00 80.00 661 LEU A CA 1
ATOM 5089 C C . LEU A 1 661 ? -20.307 -9.083 -17.468 1.00 80.00 661 LEU A C 1
ATOM 5091 O O . LEU A 1 661 ? -21.433 -9.550 -17.344 1.00 80.00 661 LEU A O 1
ATOM 5095 N N . ALA A 1 662 ? -19.666 -8.487 -16.459 1.00 77.69 662 ALA A N 1
ATOM 5096 C CA . ALA A 1 662 ? -20.228 -8.292 -15.120 1.00 77.69 662 ALA A CA 1
ATOM 5097 C C . ALA A 1 662 ? -20.576 -6.821 -14.829 1.00 77.69 662 ALA A C 1
ATOM 5099 O O . ALA A 1 662 ? -20.885 -6.469 -13.692 1.00 77.69 662 ALA A O 1
ATOM 5100 N N . SER A 1 663 ? -20.462 -5.946 -15.828 1.00 81.00 663 SER A N 1
ATOM 5101 C CA . SER A 1 663 ? -20.687 -4.508 -15.680 1.00 81.00 663 SER A CA 1
ATOM 5102 C C . SER A 1 663 ? -22.125 -4.133 -16.032 1.00 81.00 663 SER A C 1
ATOM 5104 O O . SER A 1 663 ? -22.757 -4.795 -16.847 1.00 81.00 663 SER A O 1
ATOM 5106 N N . SER A 1 664 ? -22.641 -3.059 -15.432 1.00 85.69 664 SER A N 1
ATOM 5107 C CA . SER A 1 664 ? -23.975 -2.533 -15.741 1.00 85.69 664 SER A CA 1
ATOM 5108 C C . SER A 1 664 ? -23.980 -1.685 -17.017 1.00 85.69 664 SER A C 1
ATOM 5110 O O . SER A 1 664 ? -22.949 -1.141 -17.424 1.00 85.69 664 SER A O 1
ATOM 5112 N N . GLU A 1 665 ? -25.158 -1.498 -17.614 1.00 87.31 665 GLU A N 1
ATOM 5113 C CA . GLU A 1 665 ? -25.358 -0.493 -18.665 1.00 87.31 665 GLU A CA 1
ATOM 5114 C C . GLU A 1 665 ? -24.899 0.899 -18.192 1.00 87.31 665 GLU A C 1
ATOM 5116 O O . GLU A 1 665 ? -25.003 1.245 -17.012 1.00 87.31 665 GLU A O 1
ATOM 5121 N N . GLY A 1 666 ? -24.310 1.682 -19.100 1.00 80.56 666 GLY A N 1
ATOM 5122 C CA . GLY A 1 666 ? -23.712 2.984 -18.795 1.00 80.56 666 GLY A CA 1
ATOM 5123 C C . GLY A 1 666 ? -22.316 2.928 -18.159 1.00 80.56 666 GLY A C 1
ATOM 5124 O O . GLY A 1 666 ? -21.658 3.968 -18.058 1.00 80.56 666 GLY A O 1
ATOM 5125 N N . ALA A 1 667 ? -21.814 1.749 -17.768 1.00 81.00 667 ALA A N 1
ATOM 5126 C CA . ALA A 1 667 ? -20.466 1.616 -17.223 1.00 81.00 667 ALA A CA 1
ATOM 5127 C C . ALA A 1 667 ? -19.409 2.055 -18.247 1.00 81.00 667 ALA A C 1
ATOM 5129 O O . ALA A 1 667 ? -19.455 1.696 -19.424 1.00 81.00 667 ALA A O 1
ATOM 5130 N N . SER A 1 668 ? -18.422 2.824 -17.785 1.00 86.75 668 SER A N 1
ATOM 5131 C CA . SER A 1 668 ? -17.290 3.264 -18.599 1.00 86.75 668 SER A CA 1
ATOM 5132 C C . SER A 1 668 ? -16.011 2.623 -18.072 1.00 86.75 668 SER A C 1
ATOM 5134 O O . SER A 1 668 ? -15.532 2.993 -17.001 1.00 86.75 668 SER A O 1
ATOM 5136 N N . ILE A 1 669 ? -15.456 1.669 -18.814 1.00 85.25 669 ILE A N 1
ATOM 5137 C CA . ILE A 1 669 ? -14.368 0.792 -18.372 1.00 85.25 669 ILE A CA 1
ATOM 5138 C C . ILE A 1 669 ? -13.049 1.246 -19.012 1.00 85.25 669 ILE A C 1
ATOM 5140 O O . ILE A 1 669 ? -12.944 1.231 -20.239 1.00 85.25 669 ILE A O 1
ATOM 5144 N N . PRO A 1 670 ? -12.024 1.653 -18.238 1.00 83.31 670 PRO A N 1
ATOM 5145 C CA . PRO A 1 670 ? -10.724 1.992 -18.809 1.00 83.31 670 PRO A CA 1
ATOM 5146 C C . PRO A 1 670 ? -10.056 0.742 -19.394 1.00 83.31 670 PRO A C 1
ATOM 5148 O O . PRO A 1 670 ? -10.036 -0.306 -18.748 1.00 83.31 670 PRO A O 1
ATOM 5151 N N . CYS A 1 671 ? -9.510 0.862 -20.601 1.00 82.50 671 CYS A N 1
ATOM 5152 C CA . CYS A 1 671 ? -8.828 -0.215 -21.313 1.00 82.50 671 CYS A CA 1
ATOM 5153 C C . CYS A 1 671 ? -7.463 0.271 -21.814 1.00 82.50 671 CYS A C 1
ATOM 5155 O O . CYS A 1 671 ? -7.351 1.381 -22.343 1.00 82.50 671 CYS A O 1
ATOM 5157 N N . LEU A 1 672 ? -6.445 -0.571 -21.655 1.00 82.62 672 LEU A N 1
ATOM 5158 C CA . LEU A 1 672 ? -5.091 -0.380 -22.164 1.00 82.62 672 LEU A CA 1
ATOM 5159 C C . LEU A 1 672 ? -4.666 -1.620 -22.952 1.00 82.62 672 LEU A C 1
ATOM 5161 O O . LEU A 1 672 ? -4.929 -2.746 -22.518 1.00 82.62 672 LEU A O 1
ATOM 5165 N N . LEU A 1 673 ? -3.995 -1.391 -24.075 1.00 83.81 673 LEU A N 1
ATOM 5166 C CA . LEU A 1 673 ? -3.351 -2.396 -24.912 1.00 83.81 673 LEU A CA 1
ATOM 5167 C C . LEU A 1 673 ? -1.947 -1.901 -25.249 1.00 83.81 673 LEU A C 1
ATOM 5169 O O . LEU A 1 673 ? -1.775 -0.754 -25.643 1.00 83.81 673 LEU A O 1
ATOM 5173 N N . ASP A 1 674 ? -0.980 -2.784 -25.128 1.00 83.69 674 ASP A N 1
ATOM 5174 C CA . ASP A 1 674 ? 0.401 -2.591 -25.524 1.00 83.69 674 ASP A CA 1
ATOM 5175 C C . ASP A 1 674 ? 0.809 -3.807 -26.356 1.00 83.69 674 ASP A C 1
ATOM 5177 O O . ASP A 1 674 ? 0.623 -4.948 -25.926 1.00 83.69 674 ASP A O 1
ATOM 5181 N N . LEU A 1 675 ? 1.262 -3.579 -27.581 1.00 85.88 675 LEU A N 1
ATOM 5182 C CA . LEU A 1 675 ? 1.638 -4.615 -28.530 1.00 85.88 675 LEU A CA 1
ATOM 5183 C C . LEU A 1 675 ? 2.898 -4.170 -29.262 1.00 85.88 675 LEU A C 1
ATOM 5185 O O . LEU A 1 675 ? 2.845 -3.278 -30.108 1.00 85.88 675 LEU A O 1
ATOM 5189 N N . THR A 1 676 ? 4.001 -4.866 -29.014 1.00 85.44 676 THR A N 1
ATOM 5190 C CA . THR A 1 676 ? 5.295 -4.536 -29.615 1.00 85.44 676 THR A CA 1
ATOM 5191 C C . THR A 1 676 ? 5.894 -5.763 -30.289 1.00 85.44 676 THR A C 1
ATOM 5193 O O . THR A 1 676 ? 5.989 -6.835 -29.691 1.00 85.44 676 THR A O 1
ATOM 5196 N N . ILE A 1 677 ? 6.323 -5.605 -31.541 1.00 85.88 677 ILE A N 1
ATOM 5197 C CA . ILE A 1 677 ? 6.968 -6.636 -32.357 1.00 85.88 677 ILE A CA 1
ATOM 5198 C C . ILE A 1 677 ? 8.301 -6.101 -32.873 1.00 85.88 677 ILE A C 1
ATOM 5200 O O . ILE A 1 677 ? 8.364 -5.012 -33.450 1.00 85.88 677 ILE A O 1
ATOM 5204 N N . LEU A 1 678 ? 9.366 -6.890 -32.720 1.00 86.06 678 LEU A N 1
ATOM 5205 C CA . LEU A 1 678 ? 10.694 -6.562 -33.233 1.00 86.06 678 LEU A CA 1
ATOM 5206 C C . LEU A 1 678 ? 11.375 -7.770 -33.882 1.00 86.06 678 LEU A C 1
ATOM 5208 O O . LEU A 1 678 ? 11.504 -8.831 -33.275 1.00 86.06 678 LEU A O 1
ATOM 5212 N N . VAL A 1 679 ? 11.887 -7.551 -35.091 1.00 86.19 679 VAL A N 1
ATOM 5213 C CA . VAL A 1 679 ? 12.792 -8.444 -35.822 1.00 86.19 679 VAL A CA 1
ATOM 5214 C C . VAL A 1 679 ? 14.129 -7.699 -35.975 1.00 86.19 679 VAL A C 1
ATOM 5216 O O . VAL A 1 679 ? 14.218 -6.772 -36.793 1.00 86.19 679 VAL A O 1
ATOM 5219 N N . PRO A 1 680 ? 15.155 -8.002 -35.159 1.00 80.88 680 PRO A N 1
ATOM 5220 C CA . PRO A 1 680 ? 16.408 -7.254 -35.140 1.00 80.88 680 PRO A CA 1
ATOM 5221 C C . PRO A 1 680 ? 17.301 -7.643 -36.325 1.00 80.88 680 PRO A C 1
ATOM 5223 O O . PRO A 1 680 ? 17.633 -8.811 -36.468 1.00 80.88 680 PRO A O 1
ATOM 5226 N N . ARG A 1 681 ? 17.695 -6.667 -37.164 1.00 75.25 681 ARG A N 1
ATOM 5227 C CA . ARG A 1 681 ? 18.599 -6.846 -38.323 1.00 75.25 681 ARG A CA 1
ATOM 5228 C C . ARG A 1 681 ? 19.431 -5.583 -38.577 1.00 75.25 681 ARG A C 1
ATOM 5230 O O . ARG A 1 681 ? 18.957 -4.473 -38.326 1.00 75.25 681 ARG A O 1
ATOM 5237 N N . SER A 1 682 ? 20.643 -5.745 -39.115 1.00 64.88 682 SER A N 1
ATOM 5238 C CA . SER A 1 682 ? 21.643 -4.670 -39.279 1.00 64.88 682 SER A CA 1
ATOM 5239 C C . SER A 1 682 ? 21.201 -3.529 -40.207 1.00 64.88 682 SER A C 1
ATOM 5241 O O . SER A 1 682 ? 21.412 -2.364 -39.878 1.00 64.88 682 SER A O 1
ATOM 5243 N N . ALA A 1 683 ? 20.559 -3.850 -41.335 1.00 61.03 683 ALA A N 1
ATOM 5244 C CA . ALA A 1 683 ? 20.095 -2.869 -42.323 1.00 61.03 683 ALA A CA 1
ATOM 5245 C C . ALA A 1 683 ? 18.562 -2.711 -42.372 1.00 61.03 683 ALA A C 1
ATOM 5247 O O . ALA A 1 683 ? 18.058 -1.686 -42.825 1.00 61.03 683 ALA A O 1
ATOM 5248 N N . ASN A 1 684 ? 17.815 -3.722 -41.909 1.00 67.19 684 ASN A N 1
ATOM 5249 C CA . ASN A 1 684 ? 16.428 -3.957 -42.329 1.00 67.19 684 ASN A CA 1
ATOM 5250 C C . ASN A 1 684 ? 15.492 -4.374 -41.183 1.00 67.19 684 ASN A C 1
ATOM 5252 O O . ASN A 1 684 ? 14.531 -5.103 -41.422 1.00 67.19 684 ASN A O 1
ATOM 5256 N N . SER A 1 685 ? 15.774 -3.979 -39.938 1.00 71.12 685 SER A N 1
ATOM 5257 C CA . SER A 1 685 ? 14.948 -4.411 -38.806 1.00 71.12 685 SER A CA 1
ATOM 5258 C C . SER A 1 685 ? 13.481 -4.033 -39.006 1.00 71.12 685 SER A C 1
ATOM 5260 O O . SER A 1 685 ? 13.182 -2.878 -39.321 1.00 71.12 685 SER A O 1
ATOM 5262 N N . THR A 1 686 ? 12.587 -4.977 -38.749 1.00 74.44 686 THR A N 1
ATOM 5263 C CA . THR A 1 686 ? 11.151 -4.710 -38.703 1.00 74.44 686 THR A CA 1
ATOM 5264 C C . THR A 1 686 ? 10.765 -4.387 -37.270 1.00 74.44 686 THR A C 1
ATOM 5266 O O . THR A 1 686 ? 11.047 -5.172 -36.370 1.00 74.44 686 THR A O 1
ATOM 5269 N N . PHE A 1 687 ? 10.135 -3.237 -37.055 1.00 78.81 687 PHE A N 1
ATOM 5270 C CA . PHE A 1 687 ? 9.628 -2.822 -35.751 1.00 78.81 687 PHE A CA 1
ATOM 5271 C C . PHE A 1 687 ? 8.207 -2.304 -35.903 1.00 78.81 687 PHE A C 1
ATOM 5273 O O . PHE A 1 687 ? 7.952 -1.457 -36.760 1.00 78.81 687 PHE A O 1
ATOM 5280 N N . VAL A 1 688 ? 7.303 -2.795 -35.067 1.00 76.25 688 VAL A N 1
ATOM 5281 C CA . VAL A 1 688 ? 5.931 -2.305 -34.973 1.00 76.25 688 VAL A CA 1
ATOM 5282 C C . VAL A 1 688 ? 5.585 -2.200 -33.499 1.00 76.25 688 VAL A C 1
ATOM 5284 O O . VAL A 1 688 ? 5.678 -3.185 -32.776 1.00 76.25 688 VAL A O 1
ATOM 5287 N N . ASP A 1 689 ? 5.184 -1.013 -33.078 1.00 79.88 689 ASP A N 1
ATOM 5288 C CA . ASP A 1 689 ? 4.701 -0.716 -31.741 1.00 79.88 689 ASP A CA 1
ATOM 5289 C C . ASP A 1 689 ? 3.310 -0.085 -31.825 1.00 79.88 689 ASP A C 1
ATOM 5291 O O . ASP A 1 689 ? 3.067 0.858 -32.592 1.00 79.88 689 ASP A O 1
ATOM 5295 N N . LEU A 1 690 ? 2.385 -0.663 -31.069 1.00 77.31 690 LEU A N 1
ATOM 5296 C CA . LEU A 1 690 ? 0.985 -0.287 -31.011 1.00 77.31 690 LEU A CA 1
ATOM 5297 C C . LEU A 1 690 ? 0.579 -0.181 -29.544 1.00 77.31 690 LEU A C 1
ATOM 5299 O O . LEU A 1 690 ? 0.365 -1.184 -28.869 1.00 77.31 690 LEU A O 1
ATOM 5303 N N . ALA A 1 691 ? 0.388 1.053 -29.085 1.00 80.06 691 ALA A N 1
ATOM 5304 C CA . ALA A 1 691 ? -0.079 1.347 -27.738 1.00 80.06 691 ALA A CA 1
ATOM 5305 C C . ALA A 1 691 ? -1.460 2.012 -27.792 1.00 80.06 691 ALA A C 1
ATOM 5307 O O . ALA A 1 691 ? -1.617 3.137 -28.272 1.00 80.06 691 ALA A O 1
ATOM 5308 N N . GLY A 1 692 ? -2.481 1.312 -27.310 1.00 75.62 692 GLY A N 1
ATOM 5309 C CA . GLY A 1 692 ? -3.862 1.773 -27.233 1.00 75.62 692 GLY A CA 1
ATOM 5310 C C . GLY A 1 692 ? -4.276 2.145 -25.814 1.00 75.62 692 GLY A C 1
ATOM 5311 O O . GLY A 1 692 ? -4.062 1.386 -24.871 1.00 75.62 692 GLY A O 1
ATOM 5312 N N . SER A 1 693 ? -4.937 3.291 -25.657 1.00 80.25 693 SER A N 1
ATOM 5313 C CA . SER A 1 693 ? -5.556 3.690 -24.390 1.00 80.25 693 SER A CA 1
ATOM 5314 C C . SER A 1 693 ? -6.930 4.306 -24.620 1.00 80.25 693 SER A C 1
ATOM 5316 O O . SER A 1 693 ? -7.123 5.094 -25.544 1.00 80.25 693 SER A O 1
ATOM 5318 N N . GLY A 1 694 ? -7.913 3.949 -23.799 1.00 79.94 694 GLY A N 1
ATOM 5319 C CA . GLY A 1 694 ? -9.268 4.462 -23.972 1.00 79.94 694 GLY A CA 1
ATOM 5320 C C . GLY A 1 694 ? -10.251 3.955 -22.934 1.00 79.94 694 GLY A C 1
ATOM 5321 O O . GLY A 1 694 ? -9.877 3.373 -21.914 1.00 79.94 694 GLY A O 1
ATOM 5322 N N . ARG A 1 695 ? -11.535 4.196 -23.189 1.00 86.75 695 ARG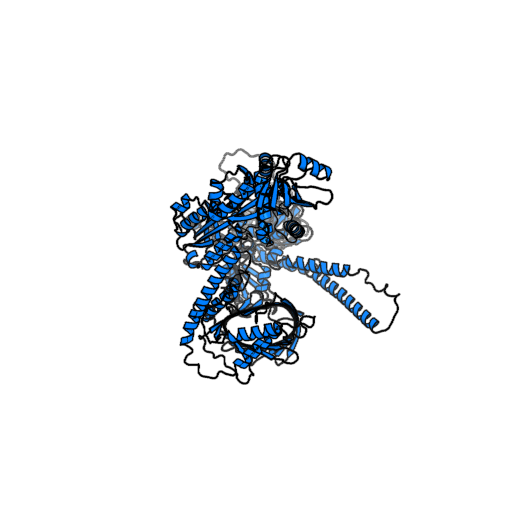 A N 1
ATOM 5323 C CA . ARG A 1 695 ? -12.640 3.728 -22.356 1.00 86.75 695 ARG A CA 1
ATOM 5324 C C . ARG A 1 695 ? -13.673 3.009 -23.211 1.00 86.75 695 ARG A C 1
ATOM 5326 O O . ARG A 1 695 ? -14.102 3.534 -24.233 1.00 86.75 695 ARG A O 1
ATOM 5333 N N . LEU A 1 696 ? -14.095 1.837 -22.756 1.00 87.06 696 LEU A N 1
ATOM 5334 C CA . LEU A 1 696 ? -15.227 1.097 -23.297 1.00 87.06 696 LEU A CA 1
ATOM 5335 C C . LEU A 1 696 ? -16.486 1.521 -22.535 1.00 87.06 696 LEU A C 1
ATOM 5337 O O . LEU A 1 696 ? -16.602 1.242 -21.342 1.00 87.06 696 LEU A O 1
ATOM 5341 N N . ARG A 1 697 ? -17.403 2.235 -23.190 1.00 91.19 697 ARG A N 1
ATOM 5342 C CA . ARG A 1 697 ? -18.704 2.599 -22.616 1.00 91.19 697 ARG A CA 1
ATOM 5343 C C . ARG A 1 697 ? -19.734 1.555 -23.020 1.00 91.19 697 ARG A C 1
ATOM 5345 O O . ARG A 1 697 ? -19.929 1.344 -24.210 1.00 91.19 697 ARG A O 1
ATOM 5352 N N . ILE A 1 698 ? -20.377 0.918 -22.050 1.00 90.31 698 ILE A N 1
ATOM 5353 C CA . ILE A 1 698 ? -21.444 -0.050 -22.309 1.00 90.31 698 ILE A CA 1
ATOM 5354 C C . ILE A 1 698 ? -22.732 0.711 -22.615 1.00 90.31 698 ILE A C 1
ATOM 5356 O O . ILE A 1 698 ? -23.212 1.473 -21.776 1.00 90.31 698 ILE A O 1
ATOM 5360 N N . ASP A 1 699 ? -23.265 0.511 -23.817 1.00 90.31 699 ASP A N 1
ATOM 5361 C CA . ASP A 1 699 ? -24.490 1.151 -24.294 1.00 90.31 699 ASP A CA 1
ATOM 5362 C C . ASP A 1 699 ? -25.723 0.324 -23.955 1.00 90.31 699 ASP A C 1
ATOM 5364 O O . ASP A 1 699 ? -26.694 0.863 -23.435 1.00 90.31 699 ASP A O 1
ATOM 5368 N N . HIS A 1 700 ? -25.673 -0.980 -24.231 1.00 89.94 700 HIS A N 1
ATOM 5369 C CA . HIS A 1 700 ? -26.806 -1.875 -24.039 1.00 89.94 700 HIS A CA 1
ATOM 5370 C C . HIS A 1 700 ? -26.345 -3.311 -23.770 1.00 89.94 700 HIS A C 1
ATOM 5372 O O . HIS A 1 700 ? -25.374 -3.779 -24.372 1.00 89.94 700 HIS A O 1
ATOM 5378 N N . ILE A 1 701 ? -27.044 -4.023 -22.887 1.00 88.19 701 ILE A N 1
ATOM 5379 C CA . ILE A 1 701 ? -26.798 -5.432 -22.566 1.00 88.19 701 ILE A CA 1
ATOM 5380 C C . ILE A 1 701 ? -28.071 -6.232 -22.853 1.00 88.19 701 ILE A C 1
ATOM 5382 O O . ILE A 1 701 ? -29.127 -5.975 -22.283 1.00 88.19 701 ILE A O 1
ATOM 5386 N N . GLN A 1 702 ? -27.963 -7.244 -23.713 1.00 87.25 702 GLN A N 1
ATOM 5387 C CA . GLN A 1 702 ? -29.043 -8.175 -24.032 1.00 87.25 702 GLN A CA 1
ATOM 5388 C C . GLN A 1 702 ? -28.664 -9.586 -23.600 1.00 87.25 702 GLN A C 1
ATOM 5390 O O . GLN A 1 702 ? -27.721 -10.175 -24.126 1.00 87.25 702 GLN A O 1
ATOM 5395 N N . THR A 1 703 ? -29.429 -10.157 -22.676 1.00 80.06 703 THR A N 1
ATOM 5396 C CA . THR A 1 703 ? -29.271 -11.553 -22.258 1.00 80.06 703 THR A CA 1
ATOM 5397 C C . THR A 1 703 ? -30.355 -12.394 -22.923 1.00 80.06 703 THR A C 1
ATOM 5399 O O . THR A 1 703 ? -31.542 -12.183 -22.685 1.00 80.06 703 THR A O 1
ATOM 5402 N N . VAL A 1 704 ? -29.957 -13.344 -23.768 1.00 76.06 704 VAL A N 1
ATOM 5403 C CA . VAL A 1 704 ? -30.849 -14.316 -24.418 1.00 76.06 704 VAL A CA 1
ATOM 5404 C C . VAL A 1 704 ? -30.537 -15.726 -23.917 1.00 76.06 704 VAL A C 1
ATOM 5406 O O . VAL A 1 704 ? -29.460 -15.978 -23.385 1.00 76.06 704 VAL A O 1
ATOM 5409 N N . ALA A 1 705 ? -31.449 -16.683 -24.117 1.00 65.81 705 ALA A N 1
ATOM 5410 C CA . ALA A 1 705 ? -31.273 -18.070 -23.661 1.00 65.81 705 ALA A CA 1
ATOM 5411 C C . ALA A 1 705 ? -29.982 -18.751 -24.177 1.00 65.81 705 ALA A C 1
ATOM 5413 O O . ALA A 1 705 ? -29.534 -19.735 -23.604 1.00 65.81 705 ALA A O 1
ATOM 5414 N N . THR A 1 706 ? -29.384 -18.232 -25.255 1.00 64.88 706 THR A N 1
ATOM 5415 C CA . THR A 1 706 ? -28.152 -18.744 -25.874 1.00 64.88 706 THR A CA 1
ATOM 5416 C C . THR A 1 706 ? -26.880 -17.981 -25.477 1.00 64.88 706 THR A C 1
ATOM 5418 O O . THR A 1 706 ? -25.811 -18.322 -25.983 1.00 64.88 706 THR A O 1
ATOM 5421 N N . GLY A 1 707 ? -26.966 -16.928 -24.649 1.00 78.12 707 GLY A N 1
ATOM 5422 C CA . GLY A 1 707 ? -25.814 -16.107 -24.258 1.00 78.12 707 GLY A CA 1
ATOM 5423 C C . GLY A 1 707 ? -26.104 -14.622 -23.987 1.00 78.12 707 GLY A C 1
ATOM 5424 O O . GLY A 1 707 ? -27.222 -14.144 -24.165 1.00 78.12 707 GLY A O 1
ATOM 5425 N N . THR A 1 708 ? -25.068 -13.875 -23.608 1.00 83.69 708 THR A N 1
ATOM 5426 C CA . THR A 1 708 ? -25.105 -12.421 -23.371 1.00 83.69 708 THR A CA 1
ATOM 5427 C C . THR A 1 708 ? -24.462 -11.675 -24.537 1.00 83.69 708 THR A C 1
ATOM 5429 O O . THR A 1 708 ? -23.349 -12.005 -24.945 1.00 83.69 708 THR A O 1
ATOM 5432 N N . VAL A 1 709 ? -25.130 -10.647 -25.057 1.00 87.62 709 VAL A N 1
ATOM 5433 C CA . VAL A 1 709 ? -24.611 -9.733 -26.082 1.00 87.62 709 VAL A CA 1
ATOM 5434 C C . VAL A 1 709 ? -24.544 -8.320 -25.509 1.00 87.62 709 VAL A C 1
ATOM 5436 O O . VAL A 1 709 ? -25.544 -7.779 -25.051 1.00 87.62 709 VAL A O 1
ATOM 5439 N N . ILE A 1 710 ? -23.365 -7.710 -25.549 1.00 88.62 710 ILE A N 1
ATOM 5440 C CA . ILE A 1 710 ? -23.101 -6.345 -25.098 1.00 88.62 710 ILE A CA 1
ATOM 5441 C C . ILE A 1 710 ? -22.812 -5.487 -26.319 1.00 88.62 710 ILE A C 1
ATOM 5443 O O . ILE A 1 710 ? -21.888 -5.773 -27.082 1.00 88.62 710 ILE A O 1
ATOM 5447 N N . GLN A 1 711 ? -23.578 -4.416 -26.473 1.00 90.75 711 GLN A N 1
ATOM 5448 C CA . GLN A 1 711 ? -23.271 -3.322 -27.380 1.00 90.75 711 GLN A CA 1
ATOM 5449 C C . GLN A 1 711 ? -22.575 -2.228 -26.578 1.00 90.75 711 GLN A C 1
ATOM 5451 O O . GLN A 1 711 ? -23.054 -1.789 -25.531 1.00 90.75 711 GLN A O 1
ATOM 5456 N N . ALA A 1 712 ? -21.410 -1.819 -27.049 1.00 91.69 712 ALA A N 1
ATOM 5457 C CA . ALA A 1 712 ? -20.573 -0.835 -26.398 1.00 91.69 712 ALA A CA 1
ATOM 5458 C C . ALA A 1 712 ? -19.907 0.055 -27.443 1.00 91.69 712 ALA A C 1
ATOM 5460 O O . ALA A 1 712 ? -19.845 -0.273 -28.626 1.00 91.69 712 ALA A O 1
ATOM 5461 N N . ASN A 1 713 ? -19.344 1.162 -26.989 1.00 91.06 713 ASN A N 1
ATOM 5462 C CA . ASN A 1 713 ? -18.561 2.052 -27.820 1.00 91.06 713 ASN A CA 1
ATOM 5463 C C . ASN A 1 713 ? -17.212 2.323 -27.154 1.00 91.06 713 ASN A C 1
ATOM 5465 O O . ASN A 1 713 ? -17.144 2.744 -25.995 1.00 91.06 713 ASN A O 1
ATOM 5469 N N . PHE A 1 714 ? -16.128 2.059 -27.878 1.00 88.50 714 PHE A N 1
ATOM 5470 C CA . PHE A 1 714 ? -14.773 2.338 -27.426 1.00 88.50 714 PHE A CA 1
ATOM 5471 C C . PHE A 1 714 ? -14.344 3.725 -27.896 1.00 88.50 714 PHE A C 1
ATOM 5473 O O . PHE A 1 714 ? -14.330 4.002 -29.094 1.00 88.50 714 PHE A O 1
ATOM 5480 N N . THR A 1 715 ? -13.952 4.582 -26.954 1.00 86.62 715 THR A N 1
ATOM 5481 C CA . THR A 1 715 ? -13.423 5.920 -27.239 1.00 86.62 715 THR A CA 1
ATOM 5482 C C . THR A 1 715 ? -12.034 6.069 -26.627 1.00 86.62 715 THR A C 1
ATOM 5484 O O . THR A 1 715 ? -11.855 5.886 -25.421 1.00 86.62 715 THR A O 1
ATOM 5487 N N . GLY A 1 716 ? -11.039 6.410 -27.441 1.00 86.00 716 GLY A N 1
ATOM 5488 C CA . GLY A 1 716 ? -9.648 6.482 -27.008 1.00 86.00 716 GLY A CA 1
ATOM 5489 C C . GLY A 1 716 ? -8.694 6.954 -28.095 1.00 86.00 716 GLY A C 1
ATOM 5490 O O . GLY A 1 716 ? -9.088 7.603 -29.061 1.00 86.00 716 GLY A O 1
ATOM 5491 N N . SER A 1 717 ? -7.422 6.617 -27.931 1.00 81.06 717 SER A N 1
ATOM 5492 C CA . SER A 1 717 ? -6.379 6.842 -28.922 1.00 81.06 717 SER A CA 1
ATOM 5493 C C . SER A 1 717 ? -5.461 5.631 -29.021 1.00 81.06 717 SER A C 1
ATOM 5495 O O . SER A 1 717 ? -5.198 4.938 -28.036 1.00 81.06 717 SER A O 1
ATOM 5497 N N . VAL A 1 718 ? -4.971 5.379 -30.231 1.00 78.69 718 VAL A N 1
ATOM 5498 C CA . VAL A 1 718 ? -3.932 4.390 -30.507 1.00 78.69 718 VAL A CA 1
ATOM 5499 C C . VAL A 1 718 ? -2.723 5.111 -31.069 1.00 78.69 718 VAL A C 1
ATOM 5501 O O . VAL A 1 718 ? -2.815 5.877 -32.027 1.00 78.69 718 VAL A O 1
ATOM 5504 N N . VAL A 1 719 ? -1.581 4.882 -30.442 1.00 78.88 719 VAL A N 1
ATOM 5505 C CA . VAL A 1 719 ? -0.280 5.325 -30.910 1.00 78.88 719 VAL A CA 1
ATOM 5506 C C . VAL A 1 719 ? 0.306 4.199 -31.745 1.00 78.88 719 VAL A C 1
ATOM 5508 O O . VAL A 1 719 ? 0.454 3.084 -31.258 1.00 78.88 719 VAL A O 1
ATOM 5511 N N . LEU A 1 720 ? 0.627 4.506 -32.997 1.00 73.69 720 LEU A N 1
ATOM 5512 C CA . LEU A 1 720 ? 1.336 3.613 -33.900 1.00 73.69 720 LEU A CA 1
ATOM 5513 C C . LEU A 1 720 ? 2.725 4.174 -34.169 1.00 73.69 720 LEU A C 1
ATOM 5515 O O . LEU A 1 720 ? 2.877 5.326 -34.594 1.00 73.69 720 LEU A O 1
ATOM 5519 N N . GLN A 1 721 ? 3.736 3.345 -33.968 1.00 76.31 721 GLN A N 1
ATOM 5520 C CA . GLN A 1 721 ? 5.110 3.647 -34.323 1.00 76.31 721 GLN A CA 1
ATOM 5521 C C . GLN A 1 721 ? 5.718 2.427 -35.005 1.00 76.31 721 GLN A C 1
ATOM 5523 O O . GLN A 1 721 ? 5.526 1.300 -34.569 1.00 76.31 721 GLN A O 1
ATOM 5528 N N . GLY A 1 722 ? 6.443 2.619 -36.103 1.00 69.88 722 GLY A N 1
ATOM 5529 C CA . GLY A 1 722 ? 7.003 1.467 -36.794 1.00 69.88 722 GLY A CA 1
ATOM 5530 C C . GLY A 1 722 ? 8.006 1.802 -37.881 1.00 69.88 722 GLY A C 1
ATOM 5531 O O . GLY A 1 722 ? 7.976 2.872 -38.490 1.00 69.88 722 GLY A O 1
ATOM 5532 N N . LEU A 1 723 ? 8.893 0.838 -38.104 1.00 69.50 723 LEU A N 1
ATOM 5533 C CA . LEU A 1 723 ? 9.841 0.762 -39.204 1.00 69.50 723 LEU A CA 1
ATOM 5534 C C . LEU A 1 723 ? 9.515 -0.516 -39.974 1.00 69.50 723 LEU A C 1
ATOM 5536 O O . LEU A 1 723 ? 9.778 -1.618 -39.489 1.00 69.50 723 LEU A O 1
ATOM 5540 N N . PHE A 1 724 ? 8.916 -0.374 -41.156 1.00 65.00 724 PHE A N 1
ATOM 5541 C CA . PHE A 1 724 ? 8.478 -1.516 -41.958 1.00 65.00 724 PHE A CA 1
ATOM 5542 C C . PHE A 1 724 ? 8.672 -1.248 -43.449 1.00 65.00 724 PHE A C 1
ATOM 5544 O O . PHE A 1 724 ? 8.353 -0.165 -43.932 1.00 65.00 724 PHE A O 1
ATOM 5551 N N . GLY A 1 725 ? 9.266 -2.198 -44.182 1.00 60.22 725 GLY A N 1
ATOM 5552 C CA . GLY A 1 725 ? 9.580 -2.015 -45.608 1.00 60.22 725 GLY A CA 1
ATOM 5553 C C . GLY A 1 725 ? 10.474 -0.797 -45.908 1.00 60.22 725 GLY A C 1
ATOM 5554 O O . GLY A 1 725 ? 10.372 -0.210 -46.978 1.00 60.22 725 GLY A O 1
ATOM 5555 N N . GLY A 1 726 ? 11.317 -0.362 -44.962 1.00 61.81 726 GLY A N 1
ATOM 5556 C CA . GLY A 1 726 ? 12.150 0.846 -45.099 1.00 61.81 726 GLY A CA 1
ATOM 5557 C C . GLY A 1 726 ? 11.403 2.180 -44.957 1.00 61.81 726 GLY A C 1
ATOM 5558 O O . GLY A 1 726 ? 12.031 3.230 -45.072 1.00 61.81 726 GLY A O 1
ATOM 5559 N N . GLN A 1 727 ? 10.098 2.160 -44.672 1.00 62.62 727 GLN A N 1
ATOM 5560 C CA . GLN A 1 727 ? 9.330 3.352 -44.313 1.00 62.62 727 GLN A CA 1
ATOM 5561 C C . GLN A 1 727 ? 9.595 3.700 -42.841 1.00 62.62 727 GLN A C 1
ATOM 5563 O O . GLN A 1 727 ? 9.393 2.862 -41.960 1.00 62.62 727 GLN A O 1
ATOM 5568 N N . SER A 1 728 ? 10.052 4.926 -42.566 1.00 60.50 728 SER A N 1
ATOM 5569 C CA . SER A 1 728 ? 10.165 5.462 -41.202 1.00 60.50 728 SER A CA 1
ATOM 5570 C C . SER A 1 728 ? 8.873 6.184 -40.843 1.00 60.50 728 SER A C 1
ATOM 5572 O O . SER A 1 728 ? 8.641 7.311 -41.280 1.00 60.50 728 SER A O 1
ATOM 5574 N N . GLY A 1 729 ? 7.997 5.515 -40.092 1.00 55.59 729 GLY A N 1
ATOM 5575 C CA . GLY A 1 729 ? 6.765 6.116 -39.601 1.00 55.59 729 GLY A CA 1
ATOM 5576 C C . GLY A 1 729 ? 7.054 6.971 -38.373 1.00 55.59 729 GLY A C 1
ATOM 5577 O O . GLY A 1 729 ? 7.313 6.443 -37.293 1.00 55.59 729 GLY A O 1
ATOM 5578 N N . THR A 1 730 ? 6.988 8.296 -38.506 1.00 59.44 730 THR A N 1
ATOM 5579 C CA . THR A 1 730 ? 6.890 9.186 -37.341 1.00 59.44 730 THR A CA 1
ATOM 5580 C C . THR A 1 730 ? 5.685 8.768 -36.501 1.00 59.44 730 THR A C 1
ATOM 5582 O O . THR A 1 730 ? 4.609 8.560 -37.064 1.00 59.44 730 THR A O 1
ATOM 5585 N N . ARG A 1 731 ? 5.864 8.659 -35.178 1.00 68.69 731 ARG A N 1
ATOM 5586 C CA . ARG A 1 731 ? 4.827 8.311 -34.191 1.00 68.69 731 ARG A CA 1
ATOM 5587 C C . ARG A 1 731 ? 3.481 8.960 -34.549 1.00 68.69 731 ARG A C 1
ATOM 5589 O O . ARG A 1 731 ? 3.345 10.180 -34.451 1.00 68.69 731 ARG A O 1
ATOM 5596 N N . LYS A 1 732 ? 2.501 8.156 -34.969 1.00 71.25 732 LYS A N 1
ATOM 5597 C CA . LYS A 1 732 ? 1.165 8.617 -35.375 1.00 71.25 732 LYS A CA 1
ATOM 5598 C C . LYS A 1 732 ? 0.178 8.322 -34.252 1.00 71.25 732 LYS A C 1
ATOM 5600 O O . LYS A 1 732 ? 0.052 7.180 -33.825 1.00 71.25 732 LYS A O 1
ATOM 5605 N N . VAL A 1 733 ? -0.522 9.349 -33.774 1.00 75.75 733 VAL A N 1
ATOM 5606 C CA . VAL A 1 733 ? -1.605 9.201 -32.791 1.00 75.75 733 VAL A CA 1
ATOM 5607 C C . VAL A 1 733 ? -2.928 9.211 -33.546 1.00 75.75 733 VAL A C 1
ATOM 5609 O O . VAL A 1 733 ? -3.262 10.205 -34.187 1.00 75.75 733 VAL A O 1
ATOM 5612 N N . VAL A 1 734 ? -3.667 8.107 -33.491 1.00 76.44 734 VAL A N 1
ATOM 5613 C CA . VAL A 1 734 ? -4.963 7.935 -34.153 1.00 76.44 734 VAL A CA 1
ATOM 5614 C C . VAL A 1 734 ? -6.054 7.963 -33.081 1.00 76.44 734 VAL A C 1
ATOM 5616 O O . VAL A 1 734 ? -6.091 7.056 -32.246 1.00 76.44 734 VAL A O 1
ATOM 5619 N N . PRO A 1 735 ? -6.931 8.983 -33.039 1.00 77.88 735 PRO A N 1
ATOM 5620 C CA . PRO A 1 735 ? -8.113 8.927 -32.189 1.00 77.88 735 PRO A CA 1
ATOM 5621 C C . PRO A 1 735 ? -9.034 7.810 -32.691 1.00 77.88 735 PRO A C 1
ATOM 5623 O O . PRO A 1 735 ? -9.197 7.634 -33.896 1.00 77.88 735 PRO A O 1
ATOM 5626 N N . ILE A 1 736 ? -9.620 7.044 -31.776 1.00 82.12 736 ILE A N 1
ATOM 5627 C CA . ILE A 1 736 ? -10.534 5.948 -32.098 1.00 82.12 736 ILE A CA 1
ATOM 5628 C C . ILE A 1 736 ? -11.855 6.183 -31.387 1.00 82.12 736 ILE A C 1
ATOM 5630 O O . ILE A 1 736 ? -11.900 6.343 -30.168 1.00 82.12 736 ILE A O 1
ATOM 5634 N N . ASN A 1 737 ? -12.927 6.155 -32.166 1.00 86.19 737 ASN A N 1
ATOM 5635 C CA . ASN A 1 737 ? -14.297 6.045 -31.711 1.00 86.19 737 ASN A CA 1
ATOM 5636 C C . ASN A 1 737 ? -14.972 4.924 -32.510 1.00 86.19 737 ASN A C 1
ATOM 5638 O O . ASN A 1 737 ? -15.276 5.114 -33.686 1.00 86.19 737 ASN A O 1
ATOM 5642 N N . ALA A 1 738 ? -15.121 3.745 -31.909 1.00 86.44 738 ALA A N 1
ATOM 5643 C CA . ALA A 1 738 ? -15.529 2.534 -32.616 1.00 86.44 738 ALA A CA 1
ATOM 5644 C C . ALA A 1 738 ? -16.603 1.755 -31.841 1.00 86.44 738 ALA A C 1
ATOM 5646 O O . ALA A 1 738 ? -16.415 1.506 -30.643 1.00 86.44 738 ALA A O 1
ATOM 5647 N N . PRO A 1 739 ? -17.687 1.309 -32.502 1.00 88.38 739 PRO A N 1
ATOM 5648 C CA . PRO A 1 739 ? -18.649 0.421 -31.878 1.00 88.38 739 PRO A CA 1
ATOM 5649 C C . PRO A 1 739 ? -18.034 -0.972 -31.687 1.00 88.38 739 PRO A C 1
ATOM 5651 O O . PRO A 1 739 ? -17.327 -1.510 -32.544 1.00 88.38 739 PRO A O 1
ATOM 5654 N N . VAL A 1 740 ? -18.324 -1.553 -30.529 1.00 90.00 740 VAL A N 1
ATOM 5655 C CA . VAL A 1 740 ? -17.836 -2.845 -30.056 1.00 90.00 740 VAL A CA 1
ATOM 5656 C C . VAL A 1 740 ? -19.040 -3.708 -29.704 1.00 90.00 740 VAL A C 1
ATOM 5658 O O . VAL A 1 740 ? -19.898 -3.308 -28.921 1.00 90.00 740 VAL A O 1
ATOM 5661 N N . VAL A 1 741 ? -19.088 -4.917 -30.252 1.00 89.06 741 VAL A N 1
ATOM 5662 C CA . VAL A 1 741 ? -20.087 -5.929 -29.905 1.00 89.06 741 VAL A CA 1
ATOM 5663 C C . VAL A 1 741 ? -19.377 -7.108 -29.259 1.00 89.06 741 VAL A C 1
ATOM 5665 O O . VAL A 1 741 ? -18.515 -7.729 -29.878 1.00 89.06 741 VAL A O 1
ATOM 5668 N N . ILE A 1 742 ? -19.741 -7.427 -28.020 1.00 88.19 742 ILE A N 1
ATOM 5669 C CA . ILE A 1 742 ? -19.197 -8.561 -27.266 1.00 88.19 742 ILE A CA 1
ATOM 5670 C C . ILE A 1 742 ? -20.309 -9.592 -27.102 1.00 88.19 742 ILE A C 1
ATOM 5672 O O . ILE A 1 742 ? -21.328 -9.292 -26.496 1.00 88.19 742 ILE A O 1
ATOM 5676 N N . GLY A 1 743 ? -20.130 -10.801 -27.622 1.00 85.38 743 GLY A N 1
ATOM 5677 C CA . GLY A 1 743 ? -21.041 -11.926 -27.426 1.00 85.38 743 GLY A CA 1
ATOM 5678 C C . GLY A 1 743 ? -20.384 -13.033 -26.606 1.00 85.38 743 GLY A C 1
ATOM 5679 O O . GLY A 1 743 ? -19.294 -13.476 -26.949 1.00 85.38 743 GLY A O 1
ATOM 5680 N N . ALA A 1 744 ? -21.047 -13.510 -25.559 1.00 81.94 744 ALA A N 1
ATOM 5681 C CA . ALA A 1 744 ? -20.645 -14.674 -24.769 1.00 81.94 744 ALA A CA 1
ATOM 5682 C C . ALA A 1 744 ? -21.765 -15.727 -24.809 1.00 81.94 744 ALA A C 1
ATOM 5684 O O . ALA A 1 744 ? -22.918 -15.369 -24.592 1.00 81.94 744 ALA A O 1
ATOM 5685 N N . ARG A 1 745 ? -21.462 -17.001 -25.099 1.00 74.12 745 ARG A N 1
ATOM 5686 C CA . ARG A 1 745 ? -22.441 -18.119 -25.086 1.00 74.12 745 ARG A CA 1
ATOM 5687 C C . ARG A 1 745 ? -22.220 -19.040 -23.881 1.00 74.12 745 ARG A C 1
ATOM 5689 O O . ARG A 1 745 ? -21.068 -19.245 -23.518 1.00 74.12 745 ARG A O 1
ATOM 5696 N N . ASP A 1 746 ? -23.287 -19.628 -23.328 1.00 55.50 746 ASP A N 1
ATOM 5697 C CA . ASP A 1 746 ? -23.227 -20.493 -22.131 1.00 55.50 746 ASP A CA 1
ATOM 5698 C C . ASP A 1 746 ? -23.413 -22.009 -22.423 1.00 55.50 746 ASP A C 1
ATOM 5700 O O . ASP A 1 746 ? -24.029 -22.398 -23.418 1.00 55.50 746 ASP A O 1
ATOM 5704 N N . ALA A 1 747 ? -22.881 -22.819 -21.498 1.00 49.00 747 ALA A N 1
ATOM 5705 C CA . ALA A 1 747 ? -22.968 -24.261 -21.213 1.00 49.00 747 ALA A CA 1
ATOM 5706 C C . ALA A 1 747 ? -22.055 -25.295 -21.922 1.00 49.00 747 ALA A C 1
ATOM 5708 O O . ALA A 1 747 ? -21.601 -26.203 -21.227 1.00 49.00 747 ALA A O 1
ATOM 5709 N N . GLU A 1 748 ? -21.713 -25.207 -23.217 1.00 46.59 748 GLU A N 1
ATOM 5710 C CA . GLU A 1 748 ? -20.920 -26.293 -23.866 1.00 46.59 748 GLU A CA 1
ATOM 5711 C C . GLU A 1 748 ? -19.615 -25.874 -24.574 1.00 46.59 748 GLU A C 1
ATOM 5713 O O . GLU A 1 748 ? -18.741 -26.719 -24.773 1.00 46.59 748 GLU A O 1
ATOM 5718 N N . THR A 1 749 ? -19.421 -24.594 -24.922 1.00 51.88 749 THR A N 1
ATOM 5719 C CA . THR A 1 749 ? -18.222 -24.134 -25.669 1.00 51.88 749 THR A CA 1
ATOM 5720 C C . THR A 1 749 ? -17.470 -22.949 -25.061 1.00 51.88 749 THR A C 1
ATOM 5722 O O . THR A 1 749 ? -16.445 -22.567 -25.625 1.00 51.88 749 THR A O 1
ATOM 5725 N N . ASP A 1 750 ? -17.974 -22.364 -23.965 1.00 66.56 750 ASP A N 1
ATOM 5726 C CA . ASP A 1 750 ? -17.355 -21.267 -23.191 1.00 66.56 750 ASP A CA 1
ATOM 5727 C C . ASP A 1 750 ? -16.633 -20.234 -24.092 1.00 66.56 750 ASP A C 1
ATOM 5729 O O . ASP A 1 750 ? -15.428 -19.983 -24.003 1.00 66.56 750 ASP A O 1
ATOM 5733 N N . SER A 1 751 ? -17.371 -19.729 -25.092 1.00 73.69 751 SER A N 1
ATOM 5734 C CA . SER A 1 751 ? -16.817 -18.968 -26.215 1.00 73.69 751 SER A CA 1
ATOM 5735 C C . SER A 1 751 ? -17.199 -17.491 -26.145 1.00 73.69 751 SER A C 1
ATOM 5737 O O . SER A 1 751 ? -18.387 -17.160 -26.085 1.00 73.69 751 SER A O 1
ATOM 5739 N N . LEU A 1 752 ? -16.199 -16.617 -26.234 1.00 83.12 752 LEU A N 1
ATOM 5740 C CA . LEU A 1 752 ? -16.320 -15.164 -26.298 1.00 83.12 752 LEU A CA 1
ATOM 5741 C C . LEU A 1 752 ? -16.009 -14.689 -27.720 1.00 83.12 752 LEU A C 1
ATOM 5743 O O . LEU A 1 752 ? -14.963 -15.011 -28.276 1.00 83.12 752 LEU A O 1
ATOM 5747 N N . VAL A 1 753 ? -16.889 -13.881 -28.298 1.00 84.44 753 VAL A N 1
ATOM 5748 C CA . VAL A 1 753 ? -16.673 -13.222 -29.587 1.00 84.44 753 VAL A CA 1
ATOM 5749 C C . VAL A 1 753 ? -16.696 -11.720 -29.373 1.00 84.44 753 VAL A C 1
ATOM 5751 O O . VAL A 1 753 ? -17.688 -11.179 -28.899 1.00 84.44 753 VAL A O 1
ATOM 5754 N N . VAL A 1 754 ? -15.620 -11.034 -29.740 1.00 86.25 754 VAL A N 1
ATOM 5755 C CA . VAL A 1 754 ? -15.551 -9.571 -29.748 1.00 86.25 754 VAL A CA 1
ATOM 5756 C C . VAL A 1 754 ? -15.435 -9.113 -31.192 1.00 86.25 754 VAL A C 1
ATOM 5758 O O . VAL A 1 754 ? -14.492 -9.482 -31.882 1.00 86.25 754 VAL A O 1
ATOM 5761 N N . ASN A 1 755 ? -16.386 -8.307 -31.646 1.00 87.88 755 ASN A N 1
ATOM 5762 C CA . ASN A 1 755 ? -16.364 -7.674 -32.958 1.00 87.88 755 ASN A CA 1
ATOM 5763 C C . ASN A 1 755 ? -16.220 -6.165 -32.779 1.00 87.88 755 ASN A C 1
ATOM 5765 O O . ASN A 1 755 ? -17.022 -5.545 -32.082 1.00 87.88 755 ASN A O 1
ATOM 5769 N N . ILE A 1 756 ? -15.217 -5.580 -33.421 1.00 87.00 756 ILE A N 1
ATOM 5770 C CA . ILE A 1 756 ? -14.974 -4.139 -33.436 1.00 87.00 756 ILE A CA 1
ATOM 5771 C C . ILE A 1 756 ? -15.059 -3.668 -34.884 1.00 87.00 756 ILE A C 1
ATOM 5773 O O . ILE A 1 756 ? -14.325 -4.163 -35.745 1.00 87.00 756 ILE A O 1
ATOM 5777 N N . ASP A 1 757 ? -15.951 -2.716 -35.148 1.00 84.75 757 ASP A N 1
ATOM 5778 C CA . ASP A 1 757 ? -16.043 -2.053 -36.449 1.00 84.75 757 ASP A CA 1
ATOM 5779 C C . ASP A 1 757 ? -15.145 -0.816 -36.438 1.00 84.75 757 ASP A C 1
ATOM 5781 O O . ASP A 1 757 ? -15.375 0.130 -35.686 1.00 84.75 757 ASP A O 1
ATOM 5785 N N . LEU A 1 758 ? -14.089 -0.840 -37.246 1.00 82.94 758 LEU A N 1
ATOM 5786 C CA . LEU A 1 758 ? -13.093 0.229 -37.317 1.00 82.94 758 LEU A CA 1
ATOM 5787 C C . LEU A 1 758 ? -13.315 1.146 -38.530 1.00 82.94 758 LEU A C 1
ATOM 5789 O O . LEU A 1 758 ? -12.533 2.071 -38.768 1.00 82.94 758 LEU A O 1
ATOM 5793 N N . ARG A 1 759 ? -14.397 0.946 -39.295 1.00 79.62 759 ARG A N 1
ATOM 5794 C CA . ARG A 1 759 ? -14.733 1.809 -40.433 1.00 79.62 759 ARG A CA 1
ATOM 5795 C C . ARG A 1 759 ? -15.011 3.231 -39.944 1.00 79.62 759 ARG A C 1
ATOM 5797 O O . ARG A 1 759 ? -15.892 3.455 -39.121 1.00 79.62 759 ARG A O 1
ATOM 5804 N N . ASN A 1 760 ? -14.270 4.201 -40.481 1.00 69.75 760 ASN A N 1
ATOM 5805 C CA . ASN A 1 760 ? -14.348 5.624 -40.118 1.00 69.75 760 ASN A CA 1
ATOM 5806 C C . ASN A 1 760 ? -14.082 5.938 -38.630 1.00 69.75 760 ASN A C 1
ATOM 5808 O O . ASN A 1 760 ? -14.463 7.013 -38.159 1.00 69.75 760 ASN A O 1
ATOM 5812 N N . SER A 1 761 ? -13.400 5.059 -37.886 1.00 70.25 761 SER A N 1
ATOM 5813 C CA . SER A 1 761 ? -13.222 5.220 -36.436 1.00 70.25 761 SER A CA 1
ATOM 5814 C C . SER A 1 761 ? -12.406 6.455 -36.023 1.00 70.25 761 SER A C 1
ATOM 5816 O O . SER A 1 761 ? -12.461 6.849 -34.862 1.00 70.25 761 SER A O 1
ATOM 5818 N N . ALA A 1 762 ? -11.657 7.081 -36.941 1.00 64.75 762 ALA A N 1
ATOM 5819 C CA . ALA A 1 762 ? -10.869 8.291 -36.679 1.00 64.75 762 ALA A CA 1
ATOM 5820 C C . ALA A 1 762 ? -11.581 9.615 -37.036 1.00 64.75 762 ALA A C 1
ATOM 5822 O O . ALA A 1 762 ? -10.963 10.675 -36.971 1.00 64.75 762 ALA A O 1
ATOM 5823 N N . GLY A 1 763 ? -12.858 9.585 -37.446 1.00 57.38 763 GLY A N 1
ATOM 5824 C CA . GLY A 1 763 ? -13.679 10.777 -37.728 1.00 57.38 763 GLY A CA 1
ATOM 5825 C C . GLY A 1 763 ? -13.383 11.505 -39.051 1.00 57.38 763 GLY A C 1
ATOM 5826 O O . GLY A 1 763 ? -14.276 12.141 -39.601 1.00 57.38 763 GLY A O 1
ATOM 5827 N N . ASN A 1 764 ? -12.179 11.351 -39.615 1.00 58.53 764 ASN A N 1
ATOM 5828 C CA . ASN A 1 764 ? -11.722 12.065 -40.821 1.00 58.53 764 ASN A CA 1
ATOM 5829 C C . ASN A 1 764 ? -11.703 11.197 -42.099 1.00 58.53 764 ASN A C 1
ATOM 5831 O O . ASN A 1 764 ? -11.048 11.548 -43.077 1.00 58.53 764 ASN A O 1
ATOM 5835 N N . GLY A 1 765 ? -12.363 10.033 -42.088 1.00 56.69 765 GLY A N 1
ATOM 5836 C CA . GLY A 1 765 ? -12.295 9.044 -43.177 1.00 56.69 765 GLY A CA 1
ATOM 5837 C C . GLY A 1 765 ? -11.013 8.195 -43.199 1.00 56.69 765 GLY A C 1
ATOM 5838 O O . GLY A 1 765 ? -10.861 7.355 -44.082 1.00 56.69 765 GLY A O 1
ATOM 5839 N N . GLU A 1 766 ? -10.108 8.374 -42.229 1.00 57.12 766 GLU A N 1
ATOM 5840 C CA . GLU A 1 766 ? -8.953 7.494 -42.007 1.00 57.12 766 GLU A CA 1
ATOM 5841 C C . GLU A 1 766 ? -9.336 6.285 -41.126 1.00 57.12 766 GLU A C 1
ATOM 5843 O O . GLU A 1 766 ? -10.088 6.422 -40.157 1.00 57.12 766 GLU A O 1
ATOM 5848 N N . SER A 1 767 ? -8.799 5.105 -41.452 1.00 65.50 767 SER A N 1
ATOM 5849 C CA . SER A 1 767 ? -8.895 3.872 -40.652 1.00 65.50 767 SER A CA 1
ATOM 5850 C C . SER A 1 767 ? -7.554 3.567 -39.964 1.00 65.50 767 SER A C 1
ATOM 5852 O O . SER A 1 767 ? -6.483 3.982 -40.420 1.00 65.50 767 SER A O 1
ATOM 5854 N N . LEU A 1 768 ? -7.599 2.828 -38.851 1.00 73.94 768 LEU A N 1
ATOM 5855 C CA . LEU A 1 768 ? -6.412 2.260 -38.218 1.00 73.94 768 LEU A CA 1
ATOM 5856 C C . LEU A 1 768 ? -5.794 1.199 -39.151 1.00 73.94 768 LEU A C 1
ATOM 5858 O O . LEU A 1 768 ? -6.262 0.068 -39.191 1.00 73.94 768 LEU A O 1
ATOM 5862 N N . LEU A 1 769 ? -4.740 1.559 -39.895 1.00 74.81 769 LEU A N 1
ATOM 5863 C CA . LEU A 1 769 ? -4.034 0.679 -40.849 1.00 74.81 769 LEU A CA 1
ATOM 5864 C C . LEU A 1 769 ? -4.927 0.076 -41.959 1.00 74.81 769 LEU A C 1
ATOM 5866 O O . LEU A 1 769 ? -4.690 -1.049 -42.399 1.00 74.81 769 LEU A O 1
ATOM 5870 N N . ASP A 1 770 ? -5.948 0.806 -42.418 1.00 79.88 770 ASP A N 1
ATOM 5871 C CA . ASP A 1 770 ? -6.954 0.312 -43.380 1.00 79.88 770 ASP A CA 1
ATOM 5872 C C . ASP A 1 770 ? -7.640 -0.993 -42.925 1.00 79.88 770 ASP A C 1
ATOM 5874 O O . ASP A 1 770 ? -8.047 -1.823 -43.743 1.00 79.88 770 ASP A O 1
ATOM 5878 N N . ILE A 1 771 ? -7.742 -1.202 -41.609 1.00 83.62 771 ILE A N 1
ATOM 5879 C CA . ILE A 1 771 ? -8.510 -2.292 -41.011 1.00 83.62 771 ILE A CA 1
ATOM 5880 C C . ILE A 1 771 ? -9.981 -1.864 -40.985 1.00 83.62 771 ILE A C 1
ATOM 5882 O O . ILE A 1 771 ? -10.340 -0.851 -40.384 1.00 83.62 771 ILE A O 1
ATOM 5886 N N . ASP A 1 772 ? -10.838 -2.646 -41.634 1.00 83.94 772 ASP A N 1
ATOM 5887 C CA . ASP A 1 772 ? -12.287 -2.441 -41.620 1.00 83.94 772 ASP A CA 1
ATOM 5888 C C . ASP A 1 772 ? -12.899 -3.040 -40.350 1.00 83.94 772 ASP A C 1
ATOM 5890 O O . ASP A 1 772 ? -13.707 -2.402 -39.680 1.00 83.94 772 ASP A O 1
ATOM 5894 N N . THR A 1 773 ? -12.521 -4.276 -40.011 1.00 85.25 773 THR A N 1
ATOM 5895 C CA . THR A 1 773 ? -13.056 -4.978 -38.838 1.00 85.25 773 THR A CA 1
ATOM 5896 C C . THR A 1 773 ? -11.975 -5.776 -38.120 1.00 85.25 773 THR A C 1
ATOM 5898 O O . THR A 1 773 ? -11.065 -6.324 -38.752 1.00 85.25 773 THR A O 1
ATOM 5901 N N . LEU A 1 774 ? -12.093 -5.838 -36.794 1.00 88.94 774 LEU A N 1
ATOM 5902 C CA . LEU A 1 774 ? -11.328 -6.722 -35.923 1.00 88.94 774 LEU A CA 1
ATOM 5903 C C . LEU A 1 774 ? -12.309 -7.674 -35.245 1.00 88.94 774 LEU A C 1
ATOM 5905 O O . LEU A 1 774 ? -13.208 -7.239 -34.526 1.00 88.94 774 LEU A O 1
ATOM 5909 N N . GLN A 1 775 ? -12.119 -8.971 -35.460 1.00 86.19 775 GLN A N 1
ATOM 5910 C CA . GLN A 1 775 ? -12.872 -10.021 -34.787 1.00 86.19 775 GLN A CA 1
ATOM 5911 C C . GLN A 1 775 ? -11.930 -10.822 -33.897 1.00 86.19 775 GLN A C 1
ATOM 5913 O O . GLN A 1 775 ? -10.873 -11.259 -34.343 1.00 86.19 775 GLN A O 1
ATOM 5918 N N . LEU A 1 776 ? -12.303 -11.034 -32.645 1.00 87.44 776 LEU A N 1
ATOM 5919 C CA . LEU A 1 776 ? -11.581 -11.879 -31.707 1.00 87.44 776 LEU A CA 1
ATOM 5920 C C . LEU A 1 776 ? -12.524 -12.981 -31.238 1.00 87.44 776 LEU A C 1
ATOM 5922 O O . LEU A 1 776 ? -13.514 -12.711 -30.566 1.00 87.44 776 LEU A O 1
ATOM 5926 N N . PHE A 1 777 ? -12.195 -14.218 -31.581 1.00 82.69 777 PHE A N 1
ATOM 5927 C CA . PHE A 1 777 ? -12.890 -15.413 -31.128 1.00 82.69 777 PHE A CA 1
ATOM 5928 C C . PHE A 1 777 ? -12.034 -16.084 -30.067 1.00 82.69 777 PHE A C 1
ATOM 5930 O O . PHE A 1 777 ? -10.930 -16.524 -30.363 1.00 82.69 777 PHE A O 1
ATOM 5937 N N . VAL A 1 778 ? -12.525 -16.181 -28.842 1.00 84.25 778 VAL A N 1
ATOM 5938 C CA . VAL A 1 778 ? -11.876 -16.914 -27.757 1.00 84.25 778 VAL A CA 1
ATOM 5939 C C . VAL A 1 778 ? -12.742 -18.116 -27.424 1.00 84.25 778 VAL A C 1
ATOM 5941 O O . VAL A 1 778 ? -13.931 -17.964 -27.173 1.00 84.25 778 VAL A O 1
ATOM 5944 N N . ALA A 1 779 ? -12.156 -19.304 -27.422 1.00 81.25 779 ALA A N 1
ATOM 5945 C CA . ALA A 1 779 ? -12.778 -20.532 -26.954 1.00 81.25 779 ALA A CA 1
ATOM 5946 C C . ALA A 1 779 ? -12.020 -21.024 -25.722 1.00 81.25 779 ALA A C 1
ATOM 5948 O O . ALA A 1 779 ? -10.799 -21.216 -25.777 1.00 81.25 779 ALA A O 1
ATOM 5949 N N . LEU A 1 780 ? -12.735 -21.222 -24.621 1.00 77.94 780 LEU A N 1
ATOM 5950 C CA . LEU A 1 780 ? -12.191 -21.792 -23.398 1.00 77.94 780 LEU A CA 1
ATOM 5951 C C . LEU A 1 780 ? -12.591 -23.264 -23.296 1.00 77.94 780 LEU A C 1
ATOM 5953 O O . LEU A 1 780 ? -13.735 -23.651 -23.513 1.00 77.94 780 LEU A O 1
ATOM 5957 N N . ARG A 1 781 ? -11.619 -24.107 -22.959 1.00 76.81 781 ARG A N 1
ATOM 5958 C CA . ARG A 1 781 ? -11.843 -25.480 -22.522 1.00 76.81 781 ARG A CA 1
ATOM 5959 C C . ARG A 1 781 ? -11.505 -25.526 -21.033 1.00 76.81 781 ARG A C 1
ATOM 5961 O O . ARG A 1 781 ? -10.363 -25.244 -20.688 1.00 76.81 781 ARG A O 1
ATOM 5968 N N . PRO A 1 782 ? -12.447 -25.864 -20.143 1.00 71.12 782 PRO A N 1
ATOM 5969 C CA . PRO A 1 782 ? -12.191 -25.840 -18.704 1.00 71.12 782 PRO A CA 1
ATOM 5970 C C . PRO A 1 782 ? -11.368 -27.036 -18.200 1.00 71.12 782 PRO A C 1
ATOM 5972 O O . PRO A 1 782 ? -10.723 -26.923 -17.159 1.00 71.12 782 PRO A O 1
ATOM 5975 N N . ASN A 1 783 ? -11.358 -28.172 -18.912 1.00 70.81 783 ASN A N 1
ATOM 5976 C CA . ASN A 1 783 ? -10.627 -29.372 -18.495 1.00 70.81 783 ASN A CA 1
ATOM 5977 C C . ASN A 1 783 ? -9.985 -30.128 -19.686 1.00 70.81 783 ASN A C 1
ATOM 5979 O O . ASN A 1 783 ? -10.721 -30.706 -20.491 1.00 70.81 783 ASN A O 1
ATOM 5983 N N . PRO A 1 784 ? -8.641 -30.150 -19.817 1.00 68.38 784 PRO A N 1
ATOM 5984 C CA . PRO A 1 784 ? -7.685 -29.290 -19.107 1.00 68.38 784 PRO A CA 1
ATOM 5985 C C . PRO A 1 784 ? -7.935 -27.808 -19.432 1.00 68.38 784 PRO A C 1
ATOM 5987 O O . PRO A 1 784 ? -8.476 -27.507 -20.496 1.00 68.38 784 PRO A O 1
ATOM 5990 N N . LEU A 1 785 ? -7.556 -26.895 -18.525 1.00 79.88 785 LEU A N 1
ATOM 5991 C CA . LEU A 1 785 ? -7.754 -25.454 -18.718 1.00 79.88 785 LEU A CA 1
ATOM 5992 C C . LEU A 1 785 ? -6.898 -24.951 -19.891 1.00 79.88 785 LEU A C 1
ATOM 5994 O O . LEU A 1 785 ? -5.684 -24.783 -19.767 1.00 79.88 785 LEU A O 1
ATOM 5998 N N . GLN A 1 786 ? -7.545 -24.711 -21.026 1.00 82.12 786 GLN A N 1
ATOM 5999 C CA . GLN A 1 786 ? -6.928 -24.224 -22.255 1.00 82.12 786 GLN A CA 1
ATOM 6000 C C . GLN A 1 786 ? -7.761 -23.076 -22.811 1.00 82.12 786 GLN A C 1
ATOM 6002 O O . GLN A 1 786 ? -8.988 -23.152 -22.839 1.00 82.12 786 GLN A O 1
ATOM 6007 N N . ALA A 1 787 ? -7.106 -22.028 -23.293 1.00 82.75 787 ALA A N 1
ATOM 6008 C CA . ALA A 1 787 ? -7.760 -20.962 -24.035 1.00 82.75 787 ALA A CA 1
ATOM 6009 C C . ALA A 1 787 ? -7.174 -20.896 -25.443 1.00 82.75 787 ALA A C 1
ATOM 6011 O O . ALA A 1 787 ? -5.959 -20.918 -25.630 1.00 82.75 787 ALA A O 1
ATOM 6012 N N . ARG A 1 788 ? -8.039 -20.819 -26.449 1.00 83.75 788 ARG A N 1
ATOM 6013 C CA . ARG A 1 788 ? -7.642 -20.588 -27.838 1.00 83.75 788 ARG A CA 1
ATOM 6014 C C . ARG A 1 788 ? -8.275 -19.300 -28.309 1.00 83.75 788 ARG A C 1
ATOM 6016 O O . ARG A 1 788 ? -9.491 -19.168 -28.248 1.00 83.75 788 ARG A O 1
ATOM 6023 N N . ALA A 1 789 ? -7.458 -18.366 -28.766 1.00 83.81 789 ALA A N 1
ATOM 6024 C CA . ALA A 1 789 ? -7.899 -17.095 -29.298 1.00 83.81 789 ALA A CA 1
ATOM 6025 C C . ALA A 1 789 ? -7.505 -16.987 -30.774 1.00 83.81 789 ALA A C 1
ATOM 6027 O O . ALA A 1 789 ? -6.329 -17.044 -31.119 1.00 83.81 789 ALA A O 1
ATOM 6028 N N . LEU A 1 790 ? -8.499 -16.813 -31.639 1.00 82.88 790 LEU A N 1
ATOM 6029 C CA . LEU A 1 790 ? -8.331 -16.485 -33.044 1.00 82.88 790 LEU A CA 1
ATOM 6030 C C . LEU A 1 790 ? -8.696 -15.014 -33.238 1.00 82.88 790 LEU A C 1
ATOM 6032 O O . LEU A 1 790 ? -9.862 -14.640 -33.120 1.00 82.88 790 LEU A O 1
ATOM 6036 N N . MET A 1 791 ? -7.708 -14.186 -33.555 1.00 86.50 791 MET A N 1
ATOM 6037 C CA . MET A 1 791 ? -7.938 -12.811 -33.990 1.00 86.50 791 MET A CA 1
ATOM 6038 C C . MET A 1 791 ? -7.924 -12.755 -35.516 1.00 86.50 791 MET A C 1
ATOM 6040 O O . MET A 1 791 ? -6.997 -13.257 -36.146 1.00 86.50 791 MET A O 1
ATOM 6044 N N . VAL A 1 792 ? -8.935 -12.131 -36.109 1.00 84.31 792 VAL A N 1
ATOM 6045 C CA . VAL A 1 792 ? -9.067 -11.913 -37.549 1.00 84.31 792 VAL A CA 1
ATOM 6046 C C . VAL A 1 792 ? -9.165 -10.416 -37.799 1.00 84.31 792 VAL A C 1
ATOM 6048 O O . VAL A 1 792 ? -10.102 -9.761 -37.348 1.00 84.31 792 VAL A O 1
ATOM 6051 N N . LEU A 1 793 ? -8.196 -9.876 -38.528 1.00 85.94 793 LEU A N 1
ATOM 6052 C CA . LEU A 1 793 ? -8.232 -8.513 -39.044 1.00 85.94 793 LEU A CA 1
ATOM 6053 C C . LEU A 1 793 ? -8.642 -8.578 -40.509 1.00 85.94 793 LEU A C 1
ATOM 6055 O O . LEU A 1 793 ? -7.994 -9.270 -41.293 1.00 85.94 793 LEU A O 1
ATOM 6059 N N . THR A 1 794 ? -9.692 -7.860 -40.896 1.00 85.38 794 THR A N 1
ATOM 6060 C CA . THR A 1 794 ? -10.108 -7.744 -42.302 1.00 85.38 794 THR A CA 1
ATOM 6061 C C . THR A 1 794 ? -9.951 -6.311 -42.765 1.00 85.38 794 THR A C 1
ATOM 6063 O O . THR A 1 794 ? -10.377 -5.395 -42.060 1.00 85.38 794 THR A O 1
ATOM 6066 N N . GLY A 1 795 ? -9.409 -6.109 -43.956 1.00 82.06 795 GLY A N 1
ATOM 6067 C CA . GLY A 1 795 ? -9.184 -4.770 -44.478 1.00 82.06 795 GLY A CA 1
ATOM 6068 C C . GLY A 1 795 ? -8.371 -4.781 -45.761 1.00 82.06 795 GLY A C 1
ATOM 6069 O O . GLY A 1 795 ? -8.322 -5.785 -46.476 1.00 82.06 795 GLY A O 1
ATOM 6070 N N . GLY A 1 796 ? -7.751 -3.645 -46.054 1.00 72.75 796 GLY A N 1
ATOM 6071 C CA . GLY A 1 796 ? -7.002 -3.415 -47.282 1.00 72.75 796 GLY A CA 1
ATOM 6072 C C . GLY A 1 796 ? -7.763 -2.551 -48.286 1.00 72.75 796 GLY A C 1
ATOM 6073 O O . GLY A 1 796 ? -8.866 -2.062 -48.041 1.00 72.75 796 GLY A O 1
ATOM 6074 N N . GLN A 1 797 ? -7.148 -2.324 -49.444 1.00 66.31 797 GLN A N 1
ATOM 6075 C CA . GLN A 1 797 ? -7.665 -1.365 -50.419 1.00 66.31 797 GLN A CA 1
ATOM 6076 C C . GLN A 1 797 ? -8.981 -1.811 -51.066 1.00 66.31 797 GLN A C 1
ATOM 6078 O O . GLN A 1 797 ? -9.248 -3.006 -51.203 1.00 66.31 797 GLN A O 1
ATOM 6083 N N . LYS A 1 798 ? -9.764 -0.837 -51.563 1.00 59.12 798 LYS A N 1
ATOM 6084 C CA . LYS A 1 798 ? -11.096 -1.029 -52.180 1.00 59.12 798 LYS A CA 1
ATOM 6085 C C . LYS A 1 798 ? -11.184 -2.195 -53.184 1.00 59.12 798 LYS A C 1
ATOM 6087 O O . LYS A 1 798 ? -12.244 -2.801 -53.282 1.00 59.12 798 LYS A O 1
ATOM 6092 N N . ASN A 1 799 ? -10.088 -2.538 -53.873 1.00 55.44 799 ASN A N 1
ATOM 6093 C CA . ASN A 1 799 ? -10.043 -3.573 -54.918 1.00 55.44 799 ASN A CA 1
ATOM 6094 C C . ASN A 1 799 ? -9.274 -4.859 -54.527 1.00 55.44 799 ASN A C 1
ATOM 6096 O O . ASN A 1 799 ? -9.175 -5.769 -55.346 1.00 55.44 799 ASN A O 1
ATOM 6100 N N . LYS A 1 800 ? -8.707 -4.945 -53.312 1.00 63.91 800 LYS A N 1
ATOM 6101 C CA . LYS A 1 800 ? -7.964 -6.110 -52.790 1.00 63.91 800 LYS A CA 1
ATOM 6102 C C . LYS A 1 800 ? -8.142 -6.212 -51.270 1.00 63.91 800 LYS A C 1
ATOM 6104 O O . LYS A 1 800 ? -7.246 -5.845 -50.512 1.00 63.91 800 LYS A O 1
ATOM 6109 N N . LYS A 1 801 ? -9.308 -6.690 -50.827 1.00 69.44 801 LYS A N 1
ATOM 6110 C CA . LYS A 1 801 ? -9.543 -6.983 -49.407 1.00 69.44 801 LYS A CA 1
ATOM 6111 C C . LYS A 1 801 ? -8.885 -8.306 -49.027 1.00 69.44 801 LYS A C 1
ATOM 6113 O O . LYS A 1 801 ? -9.093 -9.309 -49.706 1.00 69.44 801 LYS A O 1
ATOM 6118 N N . GLY A 1 802 ? -8.107 -8.293 -47.951 1.00 74.81 802 GLY A N 1
ATOM 6119 C CA . GLY A 1 802 ? -7.465 -9.470 -47.374 1.00 74.81 802 GLY A CA 1
ATOM 6120 C C . GLY A 1 802 ? -7.888 -9.688 -45.923 1.00 74.81 802 GLY A C 1
ATOM 6121 O O . GLY A 1 802 ? -8.538 -8.838 -45.308 1.00 74.81 802 GLY A O 1
ATOM 6122 N N . SER A 1 803 ? -7.498 -10.832 -45.362 1.00 79.56 803 SER A N 1
ATOM 6123 C CA . SER A 1 803 ? -7.632 -11.108 -43.930 1.00 79.56 803 SER A CA 1
ATOM 6124 C C . SER A 1 803 ? -6.309 -11.579 -43.342 1.00 79.56 803 SER A C 1
ATOM 6126 O O . SER A 1 803 ? -5.683 -12.473 -43.908 1.00 79.56 803 SER A O 1
ATOM 6128 N N . ILE A 1 804 ? -5.922 -11.026 -42.194 1.00 78.69 804 ILE A N 1
ATOM 6129 C CA . ILE A 1 804 ? -4.778 -11.481 -41.396 1.00 78.69 804 ILE A CA 1
ATOM 6130 C C . ILE A 1 804 ? -5.332 -12.221 -40.181 1.00 78.69 804 ILE A C 1
ATOM 6132 O O . ILE A 1 804 ? -6.207 -11.691 -39.492 1.00 78.69 804 ILE A O 1
ATOM 6136 N N . ARG A 1 805 ? -4.851 -13.442 -39.921 1.00 80.12 805 ARG A N 1
ATOM 6137 C CA . ARG A 1 805 ? -5.324 -14.276 -38.810 1.00 80.12 805 ARG A CA 1
ATOM 6138 C C . ARG A 1 805 ? -4.185 -14.570 -37.834 1.00 80.12 805 ARG A C 1
ATOM 6140 O O . ARG A 1 805 ? -3.103 -14.991 -38.238 1.00 80.12 805 ARG A O 1
ATOM 6147 N N . PHE A 1 806 ? -4.450 -14.395 -36.544 1.00 83.69 806 PHE A N 1
ATOM 6148 C CA . PHE A 1 806 ? -3.535 -14.724 -35.453 1.00 83.69 806 PHE A CA 1
ATOM 6149 C C . PHE A 1 806 ? -4.167 -15.811 -34.596 1.00 83.69 806 PHE A C 1
ATOM 6151 O O . PHE A 1 806 ? -5.278 -15.627 -34.101 1.00 83.69 806 PHE A O 1
ATOM 6158 N N . ASN A 1 807 ? -3.468 -16.928 -34.420 1.00 83.06 807 ASN A N 1
ATOM 6159 C CA . ASN A 1 807 ? -3.928 -18.035 -33.591 1.00 83.06 807 ASN A CA 1
ATOM 6160 C C . ASN A 1 807 ? -3.051 -18.136 -32.342 1.00 83.06 807 ASN A C 1
ATOM 6162 O O . ASN A 1 807 ? -1.886 -18.518 -32.436 1.00 83.06 807 ASN A O 1
ATOM 6166 N N . LEU A 1 808 ? -3.610 -17.764 -31.194 1.00 86.31 808 LEU A N 1
ATOM 6167 C CA . LEU A 1 808 ? -2.983 -17.854 -29.882 1.00 86.31 808 LEU A CA 1
ATOM 6168 C C . LEU A 1 808 ? -3.569 -19.048 -29.126 1.00 86.31 808 LEU A C 1
ATOM 6170 O O . LEU A 1 808 ? -4.758 -19.067 -28.813 1.00 86.31 808 LEU A O 1
ATOM 6174 N N . SER A 1 809 ? -2.734 -20.015 -28.770 1.00 85.81 809 SER A N 1
ATOM 6175 C CA . SER A 1 809 ? -3.080 -21.069 -27.817 1.00 85.81 809 SER A CA 1
ATOM 6176 C C . SER A 1 809 ? -2.399 -20.811 -26.480 1.00 85.81 809 SER A C 1
ATOM 6178 O O . SER A 1 809 ? -1.189 -20.594 -26.429 1.00 85.81 809 SER A O 1
ATOM 6180 N N . LEU A 1 810 ? -3.178 -20.858 -25.406 1.00 87.62 810 LEU A N 1
ATOM 6181 C CA . LEU A 1 810 ? -2.734 -20.735 -24.027 1.00 87.62 810 LEU A CA 1
ATOM 6182 C C . LEU A 1 810 ? -3.080 -22.029 -23.289 1.00 87.62 810 LEU A C 1
ATOM 6184 O O . LEU A 1 810 ? -4.256 -22.345 -23.099 1.00 87.62 810 LEU A O 1
ATOM 6188 N N . ASP A 1 811 ? -2.060 -22.751 -22.843 1.00 85.88 811 ASP A N 1
ATOM 6189 C CA . ASP A 1 811 ? -2.214 -23.923 -21.983 1.00 85.88 811 ASP A CA 1
ATOM 6190 C C . ASP A 1 811 ? -1.884 -23.535 -20.540 1.00 85.88 811 ASP A C 1
ATOM 6192 O O . ASP A 1 811 ? -0.824 -22.962 -20.274 1.00 85.88 811 ASP A O 1
ATOM 6196 N N . ALA A 1 812 ? -2.782 -23.813 -19.593 1.00 84.62 812 ALA A N 1
ATOM 6197 C CA . ALA A 1 812 ? -2.549 -23.483 -18.192 1.00 84.62 812 ALA A CA 1
ATOM 6198 C C . ALA A 1 812 ? -1.331 -24.251 -17.647 1.00 84.62 812 ALA A C 1
ATOM 6200 O O . ALA A 1 812 ? -1.355 -25.475 -17.526 1.00 84.62 812 ALA A O 1
ATOM 6201 N N . ASN A 1 813 ? -0.265 -23.529 -17.298 1.00 83.94 813 ASN A N 1
ATOM 6202 C CA . ASN A 1 813 ? 0.961 -24.099 -16.750 1.00 83.94 813 ASN A CA 1
ATOM 6203 C C . ASN A 1 813 ? 1.648 -23.069 -15.842 1.00 83.94 813 ASN A C 1
ATOM 6205 O O . ASN A 1 813 ? 2.192 -22.080 -16.322 1.00 83.94 813 ASN A O 1
ATOM 6209 N N . GLY A 1 814 ? 1.631 -23.289 -14.525 1.00 81.19 814 GLY A N 1
ATOM 6210 C CA . GLY A 1 814 ? 2.245 -22.375 -13.553 1.00 81.19 814 GLY A CA 1
ATOM 6211 C C . GLY A 1 814 ? 3.778 -22.419 -13.520 1.00 81.19 814 GLY A C 1
ATOM 6212 O O . GLY A 1 814 ? 4.409 -21.454 -13.088 1.00 81.19 814 GLY A O 1
ATOM 6213 N N . GLU A 1 815 ? 4.398 -23.498 -14.008 1.00 82.38 815 GLU A N 1
ATOM 6214 C CA . GLU A 1 815 ? 5.858 -23.662 -13.993 1.00 82.38 815 GLU A CA 1
ATOM 6215 C C . GLU A 1 815 ? 6.563 -22.704 -14.963 1.00 82.38 815 GLU A C 1
ATOM 6217 O O . GLU A 1 815 ? 7.725 -22.366 -14.751 1.00 82.38 815 GLU A O 1
ATOM 6222 N N . VAL A 1 816 ? 5.859 -22.189 -15.980 1.00 83.25 816 VAL A N 1
ATOM 6223 C CA . VAL A 1 816 ? 6.396 -21.205 -16.945 1.00 83.25 816 VAL A CA 1
ATOM 6224 C C . VAL A 1 816 ? 6.735 -19.855 -16.313 1.00 83.25 816 VAL A C 1
ATOM 6226 O O . VAL A 1 816 ? 7.404 -19.041 -16.937 1.00 83.25 816 VAL A O 1
ATOM 6229 N N . LEU A 1 817 ? 6.284 -19.599 -15.082 1.00 84.38 817 LEU A N 1
ATOM 6230 C CA . LEU A 1 817 ? 6.625 -18.388 -14.337 1.00 84.38 817 LEU A CA 1
ATOM 6231 C C . LEU A 1 817 ? 7.856 -18.583 -13.440 1.00 84.38 817 LEU A C 1
ATOM 6233 O O . LEU A 1 817 ? 8.391 -17.600 -12.930 1.00 84.38 817 LEU A O 1
ATOM 6237 N N . LYS A 1 818 ? 8.343 -19.815 -13.239 1.00 78.12 818 LYS A N 1
ATOM 6238 C CA . LYS A 1 818 ? 9.494 -20.114 -12.369 1.00 78.12 818 LYS A CA 1
ATOM 6239 C C . LYS A 1 818 ? 10.816 -20.079 -13.135 1.00 78.12 818 LYS A C 1
ATOM 6241 O O . LYS A 1 818 ? 10.872 -20.380 -14.326 1.00 78.12 818 LYS A O 1
ATOM 6246 N N . THR A 1 819 ? 11.891 -19.705 -12.441 1.00 74.38 819 THR A N 1
ATOM 6247 C CA . THR A 1 819 ? 13.255 -19.737 -12.986 1.00 74.38 819 THR A CA 1
ATOM 6248 C C . THR A 1 819 ? 13.632 -21.161 -13.401 1.00 74.38 819 THR A C 1
ATOM 6250 O O . THR A 1 819 ? 13.269 -22.125 -12.734 1.00 74.38 819 THR A O 1
ATOM 6253 N N . GLY A 1 820 ? 14.348 -21.295 -14.520 1.00 69.44 820 GLY A N 1
ATOM 6254 C CA . GLY A 1 820 ? 14.748 -22.592 -15.083 1.00 69.44 820 GLY A CA 1
ATOM 6255 C C . GLY A 1 820 ? 13.786 -23.178 -16.124 1.00 69.44 820 GLY A C 1
ATOM 6256 O O . GLY A 1 820 ? 14.160 -24.123 -16.809 1.00 69.44 820 GLY A O 1
ATOM 6257 N N . ASN A 1 821 ? 12.585 -22.614 -16.308 1.00 81.69 821 ASN A N 1
ATOM 6258 C CA . ASN A 1 821 ? 11.692 -23.024 -17.394 1.00 81.69 821 ASN A CA 1
ATOM 6259 C C . ASN A 1 821 ? 12.130 -22.411 -18.750 1.00 81.69 821 ASN A C 1
ATOM 6261 O O . ASN A 1 821 ? 12.385 -21.203 -18.810 1.00 81.69 821 ASN A O 1
ATOM 6265 N N . PRO A 1 822 ? 12.177 -23.183 -19.854 1.00 81.62 822 PRO A N 1
ATOM 6266 C CA . PRO A 1 822 ? 12.607 -22.678 -21.161 1.00 81.62 822 PRO A CA 1
ATOM 6267 C C . PRO A 1 822 ? 11.696 -21.574 -21.724 1.00 81.62 822 PRO A C 1
ATOM 6269 O O . PRO A 1 822 ? 12.195 -20.606 -22.298 1.00 81.62 822 PRO A O 1
ATOM 6272 N N . LEU A 1 823 ? 10.376 -21.647 -21.512 1.00 85.44 823 LEU A N 1
ATOM 6273 C CA . LEU A 1 823 ? 9.437 -20.618 -21.981 1.00 85.44 823 LEU A CA 1
ATOM 6274 C C . LEU A 1 823 ? 9.605 -19.298 -21.222 1.00 85.44 823 LEU A C 1
ATOM 6276 O O . LEU A 1 823 ? 9.463 -18.233 -21.818 1.00 85.44 823 LEU A O 1
ATOM 6280 N N . ARG A 1 824 ? 9.983 -19.357 -19.937 1.00 88.12 824 ARG A N 1
ATOM 6281 C CA . ARG A 1 824 ? 10.387 -18.165 -19.181 1.00 88.12 824 ARG A CA 1
ATOM 6282 C C . ARG A 1 824 ? 11.632 -17.532 -19.790 1.00 88.12 824 ARG A C 1
ATOM 6284 O O . ARG A 1 824 ? 11.648 -16.328 -20.024 1.00 88.12 824 ARG A O 1
ATOM 6291 N N . ALA A 1 825 ? 12.665 -18.335 -20.047 1.00 83.75 825 ALA A N 1
ATOM 6292 C CA . ALA A 1 825 ? 13.917 -17.849 -20.621 1.00 83.75 825 ALA A CA 1
ATOM 6293 C C . ALA A 1 825 ? 13.696 -17.187 -21.995 1.00 83.75 825 ALA A C 1
ATOM 6295 O O . ALA A 1 825 ? 14.270 -16.132 -22.263 1.00 83.75 825 ALA A O 1
ATOM 6296 N N . ALA A 1 826 ? 12.809 -17.748 -22.825 1.00 86.69 826 ALA A N 1
ATOM 6297 C CA . ALA A 1 826 ? 12.411 -17.165 -24.106 1.00 86.69 826 ALA A CA 1
ATOM 6298 C C . ALA A 1 826 ? 11.701 -15.809 -23.948 1.00 86.69 826 ALA A C 1
ATOM 6300 O O . ALA A 1 826 ? 12.035 -14.856 -24.651 1.00 86.69 826 ALA A O 1
ATOM 6301 N N . SER A 1 827 ? 10.775 -15.676 -22.994 1.00 91.69 827 SER A N 1
ATOM 6302 C CA . SER A 1 827 ? 10.133 -14.390 -22.688 1.00 91.69 827 SER A CA 1
ATOM 6303 C C . SER A 1 827 ? 11.117 -13.351 -22.147 1.00 91.69 827 SER A C 1
ATOM 6305 O O . SER A 1 827 ? 11.049 -12.188 -22.535 1.00 91.69 827 SER A O 1
ATOM 6307 N N . GLU A 1 828 ? 12.048 -13.745 -21.272 1.00 89.88 828 GLU A N 1
ATOM 6308 C CA . GLU A 1 828 ? 13.102 -12.850 -20.780 1.00 89.88 828 GLU A CA 1
ATOM 6309 C C . GLU A 1 828 ? 13.998 -12.363 -21.929 1.00 89.88 828 GLU A C 1
ATOM 6311 O O . GLU A 1 828 ? 14.322 -11.177 -21.993 1.00 89.88 828 GLU A O 1
ATOM 6316 N N . ALA A 1 829 ? 14.364 -13.252 -22.859 1.00 89.00 829 ALA A N 1
ATOM 6317 C CA . ALA A 1 829 ? 15.108 -12.889 -24.061 1.00 89.00 829 ALA A CA 1
ATOM 6318 C C . ALA A 1 829 ? 14.308 -11.928 -24.956 1.00 89.00 829 ALA A C 1
ATOM 6320 O O . ALA A 1 829 ? 14.841 -10.899 -25.371 1.00 89.00 829 ALA A O 1
ATOM 6321 N N . ALA A 1 830 ? 13.020 -12.203 -25.196 1.00 90.50 830 ALA A N 1
ATOM 6322 C CA . ALA A 1 830 ? 12.134 -11.330 -25.968 1.00 90.50 830 ALA A CA 1
ATOM 6323 C C . ALA A 1 830 ? 12.053 -9.918 -25.389 1.00 90.50 830 ALA A C 1
ATOM 6325 O O . ALA A 1 830 ? 12.251 -8.947 -26.119 1.00 90.50 830 ALA A O 1
ATOM 6326 N N . ILE A 1 831 ? 11.836 -9.798 -24.078 1.00 90.25 831 ILE A N 1
ATOM 6327 C CA . ILE A 1 831 ? 11.747 -8.504 -23.393 1.00 90.25 831 ILE A CA 1
ATOM 6328 C C . ILE A 1 831 ? 13.057 -7.717 -23.538 1.00 90.25 831 ILE A C 1
ATOM 6330 O O . ILE A 1 831 ? 13.025 -6.519 -23.831 1.00 90.25 831 ILE A O 1
ATOM 6334 N N . GLN A 1 832 ? 14.215 -8.371 -23.397 1.00 87.31 832 GLN A N 1
ATOM 6335 C CA . GLN A 1 832 ? 15.505 -7.694 -23.565 1.00 87.31 832 GLN A CA 1
ATOM 6336 C C . GLN A 1 832 ? 15.758 -7.253 -25.009 1.00 87.31 832 GLN A C 1
ATOM 6338 O O . GLN A 1 832 ? 16.247 -6.141 -25.224 1.00 87.31 832 GLN A O 1
ATOM 6343 N N . VAL A 1 833 ? 15.387 -8.075 -25.996 1.00 88.50 833 VAL A N 1
ATOM 6344 C CA . VAL A 1 833 ? 15.484 -7.726 -27.421 1.00 88.50 833 VAL A CA 1
ATOM 6345 C C . VAL A 1 833 ? 14.598 -6.527 -27.747 1.00 88.50 833 VAL A C 1
ATOM 6347 O O . VAL A 1 833 ? 15.084 -5.565 -28.340 1.00 88.50 833 VAL A O 1
ATOM 6350 N N . LEU A 1 834 ? 13.335 -6.523 -27.315 1.00 87.75 834 LEU A N 1
ATOM 6351 C CA . LEU A 1 834 ? 12.405 -5.403 -27.519 1.00 87.75 834 LEU A CA 1
ATOM 6352 C C . LEU A 1 834 ? 12.944 -4.099 -26.911 1.00 87.75 834 LEU A C 1
ATOM 6354 O O . LEU A 1 834 ? 12.940 -3.047 -27.555 1.00 87.75 834 LEU A O 1
ATOM 6358 N N . ALA A 1 835 ? 13.544 -4.188 -25.724 1.00 83.38 835 ALA A N 1
ATOM 6359 C CA . ALA A 1 835 ? 14.135 -3.050 -25.032 1.00 83.38 835 ALA A CA 1
ATOM 6360 C C . ALA A 1 835 ? 15.354 -2.424 -25.750 1.00 83.38 835 ALA A C 1
ATOM 6362 O O . ALA A 1 835 ? 15.829 -1.361 -25.344 1.00 83.38 835 ALA A O 1
ATOM 6363 N N . THR A 1 836 ? 15.886 -3.051 -26.810 1.00 82.06 836 THR A N 1
ATOM 6364 C CA . THR A 1 836 ? 16.958 -2.468 -27.643 1.00 82.06 836 THR A CA 1
ATOM 6365 C C . THR A 1 836 ? 16.472 -1.320 -28.522 1.00 82.06 836 THR A C 1
ATOM 6367 O O . THR A 1 836 ? 17.279 -0.457 -28.882 1.00 82.06 836 THR A O 1
ATOM 6370 N N . ARG A 1 837 ? 15.175 -1.291 -28.857 1.00 73.31 837 ARG A N 1
ATOM 6371 C CA . ARG A 1 837 ? 14.535 -0.254 -29.680 1.00 73.31 837 ARG A CA 1
ATOM 6372 C C . ARG A 1 837 ? 13.776 0.778 -28.867 1.00 73.31 837 ARG A C 1
ATOM 6374 O O . ARG A 1 837 ? 13.712 1.925 -29.306 1.00 73.31 837 ARG A O 1
ATOM 6381 N N . GLU A 1 838 ? 13.314 0.409 -27.680 1.00 65.75 838 GLU A N 1
ATOM 6382 C CA . GLU A 1 838 ? 12.645 1.345 -26.786 1.00 65.75 838 GLU A CA 1
ATOM 6383 C C . GLU A 1 838 ? 13.567 2.465 -26.293 1.00 65.75 838 GLU A C 1
ATOM 6385 O O . GLU A 1 838 ? 14.771 2.278 -26.087 1.00 65.75 838 GLU A O 1
ATOM 6390 N N . ASN A 1 839 ? 12.995 3.660 -26.140 1.00 53.81 839 ASN A N 1
ATOM 6391 C CA . ASN A 1 839 ? 13.698 4.840 -25.619 1.00 53.81 839 ASN A CA 1
ATOM 6392 C C . ASN A 1 839 ? 13.482 5.021 -24.112 1.00 53.81 839 ASN A C 1
ATOM 6394 O O . ASN A 1 839 ? 14.175 5.824 -23.487 1.00 53.81 839 ASN A O 1
ATOM 6398 N N . THR A 1 840 ? 12.538 4.290 -23.517 1.00 52.03 840 THR A N 1
ATOM 6399 C CA . THR A 1 840 ? 12.290 4.330 -22.076 1.00 52.03 840 THR A CA 1
ATOM 6400 C C . THR A 1 840 ? 13.248 3.386 -21.339 1.00 52.03 840 THR A C 1
ATOM 6402 O O . THR A 1 840 ? 13.279 2.194 -21.653 1.00 52.03 840 THR A O 1
ATOM 6405 N N . PRO A 1 841 ? 14.004 3.860 -20.332 1.00 50.03 841 PRO A N 1
ATOM 6406 C CA . PRO A 1 841 ? 14.998 3.040 -19.633 1.00 50.03 841 PRO A CA 1
ATOM 6407 C C . PRO A 1 841 ? 14.389 1.859 -18.853 1.00 50.03 841 PRO A C 1
ATOM 6409 O O . PRO A 1 841 ? 15.083 0.868 -18.617 1.00 50.03 841 PRO A O 1
ATOM 6412 N N . ASN A 1 842 ? 13.093 1.927 -18.522 1.00 54.06 842 ASN A N 1
ATOM 6413 C CA . ASN A 1 842 ? 12.441 1.024 -17.569 1.00 54.06 842 ASN A CA 1
ATOM 6414 C C . ASN A 1 842 ? 11.599 -0.101 -18.195 1.00 54.06 842 ASN A C 1
ATOM 6416 O O . ASN A 1 842 ? 11.278 -1.042 -17.478 1.00 54.06 842 ASN A O 1
ATOM 6420 N N . PHE A 1 843 ? 11.312 -0.079 -19.508 1.00 73.81 843 PHE A N 1
ATOM 6421 C CA . PHE A 1 843 ? 10.421 -1.060 -20.162 1.00 73.81 843 PHE A CA 1
ATOM 6422 C C . PHE A 1 843 ? 10.741 -2.516 -19.790 1.00 73.81 843 PHE A C 1
ATOM 6424 O O . PHE A 1 843 ? 9.861 -3.264 -19.382 1.00 73.81 843 PHE A O 1
ATOM 6431 N N . ALA A 1 844 ? 12.016 -2.916 -19.866 1.00 72.69 844 ALA A N 1
ATOM 6432 C CA . ALA A 1 844 ? 12.414 -4.287 -19.548 1.00 72.69 844 ALA A CA 1
ATOM 6433 C C . ALA A 1 844 ? 12.144 -4.663 -18.082 1.00 72.69 844 ALA A C 1
ATOM 6435 O O . ALA A 1 844 ? 11.747 -5.790 -17.805 1.00 72.69 844 ALA A O 1
ATOM 6436 N N . ALA A 1 845 ? 12.358 -3.736 -17.145 1.00 64.50 845 ALA A N 1
ATOM 6437 C CA . ALA A 1 845 ? 12.115 -3.981 -15.727 1.00 64.50 845 ALA A CA 1
ATOM 6438 C C . ALA A 1 845 ? 10.611 -4.085 -15.438 1.00 64.50 845 ALA A C 1
ATOM 6440 O O . ALA A 1 845 ? 10.191 -5.012 -14.747 1.00 64.50 845 ALA A O 1
ATOM 6441 N N . ASP A 1 846 ? 9.815 -3.191 -16.025 1.00 67.31 846 ASP A N 1
ATOM 6442 C CA . ASP A 1 846 ? 8.363 -3.153 -15.852 1.00 67.31 846 ASP A CA 1
ATOM 6443 C C . ASP A 1 846 ? 7.699 -4.390 -16.480 1.00 67.31 846 ASP A C 1
ATOM 6445 O O . ASP A 1 846 ? 6.918 -5.071 -15.820 1.00 67.31 846 ASP A O 1
ATOM 6449 N N . ALA A 1 847 ? 8.088 -4.770 -17.703 1.00 75.94 847 ALA A N 1
ATOM 6450 C CA . ALA A 1 847 ? 7.578 -5.961 -18.384 1.00 75.94 847 ALA A CA 1
ATOM 6451 C C . ALA A 1 847 ? 7.942 -7.266 -17.648 1.00 75.94 847 ALA A C 1
ATOM 6453 O O . ALA A 1 847 ? 7.111 -8.170 -17.527 1.00 75.94 847 ALA A O 1
ATOM 6454 N N . LEU A 1 848 ? 9.163 -7.367 -17.102 1.00 79.56 848 LEU A N 1
ATOM 6455 C CA . LEU A 1 848 ? 9.573 -8.511 -16.279 1.00 79.56 848 LEU A CA 1
ATOM 6456 C C . LEU A 1 848 ? 8.810 -8.561 -14.950 1.00 79.56 848 LEU A C 1
ATOM 6458 O O . LEU A 1 848 ? 8.416 -9.645 -14.520 1.00 79.56 848 LEU A O 1
ATOM 6462 N N . ALA A 1 849 ? 8.583 -7.416 -14.305 1.00 71.94 849 ALA A N 1
ATOM 6463 C CA . ALA A 1 849 ? 7.807 -7.338 -13.071 1.00 71.94 849 ALA A CA 1
ATOM 6464 C C . ALA A 1 849 ? 6.330 -7.689 -13.306 1.00 71.94 849 ALA A C 1
ATOM 6466 O O . ALA A 1 849 ? 5.750 -8.451 -12.533 1.00 71.94 849 ALA A O 1
ATOM 6467 N N . ASP A 1 850 ? 5.742 -7.203 -14.397 1.00 75.62 850 ASP A N 1
ATOM 6468 C CA . ASP A 1 850 ? 4.350 -7.463 -14.752 1.00 75.62 850 ASP A CA 1
ATOM 6469 C C . ASP A 1 850 ? 4.109 -8.929 -15.143 1.00 75.62 850 ASP A C 1
ATOM 6471 O O . ASP A 1 850 ? 3.071 -9.495 -14.790 1.00 75.62 850 ASP A O 1
ATOM 6475 N N . LEU A 1 851 ? 5.062 -9.565 -15.835 1.00 84.44 851 LEU A N 1
ATOM 6476 C CA . LEU A 1 851 ? 4.946 -10.964 -16.252 1.00 84.44 851 LEU A CA 1
ATOM 6477 C C . LEU A 1 851 ? 5.353 -11.950 -15.138 1.00 84.44 851 LEU A C 1
ATOM 6479 O O . LEU A 1 851 ? 4.642 -12.929 -14.901 1.00 84.44 851 LEU A O 1
ATOM 6483 N N . PHE A 1 852 ? 6.449 -11.692 -14.410 1.00 84.56 852 PHE A N 1
ATOM 6484 C CA . PHE A 1 852 ? 7.071 -12.649 -13.475 1.00 84.56 852 PHE A CA 1
ATOM 6485 C C . PHE A 1 852 ? 7.109 -12.222 -12.000 1.00 84.56 852 PHE A C 1
ATOM 6487 O O . PHE A 1 852 ? 7.514 -13.023 -11.157 1.00 84.56 852 PHE A O 1
ATOM 6494 N N . GLY A 1 853 ? 6.719 -10.993 -11.653 1.00 62.78 853 GLY A N 1
ATOM 6495 C CA . GLY A 1 853 ? 6.855 -10.458 -10.294 1.00 62.78 853 GLY A CA 1
ATOM 6496 C C . GLY A 1 853 ? 6.094 -11.255 -9.226 1.00 62.78 853 GLY A C 1
ATOM 6497 O O . GLY A 1 853 ? 4.964 -11.707 -9.444 1.00 62.78 853 GLY A O 1
ATOM 6498 N N . THR A 1 854 ? 6.702 -11.418 -8.047 1.00 51.12 854 THR A N 1
ATOM 6499 C CA . THR A 1 854 ? 6.062 -12.020 -6.870 1.00 51.12 854 THR A CA 1
ATOM 6500 C C . THR A 1 854 ? 5.178 -11.011 -6.140 1.00 51.12 854 THR A C 1
ATOM 6502 O O . THR A 1 854 ? 5.484 -9.824 -6.036 1.00 51.12 854 THR A O 1
ATOM 6505 N N . ARG A 1 855 ? 4.043 -11.511 -5.640 1.00 38.31 855 ARG A N 1
ATOM 6506 C CA . ARG A 1 855 ? 3.041 -10.759 -4.875 1.00 38.31 855 ARG A CA 1
ATOM 6507 C C . ARG A 1 855 ? 3.708 -10.015 -3.701 1.00 38.31 855 ARG A C 1
ATOM 6509 O O . ARG A 1 855 ? 4.530 -10.623 -3.014 1.00 38.31 855 ARG A O 1
ATOM 6516 N N . PRO A 1 856 ? 3.326 -8.761 -3.387 1.00 31.70 856 PRO A N 1
ATOM 6517 C CA . PRO A 1 856 ? 3.540 -8.225 -2.046 1.00 31.70 856 PRO A CA 1
ATOM 6518 C C . PRO A 1 856 ? 2.938 -9.210 -1.036 1.00 31.70 856 PRO A C 1
ATOM 6520 O O . PRO A 1 856 ? 1.855 -9.741 -1.285 1.00 31.70 856 PRO A O 1
ATOM 6523 N N . ALA A 1 857 ? 3.617 -9.478 0.077 1.00 29.77 857 ALA A N 1
ATOM 6524 C CA . ALA A 1 857 ? 3.093 -10.325 1.145 1.00 29.77 857 ALA A CA 1
ATOM 6525 C C . ALA A 1 857 ? 1.841 -9.676 1.770 1.00 29.77 857 ALA A C 1
ATOM 6527 O O . ALA A 1 857 ? 1.909 -8.939 2.744 1.00 29.77 857 ALA A O 1
ATOM 6528 N N . GLY A 1 858 ? 0.691 -9.914 1.150 1.00 34.16 858 GLY A N 1
ATOM 6529 C CA . GLY A 1 858 ? -0.636 -9.593 1.639 1.00 34.16 858 GLY A CA 1
ATOM 6530 C C . GLY A 1 858 ? -1.462 -10.849 1.445 1.00 34.16 858 GLY A C 1
ATOM 6531 O O . GLY A 1 858 ? -1.722 -11.228 0.300 1.00 34.16 858 GLY A O 1
ATOM 6532 N N . SER A 1 859 ? -1.745 -11.500 2.573 1.00 34.78 859 SER A N 1
ATOM 6533 C CA . SER A 1 859 ? -2.578 -12.686 2.805 1.00 34.78 859 SER A CA 1
ATOM 6534 C C . SER A 1 859 ? -3.533 -13.056 1.664 1.00 34.78 859 SER A C 1
ATOM 6536 O O . SER A 1 859 ? -4.132 -12.192 1.026 1.00 34.78 859 SER A O 1
ATOM 6538 N N . ASP A 1 860 ? -3.708 -14.352 1.398 1.00 36.03 860 ASP A N 1
ATOM 6539 C CA . ASP A 1 860 ? -4.775 -14.860 0.532 1.00 36.03 860 ASP A CA 1
ATOM 6540 C C . ASP A 1 860 ? -6.127 -14.320 1.007 1.00 36.03 860 ASP A C 1
ATOM 6542 O O . ASP A 1 860 ? -6.726 -14.809 1.962 1.00 36.03 860 ASP A O 1
ATOM 6546 N N . VAL A 1 861 ? -6.573 -13.232 0.375 1.00 51.59 861 VAL A N 1
ATOM 6547 C CA . VAL A 1 861 ? -7.800 -12.545 0.745 1.00 51.59 861 VAL A CA 1
ATOM 6548 C C . VAL A 1 861 ? -8.948 -13.407 0.243 1.00 51.59 861 VAL A C 1
ATOM 6550 O O . VAL A 1 861 ? -9.343 -13.326 -0.920 1.00 51.59 861 VAL A O 1
ATOM 6553 N N . LEU A 1 862 ? -9.482 -14.244 1.130 1.00 58.28 862 LEU A N 1
ATOM 6554 C CA . LEU A 1 862 ? -10.812 -14.813 0.965 1.00 58.28 862 LEU A CA 1
ATOM 6555 C C . LEU A 1 862 ? -11.775 -13.656 0.697 1.00 58.28 862 LEU A C 1
ATOM 6557 O O . LEU A 1 862 ? -11.866 -12.729 1.504 1.00 58.28 862 LEU A O 1
ATOM 6561 N N . THR A 1 863 ? -12.457 -13.687 -0.446 1.00 71.19 863 THR A N 1
ATOM 6562 C CA . THR A 1 863 ? -13.534 -12.739 -0.742 1.00 71.19 863 THR A CA 1
ATOM 6563 C C . THR A 1 863 ? -14.829 -13.321 -0.190 1.00 71.19 863 THR A C 1
ATOM 6565 O O . THR A 1 863 ? -15.293 -14.357 -0.672 1.00 71.19 863 THR A O 1
ATOM 6568 N N . ILE A 1 864 ? -15.373 -12.684 0.848 1.00 79.00 864 ILE A N 1
ATOM 6569 C CA . ILE A 1 864 ? -16.456 -13.234 1.671 1.00 79.00 864 ILE A CA 1
ATOM 6570 C C . ILE A 1 864 ? -17.697 -12.339 1.577 1.00 79.00 864 ILE A C 1
ATOM 6572 O O . ILE A 1 864 ? -17.604 -11.118 1.738 1.00 79.00 864 ILE A O 1
ATOM 6576 N N . LEU A 1 865 ? -18.865 -12.944 1.356 1.00 82.31 865 LEU A N 1
ATOM 6577 C CA . LEU A 1 865 ? -20.169 -12.315 1.573 1.00 82.31 865 LEU A CA 1
ATOM 6578 C C . LEU A 1 865 ? -20.675 -12.591 2.986 1.00 82.31 865 LEU A C 1
ATOM 6580 O O . LEU A 1 865 ? -20.516 -13.689 3.524 1.00 82.31 865 LEU A O 1
ATOM 6584 N N . ALA A 1 866 ? -21.328 -11.589 3.568 1.00 83.06 866 ALA A N 1
ATOM 6585 C CA . ALA A 1 866 ? -21.962 -11.724 4.868 1.00 83.06 866 ALA A CA 1
ATOM 6586 C C . ALA A 1 866 ? -23.289 -12.480 4.714 1.00 83.06 866 ALA A C 1
ATOM 6588 O O . ALA A 1 866 ? -24.125 -12.103 3.892 1.00 83.06 866 ALA A O 1
ATOM 6589 N N . ARG A 1 867 ? -23.500 -13.525 5.520 1.00 87.31 867 ARG A N 1
ATOM 6590 C CA . ARG A 1 867 ? -24.829 -14.132 5.725 1.00 87.31 867 ARG A CA 1
ATOM 6591 C C . ARG A 1 867 ? -25.536 -13.572 6.958 1.00 87.31 867 ARG A C 1
ATOM 6593 O O . ARG A 1 867 ? -26.760 -13.626 7.034 1.00 87.31 867 ARG A O 1
ATOM 6600 N N . LYS A 1 868 ? -24.767 -13.032 7.903 1.00 87.44 868 LYS A N 1
ATOM 6601 C CA . LYS A 1 868 ? -25.243 -12.267 9.057 1.00 87.44 868 LYS A CA 1
ATOM 6602 C C . LYS A 1 868 ? -24.955 -10.785 8.849 1.00 87.44 868 LYS A C 1
ATOM 6604 O O . LYS A 1 868 ? -24.070 -10.426 8.080 1.00 87.44 868 LYS A O 1
ATOM 6609 N N . ASP A 1 869 ? -25.700 -9.948 9.548 1.00 88.94 869 ASP A N 1
ATOM 6610 C CA . ASP A 1 869 ? -25.596 -8.487 9.560 1.00 88.94 869 ASP A CA 1
ATOM 6611 C C . ASP A 1 869 ? -24.513 -7.958 10.518 1.00 88.94 869 ASP A C 1
ATOM 6613 O O . ASP A 1 869 ? -24.443 -6.768 10.825 1.00 88.94 869 ASP A O 1
ATOM 6617 N N . TRP A 1 870 ? -23.633 -8.842 10.989 1.00 92.31 870 TRP A N 1
ATOM 6618 C CA . TRP A 1 870 ? -22.551 -8.509 11.902 1.00 92.31 870 TRP A CA 1
ATOM 6619 C C . TRP A 1 870 ? -21.325 -9.400 11.686 1.00 92.31 870 TRP A C 1
ATOM 6621 O O . TRP A 1 870 ? -21.414 -10.523 11.183 1.00 92.31 870 TRP A O 1
ATOM 6631 N N . VAL A 1 871 ? -20.169 -8.891 12.110 1.00 95.44 871 VAL A N 1
ATOM 6632 C CA . VAL A 1 871 ? -18.906 -9.634 12.225 1.00 95.44 871 VAL A CA 1
ATOM 6633 C C . VAL A 1 871 ? -18.278 -9.385 13.592 1.00 95.44 871 VAL A C 1
ATOM 6635 O O . VAL A 1 871 ? -18.513 -8.337 14.197 1.00 95.44 871 VAL A O 1
ATOM 6638 N N . LEU A 1 872 ? -17.464 -10.325 14.075 1.00 96.81 872 LEU A N 1
ATOM 6639 C CA . LEU A 1 872 ? -16.595 -10.093 15.232 1.00 96.81 872 LEU A CA 1
ATOM 6640 C C . LEU A 1 872 ? -15.205 -9.708 14.724 1.00 96.81 872 LEU A C 1
ATOM 6642 O O . LEU A 1 872 ? -14.634 -10.423 13.905 1.00 96.81 872 LEU A O 1
ATOM 6646 N N . PHE A 1 873 ? -14.636 -8.623 15.235 1.00 96.81 873 PHE A N 1
ATOM 6647 C CA . PHE A 1 873 ? -13.202 -8.377 15.124 1.00 96.81 873 PHE A CA 1
ATOM 6648 C C . PHE A 1 873 ? -12.515 -8.719 16.442 1.00 96.81 873 PHE A C 1
ATOM 6650 O O . PHE A 1 873 ? -13.072 -8.486 17.517 1.00 96.81 873 PHE A O 1
ATOM 6657 N N . HIS A 1 874 ? -11.287 -9.218 16.371 1.00 96.06 874 HIS A N 1
ATOM 6658 C CA . HIS A 1 874 ? -10.413 -9.309 17.532 1.00 96.06 874 HIS A CA 1
ATOM 6659 C C . HIS A 1 874 ? -8.947 -9.138 17.143 1.00 96.06 874 HIS A C 1
ATOM 6661 O O . HIS A 1 874 ? -8.545 -9.377 16.003 1.00 96.06 874 HIS A O 1
ATOM 6667 N N . ARG A 1 875 ? -8.124 -8.722 18.105 1.00 94.38 875 ARG A N 1
ATOM 6668 C CA . ARG A 1 875 ? -6.672 -8.652 17.941 1.00 94.38 875 ARG A CA 1
ATOM 6669 C C . ARG A 1 875 ? -6.124 -10.054 17.671 1.00 94.38 875 ARG A C 1
ATOM 6671 O O . ARG A 1 875 ? -6.539 -11.024 18.310 1.00 94.38 875 ARG A O 1
ATOM 6678 N N . ARG A 1 876 ? -5.204 -10.181 16.714 1.00 91.50 876 ARG A N 1
ATOM 6679 C CA . ARG A 1 876 ? -4.614 -11.477 16.366 1.00 91.50 876 ARG A CA 1
ATOM 6680 C C . ARG A 1 876 ? -3.669 -11.939 17.476 1.00 91.50 876 ARG A C 1
ATOM 6682 O O . ARG A 1 876 ? -2.793 -11.193 17.913 1.00 91.50 876 ARG A O 1
ATOM 6689 N N . ARG A 1 877 ? -3.816 -13.194 17.911 1.00 82.69 877 ARG A N 1
ATOM 6690 C CA . ARG A 1 877 ? -2.885 -13.830 18.852 1.00 82.69 877 ARG A CA 1
ATOM 6691 C C . ARG A 1 877 ? -1.721 -14.450 18.089 1.00 82.69 877 ARG A C 1
ATOM 6693 O O . ARG A 1 877 ? -1.937 -15.278 17.208 1.00 82.69 877 ARG A O 1
ATOM 6700 N N . THR A 1 878 ? -0.495 -14.108 18.465 1.00 75.69 878 THR A N 1
ATOM 6701 C CA . THR A 1 878 ? 0.718 -14.749 17.945 1.00 75.69 878 THR A CA 1
ATOM 6702 C C . THR A 1 878 ? 1.466 -15.436 19.085 1.00 75.69 878 THR A C 1
ATOM 6704 O O . THR A 1 878 ? 1.479 -14.968 20.224 1.00 75.69 878 THR A O 1
ATOM 6707 N N . ARG A 1 879 ? 2.049 -16.604 18.805 1.00 71.56 879 ARG A N 1
ATOM 6708 C CA . ARG A 1 879 ? 2.860 -17.364 19.761 1.00 71.56 879 ARG A CA 1
ATOM 6709 C C . ARG A 1 879 ? 4.102 -17.869 19.043 1.00 71.56 879 ARG A C 1
ATOM 6711 O O . ARG A 1 879 ? 3.997 -18.751 18.203 1.00 71.56 879 ARG A O 1
ATOM 6718 N N . GLN A 1 880 ? 5.263 -17.337 19.403 1.00 62.94 880 GLN A N 1
ATOM 6719 C CA . GLN A 1 880 ? 6.551 -17.795 18.884 1.00 62.94 880 GLN A CA 1
ATOM 6720 C C . GLN A 1 880 ? 7.125 -18.821 19.867 1.00 62.94 880 GLN A C 1
ATOM 6722 O O . GLN A 1 880 ? 7.505 -18.471 20.983 1.00 62.94 880 GLN A O 1
ATOM 6727 N N . CYS A 1 881 ? 7.107 -20.106 19.500 1.00 59.25 881 CYS A N 1
ATOM 6728 C CA . CYS A 1 881 ? 7.565 -21.204 20.373 1.00 59.25 881 CYS A CA 1
ATOM 6729 C C . CYS A 1 881 ? 9.019 -21.635 20.108 1.00 59.25 881 CYS A C 1
ATOM 6731 O O . CYS A 1 881 ? 9.550 -22.470 20.835 1.00 59.25 881 CYS A O 1
ATOM 6733 N N . GLY A 1 882 ? 9.653 -21.072 19.080 1.00 49.94 882 GLY A N 1
ATOM 6734 C CA . GLY A 1 882 ? 11.048 -21.274 18.692 1.00 49.94 882 GLY A CA 1
ATOM 6735 C C . GLY A 1 882 ? 11.530 -20.080 17.867 1.00 49.94 882 GLY A C 1
ATOM 6736 O O . GLY A 1 882 ? 10.785 -19.114 17.696 1.00 49.94 882 GLY A O 1
ATOM 6737 N N . LEU A 1 883 ? 12.759 -20.137 17.340 1.00 40.38 883 LEU A N 1
ATOM 6738 C CA . LEU A 1 883 ? 13.177 -19.240 16.257 1.00 40.38 883 LEU A CA 1
ATOM 6739 C C . LEU A 1 883 ? 12.396 -19.630 14.999 1.00 40.38 883 LEU A C 1
ATOM 6741 O O . LEU A 1 883 ? 12.928 -20.263 14.088 1.00 40.38 883 LEU A O 1
ATOM 6745 N N . ASP A 1 884 ? 11.121 -19.257 14.962 1.00 35.44 884 ASP A N 1
ATOM 6746 C CA . ASP A 1 884 ? 10.441 -19.012 13.708 1.00 35.44 884 ASP A CA 1
ATOM 6747 C C . ASP A 1 884 ? 11.288 -17.948 13.021 1.00 35.44 884 ASP A C 1
ATOM 6749 O O . ASP A 1 884 ? 11.282 -16.772 13.396 1.00 35.44 884 ASP A O 1
ATOM 6753 N N . ARG A 1 885 ? 12.101 -18.377 12.050 1.00 35.34 885 ARG A N 1
ATOM 6754 C CA . ARG A 1 885 ? 12.601 -17.456 11.042 1.00 35.34 885 ARG A CA 1
ATOM 6755 C C . ARG A 1 885 ? 11.347 -16.902 10.384 1.00 35.34 885 ARG A C 1
ATOM 6757 O O . ARG A 1 885 ? 10.807 -17.510 9.462 1.00 35.34 885 ARG A O 1
ATOM 6764 N N . ALA A 1 886 ? 10.896 -15.747 10.872 1.00 30.56 886 ALA A N 1
ATOM 6765 C CA . ALA A 1 886 ? 10.153 -14.812 10.056 1.00 30.56 886 ALA A CA 1
ATOM 6766 C C . ALA A 1 886 ? 10.847 -14.803 8.686 1.00 30.56 886 ALA A C 1
ATOM 6768 O O . ALA A 1 886 ? 12.088 -14.834 8.664 1.00 30.56 886 ALA A O 1
ATOM 6769 N N . PRO A 1 887 ? 10.116 -14.815 7.553 1.00 30.95 887 PRO A N 1
ATOM 6770 C CA . PRO A 1 887 ? 10.754 -14.431 6.307 1.00 30.95 887 PRO A CA 1
ATOM 6771 C C . PRO A 1 887 ? 11.413 -13.102 6.632 1.00 30.95 887 PRO A C 1
ATOM 6773 O O . PRO A 1 887 ? 10.719 -12.171 7.044 1.00 30.95 887 PRO A O 1
ATOM 6776 N N . THR A 1 888 ? 12.747 -13.086 6.624 1.00 33.75 888 THR A N 1
ATOM 6777 C CA . THR A 1 888 ? 13.511 -11.907 6.994 1.00 33.75 888 THR A CA 1
ATOM 6778 C C . THR A 1 888 ? 12.879 -10.793 6.172 1.00 33.75 888 THR A C 1
ATOM 6780 O O . THR A 1 888 ? 12.828 -10.956 4.944 1.00 33.75 888 THR A O 1
ATOM 6783 N N . PRO A 1 889 ? 12.301 -9.735 6.787 1.00 37.84 889 PRO A N 1
ATOM 6784 C CA . PRO A 1 889 ? 11.968 -8.552 6.011 1.00 37.84 889 PRO A CA 1
ATOM 6785 C C . PRO A 1 889 ? 13.226 -8.281 5.207 1.00 37.84 889 PRO A C 1
ATOM 6787 O O . PRO A 1 889 ? 14.304 -8.331 5.795 1.00 37.84 889 PRO A O 1
ATOM 6790 N N . VAL A 1 890 ? 13.118 -8.230 3.873 1.00 47.69 890 VAL A N 1
ATOM 6791 C CA . VAL A 1 890 ? 14.312 -8.234 3.024 1.00 47.69 890 VAL A CA 1
ATOM 6792 C C . VAL A 1 890 ? 15.147 -7.059 3.502 1.00 47.69 890 VAL A C 1
ATOM 6794 O O . VAL A 1 890 ? 14.719 -5.918 3.326 1.00 47.69 890 VAL A O 1
ATOM 6797 N N . ASP A 1 891 ? 16.228 -7.364 4.234 1.00 58.38 891 ASP A N 1
ATOM 6798 C CA . ASP A 1 891 ? 16.884 -6.346 5.047 1.00 58.38 891 ASP A CA 1
ATOM 6799 C C . ASP A 1 891 ? 17.266 -5.208 4.110 1.00 58.38 891 ASP A C 1
ATOM 6801 O O . ASP A 1 891 ? 17.741 -5.438 2.990 1.00 58.38 891 ASP A O 1
ATOM 6805 N N . GLN A 1 892 ? 16.985 -3.979 4.531 1.00 76.00 892 GLN A N 1
ATOM 6806 C CA . GLN A 1 892 ? 17.391 -2.832 3.744 1.00 76.00 892 GLN A CA 1
ATOM 6807 C C . GLN A 1 892 ? 18.904 -2.905 3.523 1.00 76.00 892 GLN A C 1
ATOM 6809 O O . GLN A 1 892 ? 19.656 -3.204 4.451 1.00 76.00 892 GLN A O 1
ATOM 6814 N N . ARG A 1 893 ? 19.353 -2.665 2.291 1.00 85.12 893 ARG A N 1
ATOM 6815 C CA . ARG A 1 893 ? 20.768 -2.793 1.937 1.00 85.12 893 ARG A CA 1
ATOM 6816 C C . ARG A 1 893 ? 21.483 -1.485 2.189 1.00 85.12 893 ARG A C 1
ATOM 6818 O O . ARG A 1 893 ? 21.127 -0.473 1.593 1.00 85.12 893 ARG A O 1
ATOM 6825 N N . ARG A 1 894 ? 22.492 -1.503 3.051 1.00 90.44 894 ARG A N 1
ATOM 6826 C CA . ARG A 1 894 ? 23.250 -0.322 3.468 1.00 90.44 894 ARG A CA 1
ATOM 6827 C C . ARG A 1 894 ? 24.606 -0.304 2.773 1.00 90.44 894 ARG A C 1
ATOM 6829 O O . ARG A 1 894 ? 25.450 -1.151 3.044 1.00 90.44 894 ARG A O 1
ATOM 6836 N N . TYR A 1 895 ? 24.829 0.677 1.907 1.00 92.00 895 TYR A N 1
ATOM 6837 C CA . TYR A 1 895 ? 26.088 0.881 1.192 1.00 92.00 895 TYR A CA 1
ATOM 6838 C C . TYR A 1 895 ? 26.800 2.134 1.704 1.00 92.00 895 TYR A C 1
ATOM 6840 O O . TYR A 1 895 ? 26.182 3.189 1.845 1.00 92.00 895 TYR A O 1
ATOM 6848 N N . GLN A 1 896 ? 28.109 2.047 1.942 1.00 93.75 896 GLN A N 1
ATOM 6849 C CA . GLN A 1 896 ? 28.924 3.232 2.225 1.00 93.75 896 GLN A CA 1
ATOM 6850 C C . GLN A 1 896 ? 29.157 4.025 0.935 1.00 93.75 896 GLN A C 1
ATOM 6852 O O . GLN A 1 896 ? 29.691 3.470 -0.023 1.00 93.75 896 GLN A O 1
ATOM 6857 N N . LEU A 1 897 ? 28.814 5.314 0.914 1.00 93.12 897 LEU A N 1
ATOM 6858 C CA . LEU A 1 897 ? 29.136 6.215 -0.192 1.00 93.12 897 LEU A CA 1
ATOM 6859 C C . LEU A 1 897 ? 30.506 6.866 0.031 1.00 93.12 897 LEU A C 1
ATOM 6861 O O . LEU A 1 897 ? 30.728 7.533 1.048 1.00 93.12 897 LEU A O 1
ATOM 6865 N N . PHE A 1 898 ? 31.395 6.687 -0.941 1.00 92.75 898 PHE A N 1
ATOM 6866 C CA . PHE A 1 898 ? 32.689 7.344 -1.060 1.00 92.75 898 PHE A CA 1
ATOM 6867 C C . PHE A 1 898 ? 32.680 8.312 -2.239 1.00 92.75 898 PHE A C 1
ATOM 6869 O O . PHE A 1 898 ? 32.169 7.989 -3.314 1.00 92.75 898 PHE A O 1
ATOM 6876 N N . HIS A 1 899 ? 33.293 9.476 -2.059 1.00 93.38 899 HIS A N 1
ATOM 6877 C CA . HIS A 1 899 ? 33.384 10.502 -3.090 1.00 93.38 899 HIS A CA 1
ATOM 6878 C C . HIS A 1 899 ? 34.814 11.021 -3.243 1.00 93.38 899 HIS A C 1
ATOM 6880 O O . HIS A 1 899 ? 35.517 11.220 -2.255 1.00 93.38 899 HIS A O 1
ATOM 6886 N N . LEU A 1 900 ? 35.236 11.250 -4.487 1.00 91.69 900 LEU A N 1
ATOM 6887 C CA . LEU A 1 900 ? 36.478 11.946 -4.810 1.00 91.69 900 LEU A CA 1
ATOM 6888 C C . LEU A 1 900 ? 36.216 13.025 -5.865 1.00 91.69 900 LEU A C 1
ATOM 6890 O O . LEU A 1 900 ? 35.615 12.766 -6.910 1.00 91.69 900 LEU A O 1
ATOM 6894 N N . LYS A 1 901 ? 36.709 14.236 -5.608 1.00 89.44 901 LYS A N 1
ATOM 6895 C CA . LYS A 1 901 ? 36.768 15.318 -6.593 1.00 89.44 901 LYS A CA 1
ATOM 6896 C C . LYS A 1 901 ? 38.158 15.362 -7.218 1.00 89.44 901 LYS A C 1
ATOM 6898 O O . LYS A 1 901 ? 39.150 15.352 -6.499 1.00 89.44 901 LYS A O 1
ATOM 6903 N N . ILE A 1 902 ? 38.222 15.435 -8.541 1.00 86.25 902 ILE A N 1
ATOM 6904 C CA . ILE A 1 902 ? 39.474 15.490 -9.306 1.00 86.25 902 ILE A CA 1
ATOM 6905 C C . ILE A 1 902 ? 39.475 16.669 -10.283 1.00 86.25 902 ILE A C 1
ATOM 6907 O O . ILE A 1 902 ? 38.416 17.088 -10.744 1.00 86.25 902 ILE A O 1
ATOM 6911 N N . ASP A 1 903 ? 40.663 17.151 -10.647 1.00 78.88 903 ASP A N 1
ATOM 6912 C CA . ASP A 1 903 ? 40.826 18.307 -11.545 1.00 78.88 903 ASP A CA 1
ATOM 6913 C C . ASP A 1 903 ? 41.304 17.930 -12.960 1.00 78.88 903 ASP A C 1
ATOM 6915 O O . ASP A 1 903 ? 41.202 18.732 -13.885 1.00 78.88 903 ASP A O 1
ATOM 6919 N N . THR A 1 904 ? 41.826 16.712 -13.161 1.00 73.19 904 THR A N 1
ATOM 6920 C CA . THR A 1 904 ? 42.385 16.262 -14.448 1.00 73.19 904 THR A CA 1
ATOM 6921 C C . THR A 1 904 ? 41.919 14.856 -14.823 1.00 73.19 904 THR A C 1
ATOM 6923 O O . THR A 1 904 ? 41.687 13.999 -13.969 1.00 73.19 904 THR A O 1
ATOM 6926 N N . GLU A 1 905 ? 41.839 14.582 -16.127 1.00 71.69 905 GLU A N 1
ATOM 6927 C CA . GLU A 1 905 ? 41.472 13.260 -16.657 1.00 71.69 905 GLU A CA 1
ATOM 6928 C C . GLU A 1 905 ? 42.533 12.183 -16.325 1.00 71.69 905 GLU A C 1
ATOM 6930 O O . GLU A 1 905 ? 42.208 11.006 -16.179 1.00 71.69 905 GLU A O 1
ATOM 6935 N N . ALA A 1 906 ? 43.799 12.574 -16.129 1.00 71.50 906 ALA A N 1
ATOM 6936 C CA . ALA A 1 906 ? 44.857 11.669 -15.670 1.00 71.50 906 ALA A CA 1
ATOM 6937 C C . ALA A 1 906 ? 44.589 11.153 -14.243 1.00 71.50 906 ALA A C 1
ATOM 6939 O O . ALA A 1 906 ? 44.715 9.955 -13.980 1.00 71.50 906 ALA A O 1
ATOM 6940 N N . ASN A 1 907 ? 44.125 12.031 -13.348 1.00 78.75 907 ASN A N 1
ATOM 6941 C CA . ASN A 1 907 ? 43.739 11.654 -11.988 1.00 78.75 907 ASN A CA 1
ATOM 6942 C C . ASN A 1 907 ? 42.465 10.790 -11.970 1.00 78.75 907 ASN A C 1
ATOM 6944 O O . ASN A 1 907 ? 42.327 9.940 -11.092 1.00 78.75 907 ASN A O 1
ATOM 6948 N N . LEU 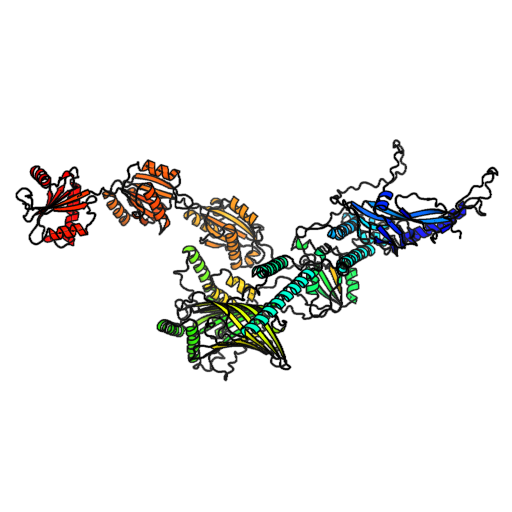A 1 908 ? 41.578 10.926 -12.969 1.00 81.56 908 LEU A N 1
ATOM 6949 C CA . LEU A 1 908 ? 40.436 10.016 -13.149 1.00 81.56 908 LEU A CA 1
ATOM 6950 C C . LEU A 1 908 ? 40.896 8.586 -13.424 1.00 81.56 908 LEU A C 1
ATOM 6952 O O . LEU A 1 908 ? 40.368 7.652 -12.827 1.00 81.56 908 LEU A O 1
ATOM 6956 N N . GLN A 1 909 ? 41.882 8.406 -14.306 1.00 80.31 909 GLN A N 1
ATOM 6957 C CA . GLN A 1 909 ? 42.406 7.073 -14.616 1.00 80.31 909 GLN A CA 1
ATOM 6958 C C . GLN A 1 909 ? 43.124 6.454 -13.414 1.00 80.31 909 GLN A C 1
ATOM 6960 O O . GLN A 1 909 ? 42.958 5.261 -13.165 1.00 80.31 909 GLN A O 1
ATOM 6965 N N . ALA A 1 910 ? 43.850 7.256 -12.629 1.00 79.31 910 ALA A N 1
ATOM 6966 C CA . ALA A 1 910 ? 44.465 6.800 -11.383 1.00 79.31 910 ALA A CA 1
ATOM 6967 C C . ALA A 1 910 ? 43.415 6.371 -10.339 1.00 79.31 910 ALA A C 1
ATOM 6969 O O . ALA A 1 910 ? 43.526 5.286 -9.768 1.00 79.31 910 ALA A O 1
ATOM 6970 N N . ALA A 1 911 ? 42.358 7.168 -10.144 1.00 82.06 911 ALA A N 1
ATOM 6971 C CA . ALA A 1 911 ? 41.250 6.840 -9.245 1.00 82.06 911 ALA A CA 1
ATOM 6972 C C . ALA A 1 911 ? 40.490 5.585 -9.689 1.00 82.06 911 ALA A C 1
ATOM 6974 O O . ALA A 1 911 ? 40.203 4.705 -8.880 1.00 82.06 911 ALA A O 1
ATOM 6975 N N . ARG A 1 912 ? 40.225 5.464 -10.991 1.00 85.19 912 ARG A N 1
ATOM 6976 C CA . ARG A 1 912 ? 39.601 4.287 -11.595 1.00 85.19 912 ARG A CA 1
ATOM 6977 C C . ARG A 1 912 ? 40.446 3.036 -11.382 1.00 85.19 912 ARG A C 1
ATOM 6979 O O . ARG A 1 912 ? 39.915 2.023 -10.942 1.00 85.19 912 ARG A O 1
ATOM 6986 N N . ALA A 1 913 ? 41.747 3.105 -11.659 1.00 82.06 913 ALA A N 1
ATOM 6987 C CA . ALA A 1 913 ? 42.657 1.982 -11.462 1.00 82.06 913 ALA A CA 1
ATOM 6988 C C . ALA A 1 913 ? 42.658 1.522 -9.997 1.00 82.06 913 ALA A C 1
ATOM 6990 O O . ALA A 1 913 ? 42.436 0.342 -9.752 1.00 82.06 913 ALA A O 1
ATOM 6991 N N . ALA A 1 914 ? 42.793 2.451 -9.044 1.00 82.38 914 ALA A N 1
ATOM 6992 C CA . ALA A 1 914 ? 42.804 2.145 -7.613 1.00 82.38 914 ALA A CA 1
ATOM 6993 C C . ALA A 1 914 ? 41.511 1.457 -7.132 1.00 82.38 914 ALA A C 1
ATOM 6995 O O . ALA A 1 914 ? 41.565 0.492 -6.368 1.00 82.38 914 ALA A O 1
ATOM 6996 N N . VAL A 1 915 ? 40.348 1.924 -7.605 1.00 85.19 915 VAL A N 1
ATOM 6997 C CA . VAL A 1 915 ? 39.042 1.342 -7.258 1.00 85.19 915 VAL A CA 1
ATOM 6998 C C . VAL A 1 915 ? 38.849 -0.037 -7.904 1.00 85.19 915 VAL A C 1
ATOM 7000 O O . VAL A 1 915 ? 38.372 -0.954 -7.240 1.00 85.19 915 VAL A O 1
ATOM 7003 N N . LEU A 1 916 ? 39.260 -0.226 -9.164 1.00 82.25 916 LEU A N 1
ATOM 7004 C CA . LEU A 1 916 ? 39.131 -1.507 -9.875 1.00 82.25 916 LEU A CA 1
ATOM 7005 C C . LEU A 1 916 ? 40.077 -2.593 -9.353 1.00 82.25 916 LEU A C 1
ATOM 7007 O O . LEU A 1 916 ? 39.702 -3.764 -9.338 1.00 82.25 916 LEU A O 1
ATOM 7011 N N . THR A 1 917 ? 41.288 -2.228 -8.926 1.00 81.38 917 THR A N 1
ATOM 7012 C CA . THR A 1 917 ? 42.250 -3.171 -8.331 1.00 81.38 917 THR A CA 1
ATOM 7013 C C . THR A 1 917 ? 42.009 -3.409 -6.841 1.00 81.38 917 THR A C 1
ATOM 7015 O O . THR A 1 917 ? 42.767 -4.154 -6.225 1.00 81.38 917 THR A O 1
ATOM 7018 N N . ALA A 1 918 ? 40.970 -2.792 -6.263 1.00 81.06 918 ALA A N 1
ATOM 7019 C CA . ALA A 1 918 ? 40.636 -2.855 -4.842 1.00 81.06 918 ALA A CA 1
ATOM 7020 C C . ALA A 1 918 ? 41.812 -2.470 -3.909 1.00 81.06 918 ALA A C 1
ATOM 7022 O O . ALA A 1 918 ? 41.939 -2.997 -2.800 1.00 81.06 918 ALA A O 1
ATOM 7023 N N . ASP A 1 919 ? 42.668 -1.535 -4.339 1.00 83.50 919 ASP A N 1
ATOM 7024 C CA . ASP A 1 919 ? 43.852 -1.100 -3.589 1.00 83.50 919 ASP A CA 1
ATOM 7025 C C . ASP A 1 919 ? 43.478 -0.043 -2.538 1.00 83.50 919 ASP A C 1
ATOM 7027 O O . ASP A 1 919 ? 43.365 1.153 -2.818 1.00 83.50 919 ASP A O 1
ATOM 7031 N N . ALA A 1 920 ? 43.293 -0.487 -1.294 1.00 83.75 920 ALA A N 1
ATOM 7032 C CA . ALA A 1 920 ? 42.920 0.388 -0.186 1.00 83.75 920 ALA A CA 1
ATOM 7033 C C . ALA A 1 920 ? 43.967 1.479 0.121 1.00 83.75 920 ALA A C 1
ATOM 7035 O O . ALA A 1 920 ? 43.584 2.578 0.535 1.00 83.75 920 ALA A O 1
ATOM 7036 N N . ALA A 1 921 ? 45.264 1.221 -0.094 1.00 79.81 921 ALA A N 1
ATOM 7037 C CA . ALA A 1 921 ? 46.319 2.201 0.170 1.00 79.81 921 ALA A CA 1
ATOM 7038 C C . ALA A 1 921 ? 46.301 3.317 -0.884 1.00 79.81 921 ALA A C 1
ATOM 7040 O O . ALA A 1 921 ? 46.426 4.492 -0.536 1.00 79.81 921 ALA A O 1
ATOM 7041 N N . ALA A 1 922 ? 46.067 2.960 -2.151 1.00 81.69 922 ALA A N 1
ATOM 7042 C CA . ALA A 1 922 ? 45.893 3.913 -3.243 1.00 81.69 922 ALA A CA 1
ATOM 7043 C C . ALA A 1 922 ? 44.586 4.720 -3.129 1.00 81.69 922 ALA A C 1
ATOM 7045 O O . ALA A 1 922 ? 44.588 5.929 -3.338 1.00 81.69 922 ALA A O 1
ATOM 7046 N N . ILE A 1 923 ? 43.470 4.091 -2.741 1.00 85.44 923 ILE A N 1
ATOM 7047 C CA . ILE A 1 923 ? 42.190 4.795 -2.522 1.00 85.44 923 ILE A CA 1
ATOM 7048 C C . ILE A 1 923 ? 42.315 5.824 -1.388 1.00 85.44 923 ILE A C 1
ATOM 7050 O O . ILE A 1 923 ? 41.830 6.952 -1.510 1.00 85.44 923 ILE A O 1
ATOM 7054 N N . THR A 1 924 ? 43.001 5.454 -0.303 1.00 84.25 924 THR A N 1
ATOM 7055 C CA . THR A 1 924 ? 43.236 6.350 0.838 1.00 84.25 924 THR A CA 1
ATOM 7056 C C . THR A 1 924 ? 44.193 7.486 0.466 1.00 84.25 924 THR A C 1
ATOM 7058 O O . THR A 1 924 ? 43.935 8.631 0.825 1.00 84.25 924 THR A O 1
ATOM 7061 N N . SER A 1 925 ? 45.268 7.212 -0.286 1.00 83.25 925 SER A N 1
ATOM 7062 C CA . SER A 1 925 ? 46.241 8.242 -0.682 1.00 83.25 925 SER A CA 1
ATOM 7063 C C . SER A 1 925 ? 45.690 9.232 -1.713 1.00 83.25 925 SER A C 1
ATOM 7065 O O . SER A 1 925 ? 46.071 10.400 -1.693 1.00 83.25 925 SER A O 1
ATOM 7067 N N . LEU A 1 926 ? 44.756 8.796 -2.566 1.00 84.88 926 LEU A N 1
ATOM 7068 C CA . LEU A 1 926 ? 44.027 9.657 -3.501 1.00 84.88 926 LEU A CA 1
ATOM 7069 C C . LEU A 1 926 ? 42.967 10.534 -2.818 1.00 84.88 926 LEU A C 1
ATOM 7071 O O . LEU A 1 926 ? 42.523 11.507 -3.419 1.00 84.88 926 LEU A O 1
ATOM 7075 N N . GLY A 1 927 ? 42.579 10.217 -1.578 1.00 86.31 927 GLY A N 1
ATOM 7076 C CA . GLY A 1 927 ? 41.704 11.059 -0.762 1.00 86.31 927 GLY A CA 1
ATOM 7077 C C . GLY A 1 927 ? 40.201 10.840 -0.959 1.00 86.31 927 GLY A C 1
ATOM 7078 O O . GLY A 1 927 ? 39.439 11.795 -0.836 1.00 86.31 927 GLY A O 1
ATOM 7079 N N . PHE A 1 928 ? 39.746 9.615 -1.258 1.00 90.31 928 PHE A N 1
ATOM 7080 C CA . PHE A 1 928 ? 38.306 9.310 -1.269 1.00 90.31 928 PHE A CA 1
ATOM 7081 C C . PHE A 1 928 ? 37.680 9.557 0.112 1.00 90.31 928 PHE A C 1
ATOM 7083 O O . PHE A 1 928 ? 37.997 8.871 1.085 1.00 90.31 928 PHE A O 1
ATOM 7090 N N . ALA A 1 929 ? 36.755 10.512 0.190 1.00 85.75 929 ALA A N 1
ATOM 7091 C CA . ALA A 1 929 ? 36.060 10.871 1.417 1.00 85.75 929 ALA A CA 1
ATOM 7092 C C . ALA A 1 929 ? 34.827 9.984 1.633 1.00 85.75 929 ALA A C 1
ATOM 7094 O O . ALA A 1 929 ? 34.058 9.732 0.705 1.00 85.75 929 ALA A O 1
ATOM 7095 N N . GLN A 1 930 ? 34.613 9.532 2.870 1.00 90.38 930 GLN A N 1
ATOM 7096 C CA . GLN A 1 930 ? 33.361 8.891 3.278 1.00 90.38 930 GLN A CA 1
ATOM 7097 C C . GLN A 1 930 ? 32.295 9.963 3.488 1.00 90.38 930 GLN A C 1
ATOM 7099 O O . GLN A 1 930 ? 32.475 10.847 4.321 1.00 90.38 930 GLN A O 1
ATOM 7104 N N . ILE A 1 931 ? 31.201 9.887 2.729 1.00 87.94 931 ILE A N 1
ATOM 7105 C CA . ILE A 1 931 ? 30.166 10.928 2.737 1.00 87.94 931 ILE A CA 1
ATOM 7106 C C . ILE A 1 931 ? 28.989 10.530 3.623 1.00 87.94 931 ILE A C 1
ATOM 7108 O O . ILE A 1 931 ? 28.689 11.206 4.599 1.00 87.94 931 ILE A O 1
ATOM 7112 N N . SER A 1 932 ? 28.315 9.428 3.286 1.00 88.19 932 SER A N 1
ATOM 7113 C CA . SER A 1 932 ? 27.094 8.993 3.973 1.00 88.19 932 SER A CA 1
ATOM 7114 C C . SER A 1 932 ? 26.845 7.497 3.759 1.00 88.19 932 SER A C 1
ATOM 7116 O O . SER A 1 932 ? 27.510 6.858 2.939 1.00 88.19 932 SER A O 1
ATOM 7118 N N . ILE A 1 933 ? 25.886 6.928 4.489 1.00 90.81 933 ILE A N 1
ATOM 7119 C CA . ILE A 1 933 ? 25.422 5.548 4.293 1.00 90.81 933 ILE A CA 1
ATOM 7120 C C . ILE A 1 933 ? 24.091 5.593 3.543 1.00 90.81 933 ILE A C 1
ATOM 7122 O O . ILE A 1 933 ? 23.098 6.127 4.038 1.00 90.81 933 ILE A O 1
ATOM 7126 N N . VAL A 1 934 ? 24.067 5.004 2.350 1.00 88.19 934 VAL A N 1
ATOM 7127 C CA . VAL A 1 934 ? 22.877 4.927 1.500 1.00 88.19 934 VAL A CA 1
ATOM 7128 C C . VAL A 1 934 ? 22.163 3.612 1.758 1.00 88.19 934 VAL A C 1
ATOM 7130 O O . VAL A 1 934 ? 22.742 2.537 1.610 1.00 88.19 934 VAL A O 1
ATOM 7133 N N . THR A 1 935 ? 20.893 3.700 2.125 1.00 87.56 935 THR A N 1
ATOM 7134 C CA . THR A 1 935 ? 20.040 2.558 2.426 1.00 87.56 935 THR A CA 1
ATOM 7135 C C . THR A 1 935 ? 19.062 2.347 1.274 1.00 87.56 935 THR A C 1
ATOM 7137 O O . THR A 1 935 ? 18.377 3.285 0.867 1.00 87.56 935 THR A O 1
ATOM 7140 N N . PHE A 1 936 ? 18.982 1.127 0.750 1.00 81.62 936 PHE A N 1
ATOM 7141 C CA . PHE A 1 936 ? 18.045 0.712 -0.296 1.00 81.62 936 PHE A CA 1
ATOM 7142 C C . PHE A 1 936 ? 17.016 -0.266 0.261 1.00 81.62 936 PHE A C 1
ATOM 7144 O O . PHE A 1 936 ? 17.343 -1.077 1.127 1.00 81.62 936 PHE A O 1
ATOM 7151 N N . ASP A 1 937 ? 15.798 -0.251 -0.274 1.00 72.25 937 ASP A N 1
ATOM 7152 C CA . ASP A 1 937 ? 14.816 -1.287 0.049 1.00 72.25 937 ASP A CA 1
ATOM 7153 C C . ASP A 1 937 ? 15.317 -2.671 -0.402 1.00 72.25 937 ASP A C 1
ATOM 7155 O O . ASP A 1 937 ? 15.916 -2.834 -1.474 1.00 72.25 937 ASP A O 1
ATOM 7159 N N . GLY A 1 938 ? 15.084 -3.692 0.422 1.00 63.78 938 GLY A N 1
ATOM 7160 C CA . GLY A 1 938 ? 15.555 -5.045 0.151 1.00 63.78 938 GLY A CA 1
ATOM 7161 C C . GLY A 1 938 ? 15.022 -5.598 -1.176 1.00 63.78 938 GLY A C 1
ATOM 7162 O O . GLY A 1 938 ? 13.831 -5.494 -1.475 1.00 63.78 938 GLY A O 1
ATOM 7163 N N . GLY A 1 939 ? 15.907 -6.159 -2.007 1.00 61.62 939 GLY A N 1
ATOM 7164 C CA . GLY A 1 939 ? 15.559 -6.649 -3.348 1.00 61.62 939 GLY A CA 1
ATOM 7165 C C . GLY A 1 939 ? 15.134 -5.574 -4.365 1.00 61.62 939 GLY A C 1
ATOM 7166 O O . GLY A 1 939 ? 14.713 -5.923 -5.466 1.00 61.62 939 GLY A O 1
ATOM 7167 N N . ARG A 1 940 ? 15.234 -4.276 -4.033 1.00 68.00 940 ARG A N 1
ATOM 7168 C CA . ARG A 1 940 ? 14.874 -3.148 -4.912 1.00 68.00 940 ARG A CA 1
ATOM 7169 C C . ARG A 1 940 ? 16.045 -2.174 -5.103 1.00 68.00 940 ARG A C 1
ATOM 7171 O O . ARG A 1 940 ? 17.036 -2.205 -4.369 1.00 68.00 940 ARG A O 1
ATOM 7178 N N . SER A 1 941 ? 15.928 -1.315 -6.116 1.00 73.75 941 SER A N 1
ATOM 7179 C CA . SER A 1 941 ? 16.834 -0.183 -6.370 1.00 73.75 941 SER A CA 1
ATOM 7180 C C . SER A 1 941 ? 16.345 1.138 -5.765 1.00 73.75 941 SER A C 1
ATOM 7182 O O . SER A 1 941 ? 17.033 2.149 -5.868 1.00 73.75 941 SER A O 1
ATOM 7184 N N . THR A 1 942 ? 15.169 1.139 -5.130 1.00 70.94 942 THR A N 1
ATOM 7185 C CA . THR A 1 942 ? 14.592 2.314 -4.470 1.00 70.94 942 THR A CA 1
ATOM 7186 C C . THR A 1 942 ? 15.419 2.699 -3.245 1.00 70.94 942 THR A C 1
ATOM 7188 O O . THR A 1 942 ? 15.721 1.851 -2.404 1.00 70.94 942 THR A O 1
ATOM 7191 N N . ILE A 1 943 ? 15.793 3.976 -3.154 1.00 78.00 943 ILE A N 1
ATOM 7192 C CA . ILE A 1 943 ? 16.556 4.527 -2.031 1.00 78.00 943 ILE A CA 1
ATOM 7193 C C . ILE A 1 943 ? 15.589 4.800 -0.877 1.00 78.00 943 ILE A C 1
ATOM 7195 O O . ILE A 1 943 ? 14.658 5.590 -1.018 1.00 78.00 943 ILE A O 1
ATOM 7199 N N . ALA A 1 944 ? 15.825 4.150 0.259 1.00 76.81 944 ALA A N 1
ATOM 7200 C CA . ALA A 1 944 ? 15.089 4.349 1.503 1.00 76.81 944 ALA A CA 1
ATOM 7201 C C . ALA A 1 944 ? 15.644 5.524 2.331 1.00 76.81 944 ALA A C 1
ATOM 7203 O O . ALA A 1 944 ? 14.932 6.080 3.165 1.00 76.81 944 ALA A O 1
ATOM 7204 N N . THR A 1 945 ? 16.904 5.926 2.108 1.00 81.94 945 THR A N 1
ATOM 7205 C CA . THR A 1 945 ? 17.463 7.151 2.705 1.00 81.94 945 THR A CA 1
ATOM 7206 C C . THR A 1 945 ? 16.682 8.383 2.216 1.00 81.94 945 THR A C 1
ATOM 7208 O O . THR A 1 945 ? 16.545 8.562 1.002 1.00 81.94 945 THR A O 1
ATOM 7211 N N . PRO A 1 946 ? 16.198 9.269 3.110 1.00 79.75 946 PRO A N 1
ATOM 7212 C CA . PRO A 1 946 ? 15.501 10.485 2.706 1.00 79.75 946 PRO A CA 1
ATOM 7213 C C . PRO A 1 946 ? 16.335 11.332 1.737 1.00 79.75 946 PRO A C 1
ATOM 7215 O O . PRO A 1 946 ? 17.498 11.642 1.998 1.00 79.75 946 PRO A O 1
ATOM 7218 N N . ALA A 1 947 ? 15.730 11.744 0.620 1.00 74.44 947 ALA A N 1
ATOM 7219 C CA . ALA A 1 947 ? 16.432 12.473 -0.440 1.00 74.44 947 ALA A CA 1
ATOM 7220 C C . ALA A 1 947 ? 17.077 13.781 0.047 1.00 74.44 947 ALA A C 1
ATOM 7222 O O . ALA A 1 947 ? 18.163 14.133 -0.403 1.00 74.44 947 ALA A O 1
ATOM 7223 N N . ALA A 1 948 ? 16.429 14.476 0.987 1.00 70.31 948 ALA A N 1
ATOM 7224 C CA . ALA A 1 948 ? 16.935 15.721 1.557 1.00 70.31 948 ALA A CA 1
ATOM 7225 C C . ALA A 1 948 ? 18.229 15.521 2.365 1.00 70.31 948 ALA A C 1
ATOM 7227 O O . ALA A 1 948 ? 19.136 16.345 2.266 1.00 70.31 948 ALA A O 1
ATOM 7228 N N . ASP A 1 949 ? 18.335 14.426 3.125 1.00 77.88 949 ASP A N 1
ATOM 7229 C CA . ASP A 1 949 ? 19.533 14.109 3.909 1.00 77.88 949 ASP A CA 1
ATOM 7230 C C . ASP A 1 949 ? 20.695 13.730 2.993 1.00 77.88 949 ASP A C 1
ATOM 7232 O O . ASP A 1 949 ? 21.787 14.279 3.107 1.00 77.88 949 ASP A O 1
ATOM 7236 N N . LEU A 1 950 ? 20.417 12.870 2.012 1.00 84.00 950 LEU A N 1
ATOM 7237 C CA . LEU A 1 950 ? 21.399 12.431 1.029 1.00 84.00 950 LEU A CA 1
ATOM 7238 C C . LEU A 1 950 ? 21.961 13.601 0.198 1.00 84.00 950 LEU A C 1
ATOM 7240 O O . LEU A 1 950 ? 23.168 13.680 -0.021 1.00 84.00 950 LEU A O 1
ATOM 7244 N N . LEU A 1 951 ? 21.102 14.527 -0.242 1.00 80.44 951 LEU A N 1
ATOM 7245 C CA . LEU A 1 951 ? 21.518 15.721 -0.986 1.00 80.44 951 LEU A CA 1
ATOM 7246 C C . LEU A 1 951 ? 22.311 16.704 -0.122 1.00 80.44 951 LEU A C 1
ATOM 7248 O O . LEU A 1 951 ? 23.268 17.298 -0.613 1.00 80.44 951 LEU A O 1
ATOM 7252 N N . ARG A 1 952 ? 21.940 16.875 1.152 1.00 82.69 952 ARG A N 1
ATOM 7253 C CA . ARG A 1 952 ? 22.680 17.728 2.090 1.00 82.69 952 ARG A CA 1
ATOM 7254 C C . ARG A 1 952 ? 24.099 17.201 2.299 1.00 82.69 952 ARG A C 1
ATOM 7256 O O . ARG A 1 952 ? 25.047 17.970 2.150 1.00 82.69 952 ARG A O 1
ATOM 7263 N N . ASP A 1 953 ? 24.244 15.911 2.595 1.00 83.44 953 ASP A N 1
ATOM 7264 C CA . ASP A 1 953 ? 25.548 15.277 2.825 1.00 83.44 953 ASP A CA 1
ATOM 7265 C C . ASP A 1 953 ? 26.409 15.327 1.546 1.00 83.44 953 ASP A C 1
ATOM 7267 O O . ASP A 1 953 ? 27.598 15.646 1.588 1.00 83.44 953 ASP A O 1
ATOM 7271 N N . TRP A 1 954 ? 25.791 15.108 0.379 1.00 87.62 954 TRP A N 1
ATOM 7272 C CA . TRP A 1 954 ? 26.452 15.243 -0.920 1.00 87.62 954 TRP A CA 1
ATOM 7273 C C . TRP A 1 954 ? 26.925 16.671 -1.207 1.00 87.62 954 TRP A C 1
ATOM 7275 O O . TRP A 1 954 ? 28.037 16.859 -1.685 1.00 87.62 954 TRP A O 1
ATOM 7285 N N . GLN A 1 955 ? 26.132 17.696 -0.890 1.00 83.00 955 GLN A N 1
ATOM 7286 C CA . GLN A 1 955 ? 26.537 19.095 -1.075 1.00 83.00 955 GLN A CA 1
ATOM 7287 C C . GLN A 1 955 ? 27.680 19.498 -0.135 1.00 83.00 955 GLN A C 1
ATOM 7289 O O . GLN A 1 955 ? 28.580 20.231 -0.548 1.00 83.00 955 GLN A O 1
ATOM 7294 N N . GLN A 1 956 ? 27.688 18.990 1.102 1.00 84.19 956 GLN A N 1
ATOM 7295 C CA . GLN A 1 956 ? 28.783 19.207 2.055 1.00 84.19 956 GLN A CA 1
ATOM 7296 C C . GLN A 1 956 ? 30.114 18.614 1.569 1.00 84.19 956 GLN A C 1
ATOM 7298 O O . GLN A 1 956 ? 31.170 19.165 1.873 1.00 84.19 956 GLN A O 1
ATOM 7303 N N . ALA A 1 957 ? 30.069 17.558 0.752 1.00 82.00 957 ALA A N 1
ATOM 7304 C CA . ALA A 1 957 ? 31.246 16.964 0.115 1.00 82.00 957 ALA A CA 1
ATOM 7305 C C . ALA A 1 957 ? 31.883 17.837 -0.993 1.00 82.00 957 ALA A C 1
ATOM 7307 O O . ALA A 1 957 ? 32.928 17.478 -1.534 1.00 82.00 957 ALA A O 1
ATOM 7308 N N . ASN A 1 958 ? 31.279 18.982 -1.345 1.00 84.00 958 ASN A N 1
ATOM 7309 C CA . ASN A 1 958 ? 31.739 19.908 -2.392 1.00 84.00 958 ASN A CA 1
ATOM 7310 C C . ASN A 1 958 ? 32.049 19.237 -3.760 1.00 84.00 958 ASN A C 1
ATOM 7312 O O . ASN A 1 958 ? 33.152 19.404 -4.301 1.00 84.00 958 ASN A O 1
ATOM 7316 N N . PRO A 1 959 ? 31.107 18.480 -4.355 1.00 84.19 959 PRO A N 1
ATOM 7317 C CA . PRO A 1 959 ? 31.339 17.733 -5.587 1.00 84.19 959 PRO A CA 1
ATOM 7318 C C . PRO A 1 959 ? 31.618 18.655 -6.784 1.00 84.19 959 PRO A C 1
ATOM 7320 O O . PRO A 1 959 ? 31.102 19.767 -6.885 1.00 84.19 959 PRO A O 1
ATOM 7323 N N . GLY A 1 960 ? 32.455 18.192 -7.718 1.00 75.06 960 GLY A N 1
ATOM 7324 C CA . GLY A 1 960 ? 32.590 18.806 -9.038 1.00 75.06 960 GLY A CA 1
ATOM 7325 C C . GLY A 1 960 ? 31.283 18.736 -9.849 1.00 75.06 960 GLY A C 1
ATOM 7326 O O . GLY A 1 960 ? 30.459 17.852 -9.611 1.00 75.06 960 GLY A O 1
ATOM 7327 N N . PRO A 1 961 ? 31.082 19.646 -10.818 1.00 71.12 961 PRO A N 1
ATOM 7328 C CA . PRO A 1 961 ? 29.827 19.782 -11.555 1.00 71.12 961 PRO A CA 1
ATOM 7329 C C . PRO A 1 961 ? 29.560 18.670 -12.576 1.00 71.12 961 PRO A C 1
ATOM 7331 O O . PRO A 1 961 ? 28.524 18.729 -13.223 1.00 71.12 961 PRO A O 1
ATOM 7334 N N . ALA A 1 962 ? 30.454 17.693 -12.759 1.00 72.69 962 ALA A N 1
ATOM 7335 C CA . ALA A 1 962 ? 30.225 16.549 -13.640 1.00 72.69 962 ALA A CA 1
ATOM 7336 C C . ALA A 1 962 ? 30.617 15.235 -12.954 1.00 72.69 962 ALA A C 1
ATOM 7338 O O . ALA A 1 962 ? 31.772 15.053 -12.560 1.00 72.69 962 ALA A O 1
ATOM 7339 N N . LEU A 1 963 ? 29.676 14.295 -12.852 1.00 83.69 963 LEU A N 1
ATOM 7340 C CA . LEU A 1 963 ? 29.948 12.920 -12.430 1.00 83.69 963 LEU A CA 1
ATOM 7341 C C . LEU A 1 963 ? 30.542 12.127 -13.606 1.00 83.69 963 LEU A C 1
ATOM 7343 O O . LEU A 1 963 ? 29.989 12.153 -14.705 1.00 83.69 963 LEU A O 1
ATOM 7347 N N . ARG A 1 964 ? 31.692 11.467 -13.404 1.00 83.56 964 ARG A N 1
ATOM 7348 C CA . ARG A 1 964 ? 32.448 10.811 -14.495 1.00 83.56 964 ARG A CA 1
ATOM 7349 C C . ARG A 1 964 ? 32.688 9.318 -14.290 1.00 83.56 964 ARG A C 1
ATOM 7351 O O . ARG A 1 964 ? 32.810 8.601 -15.280 1.00 83.56 964 ARG A O 1
ATOM 7358 N N . PHE A 1 965 ? 32.733 8.845 -13.049 1.00 87.12 965 PHE A N 1
ATOM 7359 C CA . PHE A 1 965 ? 32.915 7.428 -12.734 1.00 87.12 965 PHE A CA 1
ATOM 7360 C C . PHE A 1 965 ? 32.087 7.040 -11.511 1.00 87.12 965 PHE A C 1
ATOM 7362 O O . PHE A 1 965 ? 32.063 7.776 -10.521 1.00 87.12 965 PHE A O 1
ATOM 7369 N N . GLY A 1 966 ? 31.436 5.884 -11.607 1.00 89.06 966 GLY A N 1
ATOM 7370 C CA . GLY A 1 966 ? 30.655 5.267 -10.549 1.00 89.06 966 GLY A CA 1
ATOM 7371 C C . GLY A 1 966 ? 31.044 3.800 -10.414 1.00 89.06 966 GLY A C 1
ATOM 7372 O O . GLY A 1 966 ? 31.155 3.077 -11.401 1.00 89.06 966 GLY A O 1
ATOM 7373 N N . ALA A 1 967 ? 31.261 3.323 -9.196 1.00 89.38 967 ALA A N 1
ATOM 7374 C CA . ALA A 1 967 ? 31.495 1.909 -8.957 1.00 89.38 967 ALA A CA 1
ATOM 7375 C C . ALA A 1 967 ? 30.711 1.422 -7.751 1.00 89.38 967 ALA A C 1
ATOM 7377 O O . ALA A 1 967 ? 30.643 2.111 -6.739 1.00 89.38 967 ALA A O 1
ATOM 7378 N N . ILE A 1 968 ? 30.137 0.227 -7.843 1.00 92.06 968 ILE A N 1
ATOM 7379 C CA . ILE A 1 968 ? 29.442 -0.411 -6.724 1.00 92.06 968 ILE A CA 1
ATOM 7380 C C . ILE A 1 968 ? 29.963 -1.829 -6.533 1.00 92.06 968 ILE A C 1
ATOM 7382 O O . ILE A 1 968 ? 30.010 -2.620 -7.474 1.00 92.06 968 ILE A O 1
ATOM 7386 N N . GLY A 1 969 ? 30.352 -2.152 -5.306 1.00 88.25 969 GLY A N 1
ATOM 7387 C CA . GLY A 1 969 ? 30.650 -3.515 -4.883 1.00 88.25 969 GLY A CA 1
ATOM 7388 C C . GLY A 1 969 ? 29.672 -3.940 -3.800 1.00 88.25 969 GLY A C 1
ATOM 7389 O O . GLY A 1 969 ? 29.354 -3.151 -2.911 1.00 88.25 969 GLY A O 1
ATOM 7390 N N . SER A 1 970 ? 29.187 -5.175 -3.887 1.00 88.50 970 SER A N 1
ATOM 7391 C CA . SER A 1 970 ? 28.245 -5.754 -2.922 1.00 88.50 970 SER A CA 1
ATOM 7392 C C . SER A 1 970 ? 28.911 -6.889 -2.145 1.00 88.50 970 SER A C 1
ATOM 7394 O O . SER A 1 970 ? 29.745 -7.607 -2.689 1.00 88.50 970 SER A O 1
ATOM 7396 N N . GLN A 1 971 ? 28.530 -7.071 -0.885 1.00 86.25 971 GLN A N 1
ATOM 7397 C CA . GLN A 1 971 ? 28.971 -8.162 -0.015 1.00 86.25 971 GLN A CA 1
ATOM 7398 C C . GLN A 1 971 ? 27.798 -8.691 0.819 1.00 86.25 971 GLN A C 1
ATOM 7400 O O . GLN A 1 971 ? 26.731 -8.081 0.885 1.00 86.25 971 GLN A O 1
ATOM 7405 N N . GLY A 1 972 ? 27.973 -9.856 1.443 1.00 81.31 972 GLY A N 1
ATOM 7406 C CA . GLY A 1 972 ? 26.918 -10.472 2.251 1.00 81.31 972 GLY A CA 1
ATOM 7407 C C . GLY A 1 972 ? 25.662 -10.797 1.432 1.00 81.31 972 GLY A C 1
ATOM 7408 O O . GLY A 1 972 ? 25.754 -11.312 0.318 1.00 81.31 972 GLY A O 1
ATOM 7409 N N . ALA A 1 973 ? 24.480 -10.498 1.981 1.00 72.38 973 ALA A N 1
ATOM 7410 C CA . ALA A 1 973 ? 23.197 -10.818 1.350 1.00 72.38 973 ALA A CA 1
ATOM 7411 C C . ALA A 1 973 ? 22.981 -10.077 0.017 1.00 72.38 973 ALA A C 1
ATOM 7413 O O . ALA A 1 973 ? 22.399 -10.647 -0.906 1.00 72.38 973 ALA A O 1
ATOM 7414 N N . ALA A 1 974 ? 23.503 -8.855 -0.128 1.00 73.19 974 ALA A N 1
ATOM 7415 C CA . ALA A 1 974 ? 23.370 -8.073 -1.357 1.00 73.19 974 ALA A CA 1
ATOM 7416 C C . ALA A 1 974 ? 24.089 -8.695 -2.566 1.00 73.19 974 ALA A C 1
ATOM 7418 O O . ALA A 1 974 ? 23.647 -8.503 -3.697 1.00 73.19 974 ALA A O 1
ATOM 7419 N N . LEU A 1 975 ? 25.153 -9.482 -2.351 1.00 77.50 975 LEU A N 1
ATOM 7420 C CA . LEU A 1 975 ? 25.848 -10.186 -3.435 1.00 77.50 975 LEU A CA 1
ATOM 7421 C C . LEU A 1 975 ? 24.947 -11.249 -4.093 1.00 77.50 975 LEU A C 1
ATOM 7423 O O . LEU A 1 975 ? 24.994 -11.441 -5.305 1.00 77.50 975 LEU A O 1
ATOM 7427 N N . SER A 1 976 ? 24.082 -11.897 -3.305 1.00 64.50 976 SER A N 1
ATOM 7428 C CA . SER A 1 976 ? 23.152 -12.928 -3.792 1.00 64.50 976 SER A CA 1
ATOM 7429 C C . SER A 1 976 ? 21.951 -12.381 -4.579 1.00 64.50 976 SER A C 1
ATOM 7431 O O . SER A 1 976 ? 21.254 -13.149 -5.235 1.00 64.50 976 SER A O 1
ATOM 7433 N N . GLU A 1 977 ? 21.722 -11.062 -4.557 1.00 66.94 977 GLU A N 1
ATOM 7434 C CA . GLU A 1 977 ? 20.623 -10.402 -5.283 1.00 66.94 977 GLU A CA 1
ATOM 7435 C C . GLU A 1 977 ? 20.967 -10.083 -6.750 1.00 66.94 977 GLU A C 1
ATOM 7437 O O . GLU A 1 977 ? 20.094 -9.701 -7.531 1.00 66.94 977 GLU A O 1
ATOM 7442 N N . GLY A 1 978 ? 22.228 -10.278 -7.141 1.00 61.00 978 GLY A N 1
ATOM 7443 C CA . GLY A 1 978 ? 22.675 -10.213 -8.526 1.00 61.00 978 GLY A CA 1
ATOM 7444 C C . GLY A 1 978 ? 23.153 -8.839 -9.002 1.00 61.00 978 GLY A C 1
ATOM 7445 O O . GLY A 1 978 ? 22.786 -7.770 -8.509 1.00 61.00 978 GLY A O 1
ATOM 7446 N N . GLU A 1 979 ? 23.987 -8.888 -10.037 1.00 72.19 979 GLU A N 1
ATOM 7447 C CA . GLU A 1 979 ? 24.697 -7.745 -10.618 1.00 72.19 979 GLU A CA 1
ATOM 7448 C C . GLU A 1 979 ? 23.775 -6.685 -11.238 1.00 72.19 979 GLU A C 1
ATOM 7450 O O . GLU A 1 979 ? 24.049 -5.485 -11.155 1.00 72.19 979 GLU A O 1
ATOM 7455 N N . ALA A 1 980 ? 22.652 -7.114 -11.825 1.00 64.06 980 ALA A N 1
ATOM 7456 C CA . ALA A 1 980 ? 21.672 -6.214 -12.428 1.00 64.06 980 ALA A CA 1
ATOM 7457 C C . ALA A 1 980 ? 21.051 -5.268 -11.388 1.00 64.06 980 ALA A C 1
ATOM 7459 O O . ALA A 1 980 ? 20.891 -4.074 -11.650 1.00 64.06 980 ALA A O 1
ATOM 7460 N N . LEU A 1 981 ? 20.756 -5.781 -10.189 1.00 71.94 981 LEU A N 1
ATOM 7461 C CA . LEU A 1 981 ? 20.185 -4.981 -9.112 1.00 71.94 981 LEU A CA 1
ATOM 7462 C C . LEU A 1 981 ? 21.222 -4.034 -8.500 1.00 71.94 981 LEU A C 1
ATOM 7464 O O . LEU A 1 981 ? 20.911 -2.870 -8.255 1.00 71.94 981 LEU A O 1
ATOM 7468 N N . ALA A 1 982 ? 22.465 -4.492 -8.318 1.00 72.75 982 ALA A N 1
ATOM 7469 C CA . ALA A 1 982 ? 23.564 -3.634 -7.877 1.00 72.75 982 ALA A CA 1
ATOM 7470 C C . ALA A 1 982 ? 23.778 -2.455 -8.847 1.00 72.75 982 ALA A C 1
ATOM 7472 O O . ALA A 1 982 ? 23.855 -1.302 -8.422 1.00 72.75 982 ALA A O 1
ATOM 7473 N N . ARG A 1 983 ? 23.761 -2.710 -10.162 1.00 76.69 983 ARG A N 1
ATOM 7474 C CA . ARG A 1 983 ? 23.845 -1.650 -11.179 1.00 76.69 983 ARG A CA 1
ATOM 7475 C C . ARG A 1 983 ? 22.647 -0.698 -11.118 1.00 76.69 983 ARG A C 1
ATOM 7477 O O . ARG A 1 983 ? 22.834 0.511 -11.221 1.00 76.69 983 ARG A O 1
ATOM 7484 N N . ALA A 1 984 ? 21.434 -1.213 -10.916 1.00 66.56 984 ALA A N 1
ATOM 7485 C CA . ALA A 1 984 ? 20.235 -0.386 -10.784 1.00 66.56 984 ALA A CA 1
ATOM 7486 C C . ALA A 1 984 ? 20.272 0.520 -9.538 1.00 66.56 984 ALA A C 1
ATOM 7488 O O . ALA A 1 984 ? 19.817 1.659 -9.604 1.00 66.56 984 ALA A O 1
ATOM 7489 N N . ARG A 1 985 ? 20.844 0.046 -8.423 1.00 82.94 985 ARG A N 1
ATOM 7490 C CA . ARG A 1 985 ? 21.062 0.841 -7.200 1.00 82.94 985 ARG A CA 1
ATOM 7491 C C . ARG A 1 985 ? 22.043 1.988 -7.420 1.00 82.94 985 ARG A C 1
ATOM 7493 O O . ARG A 1 985 ? 21.760 3.108 -7.005 1.00 82.94 985 ARG A O 1
ATOM 7500 N N . LEU A 1 986 ? 23.155 1.720 -8.109 1.00 84.00 986 LEU A N 1
ATOM 7501 C CA . LEU A 1 986 ? 24.126 2.750 -8.485 1.00 84.00 986 LEU A CA 1
ATOM 7502 C C . LEU A 1 986 ? 23.465 3.836 -9.347 1.00 84.00 986 LEU A C 1
ATOM 7504 O O . LEU A 1 986 ? 23.537 5.009 -9.006 1.00 84.00 986 LEU A O 1
ATOM 7508 N N . VAL A 1 987 ? 22.721 3.447 -10.386 1.00 77.88 987 VAL A N 1
ATOM 7509 C CA . VAL A 1 987 ? 22.027 4.401 -11.271 1.00 77.88 987 VAL A CA 1
ATOM 7510 C C . VAL A 1 987 ? 20.949 5.203 -10.532 1.00 77.88 987 VAL A C 1
ATOM 7512 O O . VAL A 1 987 ? 20.821 6.404 -10.757 1.00 77.88 987 VAL A O 1
ATOM 7515 N N . ALA A 1 988 ? 20.179 4.577 -9.635 1.00 77.31 988 ALA A N 1
ATOM 7516 C CA . ALA A 1 988 ? 19.184 5.285 -8.827 1.00 77.31 988 ALA A CA 1
ATOM 7517 C C . ALA A 1 988 ? 19.834 6.348 -7.925 1.00 77.31 988 ALA A C 1
ATOM 7519 O O . ALA A 1 988 ? 19.317 7.459 -7.806 1.00 77.31 988 ALA A O 1
ATOM 7520 N N . LEU A 1 989 ? 20.991 6.025 -7.338 1.00 82.62 989 LEU A N 1
ATOM 7521 C CA . LEU A 1 989 ? 21.771 6.954 -6.524 1.00 82.62 989 LEU A CA 1
ATOM 7522 C C . LEU A 1 989 ? 22.310 8.122 -7.353 1.00 82.62 989 LEU A C 1
ATOM 7524 O O . LEU A 1 989 ? 22.185 9.273 -6.943 1.00 82.62 989 LEU A O 1
ATOM 7528 N N . GLU A 1 990 ? 22.835 7.853 -8.544 1.00 82.88 990 GLU A N 1
ATOM 7529 C CA . GLU A 1 990 ? 23.317 8.888 -9.464 1.00 82.88 990 GLU A CA 1
ATOM 7530 C C . GLU A 1 990 ? 22.202 9.836 -9.903 1.00 82.88 990 GLU A C 1
ATOM 7532 O O . GLU A 1 990 ? 22.391 11.052 -9.883 1.00 82.88 990 GLU A O 1
ATOM 7537 N N . LEU A 1 991 ? 21.022 9.301 -10.234 1.00 74.75 991 LEU A N 1
ATOM 7538 C CA . LEU A 1 991 ? 19.865 10.100 -10.638 1.00 74.75 991 LEU A CA 1
ATOM 7539 C C . LEU A 1 991 ? 19.417 11.053 -9.518 1.00 74.75 991 LEU A C 1
ATOM 7541 O O . LEU A 1 991 ? 19.007 12.183 -9.784 1.00 74.75 991 LEU A O 1
ATOM 7545 N N . GLN A 1 992 ? 19.513 10.595 -8.267 1.00 78.50 992 GLN A N 1
ATOM 7546 C CA . GLN A 1 992 ? 19.125 11.366 -7.090 1.00 78.50 992 GLN A CA 1
ATOM 7547 C C . GLN A 1 992 ? 20.180 12.410 -6.685 1.00 78.50 992 GLN A C 1
ATOM 7549 O O . GLN A 1 992 ? 19.806 13.456 -6.163 1.00 78.50 992 GLN A O 1
ATOM 7554 N N . LEU A 1 993 ? 21.471 12.161 -6.946 1.00 77.19 993 LEU A N 1
ATOM 7555 C CA . LEU A 1 993 ? 22.587 13.049 -6.580 1.00 77.19 993 LEU A CA 1
ATOM 7556 C C . LEU A 1 993 ? 22.974 14.069 -7.663 1.00 77.19 993 LEU A C 1
ATOM 7558 O O . LEU A 1 993 ? 23.321 15.204 -7.338 1.00 77.19 993 LEU A O 1
ATOM 7562 N N . ALA A 1 994 ? 22.957 13.678 -8.939 1.00 63.38 994 ALA A N 1
ATOM 7563 C CA . ALA A 1 994 ? 23.448 14.497 -10.052 1.00 63.38 994 ALA A CA 1
ATOM 7564 C C . ALA A 1 994 ? 22.341 15.289 -10.777 1.00 63.38 994 ALA A C 1
ATOM 7566 O O . ALA A 1 994 ? 22.637 16.160 -11.599 1.00 63.38 994 ALA A O 1
ATOM 7567 N N . GLY A 1 995 ? 21.062 15.017 -10.487 1.00 56.00 995 GLY A N 1
ATOM 7568 C CA . GLY A 1 995 ? 19.938 15.600 -11.223 1.00 56.00 995 GLY A CA 1
ATOM 7569 C C . GLY A 1 995 ? 19.979 15.268 -12.725 1.00 56.00 995 GLY A C 1
ATOM 7570 O O . GLY A 1 995 ? 20.618 14.312 -13.155 1.00 56.00 995 GLY A O 1
ATOM 7571 N N . THR A 1 996 ? 19.300 16.056 -13.565 1.00 37.31 996 THR A N 1
ATOM 7572 C CA . THR A 1 996 ? 19.212 15.850 -15.029 1.00 37.31 996 THR A CA 1
ATOM 7573 C C . THR A 1 996 ? 20.483 16.269 -15.792 1.00 37.31 996 THR A C 1
ATOM 7575 O O . THR A 1 996 ? 20.400 16.980 -16.798 1.00 37.31 996 THR A O 1
ATOM 7578 N N . GLN A 1 997 ? 21.674 15.895 -15.323 1.00 45.47 997 GLN A N 1
ATOM 7579 C CA . GLN A 1 997 ? 22.919 16.165 -16.048 1.00 45.47 997 GLN A CA 1
ATOM 7580 C C . GLN A 1 997 ? 23.146 15.166 -17.195 1.00 45.47 997 GLN A C 1
ATOM 7582 O O . GLN A 1 997 ? 22.951 13.962 -17.060 1.00 45.47 997 GLN A O 1
ATOM 7587 N N . LYS A 1 998 ? 23.548 15.696 -18.359 1.00 46.16 998 LYS A N 1
ATOM 7588 C CA . LYS A 1 998 ? 23.681 14.996 -19.651 1.00 46.16 998 LYS A CA 1
ATOM 7589 C C . LYS A 1 998 ? 25.111 14.493 -19.925 1.00 46.16 998 LYS A C 1
ATOM 7591 O O . LYS A 1 998 ? 25.638 14.737 -21.007 1.00 46.16 998 LYS A O 1
ATOM 7596 N N . THR A 1 999 ? 25.771 13.834 -18.975 1.00 50.72 999 THR A N 1
ATOM 7597 C CA . THR A 1 999 ? 27.131 13.291 -19.189 1.00 50.72 999 THR A CA 1
ATOM 7598 C C . THR A 1 999 ? 27.212 11.809 -18.848 1.00 50.72 999 THR A C 1
ATOM 7600 O O . THR A 1 999 ? 26.680 11.377 -17.832 1.00 50.72 999 THR A O 1
ATOM 7603 N N . ALA A 1 1000 ? 27.879 11.028 -19.705 1.00 55.22 1000 ALA A N 1
ATOM 7604 C CA . ALA A 1 1000 ? 28.118 9.602 -19.493 1.00 55.22 1000 ALA A CA 1
ATOM 7605 C C . ALA A 1 1000 ? 28.957 9.358 -18.230 1.00 55.22 1000 ALA A C 1
ATOM 7607 O O . ALA A 1 1000 ? 30.098 9.818 -18.153 1.00 55.22 1000 ALA A O 1
ATOM 7608 N N . VAL A 1 1001 ? 28.409 8.601 -17.281 1.00 70.75 1001 VAL A N 1
ATOM 7609 C CA . VAL A 1 1001 ? 29.137 8.092 -16.113 1.00 70.75 1001 VAL A CA 1
ATOM 7610 C C . VAL A 1 1001 ? 29.630 6.678 -16.435 1.00 70.75 1001 VAL A C 1
ATOM 7612 O O . VAL A 1 1001 ? 28.850 5.835 -16.886 1.00 70.75 1001 VAL A O 1
ATOM 7615 N N . ASP A 1 1002 ? 30.930 6.414 -16.267 1.00 77.00 1002 ASP A N 1
ATOM 7616 C CA . ASP A 1 1002 ? 31.490 5.064 -16.419 1.00 77.00 1002 ASP A CA 1
ATOM 7617 C C . ASP A 1 1002 ? 31.148 4.218 -15.186 1.00 77.00 1002 ASP A C 1
ATOM 7619 O O . ASP A 1 1002 ? 31.803 4.342 -14.150 1.00 77.00 1002 ASP A O 1
ATOM 7623 N N . ASN A 1 1003 ? 30.102 3.391 -15.303 1.00 83.00 1003 ASN A N 1
ATOM 7624 C CA . ASN A 1 1003 ? 29.565 2.595 -14.199 1.00 83.00 1003 ASN A CA 1
ATOM 7625 C C . ASN A 1 1003 ? 30.103 1.167 -14.191 1.00 83.00 1003 ASN A C 1
ATOM 7627 O O . ASN A 1 1003 ? 29.757 0.352 -15.061 1.00 83.00 1003 ASN A O 1
ATOM 7631 N N . VAL A 1 1004 ? 30.865 0.833 -13.151 1.00 80.81 1004 VAL A N 1
ATOM 7632 C CA . VAL A 1 1004 ? 31.518 -0.468 -12.995 1.00 80.81 1004 VAL A CA 1
ATOM 7633 C C . VAL A 1 1004 ? 30.995 -1.228 -11.775 1.00 80.81 1004 VAL A C 1
ATOM 7635 O O . VAL A 1 1004 ? 30.700 -0.664 -10.725 1.00 80.81 1004 VAL A O 1
ATOM 7638 N N . LEU A 1 1005 ? 30.866 -2.544 -11.921 1.00 82.19 1005 LEU A N 1
ATOM 7639 C CA . LEU A 1 1005 ? 30.598 -3.449 -10.809 1.00 82.19 1005 LEU A CA 1
ATOM 7640 C C . LEU A 1 1005 ? 31.930 -3.960 -10.271 1.00 82.19 1005 LEU A C 1
ATOM 7642 O O . LEU A 1 1005 ? 32.765 -4.426 -11.046 1.00 82.19 1005 LEU A O 1
ATOM 7646 N N . LEU A 1 1006 ? 32.130 -3.862 -8.961 1.00 80.69 1006 LEU A N 1
ATOM 7647 C CA . LEU A 1 1006 ? 33.347 -4.332 -8.311 1.00 80.69 1006 LEU A CA 1
ATOM 7648 C C . LEU A 1 1006 ? 33.161 -5.790 -7.876 1.00 80.69 1006 LEU A C 1
ATOM 7650 O O . LEU A 1 1006 ? 32.342 -6.044 -6.989 1.00 80.69 1006 LEU A O 1
ATOM 7654 N N . PRO A 1 1007 ? 33.911 -6.746 -8.459 1.00 72.19 1007 PRO A N 1
ATOM 7655 C CA . PRO A 1 1007 ? 33.834 -8.151 -8.059 1.00 72.19 1007 PRO A CA 1
ATOM 7656 C C . PRO A 1 1007 ? 34.457 -8.391 -6.676 1.00 72.19 1007 PRO A C 1
ATOM 7658 O O . PRO A 1 1007 ? 34.109 -9.355 -6.000 1.00 72.19 1007 PRO A O 1
ATOM 7661 N N . ILE A 1 1008 ? 35.377 -7.518 -6.253 1.00 77.81 1008 ILE A N 1
ATOM 7662 C CA . ILE A 1 1008 ? 36.051 -7.555 -4.954 1.00 77.81 1008 ILE A CA 1
ATOM 7663 C C . ILE A 1 1008 ? 36.010 -6.143 -4.367 1.00 77.81 1008 ILE A C 1
ATOM 7665 O O . ILE A 1 1008 ? 36.374 -5.179 -5.040 1.00 77.81 1008 ILE A O 1
ATOM 7669 N N . LEU A 1 1009 ? 35.556 -6.015 -3.117 1.00 83.75 1009 LEU A N 1
ATOM 7670 C CA . LEU A 1 1009 ? 35.542 -4.741 -2.399 1.00 83.75 1009 LEU A CA 1
ATOM 7671 C C . LEU A 1 1009 ? 36.904 -4.465 -1.735 1.00 83.75 1009 LEU A C 1
ATOM 7673 O O . LEU A 1 1009 ? 37.477 -5.376 -1.132 1.00 83.75 1009 LEU A O 1
ATOM 7677 N N . PRO A 1 1010 ? 37.410 -3.220 -1.782 1.00 82.44 1010 PRO A N 1
ATOM 7678 C CA . PRO A 1 1010 ? 38.630 -2.842 -1.076 1.00 82.44 1010 PRO A CA 1
ATOM 7679 C C . PRO A 1 1010 ? 38.429 -2.893 0.453 1.00 82.44 1010 PRO A C 1
ATOM 7681 O O . PRO A 1 1010 ? 37.352 -2.530 0.942 1.00 82.44 1010 PRO A O 1
ATOM 7684 N N . PRO A 1 1011 ? 39.448 -3.300 1.239 1.00 81.19 1011 PRO A N 1
ATOM 7685 C CA . PRO A 1 1011 ? 39.355 -3.453 2.695 1.00 81.19 1011 PRO A CA 1
ATOM 7686 C C . PRO A 1 1011 ? 39.369 -2.099 3.437 1.00 81.19 1011 PRO A C 1
ATOM 7688 O O . PRO A 1 1011 ? 40.294 -1.783 4.176 1.00 81.19 1011 PRO A O 1
ATOM 7691 N N . LEU A 1 1012 ? 38.320 -1.293 3.255 1.00 81.31 1012 LEU A N 1
ATOM 7692 C CA . LEU A 1 1012 ? 38.155 0.055 3.828 1.00 81.31 1012 LEU A CA 1
ATOM 7693 C C . LEU A 1 1012 ? 37.276 0.076 5.095 1.00 81.31 1012 LEU A C 1
ATOM 7695 O O . LEU A 1 1012 ? 36.626 1.076 5.387 1.00 81.31 1012 LEU A O 1
ATOM 7699 N N . GLY A 1 1013 ? 37.207 -1.036 5.835 1.00 75.69 1013 GLY A N 1
ATOM 7700 C CA . GLY A 1 1013 ? 36.445 -1.106 7.091 1.00 75.69 1013 GLY A CA 1
ATOM 7701 C C . GLY A 1 1013 ? 34.918 -1.154 6.928 1.00 75.69 1013 GLY A C 1
ATOM 7702 O O . GLY A 1 1013 ? 34.197 -0.583 7.736 1.00 75.69 1013 GLY A O 1
ATOM 7703 N N . LEU A 1 1014 ? 34.404 -1.858 5.913 1.00 82.50 1014 LEU A N 1
ATOM 7704 C CA . LEU A 1 1014 ? 32.963 -1.996 5.623 1.00 82.50 1014 LEU A CA 1
ATOM 7705 C C . LEU A 1 1014 ? 32.230 -3.025 6.517 1.00 82.50 1014 LEU A C 1
ATOM 7707 O O . LEU A 1 1014 ? 31.260 -3.653 6.090 1.00 82.50 1014 LEU A O 1
ATOM 7711 N N . SER A 1 1015 ? 32.700 -3.264 7.744 1.00 75.06 1015 SER A N 1
ATOM 7712 C CA . SER A 1 1015 ? 32.102 -4.261 8.640 1.00 75.06 1015 SER A CA 1
ATOM 7713 C C . SER A 1 1015 ? 30.684 -3.855 9.057 1.00 75.06 1015 SER A C 1
ATOM 7715 O O . SER A 1 1015 ? 30.498 -2.788 9.637 1.00 75.06 1015 SER A O 1
ATOM 7717 N N . GLY A 1 1016 ? 29.693 -4.714 8.796 1.00 73.25 1016 GLY A N 1
ATOM 7718 C CA . GLY A 1 1016 ? 28.281 -4.444 9.106 1.00 73.25 1016 GLY A CA 1
ATOM 7719 C C . GLY A 1 1016 ? 27.508 -3.683 8.017 1.00 73.25 1016 GLY A C 1
ATOM 7720 O O . GLY A 1 1016 ? 26.370 -3.289 8.263 1.00 73.25 1016 GLY A O 1
ATOM 7721 N N . LEU A 1 1017 ? 28.105 -3.484 6.834 1.00 85.50 1017 LEU A N 1
ATOM 7722 C CA . LEU A 1 1017 ? 27.468 -2.892 5.650 1.00 85.50 1017 LEU A CA 1
ATOM 7723 C C . LEU A 1 1017 ? 27.381 -3.907 4.499 1.00 85.50 1017 LEU A C 1
ATOM 7725 O O . LEU A 1 1017 ? 28.190 -4.829 4.410 1.00 85.50 1017 LEU A O 1
ATOM 7729 N N . ASP A 1 1018 ? 26.428 -3.713 3.591 1.00 88.06 1018 ASP A N 1
ATOM 7730 C CA . ASP A 1 1018 ? 26.149 -4.596 2.449 1.00 88.06 1018 ASP A CA 1
ATOM 7731 C C . ASP A 1 1018 ? 27.005 -4.285 1.211 1.00 88.06 1018 ASP A C 1
ATOM 7733 O O . ASP A 1 1018 ? 26.965 -5.013 0.218 1.00 88.06 1018 ASP A O 1
ATOM 7737 N N . GLY A 1 1019 ? 27.805 -3.219 1.255 1.00 90.31 1019 GLY A N 1
ATOM 7738 C CA . GLY A 1 1019 ? 28.730 -2.878 0.184 1.00 90.31 1019 GLY A CA 1
ATOM 7739 C C . GLY A 1 1019 ? 29.272 -1.455 0.246 1.00 90.31 1019 GLY A C 1
ATOM 7740 O O . GLY A 1 1019 ? 29.068 -0.723 1.217 1.00 90.31 1019 GLY A O 1
ATOM 7741 N N . GLY A 1 1020 ? 29.965 -1.063 -0.821 1.00 90.75 1020 GLY A N 1
ATOM 7742 C CA . GLY A 1 1020 ? 30.516 0.278 -1.006 1.00 90.75 1020 GLY A CA 1
ATOM 7743 C C . GLY A 1 1020 ? 30.206 0.823 -2.397 1.00 90.75 1020 GLY A C 1
ATOM 7744 O O . GLY A 1 1020 ? 30.252 0.080 -3.379 1.00 90.75 1020 GLY A O 1
ATOM 7745 N N . VAL A 1 1021 ? 29.892 2.115 -2.467 1.00 92.94 1021 VAL A N 1
ATOM 7746 C CA . VAL A 1 1021 ? 29.712 2.877 -3.704 1.00 92.94 1021 VAL A CA 1
ATOM 7747 C C . VAL A 1 1021 ? 30.786 3.956 -3.785 1.00 92.94 1021 VAL A C 1
ATOM 7749 O O . VAL A 1 1021 ? 30.961 4.715 -2.839 1.00 92.94 1021 VAL A O 1
ATOM 7752 N N . PHE A 1 1022 ? 31.477 4.050 -4.915 1.00 92.62 1022 PHE A N 1
ATOM 7753 C CA . PHE A 1 1022 ? 32.525 5.032 -5.182 1.00 92.62 1022 PHE A CA 1
ATOM 7754 C C . PHE A 1 1022 ? 32.086 5.932 -6.328 1.00 92.62 1022 PHE A C 1
ATOM 7756 O O . PHE A 1 1022 ? 31.856 5.445 -7.431 1.00 92.62 1022 PHE A O 1
ATOM 7763 N N . LEU A 1 1023 ? 31.993 7.235 -6.079 1.00 91.94 1023 LEU A N 1
ATOM 7764 C CA . LEU A 1 1023 ? 31.669 8.238 -7.088 1.00 91.94 1023 LEU A CA 1
ATOM 7765 C C . LEU A 1 1023 ? 32.848 9.194 -7.272 1.00 91.94 1023 LEU A C 1
ATOM 7767 O O . LEU A 1 1023 ? 33.412 9.689 -6.297 1.00 91.94 1023 LEU A O 1
ATOM 7771 N N . VAL A 1 1024 ? 33.204 9.496 -8.519 1.00 90.00 1024 VAL A N 1
ATOM 7772 C CA . VAL A 1 1024 ? 34.254 10.471 -8.845 1.00 90.00 1024 VAL A CA 1
ATOM 7773 C C . VAL A 1 1024 ? 33.669 11.590 -9.694 1.00 90.00 1024 VAL A C 1
ATOM 7775 O O . VAL A 1 1024 ? 33.105 11.343 -10.767 1.00 90.00 1024 VAL A O 1
ATOM 7778 N N . THR A 1 1025 ? 33.816 12.827 -9.221 1.00 87.94 1025 THR A N 1
ATOM 7779 C CA . THR A 1 1025 ? 33.381 14.025 -9.947 1.00 87.94 1025 THR A CA 1
ATOM 7780 C C . THR A 1 1025 ? 34.573 14.836 -10.436 1.00 87.94 1025 THR A C 1
ATOM 7782 O O . THR A 1 1025 ? 35.583 14.973 -9.748 1.00 87.94 1025 THR A O 1
ATOM 7785 N N . LEU A 1 1026 ? 34.456 15.379 -11.645 1.00 80.88 1026 LEU A N 1
ATOM 7786 C CA . LEU A 1 1026 ? 35.459 16.250 -12.244 1.00 80.88 1026 LEU A CA 1
ATOM 7787 C C . LEU A 1 1026 ? 35.100 17.706 -11.930 1.00 80.88 1026 LEU A C 1
ATOM 7789 O O . LEU A 1 1026 ? 33.959 18.129 -12.144 1.00 80.88 1026 LEU A O 1
ATOM 7793 N N . ALA A 1 1027 ? 36.054 18.472 -11.405 1.00 67.81 1027 ALA A N 1
ATOM 7794 C CA . ALA A 1 1027 ? 35.946 19.920 -11.319 1.00 67.81 1027 ALA A CA 1
ATOM 7795 C C . ALA A 1 1027 ? 35.790 20.495 -12.740 1.00 67.81 1027 ALA A C 1
ATOM 7797 O O . ALA A 1 1027 ? 36.437 20.021 -13.672 1.00 67.81 1027 ALA A O 1
ATOM 7798 N N . ALA A 1 1028 ? 34.904 21.477 -12.943 1.00 56.47 1028 ALA A N 1
ATOM 7799 C CA . ALA A 1 1028 ? 34.772 22.110 -14.257 1.00 56.47 1028 ALA A CA 1
ATOM 7800 C C . ALA A 1 1028 ? 36.135 22.655 -14.694 1.00 56.47 1028 ALA A C 1
ATOM 7802 O O . ALA A 1 1028 ? 36.783 23.352 -13.911 1.00 56.47 1028 ALA A O 1
ATOM 7803 N N . SER A 1 1029 ? 36.553 22.376 -15.936 1.00 50.34 1029 SER A N 1
ATOM 7804 C CA . SER A 1 1029 ? 37.682 23.114 -16.499 1.00 50.34 1029 SER A CA 1
ATOM 7805 C C . SER A 1 1029 ? 37.295 24.586 -16.495 1.00 50.34 1029 SER A C 1
ATOM 7807 O O . SER A 1 1029 ? 36.203 24.934 -16.958 1.00 50.34 1029 SER A O 1
ATOM 7809 N N . VAL A 1 1030 ? 38.170 25.448 -15.988 1.00 53.62 1030 VAL A N 1
ATOM 7810 C CA . VAL A 1 1030 ? 37.982 26.894 -16.092 1.00 53.62 1030 VAL A CA 1
ATOM 7811 C C . VAL A 1 1030 ? 37.749 27.204 -17.573 1.00 53.62 1030 VAL A C 1
ATOM 7813 O O . VAL A 1 1030 ? 38.551 26.821 -18.428 1.00 53.62 1030 VAL A O 1
ATOM 7816 N N . ILE A 1 1031 ? 36.606 27.812 -17.906 1.00 68.12 1031 ILE A N 1
ATOM 7817 C CA . ILE A 1 1031 ? 36.338 28.266 -19.272 1.00 68.12 1031 ILE A CA 1
ATOM 7818 C C . ILE A 1 1031 ? 37.251 29.474 -19.465 1.00 68.12 1031 ILE A C 1
ATOM 7820 O O . ILE A 1 1031 ? 36.875 30.598 -19.157 1.00 68.12 1031 ILE A O 1
ATOM 7824 N N . CYS A 1 1032 ? 38.495 29.224 -19.855 1.00 77.12 1032 CYS A N 1
ATOM 7825 C CA . CYS A 1 1032 ? 39.506 30.245 -20.074 1.00 77.12 1032 CYS A CA 1
ATOM 7826 C C . CYS A 1 1032 ? 40.229 30.021 -21.397 1.00 77.12 1032 CYS A C 1
ATOM 7828 O O . CYS A 1 1032 ? 40.216 28.913 -21.944 1.00 77.12 1032 CYS A O 1
ATOM 7830 N N . HIS A 1 1033 ? 40.819 31.091 -21.925 1.00 87.44 1033 HIS A N 1
ATOM 7831 C CA . HIS A 1 1033 ? 41.679 31.089 -23.103 1.00 87.44 1033 HIS A CA 1
ATOM 7832 C C . HIS A 1 1033 ? 43.038 31.711 -22.757 1.00 87.44 1033 HIS A C 1
ATOM 7834 O O . HIS A 1 1033 ? 43.088 32.784 -22.157 1.00 87.44 1033 HIS A O 1
ATOM 7840 N N . GLU A 1 1034 ? 44.130 31.103 -23.218 1.00 88.69 1034 GLU A N 1
ATOM 7841 C CA . GLU A 1 1034 ? 45.439 31.772 -23.255 1.00 88.69 1034 GLU A CA 1
ATOM 7842 C C . GLU A 1 1034 ? 45.557 32.602 -24.536 1.00 88.69 1034 GLU A C 1
ATOM 7844 O O . GLU A 1 1034 ? 45.387 32.064 -25.634 1.00 88.69 1034 GLU A O 1
ATOM 7849 N N . VAL A 1 1035 ? 45.818 33.910 -24.421 1.00 89.31 1035 VAL A N 1
ATOM 7850 C CA . VAL A 1 1035 ? 45.822 34.826 -25.574 1.00 89.31 1035 VAL A CA 1
ATOM 7851 C C . VAL A 1 1035 ? 47.235 35.309 -25.895 1.00 89.31 1035 VAL A C 1
ATOM 7853 O O . VAL A 1 1035 ? 47.885 35.952 -25.072 1.00 89.31 1035 VAL A O 1
ATOM 7856 N N . TYR A 1 1036 ? 47.684 35.067 -27.128 1.00 88.44 1036 TYR A N 1
ATOM 7857 C CA . TYR A 1 1036 ? 48.995 35.467 -27.643 1.00 88.44 1036 TYR A CA 1
ATOM 7858 C C . TYR A 1 1036 ? 48.876 36.429 -28.825 1.00 88.44 1036 TYR A C 1
ATOM 7860 O O . TYR A 1 1036 ? 47.919 36.374 -29.599 1.00 88.44 1036 TYR A O 1
ATOM 7868 N N . ARG A 1 1037 ? 49.882 37.289 -29.007 1.00 85.25 1037 ARG A N 1
ATOM 7869 C CA . ARG A 1 1037 ? 50.005 38.205 -30.146 1.00 85.25 1037 ARG A CA 1
ATOM 7870 C C . ARG A 1 1037 ? 51.213 37.850 -31.003 1.00 85.25 1037 ARG A C 1
ATOM 7872 O O . ARG A 1 1037 ? 52.322 37.684 -30.495 1.00 85.25 1037 ARG A O 1
ATOM 7879 N N . LEU A 1 1038 ? 50.994 37.808 -32.315 1.00 83.12 1038 LEU A N 1
ATOM 7880 C CA . LEU A 1 1038 ? 52.058 37.749 -33.312 1.00 83.12 1038 LEU A CA 1
ATOM 7881 C C . LEU A 1 1038 ? 52.545 39.160 -33.689 1.00 83.12 1038 LEU A C 1
ATOM 7883 O O . LEU A 1 1038 ? 51.744 40.099 -33.737 1.00 83.12 1038 LEU A O 1
ATOM 7887 N N . PRO A 1 1039 ? 53.846 39.326 -33.983 1.00 70.12 1039 PRO A N 1
ATOM 7888 C CA . PRO A 1 1039 ? 54.431 40.636 -34.257 1.00 70.12 1039 PRO A CA 1
ATOM 7889 C C . PRO A 1 1039 ? 54.061 41.202 -35.641 1.00 70.12 1039 PRO A C 1
ATOM 7891 O O . PRO A 1 1039 ? 53.940 42.418 -35.767 1.00 70.12 1039 PRO A O 1
ATOM 7894 N N . SER A 1 1040 ? 53.850 40.364 -36.665 1.00 69.12 1040 SER A N 1
ATOM 7895 C CA . SER A 1 1040 ? 53.477 40.806 -38.021 1.00 69.12 1040 SE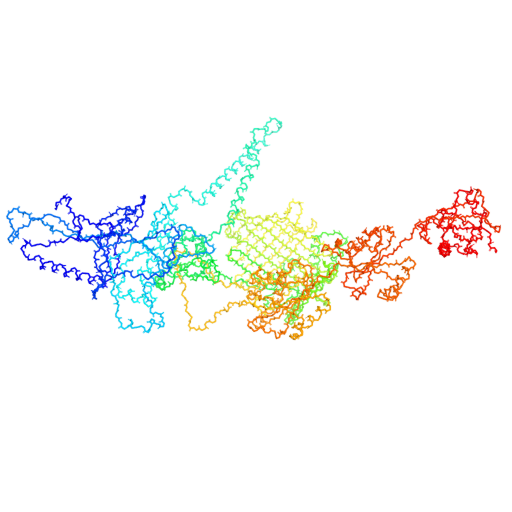R A CA 1
ATOM 7896 C C . SER A 1 1040 ? 52.799 39.702 -38.851 1.00 69.12 1040 SER A C 1
ATOM 7898 O O . SER A 1 1040 ? 52.784 38.532 -38.455 1.00 69.12 1040 SER A O 1
ATOM 7900 N N . VAL A 1 1041 ? 52.243 40.069 -40.015 1.00 69.06 1041 VAL A N 1
ATOM 7901 C CA . VAL A 1 1041 ? 51.588 39.136 -40.956 1.00 69.06 1041 VAL A CA 1
ATOM 7902 C C . VAL A 1 1041 ? 52.591 38.164 -41.584 1.00 69.06 1041 VAL A C 1
ATOM 7904 O O . VAL A 1 1041 ? 52.256 37.005 -41.821 1.00 69.06 1041 VAL A O 1
ATOM 7907 N N . GLU A 1 1042 ? 53.837 38.582 -41.810 1.00 67.81 1042 GLU A N 1
ATOM 7908 C CA . GLU A 1 1042 ? 54.878 37.712 -42.375 1.00 67.81 1042 GLU A CA 1
ATOM 7909 C C . GLU A 1 1042 ? 55.208 36.553 -41.419 1.00 67.81 1042 GLU A C 1
ATOM 7911 O O . GLU A 1 1042 ? 55.409 35.412 -41.840 1.00 67.81 1042 GLU A O 1
ATOM 7916 N N . VAL A 1 1043 ? 55.178 36.811 -40.106 1.00 76.19 1043 VAL A N 1
ATOM 7917 C CA . VAL A 1 1043 ? 55.412 35.780 -39.084 1.00 76.19 1043 VAL A CA 1
ATOM 7918 C C . VAL A 1 1043 ? 54.244 34.794 -38.996 1.00 76.19 1043 VAL A C 1
ATOM 7920 O O . VAL A 1 1043 ? 54.462 33.621 -38.693 1.00 76.19 1043 VAL A O 1
ATOM 7923 N N . LEU A 1 1044 ? 53.019 35.212 -39.333 1.00 77.75 1044 LEU A N 1
ATOM 7924 C CA . LEU A 1 1044 ? 51.850 34.328 -39.357 1.00 77.75 1044 LEU A CA 1
ATOM 7925 C C . LEU A 1 1044 ? 51.986 33.202 -40.389 1.00 77.75 1044 LEU A C 1
ATOM 7927 O O . LEU A 1 1044 ? 51.581 32.073 -40.112 1.00 77.75 1044 LEU A O 1
ATOM 7931 N N . GLN A 1 1045 ? 52.556 33.473 -41.566 1.00 76.12 1045 GLN A N 1
ATOM 7932 C CA . GLN A 1 1045 ? 52.770 32.427 -42.573 1.00 76.12 1045 GLN A CA 1
ATOM 7933 C C . GLN A 1 1045 ? 53.732 31.355 -42.048 1.00 76.12 1045 GLN A C 1
ATOM 7935 O O . GLN A 1 1045 ? 53.381 30.174 -42.025 1.00 76.12 1045 GLN A O 1
ATOM 7940 N N . ARG A 1 1046 ? 54.874 31.782 -41.497 1.00 79.75 1046 ARG A N 1
ATOM 7941 C CA . ARG A 1 1046 ? 55.861 30.890 -40.872 1.00 79.75 1046 ARG A CA 1
ATOM 7942 C C . ARG A 1 1046 ? 55.287 30.126 -39.678 1.00 79.75 1046 ARG A C 1
ATOM 7944 O O . ARG A 1 1046 ? 55.587 28.946 -39.501 1.00 79.75 1046 ARG A O 1
ATOM 7951 N N . PHE A 1 1047 ? 54.440 30.769 -38.875 1.00 84.81 1047 PHE A N 1
ATOM 7952 C CA . PHE A 1 1047 ? 53.727 30.124 -37.775 1.00 84.81 1047 PHE A CA 1
ATOM 7953 C C . PHE A 1 1047 ? 52.803 29.014 -38.274 1.00 84.81 1047 PHE A C 1
ATOM 7955 O O . PHE A 1 1047 ? 52.932 27.876 -37.830 1.00 84.81 1047 PHE A O 1
ATOM 7962 N N . ASN A 1 1048 ? 51.950 29.296 -39.261 1.00 83.44 1048 ASN A N 1
ATOM 7963 C CA . ASN A 1 1048 ? 51.039 28.298 -39.824 1.00 83.44 1048 ASN A CA 1
ATOM 7964 C C . ASN A 1 1048 ? 51.789 27.113 -40.458 1.00 83.44 1048 ASN A C 1
ATOM 7966 O O . ASN A 1 1048 ? 51.368 25.968 -40.306 1.00 83.44 1048 ASN A O 1
ATOM 7970 N N . GLU A 1 1049 ? 52.899 27.363 -41.156 1.00 80.94 1049 GLU A N 1
ATOM 7971 C CA . GLU A 1 1049 ? 53.747 26.305 -41.722 1.00 80.94 1049 GLU A CA 1
ATOM 7972 C C . GLU A 1 1049 ? 54.404 25.446 -40.637 1.00 80.94 1049 GLU A C 1
ATOM 7974 O O . GLU A 1 1049 ? 54.432 24.218 -40.748 1.00 80.94 1049 GLU A O 1
ATOM 7979 N N . THR A 1 1050 ? 54.876 26.066 -39.555 1.00 84.25 1050 THR A N 1
ATOM 7980 C CA . THR A 1 1050 ? 55.515 25.351 -38.442 1.00 84.25 1050 THR A CA 1
ATOM 7981 C C . THR A 1 1050 ? 54.497 24.509 -37.671 1.00 84.25 1050 THR A C 1
ATOM 7983 O O . THR A 1 1050 ? 54.776 23.355 -37.359 1.00 84.25 1050 THR A O 1
ATOM 7986 N N . VAL A 1 1051 ? 53.282 25.025 -37.447 1.00 84.94 1051 VAL A N 1
ATOM 7987 C CA . VAL A 1 1051 ? 52.173 24.256 -36.853 1.00 84.94 1051 VAL A CA 1
ATOM 7988 C C . VAL A 1 1051 ? 51.826 23.041 -37.716 1.00 84.94 1051 VAL A C 1
ATOM 7990 O O . VAL A 1 1051 ? 51.675 21.943 -37.185 1.00 84.94 1051 VAL A O 1
ATOM 7993 N N . LYS A 1 1052 ? 51.748 23.205 -39.044 1.00 81.69 1052 LYS A N 1
ATOM 7994 C CA . LYS A 1 1052 ? 51.443 22.102 -39.974 1.00 81.69 1052 LYS A CA 1
ATOM 7995 C C . LYS A 1 1052 ? 52.527 21.026 -40.025 1.00 81.69 1052 LYS A C 1
ATOM 7997 O O . LYS A 1 1052 ? 52.202 19.862 -40.224 1.00 81.69 1052 LYS A O 1
ATOM 8002 N N . THR A 1 1053 ? 53.798 21.407 -39.907 1.00 79.56 1053 THR A N 1
ATOM 8003 C CA . THR A 1 1053 ? 54.936 20.490 -40.103 1.00 79.56 1053 THR A CA 1
ATOM 8004 C C . THR A 1 1053 ? 55.460 19.881 -38.804 1.00 79.56 1053 THR A C 1
ATOM 8006 O O . THR A 1 1053 ? 55.974 18.766 -38.826 1.00 79.56 1053 THR A O 1
ATOM 8009 N N . ALA A 1 1054 ? 55.344 20.587 -37.677 1.00 80.69 1054 ALA A N 1
ATOM 8010 C CA . ALA A 1 1054 ? 56.020 20.244 -36.427 1.00 80.69 1054 ALA A CA 1
ATOM 8011 C C . ALA A 1 1054 ? 55.132 20.336 -35.169 1.00 80.69 1054 ALA A C 1
ATOM 8013 O O . ALA A 1 1054 ? 55.626 20.071 -34.072 1.00 80.69 1054 ALA A O 1
ATOM 8014 N N . GLY A 1 1055 ? 53.852 20.693 -35.315 1.00 82.88 1055 GLY A N 1
ATOM 8015 C CA . GLY A 1 1055 ? 52.899 20.819 -34.210 1.00 82.88 1055 GLY A CA 1
ATOM 8016 C C . GLY A 1 1055 ? 52.883 22.202 -33.552 1.00 82.88 1055 GLY A C 1
ATOM 8017 O O . GLY A 1 1055 ? 53.771 23.040 -33.747 1.00 82.88 1055 GLY A O 1
ATOM 8018 N N . LEU A 1 1056 ? 51.842 22.453 -32.757 1.00 85.44 1056 LEU A N 1
ATOM 8019 C CA . LEU A 1 1056 ? 51.598 23.741 -32.103 1.00 85.44 1056 LEU A CA 1
ATOM 8020 C C . LEU A 1 1056 ? 52.614 24.000 -30.988 1.00 85.44 1056 LEU A C 1
ATOM 8022 O O . LEU A 1 1056 ? 53.119 25.116 -30.877 1.00 85.44 1056 LEU A O 1
ATOM 8026 N N . ALA A 1 1057 ? 52.971 22.971 -30.214 1.00 83.44 1057 ALA A N 1
ATOM 8027 C CA . ALA A 1 1057 ? 53.952 23.100 -29.135 1.00 83.44 1057 ALA A CA 1
ATOM 8028 C C . ALA A 1 1057 ? 55.307 23.613 -29.651 1.00 83.44 1057 ALA A C 1
ATOM 8030 O O . ALA A 1 1057 ? 55.915 24.517 -29.072 1.00 83.44 1057 ALA A O 1
ATOM 8031 N N . LYS A 1 1058 ? 55.755 23.095 -30.800 1.00 80.38 1058 LYS A N 1
ATOM 8032 C CA . LYS A 1 1058 ? 57.021 23.503 -31.411 1.00 80.38 1058 LYS A CA 1
ATOM 8033 C C . LYS A 1 1058 ? 56.942 24.913 -31.996 1.00 80.38 1058 LYS A C 1
ATOM 8035 O O . LYS A 1 1058 ? 57.872 25.693 -31.790 1.00 80.38 1058 LYS A O 1
ATOM 8040 N N . ALA A 1 1059 ? 55.820 25.274 -32.623 1.00 84.69 1059 ALA A N 1
ATOM 8041 C CA . ALA A 1 1059 ? 55.589 26.619 -33.146 1.00 84.69 1059 ALA A CA 1
ATOM 8042 C C . ALA A 1 1059 ? 55.606 27.697 -32.047 1.00 84.69 1059 ALA A C 1
ATOM 8044 O O . ALA A 1 1059 ? 56.242 28.731 -32.235 1.00 84.69 1059 ALA A O 1
ATOM 8045 N N . LEU A 1 1060 ? 54.992 27.437 -30.884 1.00 84.31 1060 LEU A N 1
ATOM 8046 C CA . LEU A 1 1060 ? 55.019 28.365 -29.742 1.00 84.31 1060 LEU A CA 1
ATOM 8047 C C . LEU A 1 1060 ? 56.426 28.539 -29.149 1.00 84.31 1060 LEU A C 1
ATOM 8049 O O . LEU A 1 1060 ? 56.747 29.611 -28.650 1.00 84.31 1060 LEU A O 1
ATOM 8053 N N . SER A 1 1061 ? 57.274 27.507 -29.213 1.00 82.19 1061 SER A N 1
ATOM 8054 C CA . SER A 1 1061 ? 58.640 27.572 -28.668 1.00 82.19 1061 SER A CA 1
ATOM 8055 C C . SER A 1 1061 ? 59.659 28.234 -29.608 1.00 82.19 1061 SER A C 1
ATOM 8057 O O . SER A 1 1061 ? 60.653 28.788 -29.147 1.00 82.19 1061 SER A O 1
ATOM 8059 N N . GLN A 1 1062 ? 59.439 28.164 -30.927 1.00 80.62 1062 GLN A N 1
ATOM 8060 C CA . GLN A 1 1062 ? 60.399 28.626 -31.939 1.00 80.62 1062 GLN A CA 1
ATOM 8061 C C . GLN A 1 1062 ? 60.095 30.020 -32.496 1.00 80.62 1062 GLN A C 1
ATOM 8063 O O . GLN A 1 1062 ? 60.974 30.637 -33.101 1.00 80.62 1062 GLN A O 1
ATOM 8068 N N . ILE A 1 1063 ? 58.865 30.509 -32.336 1.00 82.25 1063 ILE A N 1
ATOM 8069 C CA . ILE A 1 1063 ? 58.413 31.774 -32.916 1.00 82.25 1063 ILE A CA 1
ATOM 8070 C C . ILE A 1 1063 ? 58.162 32.769 -31.782 1.00 82.25 1063 ILE A C 1
ATOM 8072 O O . ILE A 1 1063 ? 57.449 32.438 -30.838 1.00 82.25 1063 ILE A O 1
ATOM 8076 N N . PRO A 1 1064 ? 58.722 33.989 -31.845 1.00 75.69 1064 PRO A N 1
ATOM 8077 C CA . PRO A 1 1064 ? 58.535 34.975 -30.791 1.00 75.69 1064 PRO A CA 1
ATOM 8078 C C . PRO A 1 1064 ? 57.080 35.466 -30.775 1.00 75.69 1064 PRO A C 1
ATOM 8080 O O . PRO A 1 1064 ? 56.668 36.258 -31.624 1.00 75.69 1064 PRO A O 1
ATOM 8083 N N . LEU A 1 1065 ? 56.308 34.988 -29.799 1.00 81.06 1065 LEU A N 1
ATOM 8084 C CA . LEU A 1 1065 ? 54.955 35.446 -29.481 1.00 81.06 1065 LEU A CA 1
ATOM 8085 C C . LEU A 1 1065 ? 54.977 36.220 -28.163 1.00 81.06 1065 LEU A C 1
ATOM 8087 O O . LEU A 1 1065 ? 55.656 35.816 -27.218 1.00 81.06 1065 LEU A O 1
ATOM 8091 N N . SER A 1 1066 ? 54.198 37.295 -28.061 1.00 80.75 1066 SER A N 1
ATOM 8092 C CA . SER A 1 1066 ? 53.952 37.946 -26.772 1.00 80.75 1066 SER A CA 1
ATOM 8093 C C . SER A 1 1066 ? 52.672 37.400 -26.144 1.00 80.75 1066 SER A C 1
ATOM 8095 O O . SER A 1 1066 ? 51.611 37.408 -26.768 1.00 80.75 1066 SER A O 1
ATOM 8097 N N . SER A 1 1067 ? 52.767 36.903 -24.907 1.00 82.56 1067 SER A N 1
ATOM 8098 C CA . SER A 1 1067 ? 51.581 36.574 -24.107 1.00 82.56 1067 SER A CA 1
ATOM 8099 C C . SER A 1 1067 ? 50.872 37.871 -23.714 1.00 82.56 1067 SER A C 1
ATOM 8101 O O . SER A 1 1067 ? 51.516 38.814 -23.251 1.00 82.56 1067 SER A O 1
ATOM 8103 N N . ILE A 1 1068 ? 49.564 37.941 -23.964 1.00 80.06 1068 ILE A N 1
ATOM 8104 C CA . ILE A 1 1068 ? 48.740 39.129 -23.722 1.00 80.06 1068 ILE A CA 1
ATOM 8105 C C . ILE A 1 1068 ? 48.056 39.013 -22.363 1.00 80.06 1068 ILE A C 1
ATOM 8107 O O . ILE A 1 1068 ? 48.237 39.879 -21.510 1.00 80.06 1068 ILE A O 1
ATOM 8111 N N . ALA A 1 1069 ? 47.239 37.972 -22.180 1.00 83.69 1069 ALA A N 1
ATOM 8112 C CA . ALA A 1 1069 ? 46.485 37.743 -20.955 1.00 83.69 1069 ALA A CA 1
ATOM 8113 C C . ALA A 1 1069 ? 45.893 36.327 -20.902 1.00 83.69 1069 ALA A C 1
ATOM 8115 O O . ALA A 1 1069 ? 45.578 35.729 -21.935 1.00 83.69 1069 ALA A O 1
ATOM 8116 N N . HIS A 1 1070 ? 45.654 35.875 -19.672 1.00 86.94 1070 HIS A N 1
ATOM 8117 C CA . HIS A 1 1070 ? 44.779 34.756 -19.347 1.00 86.94 1070 HIS A CA 1
ATOM 8118 C C . HIS A 1 1070 ? 43.329 35.262 -19.295 1.00 86.94 1070 HIS A C 1
ATOM 8120 O O . HIS A 1 1070 ? 42.998 36.132 -18.484 1.00 86.94 1070 HIS A O 1
ATOM 8126 N N . ALA A 1 1071 ? 42.478 34.779 -20.199 1.00 85.19 1071 ALA A N 1
ATOM 8127 C CA . ALA A 1 1071 ? 41.125 35.289 -20.392 1.00 85.19 1071 ALA A CA 1
ATOM 8128 C C . ALA A 1 1071 ? 40.082 34.310 -19.845 1.00 85.19 1071 ALA A C 1
ATOM 8130 O O . ALA A 1 1071 ? 39.754 33.330 -20.508 1.00 85.19 1071 ALA A O 1
ATOM 8131 N N . GLU A 1 1072 ? 39.552 34.586 -18.656 1.00 85.12 1072 GLU A N 1
ATOM 8132 C CA . GLU A 1 1072 ? 38.491 33.791 -18.028 1.00 85.12 1072 GLU A CA 1
ATOM 8133 C C . GLU A 1 1072 ? 37.093 34.245 -18.459 1.00 85.12 1072 GLU A C 1
ATOM 8135 O O . GLU A 1 1072 ? 36.816 35.440 -18.599 1.00 85.12 1072 GLU A O 1
ATOM 8140 N N . PHE A 1 1073 ? 36.191 33.279 -18.606 1.00 80.94 1073 PHE A N 1
ATOM 8141 C CA . PHE A 1 1073 ? 34.785 33.486 -18.924 1.00 80.94 1073 PHE A CA 1
ATOM 8142 C C . PHE A 1 1073 ? 33.895 33.195 -17.713 1.00 80.94 1073 PHE A C 1
ATOM 8144 O O . PHE A 1 1073 ? 34.244 32.425 -16.817 1.00 80.94 1073 PHE A O 1
ATOM 8151 N N . GLN A 1 1074 ? 32.722 33.823 -17.684 1.00 76.19 1074 GLN A N 1
ATOM 8152 C CA . GLN A 1 1074 ? 31.691 33.551 -16.690 1.00 76.19 1074 GLN A CA 1
ATOM 8153 C C . GLN A 1 1074 ? 31.122 32.129 -16.865 1.00 76.19 1074 GLN A C 1
ATOM 8155 O O . GLN A 1 1074 ? 31.297 31.515 -17.921 1.00 76.19 1074 GLN A O 1
ATOM 8160 N N . PRO A 1 1075 ? 30.390 31.593 -15.866 1.00 62.97 1075 PRO A N 1
ATOM 8161 C CA . PRO A 1 1075 ? 29.796 30.252 -15.939 1.00 62.97 1075 PRO A CA 1
ATOM 8162 C C . PRO A 1 1075 ? 28.843 30.030 -17.126 1.00 62.97 1075 PRO A C 1
ATOM 8164 O O . PRO A 1 1075 ? 28.543 28.887 -17.459 1.00 62.97 1075 PRO A O 1
ATOM 8167 N N . ASP A 1 1076 ? 28.373 31.104 -17.772 1.00 68.00 1076 ASP A N 1
ATOM 8168 C CA . ASP A 1 1076 ? 27.570 31.053 -19.000 1.00 68.00 1076 ASP A CA 1
ATOM 8169 C C . ASP A 1 1076 ? 28.376 30.640 -20.249 1.00 68.00 1076 ASP A C 1
ATOM 8171 O O . ASP A 1 1076 ? 27.789 30.401 -21.307 1.00 68.00 1076 ASP A O 1
ATOM 8175 N N . GLY A 1 1077 ? 29.709 30.587 -20.136 1.00 65.69 1077 GLY A N 1
ATOM 8176 C CA . GLY A 1 1077 ? 30.644 30.245 -21.202 1.00 65.69 1077 GLY A CA 1
ATOM 8177 C C . GLY A 1 1077 ? 30.661 31.231 -22.371 1.00 65.69 1077 GLY A C 1
ATOM 8178 O O . GLY A 1 1077 ? 31.195 30.903 -23.429 1.00 65.69 1077 GLY A O 1
ATOM 8179 N N . LYS A 1 1078 ? 30.061 32.417 -22.229 1.00 71.81 1078 LYS A N 1
ATOM 8180 C CA . LYS A 1 1078 ? 29.875 33.389 -23.315 1.00 71.81 1078 LYS A CA 1
ATOM 8181 C C . LYS A 1 1078 ? 30.478 34.744 -22.981 1.00 71.81 1078 LYS A C 1
ATOM 8183 O O . LYS A 1 1078 ? 31.081 35.351 -23.864 1.00 71.81 1078 LYS A O 1
ATOM 8188 N N . SER A 1 1079 ? 30.333 35.224 -21.752 1.00 78.88 1079 SER A N 1
ATOM 8189 C CA . SER A 1 1079 ? 30.836 36.537 -21.336 1.00 78.88 1079 SER A CA 1
ATOM 8190 C C . SER A 1 1079 ? 32.190 36.419 -20.632 1.00 78.88 1079 SER A C 1
ATOM 8192 O O . SER A 1 1079 ? 32.456 35.427 -19.960 1.00 78.88 1079 SER A O 1
ATOM 8194 N N . LEU A 1 1080 ? 33.074 37.407 -20.806 1.00 83.75 1080 LEU A N 1
ATOM 8195 C CA . LEU A 1 1080 ? 34.354 37.459 -20.089 1.00 83.75 1080 LEU A CA 1
ATOM 8196 C C . LEU A 1 1080 ? 34.121 37.914 -18.641 1.00 83.75 1080 LEU A C 1
ATOM 8198 O O . LEU A 1 1080 ? 33.171 38.645 -18.344 1.00 83.75 1080 LEU A O 1
ATOM 8202 N N . THR A 1 1081 ? 34.980 37.486 -17.716 1.00 85.00 1081 THR A N 1
ATOM 8203 C CA . THR A 1 1081 ? 34.955 38.035 -16.357 1.00 85.00 1081 THR A CA 1
ATOM 8204 C C . THR A 1 1081 ? 35.414 39.502 -16.385 1.00 85.00 1081 THR A C 1
ATOM 8206 O O . THR A 1 1081 ? 36.278 39.865 -17.192 1.00 85.00 1081 THR A O 1
ATOM 8209 N N . PRO A 1 1082 ? 34.889 40.378 -15.506 1.00 81.50 1082 PRO A N 1
ATOM 8210 C CA . PRO A 1 1082 ? 35.272 41.794 -15.493 1.00 81.50 1082 PRO A CA 1
ATOM 8211 C C . PRO A 1 1082 ? 36.787 42.019 -15.346 1.00 81.50 1082 PRO A C 1
ATOM 8213 O O . PRO A 1 1082 ? 37.350 42.946 -15.926 1.00 81.50 1082 PRO A O 1
ATOM 8216 N N . THR A 1 1083 ? 37.466 41.145 -14.600 1.00 83.44 1083 THR A N 1
ATOM 8217 C CA . THR A 1 1083 ? 38.925 41.130 -14.435 1.00 83.44 1083 THR A CA 1
ATOM 8218 C C . THR A 1 1083 ? 39.653 40.787 -15.734 1.00 83.44 1083 THR A C 1
ATOM 8220 O O . THR A 1 1083 ? 40.607 41.483 -16.093 1.00 83.44 1083 THR A O 1
ATOM 8223 N N . ALA A 1 1084 ? 39.187 39.772 -16.469 1.00 83.31 1084 ALA A N 1
ATOM 8224 C CA . ALA A 1 1084 ? 39.754 39.391 -17.760 1.00 83.31 1084 ALA A CA 1
ATOM 8225 C C . ALA A 1 1084 ? 39.573 40.491 -18.820 1.00 83.31 1084 ALA A C 1
ATOM 8227 O O . ALA A 1 1084 ? 40.503 40.775 -19.579 1.00 83.31 1084 ALA A O 1
ATOM 8228 N N . GLU A 1 1085 ? 38.420 41.172 -18.845 1.00 84.00 1085 GLU A N 1
ATOM 8229 C CA . GLU A 1 1085 ? 38.172 42.261 -19.799 1.00 84.00 1085 GLU A CA 1
ATOM 8230 C C . GLU A 1 1085 ? 39.145 43.434 -19.631 1.00 84.00 1085 GLU A C 1
ATOM 8232 O O . GLU A 1 1085 ? 39.676 43.967 -20.612 1.00 84.00 1085 GLU A O 1
ATOM 8237 N N . VAL A 1 1086 ? 39.394 43.838 -18.382 1.00 83.31 1086 VAL A N 1
ATOM 8238 C CA . VAL A 1 1086 ? 40.321 44.929 -18.061 1.00 83.31 1086 VAL A CA 1
ATOM 8239 C C . VAL A 1 1086 ? 41.758 44.537 -18.407 1.00 83.31 1086 VAL A C 1
ATOM 8241 O O . VAL A 1 1086 ? 42.484 45.345 -18.994 1.00 83.31 1086 VAL A O 1
ATOM 8244 N N . ALA A 1 1087 ? 42.164 43.303 -18.091 1.00 83.38 1087 ALA A N 1
ATOM 8245 C CA . ALA A 1 1087 ? 43.500 42.796 -18.395 1.00 83.38 1087 ALA A CA 1
ATOM 8246 C C . ALA A 1 1087 ? 43.773 42.772 -19.908 1.00 83.38 1087 ALA A C 1
ATOM 8248 O O . ALA A 1 1087 ? 44.792 43.303 -20.354 1.00 83.38 1087 ALA A O 1
ATOM 8249 N N . LEU A 1 1088 ? 42.828 42.252 -20.700 1.00 85.06 1088 LEU A N 1
ATOM 8250 C CA . LEU A 1 1088 ? 42.929 42.188 -22.161 1.00 85.06 1088 LEU A CA 1
ATOM 8251 C C . LEU A 1 1088 ? 43.039 43.581 -22.797 1.00 85.06 1088 LEU A C 1
ATOM 8253 O O . LEU A 1 1088 ? 43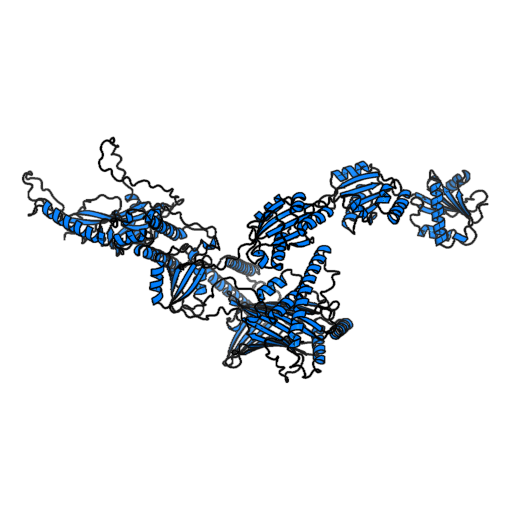.945 43.821 -23.596 1.00 85.06 1088 LEU A O 1
ATOM 8257 N N . LYS A 1 1089 ? 42.170 44.528 -22.417 1.00 81.12 1089 LYS A N 1
ATOM 8258 C CA . LYS A 1 1089 ? 42.203 45.901 -22.961 1.00 81.12 1089 LYS A CA 1
ATOM 8259 C C . LYS A 1 1089 ? 43.493 46.637 -22.608 1.00 81.12 1089 LYS A C 1
ATOM 8261 O O . LYS A 1 1089 ? 44.055 47.338 -23.450 1.00 81.12 1089 LYS A O 1
ATOM 8266 N N . LYS A 1 1090 ? 43.973 46.474 -21.371 1.00 81.00 1090 LYS A N 1
ATOM 8267 C CA . LYS A 1 1090 ? 45.210 47.108 -20.900 1.00 81.00 1090 LYS A CA 1
ATOM 8268 C C . LYS A 1 1090 ? 46.437 46.557 -21.625 1.00 81.00 1090 LYS A C 1
ATOM 8270 O O . LYS A 1 1090 ? 47.290 47.340 -22.029 1.00 81.00 1090 LYS A O 1
ATOM 8275 N N . ALA A 1 1091 ? 46.517 45.237 -21.796 1.00 76.75 1091 ALA A N 1
ATOM 8276 C CA . ALA A 1 1091 ? 47.643 44.580 -22.454 1.00 76.75 1091 ALA A CA 1
ATOM 8277 C C . ALA A 1 1091 ? 47.675 44.822 -23.975 1.00 76.75 1091 ALA A C 1
ATOM 8279 O O . ALA A 1 1091 ? 48.752 44.858 -24.567 1.00 76.75 1091 ALA A O 1
ATOM 8280 N N . TRP A 1 1092 ? 46.517 45.028 -24.614 1.00 77.88 1092 TRP A N 1
ATOM 8281 C CA . TRP A 1 1092 ? 46.443 45.299 -26.054 1.00 77.88 1092 TRP A CA 1
ATOM 8282 C C . TRP A 1 1092 ? 46.895 46.718 -26.438 1.00 77.88 1092 TRP A C 1
ATOM 8284 O O . TRP A 1 1092 ? 47.533 46.898 -27.478 1.00 77.88 1092 TRP A O 1
ATOM 8294 N N . GLY A 1 1093 ? 46.615 47.707 -25.580 1.00 66.44 1093 GLY A N 1
ATOM 8295 C CA . GLY A 1 1093 ? 46.836 49.128 -25.861 1.00 66.44 1093 GLY A CA 1
ATOM 8296 C C . GLY A 1 1093 ? 45.760 49.684 -26.802 1.00 66.44 1093 GLY A C 1
ATOM 8297 O O . GLY A 1 1093 ? 45.395 49.051 -27.784 1.00 66.44 1093 GLY A O 1
ATOM 8298 N N . GLY A 1 1094 ? 45.212 50.865 -26.501 1.00 55.22 1094 GLY A N 1
ATOM 8299 C CA . GLY A 1 1094 ? 43.978 51.408 -27.101 1.00 55.22 1094 GLY A CA 1
ATOM 8300 C C . GLY A 1 1094 ? 43.989 51.783 -28.596 1.00 55.22 1094 GLY A C 1
ATOM 8301 O O . GLY A 1 1094 ? 43.214 52.650 -28.986 1.00 55.22 1094 GLY A O 1
ATOM 8302 N N . SER A 1 1095 ? 44.837 51.185 -29.436 1.00 51.81 1095 SER A N 1
ATOM 8303 C CA . SER A 1 1095 ? 44.757 51.344 -30.895 1.00 51.81 1095 SER A CA 1
ATOM 8304 C C . SER A 1 1095 ? 43.761 50.339 -31.491 1.00 51.81 1095 SER A C 1
ATOM 8306 O O . SER A 1 1095 ? 43.915 49.139 -31.250 1.00 51.81 1095 SER A O 1
ATOM 8308 N N . PRO A 1 1096 ? 42.760 50.780 -32.281 1.00 50.84 1096 PRO A N 1
ATOM 8309 C CA . PRO A 1 1096 ? 41.873 49.872 -32.997 1.00 50.84 1096 PRO A CA 1
ATOM 8310 C C . PRO A 1 1096 ? 42.694 49.137 -34.057 1.00 50.84 1096 PRO A C 1
ATOM 8312 O O . PRO A 1 1096 ? 43.053 49.689 -35.093 1.00 50.84 1096 PRO A O 1
ATOM 8315 N N . ALA A 1 1097 ? 43.050 47.893 -33.763 1.00 53.34 1097 ALA A N 1
ATOM 8316 C CA . ALA A 1 1097 ? 43.782 47.052 -34.686 1.00 53.34 1097 ALA A CA 1
ATOM 8317 C C . ALA A 1 1097 ? 42.767 46.274 -35.526 1.00 53.34 1097 ALA A C 1
ATOM 8319 O O . ALA A 1 1097 ? 41.926 45.550 -35.001 1.00 53.34 1097 ALA A O 1
ATOM 8320 N N . VAL A 1 1098 ? 42.858 46.392 -36.845 1.00 61.31 1098 VAL A N 1
ATOM 8321 C CA . VAL A 1 1098 ? 42.311 45.365 -37.728 1.00 61.31 1098 VAL A CA 1
ATOM 8322 C C . VAL A 1 1098 ? 43.220 44.149 -37.505 1.00 61.31 1098 VAL A C 1
ATOM 8324 O O . VAL A 1 1098 ? 44.422 44.268 -37.710 1.00 61.31 1098 VAL A O 1
ATOM 8327 N N . PHE A 1 1099 ? 42.722 43.020 -36.998 1.00 68.69 1099 PHE A N 1
ATOM 8328 C CA . PHE A 1 1099 ? 43.525 41.809 -36.753 1.00 68.69 1099 PHE A CA 1
ATOM 8329 C C . PHE A 1 1099 ? 42.736 40.542 -37.096 1.00 68.69 1099 PHE A C 1
ATOM 8331 O O . PHE A 1 1099 ? 41.514 40.514 -36.974 1.00 68.69 1099 PHE A O 1
ATOM 8338 N N . ASP A 1 1100 ? 43.444 39.498 -37.522 1.00 72.00 1100 ASP A N 1
ATOM 8339 C CA . ASP A 1 1100 ? 42.908 38.145 -37.678 1.00 72.00 1100 ASP A CA 1
ATOM 8340 C C . ASP A 1 1100 ? 43.136 37.344 -36.393 1.00 72.00 1100 ASP A C 1
ATOM 8342 O O . ASP A 1 1100 ? 44.157 37.509 -35.718 1.00 72.00 1100 ASP A O 1
ATOM 8346 N N . ALA A 1 1101 ? 42.201 36.457 -36.057 1.00 79.62 1101 ALA A N 1
ATOM 8347 C CA . ALA A 1 1101 ? 42.290 35.611 -34.873 1.00 79.62 1101 ALA A CA 1
ATOM 8348 C C . ALA A 1 1101 ? 42.249 34.129 -35.262 1.00 79.62 1101 ALA A C 1
ATOM 8350 O O . ALA A 1 1101 ? 41.410 33.698 -36.053 1.00 79.62 1101 ALA A O 1
ATOM 8351 N N . GLN A 1 1102 ? 43.145 33.334 -34.686 1.00 86.25 1102 GLN A N 1
ATOM 8352 C CA . GLN A 1 1102 ? 43.111 31.878 -34.784 1.00 86.25 1102 GLN A CA 1
ATOM 8353 C C . GLN A 1 1102 ? 42.940 31.277 -33.393 1.00 86.25 1102 GLN A C 1
ATOM 8355 O O . GLN A 1 1102 ? 43.662 31.652 -32.475 1.00 86.25 1102 GLN A O 1
ATOM 8360 N N . VAL A 1 1103 ? 42.007 30.343 -33.231 1.00 88.19 1103 VAL A N 1
ATOM 8361 C CA . VAL A 1 1103 ? 41.792 29.620 -31.975 1.00 88.19 1103 VAL A CA 1
ATOM 8362 C C . VAL A 1 1103 ? 42.130 28.144 -32.151 1.00 88.19 1103 VAL A C 1
ATOM 8364 O O . VAL A 1 1103 ? 41.722 27.529 -33.134 1.00 88.19 1103 VAL A O 1
ATOM 8367 N N . PHE A 1 1104 ? 42.889 27.588 -31.210 1.00 88.06 1104 PHE A N 1
ATOM 8368 C CA . PHE A 1 1104 ? 43.306 26.189 -31.178 1.00 88.06 1104 PHE A CA 1
ATOM 8369 C C . PHE A 1 1104 ? 42.615 25.457 -30.025 1.00 88.06 1104 PHE A C 1
ATOM 8371 O O . PHE A 1 1104 ? 42.637 25.936 -28.891 1.00 88.06 1104 PHE A O 1
ATOM 8378 N N . THR A 1 1105 ? 42.026 24.296 -30.315 1.00 84.44 1105 THR A N 1
ATOM 8379 C CA . THR A 1 1105 ? 41.338 23.429 -29.340 1.00 84.44 1105 THR A CA 1
ATOM 8380 C C . THR A 1 1105 ? 41.611 21.946 -29.625 1.00 84.44 1105 THR A C 1
ATOM 8382 O O . THR A 1 1105 ? 42.011 21.585 -30.732 1.00 84.44 1105 THR A O 1
ATOM 8385 N N . VAL A 1 1106 ? 41.413 21.081 -28.626 1.00 75.81 1106 VAL A N 1
ATOM 8386 C CA . VAL A 1 1106 ? 41.682 19.631 -28.693 1.00 75.81 1106 VAL A CA 1
ATOM 8387 C C . VAL A 1 1106 ? 40.658 18.890 -29.569 1.00 75.81 1106 VAL A C 1
ATOM 8389 O O . VAL A 1 1106 ? 40.984 17.859 -30.155 1.00 75.81 1106 VAL A O 1
ATOM 8392 N N . GLY A 1 1107 ? 39.434 19.414 -29.697 1.00 71.12 1107 GLY A N 1
ATOM 8393 C CA . GLY A 1 1107 ? 38.337 18.806 -30.460 1.00 71.12 1107 GLY A CA 1
ATOM 8394 C C . GLY A 1 1107 ? 37.373 19.846 -31.034 1.00 71.12 1107 GLY A C 1
ATOM 8395 O O . GLY A 1 1107 ? 37.474 21.029 -30.715 1.00 71.12 1107 GLY A O 1
ATOM 8396 N N . GLU A 1 1108 ? 36.453 19.425 -31.908 1.00 67.06 1108 GLU A N 1
ATOM 8397 C CA . GLU A 1 1108 ? 35.464 20.339 -32.492 1.00 67.06 1108 GLU A CA 1
ATOM 8398 C C . GLU A 1 1108 ? 34.533 20.887 -31.407 1.00 67.06 1108 GLU A C 1
ATOM 8400 O O . GLU A 1 1108 ? 33.670 20.184 -30.885 1.00 67.06 1108 GLU A O 1
ATOM 8405 N N . ASP A 1 1109 ? 34.725 22.161 -31.073 1.00 71.44 1109 ASP A N 1
ATOM 8406 C CA . ASP A 1 1109 ? 33.983 22.850 -30.029 1.00 71.44 1109 ASP A CA 1
ATOM 8407 C C . ASP A 1 1109 ? 33.452 24.183 -30.566 1.00 71.44 1109 ASP A C 1
ATOM 8409 O O . ASP A 1 1109 ? 34.187 25.157 -30.762 1.00 71.44 1109 ASP A O 1
ATOM 8413 N N . ALA A 1 1110 ? 32.149 24.211 -30.849 1.00 69.69 1110 ALA A N 1
ATOM 8414 C CA . ALA A 1 1110 ? 31.488 25.379 -31.415 1.00 69.69 1110 ALA A CA 1
ATOM 8415 C C . ALA A 1 1110 ? 31.495 26.581 -30.454 1.00 69.69 1110 ALA A C 1
ATOM 8417 O O . ALA A 1 1110 ? 31.483 27.727 -30.912 1.00 69.69 1110 ALA A O 1
ATOM 8418 N N . GLU A 1 1111 ? 31.553 26.346 -29.139 1.00 75.56 1111 GLU A N 1
ATOM 8419 C CA . GLU A 1 1111 ? 31.557 27.414 -28.136 1.00 75.56 1111 GLU A CA 1
ATOM 8420 C C . GLU A 1 1111 ? 32.897 28.145 -28.098 1.00 75.56 1111 GLU A C 1
ATOM 8422 O O . GLU A 1 1111 ? 32.920 29.369 -27.986 1.00 75.56 1111 GLU A O 1
ATOM 8427 N N . VAL A 1 1112 ? 34.006 27.430 -28.302 1.00 81.75 1112 VAL A N 1
ATOM 8428 C CA . VAL A 1 1112 ? 35.361 28.008 -28.322 1.00 81.75 1112 VAL A CA 1
ATOM 8429 C C . VAL A 1 1112 ? 35.514 29.056 -29.429 1.00 81.75 1112 VAL A C 1
ATOM 8431 O O . VAL A 1 1112 ? 36.145 30.098 -29.235 1.00 81.75 1112 VAL A O 1
ATOM 8434 N N . LYS A 1 1113 ? 34.884 28.838 -30.592 1.00 81.94 1113 LYS A N 1
ATOM 8435 C CA . LYS A 1 1113 ? 34.876 29.827 -31.682 1.00 81.94 1113 LYS A CA 1
ATOM 8436 C C . LYS A 1 1113 ? 34.087 31.085 -31.305 1.00 81.94 1113 LYS A C 1
ATOM 8438 O O . LYS A 1 1113 ? 34.506 32.193 -31.636 1.00 81.94 1113 LYS A O 1
ATOM 8443 N N . VAL A 1 1114 ? 32.970 30.928 -30.594 1.00 81.44 1114 VAL A N 1
ATOM 8444 C CA . VAL A 1 1114 ? 32.154 32.050 -30.098 1.00 81.44 1114 VAL A CA 1
ATOM 8445 C C . VAL A 1 1114 ? 32.905 32.830 -29.015 1.00 81.44 1114 VAL A C 1
ATOM 8447 O O . VAL A 1 1114 ? 32.937 34.059 -29.062 1.00 81.44 1114 VAL A O 1
ATOM 8450 N N . GLN A 1 1115 ? 33.569 32.132 -28.094 1.00 87.00 1115 GLN A N 1
ATOM 8451 C CA . GLN A 1 1115 ? 34.403 32.698 -27.028 1.00 87.00 1115 GLN A CA 1
ATOM 8452 C C . GLN A 1 1115 ? 35.570 33.513 -27.597 1.00 87.00 1115 GLN A C 1
ATOM 8454 O O . GLN A 1 1115 ? 35.731 34.689 -27.262 1.00 87.00 1115 GLN A O 1
ATOM 8459 N N . ALA A 1 1116 ? 36.320 32.947 -28.547 1.00 85.50 1116 ALA A N 1
ATOM 8460 C CA . ALA A 1 1116 ? 37.367 33.672 -29.267 1.00 85.50 1116 ALA A CA 1
ATOM 8461 C C . ALA A 1 1116 ? 36.805 34.858 -30.076 1.00 85.50 1116 ALA A C 1
ATOM 8463 O O . ALA A 1 1116 ? 37.439 35.910 -30.157 1.00 85.50 1116 ALA A O 1
ATOM 8464 N N . GLY A 1 1117 ? 35.586 34.735 -30.612 1.00 83.88 1117 GLY A N 1
ATOM 8465 C CA . GLY A 1 1117 ? 34.850 35.836 -31.238 1.00 83.88 1117 GLY A CA 1
ATOM 8466 C C . GLY A 1 1117 ? 34.536 36.981 -30.276 1.00 83.88 1117 GLY A C 1
ATOM 8467 O O . GLY A 1 1117 ? 34.639 38.145 -30.656 1.00 83.88 1117 GLY A O 1
ATOM 8468 N N . ASN A 1 1118 ? 34.213 36.682 -29.018 1.00 86.56 1118 ASN A N 1
ATOM 8469 C CA . ASN A 1 1118 ? 33.972 37.699 -27.995 1.00 86.56 1118 ASN A CA 1
ATOM 8470 C C . ASN A 1 1118 ? 35.274 38.381 -27.542 1.00 86.56 1118 ASN A C 1
ATOM 8472 O O . ASN A 1 1118 ? 35.277 39.601 -27.388 1.00 86.56 1118 ASN A O 1
ATOM 8476 N N . ILE A 1 1119 ? 36.389 37.643 -27.441 1.00 87.06 1119 ILE A N 1
ATOM 8477 C CA . ILE A 1 1119 ? 37.729 38.229 -27.235 1.00 87.06 1119 ILE A CA 1
ATOM 8478 C C . ILE A 1 1119 ? 38.086 39.159 -28.406 1.00 87.06 1119 ILE A C 1
ATOM 8480 O O . ILE A 1 1119 ? 38.505 40.295 -28.189 1.00 87.06 1119 ILE A O 1
ATOM 8484 N N . SER A 1 1120 ? 37.864 38.712 -29.648 1.00 83.44 1120 SER A N 1
ATOM 8485 C CA . SER A 1 1120 ? 38.095 39.521 -30.852 1.00 83.44 1120 SER A CA 1
ATOM 8486 C C . SER A 1 1120 ? 37.254 40.803 -30.838 1.00 83.44 1120 SER A C 1
ATOM 8488 O O . SER A 1 1120 ? 37.799 41.893 -31.006 1.00 83.44 1120 SER A O 1
ATOM 8490 N N . ARG A 1 1121 ? 35.953 40.705 -30.527 1.00 83.69 1121 ARG A N 1
ATOM 8491 C CA . ARG A 1 1121 ? 35.051 41.863 -30.422 1.00 83.69 1121 ARG A CA 1
ATOM 8492 C C . ARG A 1 1121 ? 35.506 42.856 -29.351 1.00 83.69 1121 ARG A C 1
ATOM 8494 O O . ARG A 1 1121 ? 35.474 44.059 -29.593 1.00 83.69 1121 ARG A O 1
ATOM 8501 N N . LEU A 1 1122 ? 35.938 42.369 -28.184 1.00 84.00 1122 LEU A N 1
ATOM 8502 C CA . LEU A 1 1122 ? 36.395 43.214 -27.075 1.00 84.00 1122 LEU A CA 1
ATOM 8503 C C . LEU A 1 1122 ? 37.604 44.079 -27.464 1.00 84.00 1122 LEU A C 1
ATOM 8505 O O . LEU A 1 1122 ? 37.710 45.222 -27.018 1.00 84.00 1122 LEU A O 1
ATOM 8509 N N . LEU A 1 1123 ? 38.499 43.531 -28.287 1.00 81.19 1123 LEU A N 1
ATOM 8510 C CA . LEU A 1 1123 ? 39.733 44.181 -28.730 1.00 81.19 1123 LEU A CA 1
ATOM 8511 C C . LEU A 1 1123 ? 39.571 44.986 -30.037 1.00 81.19 1123 LEU A C 1
ATOM 8513 O O . LEU A 1 1123 ? 40.547 45.551 -30.527 1.00 81.19 1123 LEU A O 1
ATOM 8517 N N . GLY A 1 1124 ? 38.352 45.075 -30.585 1.00 71.81 1124 GLY A N 1
ATOM 8518 C CA . GLY A 1 1124 ? 38.032 45.865 -31.783 1.00 71.81 1124 GLY A CA 1
ATOM 8519 C C . GLY A 1 1124 ? 38.094 45.107 -33.117 1.00 71.81 1124 GLY A C 1
ATOM 8520 O O . GLY A 1 1124 ? 38.037 45.740 -34.168 1.00 71.81 1124 GLY A O 1
ATOM 8521 N N . GLY A 1 1125 ? 38.203 43.774 -33.093 1.00 71.81 1125 GLY A N 1
ATOM 8522 C CA . GLY A 1 1125 ? 38.170 42.898 -34.270 1.00 71.81 1125 GLY A CA 1
ATOM 8523 C C . GLY A 1 1125 ? 36.766 42.383 -34.621 1.00 71.81 1125 GLY A C 1
ATOM 8524 O O . GLY A 1 1125 ? 35.800 42.580 -33.880 1.00 71.81 1125 GLY A O 1
ATOM 8525 N N . ASN A 1 1126 ? 36.641 41.703 -35.768 1.00 76.00 1126 ASN A N 1
ATOM 8526 C CA . ASN A 1 1126 ? 35.376 41.121 -36.220 1.00 76.00 1126 ASN A CA 1
ATOM 8527 C C . ASN A 1 1126 ? 35.298 39.617 -35.867 1.00 76.00 1126 ASN A C 1
ATOM 8529 O O . ASN A 1 1126 ? 36.139 38.843 -36.327 1.00 76.00 1126 ASN A O 1
ATOM 8533 N N . PRO A 1 1127 ? 34.269 39.158 -35.126 1.00 77.19 1127 PRO A N 1
ATOM 8534 C CA . PRO A 1 1127 ? 34.082 37.743 -34.791 1.00 77.19 1127 PRO A CA 1
ATOM 8535 C C . PRO A 1 1127 ? 34.058 36.783 -35.991 1.00 77.19 1127 PRO A C 1
ATOM 8537 O O . PRO A 1 1127 ? 34.397 35.611 -35.833 1.00 77.19 1127 PRO A O 1
ATOM 8540 N N . SER A 1 1128 ? 33.660 37.245 -37.184 1.00 75.31 1128 SER A N 1
ATOM 8541 C CA . SER A 1 1128 ? 33.647 36.409 -38.395 1.00 75.31 1128 SER A CA 1
ATOM 8542 C C . SER A 1 1128 ? 35.044 36.047 -38.904 1.00 75.31 1128 SER A C 1
ATOM 8544 O O . SER A 1 1128 ? 35.186 35.076 -39.643 1.00 75.31 1128 SER A O 1
ATOM 8546 N N . ASP A 1 1129 ? 36.068 36.797 -38.494 1.00 71.88 1129 ASP A N 1
ATOM 8547 C CA . ASP A 1 1129 ? 37.460 36.602 -38.908 1.00 71.88 1129 ASP A CA 1
ATOM 8548 C C . ASP A 1 1129 ? 38.195 35.547 -38.055 1.00 71.88 1129 ASP A C 1
ATOM 8550 O O . ASP A 1 1129 ? 39.353 35.220 -38.320 1.00 71.88 1129 ASP A O 1
ATOM 8554 N N . VAL A 1 1130 ? 37.525 34.971 -37.046 1.00 81.94 1130 VAL A N 1
ATOM 8555 C CA . VAL A 1 1130 ? 38.092 33.918 -36.194 1.00 81.94 1130 VAL A CA 1
ATOM 8556 C C . VAL A 1 1130 ? 38.121 32.577 -36.930 1.00 81.94 1130 VAL A C 1
ATOM 8558 O O . VAL A 1 1130 ? 37.080 32.005 -37.276 1.00 81.94 1130 VAL A O 1
ATOM 8561 N N . ARG A 1 1131 ? 39.319 32.014 -37.101 1.00 82.56 1131 ARG A N 1
ATOM 8562 C CA . ARG A 1 1131 ? 39.525 30.658 -37.633 1.00 82.56 1131 ARG A CA 1
ATOM 8563 C C . ARG A 1 1131 ? 39.741 29.667 -36.496 1.00 82.56 1131 ARG A C 1
ATOM 8565 O O . ARG A 1 1131 ? 40.570 29.905 -35.626 1.00 82.56 1131 ARG A O 1
ATOM 8572 N N . ALA A 1 1132 ? 39.009 28.557 -36.516 1.00 81.69 1132 ALA A N 1
ATOM 8573 C CA . ALA A 1 1132 ? 39.184 27.473 -35.556 1.00 81.69 1132 ALA A CA 1
ATOM 8574 C C . ALA A 1 1132 ? 40.099 26.396 -36.147 1.00 81.69 1132 ALA A C 1
ATOM 8576 O O . ALA A 1 1132 ? 39.901 25.978 -37.286 1.00 81.69 1132 ALA A O 1
ATOM 8577 N N . ASN A 1 1133 ? 41.079 25.959 -35.366 1.00 83.88 1133 ASN A N 1
ATOM 8578 C CA . ASN A 1 1133 ? 42.026 24.910 -35.709 1.00 83.88 1133 ASN A CA 1
ATOM 8579 C C . ASN A 1 1133 ? 42.012 23.834 -34.615 1.00 83.88 1133 ASN A C 1
ATOM 8581 O O . ASN A 1 1133 ? 41.896 24.141 -33.427 1.00 83.88 1133 ASN A O 1
ATOM 8585 N N . LEU A 1 1134 ? 42.172 22.573 -35.013 1.00 81.00 1134 LEU A N 1
ATOM 8586 C CA . LEU A 1 1134 ? 42.282 21.450 -34.085 1.00 81.00 1134 LEU A CA 1
ATOM 8587 C C . LEU A 1 1134 ? 43.754 21.136 -33.817 1.00 81.00 1134 LEU A C 1
ATOM 8589 O O . LEU A 1 1134 ? 44.541 21.018 -34.755 1.00 81.00 1134 LEU A O 1
ATOM 8593 N N . SER A 1 1135 ? 44.125 20.998 -32.547 1.00 79.00 1135 SER A N 1
ATOM 8594 C CA . SER A 1 1135 ? 45.457 20.557 -32.139 1.00 79.00 1135 SER A CA 1
ATOM 8595 C C . SER A 1 1135 ? 45.404 19.840 -30.792 1.00 79.00 1135 SER A C 1
ATOM 8597 O O . SER A 1 1135 ? 44.998 20.419 -29.784 1.00 79.00 1135 SER A O 1
ATOM 8599 N N . GLY A 1 1136 ? 45.857 18.583 -30.764 1.00 73.00 1136 GLY A N 1
ATOM 8600 C CA . GLY A 1 1136 ? 45.951 17.790 -29.533 1.00 73.00 1136 GLY A CA 1
ATOM 8601 C C . GLY A 1 1136 ? 46.966 18.342 -28.526 1.00 73.00 1136 GLY A C 1
ATOM 8602 O O . GLY A 1 1136 ? 46.826 18.105 -27.328 1.00 73.00 1136 GLY A O 1
ATOM 8603 N N . ASP A 1 1137 ? 47.930 19.146 -28.987 1.00 79.19 1137 ASP A N 1
ATOM 8604 C CA . ASP A 1 1137 ? 48.963 19.753 -28.140 1.00 79.19 1137 ASP A CA 1
ATOM 8605 C C . ASP A 1 1137 ? 48.373 20.709 -27.093 1.00 79.19 1137 ASP A C 1
ATOM 8607 O O . ASP A 1 1137 ? 48.983 20.921 -26.046 1.00 79.19 1137 ASP A O 1
ATOM 8611 N N . VAL A 1 1138 ? 47.183 21.272 -27.341 1.00 80.50 1138 VAL A N 1
ATOM 8612 C CA . VAL A 1 1138 ? 46.530 22.249 -26.451 1.00 80.50 1138 VAL A CA 1
ATOM 8613 C C . VAL A 1 1138 ? 46.372 21.697 -25.030 1.00 80.50 1138 VAL A C 1
ATOM 8615 O O . VAL A 1 1138 ? 46.697 22.404 -24.081 1.00 80.50 1138 VAL A O 1
ATOM 8618 N N . ALA A 1 1139 ? 46.001 20.418 -24.883 1.00 72.25 1139 ALA A N 1
ATOM 8619 C CA . ALA A 1 1139 ? 45.846 19.758 -23.581 1.00 72.25 1139 ALA A CA 1
ATOM 8620 C C . ALA A 1 1139 ? 47.150 19.679 -22.764 1.00 72.25 1139 ALA A C 1
ATOM 8622 O O . ALA A 1 1139 ? 47.107 19.530 -21.547 1.00 72.25 1139 ALA A O 1
ATOM 8623 N N . SER A 1 1140 ? 48.306 19.741 -23.433 1.00 74.75 1140 SER A N 1
ATOM 8624 C CA . SER A 1 1140 ? 49.626 19.694 -22.792 1.00 74.75 1140 SER A CA 1
ATOM 8625 C C . SER A 1 1140 ? 50.238 21.077 -22.546 1.00 74.75 1140 SER A C 1
ATOM 8627 O O . SER A 1 1140 ? 51.170 21.200 -21.757 1.00 74.75 1140 SER A O 1
ATOM 8629 N N . LEU A 1 1141 ? 49.729 22.111 -23.224 1.00 75.19 1141 LEU A N 1
ATOM 8630 C CA . LEU A 1 1141 ? 50.299 23.462 -23.223 1.00 75.19 1141 LEU A CA 1
ATOM 8631 C C . LEU A 1 1141 ? 49.598 24.414 -22.250 1.00 75.19 1141 LEU A C 1
ATOM 8633 O O . LEU A 1 1141 ? 50.198 25.400 -21.830 1.00 75.19 1141 LEU A O 1
ATOM 8637 N N . THR A 1 1142 ? 48.337 24.154 -21.907 1.00 75.94 1142 THR A N 1
ATOM 8638 C CA . THR A 1 1142 ? 47.559 24.991 -20.990 1.00 75.94 1142 THR A CA 1
ATOM 8639 C C . THR A 1 1142 ? 46.463 24.181 -20.295 1.00 75.94 1142 THR A C 1
ATOM 8641 O O . THR A 1 1142 ? 45.989 23.177 -20.823 1.00 75.94 1142 THR A O 1
ATOM 8644 N N . SER A 1 1143 ? 46.050 24.627 -19.106 1.00 68.81 1143 SER A N 1
ATOM 8645 C CA . SER A 1 1143 ? 44.854 24.136 -18.407 1.00 68.81 1143 SER A CA 1
ATOM 8646 C C . SER A 1 1143 ? 43.552 24.759 -18.934 1.00 68.81 1143 SER A C 1
ATOM 8648 O O . SER A 1 1143 ? 42.466 24.354 -18.519 1.00 68.81 1143 SER A O 1
ATOM 8650 N N . CYS A 1 1144 ? 43.653 25.738 -19.836 1.00 74.62 1144 CYS A N 1
ATOM 8651 C CA . CYS A 1 1144 ? 42.523 26.399 -20.473 1.00 74.62 1144 CYS A CA 1
ATOM 8652 C C . CYS A 1 1144 ? 41.880 25.569 -21.584 1.00 74.62 1144 CYS A C 1
ATOM 8654 O O . CYS A 1 1144 ? 42.529 24.768 -22.255 1.00 74.62 1144 CYS A O 1
ATOM 8656 N N . ARG A 1 1145 ? 40.589 25.831 -21.832 1.00 76.19 1145 ARG A N 1
ATOM 8657 C CA . ARG A 1 1145 ? 39.792 25.152 -22.869 1.00 76.19 1145 ARG A CA 1
ATOM 8658 C C . ARG A 1 1145 ? 40.348 25.394 -24.280 1.00 76.19 1145 ARG A C 1
ATOM 8660 O O . ARG A 1 1145 ? 40.159 24.550 -25.153 1.00 76.19 1145 ARG A O 1
ATOM 8667 N N . ALA A 1 1146 ? 41.032 26.521 -24.507 1.00 84.00 1146 ALA A N 1
ATOM 8668 C CA . ALA A 1 1146 ? 41.629 26.857 -25.798 1.00 84.00 1146 ALA A CA 1
ATOM 8669 C C . ALA A 1 1146 ? 42.805 27.851 -25.708 1.00 84.00 1146 ALA A C 1
ATOM 8671 O O . ALA A 1 1146 ? 43.023 28.512 -24.692 1.00 84.00 1146 ALA A O 1
ATOM 8672 N N . LEU A 1 1147 ? 43.527 28.005 -26.822 1.00 88.50 1147 LEU A N 1
ATOM 8673 C CA . LEU A 1 1147 ? 44.575 29.015 -27.017 1.00 88.50 1147 LEU A CA 1
ATOM 8674 C C . LEU A 1 1147 ? 44.220 29.903 -28.217 1.00 88.50 1147 LEU A C 1
ATOM 8676 O O . LEU A 1 1147 ? 43.901 29.400 -29.292 1.00 88.50 1147 LEU A O 1
ATOM 8680 N N . THR A 1 1148 ? 44.250 31.225 -28.044 1.00 90.12 1148 THR A N 1
ATOM 8681 C CA . THR A 1 1148 ? 43.887 32.213 -29.076 1.00 90.12 1148 THR A CA 1
ATOM 8682 C C . THR A 1 1148 ? 45.105 33.021 -29.510 1.00 90.12 1148 THR A C 1
ATOM 8684 O O . THR A 1 1148 ? 45.804 33.593 -28.682 1.00 90.12 1148 THR A O 1
ATOM 8687 N N . ILE A 1 1149 ? 45.348 33.104 -30.816 1.00 87.38 1149 ILE A N 1
ATOM 8688 C CA . ILE A 1 1149 ? 46.466 33.836 -31.415 1.00 87.38 1149 ILE A CA 1
ATOM 8689 C C . ILE A 1 1149 ? 45.921 34.985 -32.256 1.00 87.38 1149 ILE A C 1
ATOM 8691 O O . ILE A 1 1149 ? 45.131 34.770 -33.177 1.00 87.38 1149 ILE A O 1
ATOM 8695 N N . LEU A 1 1150 ? 46.360 36.203 -31.949 1.00 85.12 1150 LEU A N 1
ATOM 8696 C CA . LEU A 1 1150 ? 45.966 37.435 -32.626 1.00 85.12 1150 LEU A CA 1
ATOM 8697 C C . LEU A 1 1150 ? 47.088 37.914 -33.551 1.00 85.12 1150 LEU A C 1
ATOM 8699 O O . LEU A 1 1150 ? 48.237 38.045 -33.125 1.00 85.12 1150 LEU A O 1
ATOM 8703 N N . THR A 1 1151 ? 46.752 38.217 -34.805 1.00 78.25 1151 THR A N 1
ATOM 8704 C CA . THR A 1 1151 ? 47.705 38.717 -35.811 1.00 78.25 1151 THR A CA 1
ATOM 8705 C C . THR A 1 1151 ? 47.251 40.071 -36.354 1.00 78.25 1151 THR A C 1
ATOM 8707 O O . THR A 1 1151 ? 46.154 40.137 -36.903 1.00 78.25 1151 THR A O 1
ATOM 8710 N N . PRO A 1 1152 ? 48.062 41.141 -36.276 1.00 67.00 1152 PRO A N 1
ATOM 8711 C CA . PRO A 1 1152 ? 47.722 42.430 -36.884 1.00 67.00 1152 PRO A CA 1
ATOM 8712 C C . PRO A 1 1152 ? 47.466 42.278 -38.395 1.00 67.00 1152 PRO A C 1
ATOM 8714 O O . PRO A 1 1152 ? 48.247 41.611 -39.061 1.00 67.00 1152 PRO A O 1
ATOM 8717 N N . ARG A 1 1153 ? 46.414 42.889 -38.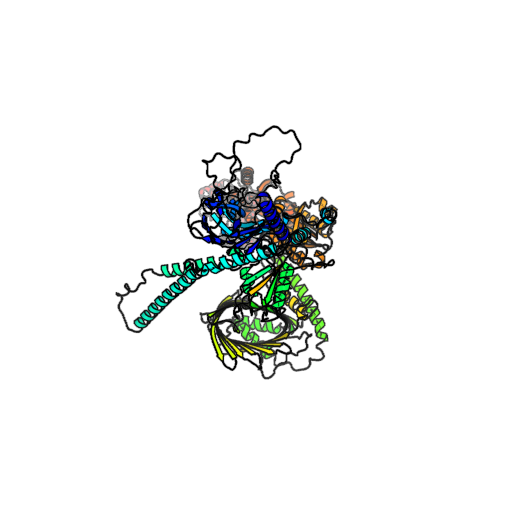952 1.00 61.41 1153 ARG A N 1
ATOM 8718 C CA . ARG A 1 1153 ? 46.201 43.045 -40.404 1.00 61.41 1153 ARG A CA 1
ATOM 8719 C C . ARG A 1 1153 ? 46.862 44.345 -40.867 1.00 61.41 1153 ARG A C 1
ATOM 8721 O O . ARG A 1 1153 ? 46.744 45.373 -40.207 1.00 61.41 1153 ARG A O 1
ATOM 8728 N N . SER A 1 1154 ? 47.520 44.308 -42.022 1.00 56.97 1154 SER A N 1
ATOM 8729 C CA . SER A 1 1154 ? 48.083 45.498 -42.672 1.00 56.97 1154 SER A CA 1
ATOM 8730 C C . SER A 1 1154 ? 46.970 46.423 -43.194 1.00 56.97 1154 SER A C 1
ATOM 8732 O O . SER A 1 1154 ? 45.927 45.935 -43.638 1.00 56.97 1154 SER A O 1
ATOM 8734 N N . GLU A 1 1155 ? 47.182 47.744 -43.157 1.00 58.91 1155 GLU A N 1
ATOM 8735 C CA . GLU A 1 1155 ? 46.253 48.738 -43.725 1.00 58.91 1155 GLU A CA 1
ATOM 8736 C C . GLU A 1 1155 ? 46.016 48.504 -45.227 1.00 58.91 1155 GLU A C 1
ATOM 8738 O O . GLU A 1 1155 ? 46.921 48.082 -45.951 1.00 58.91 1155 GLU A O 1
ATOM 8743 N N . VAL A 1 1156 ? 44.799 48.796 -45.700 1.00 65.94 1156 VAL A N 1
ATOM 8744 C CA . VAL A 1 1156 ? 44.481 48.799 -47.134 1.00 65.94 1156 VAL A CA 1
ATOM 8745 C C . VAL A 1 1156 ? 44.916 50.138 -47.725 1.00 65.94 1156 VAL A C 1
ATOM 8747 O O . VAL A 1 1156 ? 44.464 51.186 -47.267 1.00 65.94 1156 VAL A O 1
ATOM 8750 N N . ARG A 1 1157 ? 45.789 50.113 -48.733 1.00 72.12 1157 ARG A N 1
ATOM 8751 C CA . ARG A 1 1157 ? 46.255 51.302 -49.458 1.00 72.12 1157 ARG A CA 1
ATOM 8752 C C . ARG A 1 1157 ? 46.114 51.093 -50.965 1.00 72.12 1157 ARG A C 1
ATOM 8754 O O . ARG A 1 1157 ? 46.265 49.969 -51.444 1.00 72.12 1157 ARG A O 1
ATOM 8761 N N . PRO A 1 1158 ? 45.814 52.142 -51.742 1.00 78.69 1158 PRO A N 1
ATOM 8762 C CA . PRO A 1 1158 ? 45.680 51.997 -53.182 1.00 78.69 1158 PRO A CA 1
ATOM 8763 C C . PRO A 1 1158 ? 47.053 51.772 -53.835 1.00 78.69 1158 PRO A C 1
ATOM 8765 O O . PRO A 1 1158 ? 48.062 52.339 -53.424 1.00 78.69 1158 PRO A O 1
ATOM 8768 N N . GLY A 1 1159 ? 47.093 50.942 -54.870 1.00 82.50 1159 GLY A N 1
ATOM 8769 C CA . GLY A 1 1159 ? 48.217 50.750 -55.782 1.00 82.50 1159 GLY A CA 1
ATOM 8770 C C . GLY A 1 1159 ? 47.787 51.119 -57.198 1.00 82.50 1159 GLY A C 1
ATOM 8771 O O . GLY A 1 1159 ? 46.623 50.936 -57.565 1.00 82.50 1159 GLY A O 1
ATOM 8772 N N . LEU A 1 1160 ? 48.713 51.662 -57.980 1.00 87.19 1160 LEU A N 1
ATOM 8773 C CA . LEU A 1 1160 ? 48.432 52.143 -59.332 1.00 87.19 1160 LEU A CA 1
ATOM 8774 C C . LEU A 1 1160 ? 49.099 51.225 -60.355 1.00 87.19 1160 LEU A C 1
ATOM 8776 O O . LEU A 1 1160 ? 50.271 50.905 -60.220 1.00 87.19 1160 LEU A O 1
ATOM 8780 N N . MET A 1 1161 ? 48.377 50.812 -61.385 1.00 87.12 1161 MET A N 1
ATOM 8781 C CA . MET A 1 1161 ? 48.915 50.086 -62.529 1.00 87.12 1161 MET A CA 1
ATOM 8782 C C . MET A 1 1161 ? 48.896 51.004 -63.747 1.00 87.12 1161 MET A C 1
ATOM 8784 O O . MET A 1 1161 ? 47.901 51.684 -63.978 1.00 87.12 1161 MET A O 1
ATOM 8788 N N . VAL A 1 1162 ? 49.988 51.046 -64.505 1.00 85.25 1162 VAL A N 1
ATOM 8789 C CA . VAL A 1 1162 ? 50.197 51.981 -65.615 1.00 85.25 1162 VAL A CA 1
ATOM 8790 C C . VAL A 1 1162 ? 50.799 51.230 -66.797 1.00 85.25 1162 VAL A C 1
ATOM 8792 O O . VAL A 1 1162 ? 51.715 50.429 -66.617 1.00 85.25 1162 VAL A O 1
ATOM 8795 N N . LEU A 1 1163 ? 50.312 51.496 -68.007 1.00 84.75 1163 LEU A N 1
ATOM 8796 C CA . LEU A 1 1163 ? 50.904 50.977 -69.242 1.00 84.75 1163 LEU A CA 1
ATOM 8797 C C . LEU A 1 1163 ? 51.536 52.140 -70.011 1.00 84.75 1163 LEU A C 1
ATOM 8799 O O . LEU A 1 1163 ? 50.825 52.993 -70.536 1.00 84.75 1163 LEU A O 1
ATOM 8803 N N . ALA A 1 1164 ? 52.866 52.182 -70.058 1.00 80.44 1164 ALA A N 1
ATOM 8804 C CA . ALA A 1 1164 ? 53.624 53.273 -70.666 1.00 80.44 1164 ALA A CA 1
ATOM 8805 C C . ALA A 1 1164 ? 54.891 52.742 -71.358 1.00 80.44 1164 ALA A C 1
ATOM 8807 O O . ALA A 1 1164 ? 55.540 51.842 -70.818 1.00 80.44 1164 ALA A O 1
ATOM 8808 N N . PRO A 1 1165 ? 55.271 53.274 -72.534 1.00 76.94 1165 PRO A N 1
ATOM 8809 C CA . PRO A 1 1165 ? 56.518 52.900 -73.188 1.00 76.94 1165 PRO A CA 1
ATOM 8810 C C . PRO A 1 1165 ? 57.739 53.394 -72.396 1.00 76.94 1165 PRO A C 1
ATOM 8812 O O . PRO A 1 1165 ? 57.670 54.367 -71.641 1.00 76.94 1165 PRO A O 1
ATOM 8815 N N . TRP A 1 1166 ? 58.863 52.701 -72.579 1.00 74.69 1166 TRP A N 1
ATOM 8816 C CA . TRP A 1 1166 ? 60.127 52.981 -71.900 1.00 74.69 1166 TRP A CA 1
ATOM 8817 C C . TRP A 1 1166 ? 61.202 53.455 -72.887 1.00 74.69 1166 TRP A C 1
ATOM 8819 O O . TRP A 1 1166 ? 61.507 52.741 -73.844 1.00 74.69 1166 TRP A O 1
ATOM 8829 N N . ASP A 1 1167 ? 61.786 54.623 -72.611 1.00 69.81 1167 ASP A N 1
ATOM 8830 C CA . ASP A 1 1167 ? 62.951 55.200 -73.303 1.00 69.81 1167 ASP A CA 1
ATOM 8831 C C . ASP A 1 1167 ? 63.848 55.903 -72.261 1.00 69.81 1167 ASP A C 1
ATOM 8833 O O . ASP A 1 1167 ? 63.699 57.094 -71.980 1.00 69.81 1167 ASP A O 1
ATOM 8837 N N . ASP A 1 1168 ? 64.664 55.111 -71.550 1.00 69.12 1168 ASP A N 1
ATOM 8838 C CA . ASP A 1 1168 ? 65.447 55.457 -70.338 1.00 69.12 1168 ASP A CA 1
ATOM 8839 C C . ASP A 1 1168 ? 64.646 55.952 -69.106 1.00 69.12 1168 ASP A C 1
ATOM 8841 O O . ASP A 1 1168 ? 65.181 56.060 -67.997 1.00 69.12 1168 ASP A O 1
ATOM 8845 N N . ARG A 1 1169 ? 63.351 56.211 -69.289 1.00 76.00 1169 ARG A N 1
ATOM 8846 C CA . ARG A 1 1169 ? 62.318 56.576 -68.306 1.00 76.00 1169 ARG A CA 1
ATOM 8847 C C . ARG A 1 1169 ? 60.942 56.216 -68.871 1.00 76.00 1169 ARG A C 1
ATOM 8849 O O . ARG A 1 1169 ? 60.806 56.046 -70.086 1.00 76.00 1169 ARG A O 1
ATOM 8856 N N . PHE A 1 1170 ? 59.918 56.133 -68.024 1.00 78.69 1170 PHE A N 1
ATOM 8857 C CA . PHE A 1 1170 ? 58.544 55.923 -68.494 1.00 78.69 1170 PHE A CA 1
ATOM 8858 C C . PHE A 1 1170 ? 57.998 57.196 -69.154 1.00 78.69 1170 PHE A C 1
ATOM 8860 O O . PHE A 1 1170 ? 57.956 58.261 -68.531 1.00 78.69 1170 PHE A O 1
ATOM 8867 N N . ASP A 1 1171 ? 57.571 57.095 -70.416 1.00 79.88 1171 ASP A N 1
ATOM 8868 C CA . ASP A 1 1171 ? 56.954 58.215 -71.132 1.00 79.88 1171 ASP A CA 1
ATOM 8869 C C . ASP A 1 1171 ? 55.465 58.318 -70.779 1.00 79.88 1171 ASP A C 1
ATOM 8871 O O . ASP A 1 1171 ? 54.614 57.594 -71.299 1.00 79.88 1171 ASP A O 1
ATOM 8875 N N . LEU A 1 1172 ? 55.166 59.212 -69.835 1.00 81.31 1172 LEU A N 1
ATOM 8876 C CA . LEU A 1 1172 ? 53.825 59.454 -69.316 1.00 81.31 1172 LEU A CA 1
ATOM 8877 C C . LEU A 1 1172 ? 53.229 60.702 -69.969 1.00 81.31 1172 LEU A C 1
ATOM 8879 O O . LEU A 1 1172 ? 53.633 61.833 -69.684 1.00 81.31 1172 LEU A O 1
ATOM 8883 N N . ASN A 1 1173 ? 52.228 60.493 -70.821 1.00 79.31 1173 ASN A N 1
ATOM 8884 C CA . ASN A 1 1173 ? 51.449 61.550 -71.463 1.00 79.31 1173 ASN A CA 1
ATOM 8885 C C . ASN A 1 1173 ? 49.952 61.455 -71.110 1.00 79.31 1173 ASN A C 1
ATOM 8887 O O . ASN A 1 1173 ? 49.510 60.521 -70.440 1.00 79.31 1173 ASN A O 1
ATOM 8891 N N . VAL A 1 1174 ? 49.158 62.421 -71.576 1.00 77.31 1174 VAL A N 1
ATOM 8892 C CA . VAL A 1 1174 ? 47.717 62.526 -71.266 1.00 77.31 1174 VAL A CA 1
ATOM 8893 C C . VAL A 1 1174 ? 46.874 61.322 -71.704 1.00 77.31 1174 VAL A C 1
ATOM 8895 O O . VAL A 1 1174 ? 45.791 61.130 -71.164 1.00 77.31 1174 VAL A O 1
ATOM 8898 N N . ASN A 1 1175 ? 47.362 60.499 -72.636 1.00 77.69 1175 ASN A N 1
ATOM 8899 C CA . ASN A 1 1175 ? 46.660 59.317 -73.139 1.00 77.69 1175 ASN A CA 1
ATOM 8900 C C . ASN A 1 1175 ? 47.134 58.008 -72.480 1.00 77.69 1175 ASN A C 1
ATOM 8902 O O . ASN A 1 1175 ? 46.729 56.933 -72.916 1.00 77.69 1175 ASN A O 1
ATOM 8906 N N . THR A 1 1176 ? 47.992 58.075 -71.458 1.00 80.56 1176 THR A N 1
ATOM 8907 C CA . THR A 1 1176 ? 48.520 56.884 -70.772 1.00 80.56 1176 THR A CA 1
ATOM 8908 C C . THR A 1 1176 ? 47.413 56.202 -69.957 1.00 80.56 1176 THR A C 1
ATOM 8910 O O . THR A 1 1176 ? 46.859 56.841 -69.057 1.00 80.56 1176 THR A O 1
ATOM 8913 N N . PRO A 1 1177 ? 47.083 54.923 -70.212 1.00 81.88 1177 PRO A N 1
ATOM 8914 C CA . PRO A 1 1177 ? 46.067 54.221 -69.440 1.00 81.88 1177 PRO A CA 1
ATOM 8915 C C . PRO A 1 1177 ? 46.588 53.808 -68.056 1.00 81.88 1177 PRO A C 1
ATOM 8917 O O . PRO A 1 1177 ? 47.737 53.385 -67.891 1.00 81.88 1177 PRO A O 1
ATOM 8920 N N . PHE A 1 1178 ? 45.715 53.937 -67.055 1.00 85.94 1178 PHE A N 1
ATOM 8921 C CA . PHE A 1 1178 ? 45.989 53.589 -65.665 1.00 85.94 1178 PHE A CA 1
ATOM 8922 C C . PHE A 1 1178 ? 44.791 52.894 -65.012 1.00 85.94 1178 PHE A C 1
ATOM 8924 O O . PHE A 1 1178 ? 43.636 53.222 -65.284 1.00 85.94 1178 PHE A O 1
ATOM 8931 N N . TRP A 1 1179 ? 45.075 51.994 -64.074 1.00 89.06 1179 TRP A N 1
ATOM 8932 C CA . TRP A 1 1179 ? 44.084 51.294 -63.261 1.00 89.06 1179 TRP A CA 1
ATOM 8933 C C . TRP A 1 1179 ? 44.466 51.406 -61.788 1.00 89.06 1179 TRP A C 1
ATOM 8935 O O . TRP A 1 1179 ? 45.623 51.222 -61.417 1.00 89.06 1179 TRP A O 1
ATOM 8945 N N . GLN A 1 1180 ? 43.498 51.712 -60.929 1.00 87.75 1180 GLN A N 1
ATOM 8946 C CA . GLN A 1 1180 ? 43.711 51.766 -59.486 1.00 87.75 1180 GLN A CA 1
ATOM 8947 C C . GLN A 1 1180 ? 43.134 50.512 -58.835 1.00 87.75 1180 GLN A C 1
ATOM 8949 O O . GLN A 1 1180 ? 41.970 50.170 -59.044 1.00 87.75 1180 GLN A O 1
ATOM 8954 N N . HIS A 1 1181 ? 43.945 49.867 -58.006 1.00 83.88 1181 HIS A N 1
ATOM 8955 C CA . HIS A 1 1181 ? 43.567 48.685 -57.246 1.00 83.88 1181 HIS A CA 1
ATOM 8956 C C . HIS A 1 1181 ? 43.784 48.945 -55.761 1.00 83.88 1181 HIS A C 1
ATOM 8958 O O . HIS A 1 1181 ? 44.716 49.645 -55.381 1.00 83.88 1181 HIS A O 1
ATOM 8964 N N . GLU A 1 1182 ? 42.938 48.390 -54.905 1.00 81.88 1182 GLU A N 1
ATOM 8965 C CA . GLU A 1 1182 ? 43.183 48.402 -53.465 1.00 81.88 1182 GLU A CA 1
ATOM 8966 C C . GLU A 1 1182 ? 44.074 47.222 -53.091 1.00 81.88 1182 GLU A C 1
ATOM 8968 O O . GLU A 1 1182 ? 43.850 46.100 -53.546 1.00 81.88 1182 GLU A O 1
ATOM 8973 N N . TRP A 1 1183 ? 45.080 47.469 -52.258 1.00 77.38 1183 TRP A N 1
ATOM 8974 C CA . TRP A 1 1183 ? 46.039 46.462 -51.828 1.00 77.38 1183 TRP A CA 1
ATOM 8975 C C . TRP A 1 1183 ? 46.123 46.416 -50.310 1.00 77.38 1183 TRP A C 1
ATOM 8977 O O . TRP A 1 1183 ? 46.048 47.436 -49.632 1.00 77.38 1183 TRP A O 1
ATOM 8987 N N . ARG A 1 1184 ? 46.298 45.213 -49.770 1.00 74.94 1184 ARG A N 1
ATOM 8988 C CA . ARG A 1 1184 ? 46.553 44.951 -48.356 1.00 74.94 1184 ARG A CA 1
ATOM 8989 C C . ARG A 1 1184 ? 47.956 44.369 -48.232 1.00 74.94 1184 ARG A C 1
ATOM 8991 O O . ARG A 1 1184 ? 48.161 43.168 -48.415 1.00 74.94 1184 ARG A O 1
ATOM 8998 N N . GLY A 1 1185 ? 48.938 45.232 -47.976 1.00 73.88 1185 GLY A N 1
ATOM 8999 C CA . GLY A 1 1185 ? 50.344 44.859 -48.129 1.00 73.88 1185 GLY A CA 1
ATOM 9000 C C . GLY A 1 1185 ? 50.627 44.449 -49.577 1.00 73.88 1185 GLY A C 1
ATOM 9001 O O . GLY A 1 1185 ? 50.281 45.175 -50.503 1.00 73.88 1185 GLY A O 1
ATOM 9002 N N . ALA A 1 1186 ? 51.227 43.280 -49.791 1.00 72.69 1186 ALA A N 1
ATOM 9003 C CA . ALA A 1 1186 ? 51.579 42.805 -51.130 1.00 72.69 1186 ALA A CA 1
ATOM 9004 C C . ALA A 1 1186 ? 50.455 42.058 -51.868 1.00 72.69 1186 ALA A C 1
ATOM 9006 O O . ALA A 1 1186 ? 50.694 41.539 -52.951 1.00 72.69 1186 ALA A O 1
ATOM 9007 N N . GLN A 1 1187 ? 49.250 41.969 -51.298 1.00 77.69 1187 GLN A N 1
ATOM 9008 C CA . GLN A 1 1187 ? 48.120 41.253 -51.898 1.00 77.69 1187 GLN A CA 1
ATOM 9009 C C . GLN A 1 1187 ? 47.033 42.237 -52.356 1.00 77.69 1187 GLN A C 1
ATOM 9011 O O . GLN A 1 1187 ? 46.658 43.112 -51.569 1.00 77.69 1187 GLN A O 1
ATOM 9016 N N . PRO A 1 1188 ? 46.486 42.114 -53.579 1.00 78.12 1188 PRO A N 1
ATOM 9017 C CA . PRO A 1 1188 ? 45.340 42.913 -53.992 1.00 78.12 1188 PRO A CA 1
ATOM 9018 C C . PRO A 1 1188 ? 44.098 42.485 -53.198 1.00 78.12 1188 PRO A C 1
ATOM 9020 O O . PRO A 1 1188 ? 43.895 41.302 -52.925 1.00 78.12 1188 PRO A O 1
ATOM 9023 N N . VAL A 1 1189 ? 43.252 43.447 -52.832 1.00 78.75 1189 VAL A N 1
ATOM 9024 C CA . VAL A 1 1189 ? 41.963 43.183 -52.171 1.00 78.75 1189 VAL A CA 1
ATOM 9025 C C . VAL A 1 1189 ? 41.015 42.443 -53.118 1.00 78.75 1189 VAL A C 1
ATOM 9027 O O . VAL A 1 1189 ? 40.296 41.546 -52.687 1.00 78.75 1189 VAL A O 1
ATOM 9030 N N . ASP A 1 1190 ? 41.063 42.780 -54.408 1.00 79.94 1190 ASP A N 1
ATOM 9031 C CA . ASP A 1 1190 ? 40.302 42.122 -55.468 1.00 79.94 1190 ASP A CA 1
ATOM 9032 C C . ASP A 1 1190 ? 41.254 41.592 -56.549 1.00 79.94 1190 ASP A C 1
ATOM 9034 O O . ASP A 1 1190 ? 41.733 42.322 -57.423 1.00 79.94 1190 ASP A O 1
ATOM 9038 N N . MET A 1 1191 ? 41.561 40.299 -56.440 1.00 82.69 1191 MET A N 1
ATOM 9039 C CA . MET A 1 1191 ? 42.468 39.597 -57.345 1.00 82.69 1191 MET A CA 1
ATOM 9040 C C . MET A 1 1191 ? 41.888 39.463 -58.759 1.00 82.69 1191 MET A C 1
ATOM 9042 O O . MET A 1 1191 ? 42.639 39.545 -59.725 1.00 82.69 1191 MET A O 1
ATOM 9046 N N . LEU A 1 1192 ? 40.572 39.271 -58.885 1.00 79.12 1192 LEU A N 1
ATOM 9047 C CA . LEU A 1 1192 ? 39.905 39.095 -60.178 1.00 79.12 1192 LEU A CA 1
ATOM 9048 C C . LEU A 1 1192 ? 39.943 40.394 -60.975 1.00 79.12 1192 LEU A C 1
ATOM 9050 O O . LEU A 1 1192 ? 40.322 40.389 -62.142 1.00 79.12 1192 LEU A O 1
ATOM 9054 N N . ARG A 1 1193 ? 39.663 41.520 -60.314 1.00 82.94 1193 ARG A N 1
ATOM 9055 C CA . ARG A 1 1193 ? 39.755 42.839 -60.941 1.00 82.94 1193 ARG A CA 1
ATOM 9056 C C . ARG A 1 1193 ? 41.183 43.187 -61.362 1.00 82.94 1193 ARG A C 1
ATOM 9058 O O . ARG A 1 1193 ? 41.374 43.805 -62.403 1.00 82.94 1193 ARG A O 1
ATOM 9065 N N . LEU A 1 1194 ? 42.195 42.800 -60.576 1.00 83.88 1194 LEU A N 1
ATOM 9066 C CA . LEU A 1 1194 ? 43.598 42.945 -60.989 1.00 83.88 1194 LEU A CA 1
ATOM 9067 C C . LEU A 1 1194 ? 43.897 42.108 -62.240 1.00 83.88 1194 LEU A C 1
ATOM 9069 O O . LEU A 1 1194 ? 44.540 42.591 -63.166 1.00 83.88 1194 LEU A O 1
ATOM 9073 N N . GLU A 1 1195 ? 43.430 40.862 -62.276 1.00 84.25 1195 GLU A N 1
ATOM 9074 C CA . GLU A 1 1195 ? 43.606 39.975 -63.424 1.00 84.25 1195 GLU A CA 1
ATOM 9075 C C . GLU A 1 1195 ? 42.909 40.494 -64.695 1.00 84.25 1195 GLU A C 1
ATOM 9077 O O . GLU A 1 1195 ? 43.468 40.369 -65.785 1.00 84.25 1195 GLU A O 1
ATOM 9082 N N . GLU A 1 1196 ? 41.733 41.114 -64.571 1.00 84.62 1196 GLU A N 1
ATOM 9083 C CA . GLU A 1 1196 ? 41.038 41.793 -65.674 1.00 84.62 1196 GLU A CA 1
ATOM 9084 C C . GLU A 1 1196 ? 41.847 42.976 -66.215 1.00 84.62 1196 GLU A C 1
ATOM 9086 O O . GLU A 1 1196 ? 42.129 43.009 -67.413 1.00 84.62 1196 GLU A O 1
ATOM 9091 N N . SER A 1 1197 ? 42.316 43.882 -65.348 1.00 84.31 1197 SER A N 1
ATOM 9092 C CA . SER A 1 1197 ? 43.184 44.994 -65.767 1.00 84.31 1197 SER A CA 1
ATOM 9093 C C . SER A 1 1197 ? 44.464 44.500 -66.449 1.00 84.31 1197 SER A C 1
ATOM 9095 O O . SER A 1 1197 ? 44.919 45.096 -67.422 1.00 84.31 1197 SER A O 1
ATOM 9097 N N . ILE A 1 1198 ? 45.049 43.390 -65.976 1.00 84.31 1198 ILE A N 1
ATOM 9098 C CA . ILE A 1 1198 ? 46.215 42.764 -66.619 1.00 84.31 1198 ILE A CA 1
ATOM 9099 C C . ILE A 1 1198 ? 45.858 42.234 -68.013 1.00 84.31 1198 ILE A C 1
ATOM 9101 O O . ILE A 1 1198 ? 46.638 42.435 -68.938 1.00 84.31 1198 ILE A O 1
ATOM 9105 N N . ARG A 1 1199 ? 44.694 41.597 -68.208 1.00 82.00 1199 ARG A N 1
ATOM 9106 C CA . ARG A 1 1199 ? 44.247 41.170 -69.550 1.00 82.00 1199 ARG A CA 1
ATOM 9107 C C . ARG A 1 1199 ? 44.056 42.360 -70.491 1.00 82.00 1199 ARG A C 1
ATOM 9109 O O . ARG A 1 1199 ? 44.435 42.264 -71.653 1.00 82.00 1199 ARG A O 1
ATOM 9116 N N . GLU A 1 1200 ? 43.496 43.465 -70.000 1.00 78.31 1200 GLU A N 1
ATOM 9117 C CA . GLU A 1 1200 ? 43.318 44.692 -70.789 1.00 78.31 1200 GLU A CA 1
ATOM 9118 C C . GLU A 1 1200 ? 44.654 45.341 -71.168 1.00 78.31 1200 GLU A C 1
ATOM 9120 O O . GLU A 1 1200 ? 44.806 45.852 -72.276 1.00 78.31 1200 GLU A O 1
ATOM 9125 N N . ALA A 1 1201 ? 45.640 45.294 -70.272 1.00 72.88 1201 ALA A N 1
ATOM 9126 C CA . ALA A 1 1201 ? 46.957 45.873 -70.500 1.00 72.88 1201 ALA A CA 1
ATOM 9127 C C . ALA A 1 1201 ? 47.884 45.014 -71.380 1.00 72.88 1201 ALA A C 1
ATOM 9129 O O . ALA A 1 1201 ? 48.938 45.504 -71.786 1.00 72.88 1201 ALA A O 1
ATOM 9130 N N . VAL A 1 1202 ? 47.524 43.756 -71.683 1.00 72.06 1202 VAL A N 1
ATOM 9131 C CA . VAL A 1 1202 ? 48.386 42.782 -72.385 1.00 72.06 1202 VAL A CA 1
ATOM 9132 C C . VAL A 1 1202 ? 47.714 42.245 -73.670 1.00 72.06 1202 VAL A C 1
ATOM 9134 O O . VAL A 1 1202 ? 47.263 41.099 -73.682 1.00 72.06 1202 VAL A O 1
ATOM 9137 N N . PRO A 1 1203 ? 47.604 43.022 -74.775 1.00 62.16 1203 PRO A N 1
ATOM 9138 C CA . PRO A 1 1203 ? 46.784 42.596 -75.914 1.00 62.16 1203 PRO A CA 1
ATOM 9139 C C . PRO A 1 1203 ? 47.510 41.853 -77.045 1.00 62.16 1203 PRO A C 1
ATOM 9141 O O . PRO A 1 1203 ? 46.797 41.187 -77.781 1.00 62.16 1203 PRO A O 1
ATOM 9144 N N . ASN A 1 1204 ? 48.840 41.967 -77.228 1.00 60.12 1204 ASN A N 1
ATOM 9145 C CA . ASN A 1 1204 ? 49.727 41.121 -78.072 1.00 60.12 1204 ASN A CA 1
ATOM 9146 C C . ASN A 1 1204 ? 51.021 41.884 -78.422 1.00 60.12 1204 ASN A C 1
ATOM 9148 O O . ASN A 1 1204 ? 51.033 42.648 -79.377 1.00 60.12 1204 ASN A O 1
ATOM 9152 N N . ASP A 1 1205 ? 52.074 41.690 -77.630 1.00 63.12 1205 ASP A N 1
ATOM 9153 C CA . ASP A 1 1205 ? 53.504 41.738 -77.981 1.00 63.12 1205 ASP A CA 1
ATOM 9154 C C . ASP A 1 1205 ? 54.305 41.659 -76.672 1.00 63.12 1205 ASP A C 1
ATOM 9156 O O . ASP A 1 1205 ? 53.744 41.761 -75.579 1.00 63.12 1205 ASP A O 1
ATOM 9160 N N . VAL A 1 1206 ? 55.602 41.377 -76.769 1.00 58.56 1206 VAL A N 1
ATOM 9161 C CA . VAL A 1 1206 ? 56.481 41.138 -75.618 1.00 58.56 1206 VAL A CA 1
ATOM 9162 C C . VAL A 1 1206 ? 56.494 42.343 -74.670 1.00 58.56 1206 VAL A C 1
ATOM 9164 O O . VAL A 1 1206 ? 56.929 43.425 -75.048 1.00 58.56 1206 VAL A O 1
ATOM 9167 N N . LEU A 1 1207 ? 56.083 42.143 -73.415 1.00 69.38 1207 LEU A N 1
ATOM 9168 C CA . LEU A 1 1207 ? 56.052 43.197 -72.395 1.00 69.38 1207 LEU A CA 1
ATOM 9169 C C . LEU A 1 1207 ? 57.220 43.056 -71.401 1.00 69.38 1207 LEU A C 1
ATOM 9171 O O . LEU A 1 1207 ? 57.729 41.965 -71.154 1.00 69.38 1207 LEU A O 1
ATOM 9175 N N . SER A 1 1208 ? 57.637 44.153 -70.774 1.00 74.81 1208 SER A N 1
ATOM 9176 C CA . SER A 1 1208 ? 58.405 44.133 -69.521 1.00 74.81 1208 SER A CA 1
ATOM 9177 C C . SER A 1 1208 ? 57.571 44.708 -68.385 1.00 74.81 1208 SER A C 1
ATOM 9179 O O . SER A 1 1208 ? 56.735 45.588 -68.593 1.00 74.81 1208 SER A O 1
ATOM 9181 N N . LEU A 1 1209 ? 57.802 44.193 -67.180 1.00 78.75 1209 LEU A N 1
ATOM 9182 C CA . LEU A 1 1209 ? 57.110 44.578 -65.956 1.00 78.75 1209 LEU A CA 1
ATOM 9183 C C . LEU A 1 1209 ? 58.111 45.188 -64.974 1.00 78.75 1209 LEU A C 1
ATOM 9185 O O . LEU A 1 1209 ? 59.131 44.578 -64.644 1.00 78.75 1209 LEU A O 1
ATOM 9189 N N . ALA A 1 1210 ? 57.792 46.365 -64.453 1.00 77.88 1210 ALA A N 1
ATOM 9190 C CA . ALA A 1 1210 ? 58.522 46.952 -63.340 1.00 77.88 1210 ALA A CA 1
ATOM 9191 C C . ALA A 1 1210 ? 57.565 47.331 -62.212 1.00 77.88 1210 ALA A C 1
ATOM 9193 O O . ALA A 1 1210 ? 56.503 47.888 -62.466 1.00 77.88 1210 ALA A O 1
ATOM 9194 N N . VAL A 1 1211 ? 57.936 47.063 -60.960 1.00 76.81 1211 VAL A N 1
ATOM 9195 C CA . VAL A 1 1211 ? 57.172 47.536 -59.794 1.00 76.81 1211 VAL A CA 1
ATOM 9196 C C . VAL A 1 1211 ? 57.997 48.563 -59.045 1.00 76.81 1211 VAL A C 1
ATOM 9198 O O . VAL A 1 1211 ? 59.095 48.270 -58.575 1.00 76.81 1211 VAL A O 1
ATOM 9201 N N . ALA A 1 1212 ? 57.466 49.775 -58.940 1.00 74.25 1212 ALA A N 1
ATOM 9202 C CA . ALA A 1 1212 ? 58.088 50.858 -58.214 1.00 74.25 1212 ALA A CA 1
ATOM 9203 C C . ALA A 1 1212 ? 57.524 51.001 -56.799 1.00 74.25 1212 ALA A C 1
ATOM 9205 O O . ALA A 1 1212 ? 56.305 51.054 -56.601 1.00 74.25 1212 ALA A O 1
ATOM 9206 N N . ALA A 1 1213 ? 58.422 51.093 -55.817 1.00 71.31 1213 ALA A N 1
ATOM 9207 C CA . ALA A 1 1213 ? 58.075 51.490 -54.456 1.00 71.31 1213 ALA A CA 1
ATOM 9208 C C . ALA A 1 1213 ? 57.871 53.007 -54.404 1.00 71.31 1213 ALA A C 1
ATOM 9210 O O . ALA A 1 1213 ? 58.644 53.760 -55.001 1.00 71.31 1213 ALA A O 1
ATOM 9211 N N . VAL A 1 1214 ? 56.848 53.470 -53.682 1.00 68.38 1214 VAL A N 1
ATOM 9212 C CA . VAL A 1 1214 ? 56.514 54.896 -53.631 1.00 68.38 1214 VAL A CA 1
ATOM 9213 C C . VAL A 1 1214 ? 56.182 55.338 -52.206 1.00 68.38 1214 VAL A C 1
ATOM 9215 O O . VAL A 1 1214 ? 55.650 54.557 -51.417 1.00 68.38 1214 VAL A O 1
ATOM 9218 N N . GLY A 1 1215 ? 56.558 56.578 -51.864 1.00 55.00 1215 GLY A N 1
ATOM 9219 C CA . GLY A 1 1215 ? 56.105 57.287 -50.662 1.00 55.00 1215 GLY A CA 1
ATOM 9220 C C . GLY A 1 1215 ? 56.282 56.519 -49.347 1.00 55.00 1215 GLY A C 1
ATOM 9221 O O . GLY A 1 1215 ? 55.307 56.052 -48.772 1.00 55.00 1215 GLY A O 1
ATOM 9222 N N . GLY A 1 1216 ? 57.516 56.389 -48.847 1.00 59.19 1216 GLY A N 1
ATOM 9223 C CA . GLY A 1 1216 ? 57.792 55.799 -47.525 1.00 59.19 1216 GLY A CA 1
ATOM 9224 C C . GLY A 1 1216 ? 57.555 54.285 -47.399 1.00 59.19 1216 GLY A C 1
ATOM 9225 O O . GLY A 1 1216 ? 57.748 53.736 -46.316 1.00 59.19 1216 GLY A O 1
ATOM 9226 N N . SER A 1 1217 ? 57.169 53.599 -48.479 1.00 61.56 1217 SER A N 1
ATOM 9227 C CA . SER A 1 1217 ? 56.995 52.141 -48.501 1.00 61.56 1217 SER A CA 1
ATOM 9228 C C . SER A 1 1217 ? 58.351 51.404 -48.560 1.00 61.56 1217 SER A C 1
ATOM 9230 O O . SER A 1 1217 ? 59.239 51.842 -49.297 1.00 61.56 1217 SER A O 1
ATOM 9232 N N . PRO A 1 1218 ? 58.549 50.284 -47.831 1.00 65.81 1218 PRO A N 1
ATOM 9233 C CA . PRO A 1 1218 ? 59.801 49.521 -47.869 1.00 65.81 1218 PRO A CA 1
ATOM 9234 C C . PRO A 1 1218 ? 6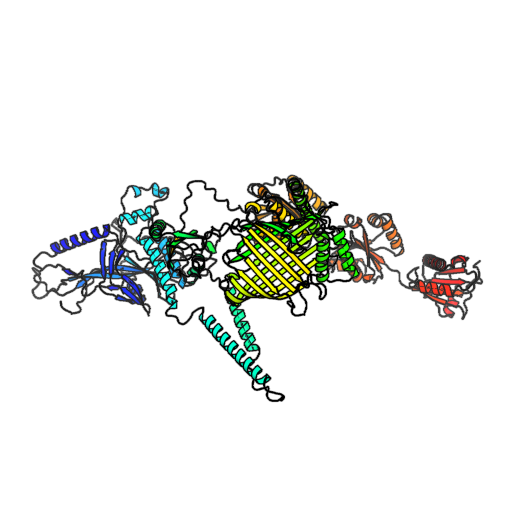0.054 48.888 -49.244 1.00 65.81 1218 PRO A C 1
ATOM 9236 O O . PRO A 1 1218 ? 59.125 48.362 -49.853 1.00 65.81 1218 PRO A O 1
ATOM 9239 N N . ALA A 1 1219 ? 61.312 48.834 -49.697 1.00 67.00 1219 ALA A N 1
ATOM 9240 C CA . ALA A 1 1219 ? 61.682 48.183 -50.965 1.00 67.00 1219 ALA A CA 1
ATOM 9241 C C . ALA A 1 1219 ? 61.216 46.712 -51.043 1.00 67.00 1219 ALA A C 1
ATOM 9243 O O . ALA A 1 1219 ? 60.711 46.281 -52.075 1.00 67.00 1219 ALA A O 1
ATOM 9244 N N . ALA A 1 1220 ? 61.258 45.991 -49.915 1.00 71.00 1220 ALA A N 1
ATOM 9245 C CA . ALA A 1 1220 ? 60.771 44.614 -49.809 1.00 71.00 1220 ALA A CA 1
ATOM 9246 C C . ALA A 1 1220 ? 59.276 44.461 -50.157 1.00 71.00 1220 ALA A C 1
ATOM 9248 O O . ALA A 1 1220 ? 58.856 43.420 -50.656 1.00 71.00 1220 ALA A O 1
ATOM 9249 N N . LEU A 1 1221 ? 58.456 45.496 -49.931 1.00 74.38 1221 LEU A N 1
ATOM 9250 C CA . LEU A 1 1221 ? 57.041 45.453 -50.299 1.00 74.38 1221 LEU A CA 1
ATOM 9251 C C . LEU A 1 1221 ? 56.866 45.440 -51.824 1.00 74.38 1221 LEU A C 1
ATOM 9253 O O . LEU A 1 1221 ? 56.018 44.706 -52.325 1.00 74.38 1221 LEU A O 1
ATOM 9257 N N . ALA A 1 1222 ? 57.677 46.203 -52.564 1.00 74.94 1222 ALA A N 1
ATOM 9258 C CA . ALA A 1 1222 ? 57.631 46.211 -54.025 1.00 74.94 1222 ALA A CA 1
ATOM 9259 C C . ALA A 1 1222 ? 58.050 44.858 -54.622 1.00 74.94 1222 ALA A C 1
ATOM 9261 O O . ALA A 1 1222 ? 57.437 44.421 -55.594 1.00 74.94 1222 ALA A O 1
ATOM 9262 N N . ASP A 1 1223 ? 59.014 44.162 -54.009 1.00 76.50 1223 ASP A N 1
ATOM 9263 C CA . ASP A 1 1223 ? 59.408 42.809 -54.429 1.00 76.50 1223 ASP A CA 1
ATOM 9264 C C . ASP A 1 1223 ? 58.252 41.810 -54.240 1.00 76.50 1223 ASP A C 1
ATOM 9266 O O . ASP A 1 1223 ? 57.927 41.036 -55.140 1.00 76.50 1223 ASP A O 1
ATOM 9270 N N . HIS A 1 1224 ? 57.546 41.873 -53.108 1.00 79.00 1224 HIS A N 1
ATOM 9271 C CA . HIS A 1 1224 ? 56.397 40.999 -52.859 1.00 79.00 1224 HIS A CA 1
ATOM 9272 C C . HIS A 1 1224 ? 55.174 41.328 -53.732 1.00 79.00 1224 HIS A C 1
ATOM 9274 O O . HIS A 1 1224 ? 54.437 40.423 -54.141 1.00 79.00 1224 HIS A O 1
ATOM 9280 N N . VAL A 1 1225 ? 54.944 42.609 -54.043 1.00 80.06 1225 VAL A N 1
ATOM 9281 C CA . VAL A 1 1225 ? 53.920 43.020 -55.020 1.00 80.06 1225 VAL A CA 1
ATOM 9282 C C . VAL A 1 1225 ? 54.281 42.471 -56.400 1.00 80.06 1225 VAL A C 1
ATOM 9284 O O . VAL A 1 1225 ? 53.424 41.890 -57.066 1.00 80.06 1225 VAL A O 1
ATOM 9287 N N . LEU A 1 1226 ? 55.553 42.566 -56.801 1.00 83.56 1226 LEU A N 1
ATOM 9288 C CA . LEU A 1 1226 ? 56.046 41.999 -58.054 1.00 83.56 1226 LEU A CA 1
ATOM 9289 C C . LEU A 1 1226 ? 55.811 40.483 -58.125 1.00 83.56 1226 LEU A C 1
ATOM 9291 O O . LEU A 1 1226 ? 55.339 39.991 -59.149 1.00 83.56 1226 LEU A O 1
ATOM 9295 N N . ASP A 1 1227 ? 56.067 39.742 -57.048 1.00 82.25 1227 ASP A N 1
ATOM 9296 C CA . ASP A 1 1227 ? 55.809 38.298 -57.006 1.00 82.25 1227 ASP A CA 1
ATOM 9297 C C . ASP A 1 1227 ? 54.318 37.951 -57.092 1.00 82.25 1227 ASP A C 1
ATOM 9299 O O . ASP A 1 1227 ? 53.928 36.973 -57.735 1.00 82.25 1227 ASP A O 1
ATOM 9303 N N . THR A 1 1228 ? 53.460 38.794 -56.525 1.00 84.25 1228 THR A N 1
ATOM 9304 C CA . THR A 1 1228 ? 52.008 38.617 -56.620 1.00 84.25 1228 THR A CA 1
ATOM 9305 C C . THR A 1 1228 ? 51.506 38.862 -58.046 1.00 84.25 1228 THR A C 1
ATOM 9307 O O . THR A 1 1228 ? 50.701 38.082 -58.560 1.00 84.25 1228 THR A O 1
ATOM 9310 N N . VAL A 1 1229 ? 52.039 39.877 -58.734 1.00 82.62 1229 VAL A N 1
ATOM 9311 C CA . VAL A 1 1229 ? 51.735 40.136 -60.152 1.00 82.62 1229 VAL A CA 1
ATOM 9312 C C . VAL A 1 1229 ? 52.295 39.026 -61.051 1.00 82.62 1229 VAL A C 1
ATOM 9314 O O . VAL A 1 1229 ? 51.596 38.572 -61.956 1.00 82.62 1229 VAL A O 1
ATOM 9317 N N . LYS A 1 1230 ? 53.496 38.496 -60.769 1.00 81.94 1230 LYS A N 1
ATOM 9318 C CA . LYS A 1 1230 ? 54.049 37.306 -61.451 1.00 81.94 1230 LYS A CA 1
ATOM 9319 C C . LYS A 1 1230 ? 53.107 36.111 -61.356 1.00 81.94 1230 LYS A C 1
ATOM 9321 O O . LYS A 1 1230 ? 52.831 35.452 -62.358 1.00 81.94 1230 LYS A O 1
ATOM 9326 N N . ALA A 1 1231 ? 52.595 35.838 -60.158 1.00 82.25 1231 ALA A N 1
ATOM 9327 C CA . ALA A 1 1231 ? 51.658 34.745 -59.938 1.00 82.25 1231 ALA A CA 1
ATOM 9328 C C . ALA A 1 1231 ? 50.327 34.960 -60.684 1.00 82.25 1231 ALA A C 1
ATOM 9330 O O . ALA A 1 1231 ? 49.725 33.987 -61.144 1.00 82.25 1231 ALA A O 1
ATOM 9331 N N . ALA A 1 1232 ? 49.874 36.210 -60.825 1.00 82.81 1232 ALA A N 1
ATOM 9332 C CA . ALA A 1 1232 ? 48.704 36.564 -61.632 1.00 82.81 1232 ALA A CA 1
ATOM 9333 C C . ALA A 1 1232 ? 48.956 36.303 -63.126 1.00 82.81 1232 ALA A C 1
ATOM 9335 O O . ALA A 1 1232 ? 48.202 35.578 -63.770 1.00 82.81 1232 ALA A O 1
ATOM 9336 N N . LEU A 1 1233 ? 50.072 36.803 -63.665 1.00 81.94 1233 LEU A N 1
ATOM 9337 C CA . LEU A 1 1233 ? 50.475 36.589 -65.059 1.00 81.94 1233 LEU A CA 1
ATOM 9338 C C . LEU A 1 1233 ? 50.627 35.101 -65.398 1.00 81.94 1233 LEU A C 1
ATOM 9340 O O . LEU A 1 1233 ? 50.242 34.672 -66.486 1.00 81.94 1233 LEU A O 1
ATOM 9344 N N . ALA A 1 1234 ? 51.149 34.299 -64.466 1.00 81.62 1234 ALA A N 1
ATOM 9345 C CA . ALA A 1 1234 ? 51.240 32.850 -64.620 1.00 81.62 1234 ALA A CA 1
ATOM 9346 C C . ALA A 1 1234 ? 49.859 32.187 -64.704 1.00 81.62 1234 ALA A C 1
ATOM 9348 O O . ALA A 1 1234 ? 49.637 31.370 -65.597 1.00 81.62 1234 ALA A O 1
ATOM 9349 N N . ARG A 1 1235 ? 48.916 32.573 -63.833 1.00 82.44 1235 ARG A N 1
ATOM 9350 C CA . ARG A 1 1235 ? 47.528 32.076 -63.865 1.00 82.44 1235 ARG A CA 1
ATOM 9351 C C . ARG A 1 1235 ? 46.796 32.449 -65.152 1.00 82.44 1235 ARG A C 1
ATOM 9353 O O . ARG A 1 1235 ? 46.024 31.644 -65.663 1.00 82.44 1235 ARG A O 1
ATOM 9360 N N . LEU A 1 1236 ? 47.069 33.634 -65.692 1.00 81.94 1236 LEU A N 1
ATOM 9361 C CA . LEU A 1 1236 ? 46.465 34.123 -66.933 1.00 81.94 1236 LEU A CA 1
ATOM 9362 C C . LEU A 1 1236 ? 47.111 33.559 -68.207 1.00 81.94 1236 LEU A C 1
ATOM 9364 O O . LEU A 1 1236 ? 46.580 33.765 -69.294 1.00 81.94 1236 LEU A O 1
ATOM 9368 N N . GLY A 1 1237 ? 48.231 32.839 -68.091 1.00 79.62 1237 GLY A N 1
ATOM 9369 C CA . GLY A 1 1237 ? 48.966 32.279 -69.229 1.00 79.62 1237 GLY A CA 1
ATOM 9370 C C . GLY A 1 1237 ? 49.926 33.258 -69.918 1.00 79.62 1237 GLY A C 1
ATOM 9371 O O . GLY A 1 1237 ? 50.566 32.889 -70.900 1.00 79.62 1237 GLY A O 1
ATOM 9372 N N . PHE A 1 1238 ? 50.092 34.474 -69.390 1.00 79.62 1238 PHE A N 1
ATOM 9373 C CA . PHE A 1 1238 ? 50.942 35.525 -69.966 1.00 79.62 1238 PHE A CA 1
ATOM 9374 C C . PHE A 1 1238 ? 52.390 35.516 -69.458 1.00 79.62 1238 PHE A C 1
ATOM 9376 O O . PHE A 1 1238 ? 53.220 36.264 -69.964 1.00 79.62 1238 PHE A O 1
ATOM 9383 N N . ALA A 1 1239 ? 52.747 34.646 -68.505 1.00 70.81 1239 ALA A N 1
ATOM 9384 C CA . ALA A 1 1239 ? 54.098 34.610 -67.927 1.00 70.81 1239 ALA A CA 1
ATOM 9385 C C . ALA A 1 1239 ? 55.237 34.433 -68.954 1.00 70.81 1239 ALA A C 1
ATOM 9387 O O . ALA A 1 1239 ? 56.351 34.869 -68.692 1.00 70.81 1239 ALA A O 1
ATOM 9388 N N . ARG A 1 1240 ? 54.980 33.819 -70.121 1.00 72.00 1240 ARG A N 1
ATOM 9389 C CA . ARG A 1 1240 ? 55.978 33.675 -71.204 1.00 72.00 1240 ARG A CA 1
ATOM 9390 C C . ARG A 1 1240 ? 56.094 34.900 -72.119 1.00 72.00 1240 ARG A C 1
ATOM 9392 O O . ARG A 1 1240 ? 57.048 34.977 -72.882 1.00 72.00 1240 ARG A O 1
ATOM 9399 N N . GLN A 1 1241 ? 55.127 35.815 -72.073 1.00 69.94 1241 GLN A N 1
ATOM 9400 C CA . GLN A 1 1241 ? 55.109 37.042 -72.878 1.00 69.94 1241 GLN A CA 1
ATOM 9401 C C . GLN A 1 1241 ? 55.832 38.203 -72.182 1.00 69.94 1241 GLN A C 1
ATOM 9403 O O . GLN A 1 1241 ? 56.118 39.208 -72.826 1.00 69.94 1241 GLN A O 1
ATOM 9408 N N . VAL A 1 1242 ? 56.158 38.058 -70.891 1.00 72.88 1242 VAL A N 1
ATOM 9409 C CA . VAL A 1 1242 ? 56.904 39.059 -70.124 1.00 72.88 1242 VAL A CA 1
ATOM 9410 C C . VAL A 1 1242 ? 58.369 38.643 -70.005 1.00 72.88 1242 VAL A C 1
ATOM 9412 O O . VAL A 1 1242 ? 58.675 37.653 -69.344 1.00 72.88 1242 VAL A O 1
ATOM 9415 N N . GLN A 1 1243 ? 59.282 39.377 -70.647 1.00 69.69 1243 GLN A N 1
ATOM 9416 C CA . GLN A 1 1243 ? 60.706 39.002 -70.694 1.00 69.69 1243 GLN A CA 1
ATOM 9417 C C . GLN A 1 1243 ? 61.509 39.479 -69.479 1.00 69.69 1243 GLN A C 1
ATOM 9419 O O . GLN A 1 1243 ? 62.410 38.773 -69.028 1.00 69.69 1243 GLN A O 1
ATOM 9424 N N . PHE A 1 1244 ? 61.170 40.643 -68.919 1.00 73.00 1244 PHE A N 1
ATOM 9425 C CA . PHE A 1 1244 ? 61.901 41.246 -67.802 1.00 73.00 1244 PHE A CA 1
ATOM 9426 C C . PHE A 1 1244 ? 60.950 41.673 -66.686 1.00 73.00 1244 PHE A C 1
ATOM 9428 O O . PHE A 1 1244 ? 59.910 42.278 -66.944 1.00 73.00 1244 PHE A O 1
ATOM 9435 N N . MET A 1 1245 ? 61.309 41.345 -65.441 1.00 78.88 1245 MET A N 1
ATOM 9436 C CA . MET A 1 1245 ? 60.511 41.615 -64.242 1.00 78.88 1245 MET A CA 1
ATOM 9437 C C . MET A 1 1245 ? 61.422 42.085 -63.110 1.00 78.88 1245 MET A C 1
ATOM 9439 O O . MET A 1 1245 ? 62.163 41.276 -62.552 1.00 78.88 1245 MET A O 1
ATOM 9443 N N . ARG A 1 1246 ? 61.383 43.378 -62.773 1.00 80.69 1246 ARG A N 1
ATOM 9444 C CA . ARG A 1 1246 ? 62.266 43.970 -61.749 1.00 80.69 1246 ARG A CA 1
ATOM 9445 C C . ARG A 1 1246 ? 61.549 44.969 -60.849 1.00 80.69 1246 ARG A C 1
ATOM 9447 O O . ARG A 1 1246 ? 60.508 45.509 -61.213 1.00 80.69 1246 ARG A O 1
ATOM 9454 N N . THR A 1 1247 ? 62.130 45.253 -59.693 1.00 81.25 1247 THR A N 1
ATOM 9455 C CA . THR A 1 1247 ? 61.760 46.422 -58.896 1.00 81.25 1247 THR A CA 1
ATOM 9456 C C . THR A 1 1247 ? 62.524 47.660 -59.371 1.00 81.25 1247 THR A C 1
ATOM 9458 O O . THR A 1 1247 ? 63.647 47.566 -59.868 1.00 81.25 1247 THR A O 1
ATOM 9461 N N . TYR A 1 1248 ? 61.877 48.823 -59.311 1.00 78.81 1248 TYR A N 1
ATOM 9462 C CA . TYR A 1 1248 ? 62.375 50.091 -59.857 1.00 78.81 1248 TYR A CA 1
ATOM 9463 C C . TYR A 1 1248 ? 62.163 51.237 -58.857 1.00 78.81 1248 TYR A C 1
ATOM 9465 O O . TYR A 1 1248 ? 61.270 51.174 -58.017 1.00 78.81 1248 TYR A O 1
ATOM 9473 N N . SER A 1 1249 ? 62.962 52.300 -58.941 1.00 79.75 1249 SER A N 1
ATOM 9474 C CA . SER A 1 1249 ? 62.752 53.531 -58.165 1.00 79.75 1249 SER A CA 1
ATOM 9475 C C . SER A 1 1249 ? 62.441 54.678 -59.111 1.00 79.75 1249 SER A C 1
ATOM 9477 O O . SER A 1 1249 ? 63.225 54.938 -60.020 1.00 79.75 1249 SER A O 1
ATOM 9479 N N . LEU A 1 1250 ? 61.330 55.375 -58.867 1.00 79.12 1250 LEU A N 1
ATOM 9480 C CA . LEU A 1 1250 ? 60.889 56.507 -59.686 1.00 79.12 1250 LEU A CA 1
ATOM 9481 C C . LEU A 1 1250 ? 61.898 57.658 -59.654 1.00 79.12 1250 LEU A C 1
ATOM 9483 O O . LEU A 1 1250 ? 62.352 58.074 -58.585 1.00 79.12 1250 LEU A O 1
ATOM 9487 N N . GLN A 1 1251 ? 62.197 58.221 -60.822 1.00 82.12 1251 GLN A N 1
ATOM 9488 C CA . GLN A 1 1251 ? 62.999 59.435 -60.951 1.00 82.12 1251 GLN A CA 1
ATOM 9489 C C . GLN A 1 1251 ? 62.145 60.692 -60.726 1.00 82.12 1251 GLN A C 1
ATOM 9491 O O . GLN A 1 1251 ? 60.941 60.705 -60.979 1.00 82.12 1251 GLN A O 1
ATOM 9496 N N . THR A 1 1252 ? 62.770 61.804 -60.321 1.00 81.19 1252 THR A N 1
ATOM 9497 C CA . THR A 1 1252 ? 62.072 63.068 -60.002 1.00 81.19 1252 THR A CA 1
ATOM 9498 C C . THR A 1 1252 ? 61.158 63.555 -61.132 1.00 81.19 1252 THR A C 1
ATOM 9500 O O . THR A 1 1252 ? 60.027 63.952 -60.883 1.00 81.19 1252 THR A O 1
ATOM 9503 N N . LYS A 1 1253 ? 61.603 63.446 -62.392 1.00 79.00 1253 LYS A N 1
ATOM 9504 C CA . LYS A 1 1253 ? 60.807 63.863 -63.560 1.00 79.00 1253 LYS A CA 1
ATOM 9505 C C . LYS A 1 1253 ? 59.551 63.008 -63.773 1.00 79.00 1253 LYS A C 1
ATOM 9507 O O . LYS A 1 1253 ? 58.563 63.516 -64.289 1.00 79.00 1253 LYS A O 1
ATOM 9512 N N . GLU A 1 1254 ? 59.584 61.731 -63.401 1.00 81.31 1254 GLU A N 1
ATOM 9513 C CA . GLU A 1 1254 ? 58.433 60.822 -63.507 1.00 81.31 1254 GLU A CA 1
ATOM 9514 C C . GLU A 1 1254 ? 57.420 61.104 -62.392 1.00 81.31 1254 GLU A C 1
ATOM 9516 O O . GLU A 1 1254 ? 56.215 61.097 -62.634 1.00 81.31 1254 GLU A O 1
ATOM 9521 N N . VAL A 1 1255 ? 57.906 61.436 -61.189 1.00 81.44 1255 VAL A N 1
ATOM 9522 C CA . VAL A 1 1255 ? 57.067 61.883 -60.066 1.00 81.44 1255 VAL A CA 1
ATOM 9523 C C . VAL A 1 1255 ? 56.315 63.165 -60.421 1.00 81.44 1255 VAL A C 1
ATOM 9525 O O . VAL A 1 1255 ? 55.106 63.240 -60.200 1.00 81.44 1255 VAL A O 1
ATOM 9528 N N . ASP A 1 1256 ? 57.004 64.146 -61.006 1.00 83.50 1256 ASP A N 1
ATOM 9529 C CA . ASP A 1 1256 ? 56.388 65.406 -61.433 1.00 83.50 1256 ASP A CA 1
ATOM 9530 C C . ASP A 1 1256 ? 55.349 65.172 -62.542 1.00 83.50 1256 ASP A C 1
ATOM 9532 O O . ASP A 1 1256 ? 54.247 65.711 -62.481 1.00 83.50 1256 ASP A O 1
ATOM 9536 N N . ARG A 1 1257 ? 55.632 64.282 -63.505 1.00 82.94 1257 ARG A N 1
ATOM 9537 C CA . ARG A 1 1257 ? 54.669 63.927 -64.561 1.00 82.94 1257 ARG A CA 1
ATOM 9538 C C . ARG A 1 1257 ? 53.435 63.185 -64.060 1.00 82.94 1257 ARG A C 1
ATOM 9540 O O . ARG A 1 1257 ? 52.336 63.468 -64.529 1.00 82.94 1257 ARG A O 1
ATOM 9547 N N . LEU A 1 1258 ? 53.574 62.275 -63.099 1.00 82.12 1258 LEU A N 1
ATOM 9548 C CA . LEU A 1 1258 ? 52.420 61.622 -62.474 1.00 82.12 1258 LEU A CA 1
ATOM 9549 C C . LEU A 1 1258 ? 51.547 62.635 -61.714 1.00 82.12 1258 LEU A C 1
ATOM 9551 O O . LEU A 1 1258 ? 50.318 62.564 -61.785 1.00 82.12 1258 LEU A O 1
ATOM 9555 N N . LYS A 1 1259 ? 52.161 63.633 -61.063 1.00 84.88 1259 LYS A N 1
ATOM 9556 C CA . LYS A 1 1259 ? 51.439 64.745 -60.425 1.00 84.88 1259 LYS A CA 1
ATOM 9557 C C . LYS A 1 1259 ? 50.717 65.636 -61.438 1.00 84.88 1259 LYS A C 1
ATOM 9559 O O . LYS A 1 1259 ? 49.549 65.940 -61.206 1.00 84.88 1259 LYS A O 1
ATOM 9564 N N . ASP A 1 1260 ? 51.352 65.982 -62.561 1.00 85.12 1260 ASP A N 1
ATOM 9565 C CA . ASP A 1 1260 ? 50.717 66.733 -63.662 1.00 85.12 1260 ASP A CA 1
ATOM 9566 C C . ASP A 1 1260 ? 49.466 66.010 -64.203 1.00 85.12 1260 ASP A C 1
ATOM 9568 O O . ASP A 1 1260 ? 48.483 66.648 -64.574 1.00 85.12 1260 ASP A O 1
ATOM 9572 N N . LEU A 1 1261 ? 49.476 64.672 -64.207 1.00 81.62 1261 LEU A N 1
ATOM 9573 C CA . LEU A 1 1261 ? 48.346 63.822 -64.607 1.00 81.62 1261 LEU A CA 1
ATOM 9574 C C . LEU A 1 1261 ? 47.304 63.609 -63.485 1.00 81.62 1261 LEU A C 1
ATOM 9576 O O . LEU A 1 1261 ? 46.367 62.824 -63.641 1.00 81.62 1261 LEU A O 1
ATOM 9580 N N . GLY A 1 1262 ? 47.443 64.294 -62.344 1.00 82.50 1262 GLY A N 1
ATOM 9581 C CA . GLY A 1 1262 ? 46.523 64.204 -61.206 1.00 82.50 1262 GLY A CA 1
ATOM 9582 C C . GLY A 1 1262 ? 46.637 62.902 -60.407 1.00 82.50 1262 GLY A C 1
ATOM 9583 O O . GLY A 1 1262 ? 45.655 62.461 -59.804 1.00 82.50 1262 GLY A O 1
ATOM 9584 N N . ARG A 1 1263 ? 47.799 62.243 -60.431 1.00 85.69 1263 ARG A N 1
ATOM 9585 C CA . ARG A 1 1263 ? 48.077 60.972 -59.745 1.00 85.69 1263 ARG A CA 1
ATOM 9586 C C . ARG A 1 1263 ? 49.327 61.121 -58.887 1.00 85.69 1263 ARG A C 1
ATOM 9588 O O . ARG A 1 1263 ? 50.401 60.678 -59.272 1.00 85.69 1263 ARG A O 1
ATOM 9595 N N . ASP A 1 1264 ? 49.200 61.766 -57.727 1.00 84.31 1264 ASP A N 1
ATOM 9596 C CA . ASP A 1 1264 ? 50.350 61.959 -56.837 1.00 84.31 1264 ASP A CA 1
ATOM 9597 C C . ASP A 1 1264 ? 50.892 60.597 -56.364 1.00 84.31 1264 ASP A C 1
ATOM 9599 O O . ASP A 1 1264 ? 50.172 59.864 -55.676 1.00 84.31 1264 ASP A O 1
ATOM 9603 N N . PRO A 1 1265 ? 52.152 60.247 -56.688 1.00 80.25 1265 PRO A N 1
ATOM 9604 C CA . PRO A 1 1265 ? 52.728 58.966 -56.301 1.00 80.25 1265 PRO A CA 1
ATOM 9605 C C . PRO A 1 1265 ? 52.683 58.730 -54.778 1.00 80.25 1265 PRO A C 1
ATOM 9607 O O . PRO A 1 1265 ? 52.532 57.591 -54.345 1.00 80.25 1265 PRO A O 1
ATOM 9610 N N . ALA A 1 1266 ? 52.719 59.784 -53.951 1.00 79.38 1266 ALA A N 1
ATOM 9611 C CA . ALA A 1 1266 ? 52.639 59.666 -52.491 1.00 79.38 1266 ALA A CA 1
ATOM 9612 C C . ALA A 1 1266 ? 51.308 59.087 -51.968 1.00 79.38 1266 ALA A C 1
ATOM 9614 O O . ALA A 1 1266 ? 51.235 58.669 -50.813 1.00 79.38 1266 ALA A O 1
ATOM 9615 N N . GLN A 1 1267 ? 50.257 59.057 -52.793 1.00 79.56 1267 GLN A N 1
ATOM 9616 C CA . GLN A 1 1267 ? 48.956 58.491 -52.429 1.00 79.56 1267 GLN A CA 1
ATOM 9617 C C . GLN A 1 1267 ? 48.885 56.973 -52.632 1.00 79.56 1267 GLN A C 1
ATOM 9619 O O . GLN A 1 1267 ? 47.951 56.347 -52.135 1.00 79.56 1267 GLN A O 1
ATOM 9624 N N . TYR A 1 1268 ? 49.859 56.380 -53.329 1.00 82.75 1268 TYR A N 1
ATOM 9625 C CA . TYR A 1 1268 ? 49.869 54.963 -53.681 1.00 82.75 1268 TYR A CA 1
ATOM 9626 C C . TYR A 1 1268 ? 50.982 54.209 -52.947 1.00 82.75 1268 TYR A C 1
ATOM 9628 O O . TYR A 1 1268 ? 52.088 54.715 -52.783 1.00 82.75 1268 TYR A O 1
ATOM 9636 N N . GLN A 1 1269 ? 50.720 52.965 -52.532 1.00 80.88 1269 GLN A N 1
ATOM 9637 C CA . GLN A 1 1269 ? 51.735 52.133 -51.863 1.00 80.88 1269 GLN A CA 1
ATOM 9638 C C . GLN A 1 1269 ? 52.791 51.566 -52.829 1.00 80.88 1269 GLN A C 1
ATOM 9640 O O . GLN A 1 1269 ? 53.925 51.289 -52.444 1.00 80.88 1269 GLN A O 1
ATOM 9645 N N . SER A 1 1270 ? 52.415 51.369 -54.092 1.00 83.69 1270 SER A N 1
ATOM 9646 C CA . SER A 1 1270 ? 53.292 50.891 -55.162 1.00 83.69 1270 SER A CA 1
ATOM 9647 C C . SER A 1 1270 ? 52.686 51.250 -56.514 1.00 83.69 1270 SER A C 1
ATOM 9649 O O . SER A 1 1270 ? 51.463 51.407 -56.620 1.00 83.69 1270 SER A O 1
ATOM 9651 N N . ILE A 1 1271 ? 53.538 51.372 -57.531 1.00 86.00 1271 ILE A N 1
ATOM 9652 C CA . ILE A 1 1271 ? 53.115 51.604 -58.913 1.00 86.00 1271 ILE A CA 1
ATOM 9653 C C . ILE A 1 1271 ? 53.675 50.493 -59.801 1.00 86.00 1271 ILE A C 1
ATOM 9655 O O . ILE A 1 1271 ? 54.875 50.237 -59.796 1.00 86.00 1271 ILE A O 1
ATOM 9659 N N . ILE A 1 1272 ? 52.805 49.814 -60.541 1.00 87.94 1272 ILE A N 1
ATOM 9660 C CA . ILE A 1 1272 ? 53.124 48.678 -61.405 1.00 87.94 1272 ILE A CA 1
ATOM 9661 C C . ILE A 1 1272 ? 53.120 49.169 -62.852 1.00 87.94 1272 ILE A C 1
ATOM 9663 O O . ILE A 1 1272 ? 52.075 49.556 -63.366 1.00 87.94 1272 ILE A O 1
ATOM 9667 N N . PHE A 1 1273 ? 54.270 49.133 -63.513 1.00 84.44 1273 PHE A N 1
ATOM 9668 C CA . PHE A 1 1273 ? 54.427 49.544 -64.901 1.00 84.44 1273 PHE A CA 1
ATOM 9669 C C . PHE A 1 1273 ? 54.507 48.342 -65.833 1.00 84.44 1273 PHE A C 1
ATOM 9671 O O . PHE A 1 1273 ? 55.349 47.461 -65.648 1.00 84.44 1273 PHE A O 1
ATOM 9678 N N . PHE A 1 1274 ? 53.684 48.361 -66.875 1.00 83.25 1274 PHE A N 1
ATOM 9679 C CA . PHE A 1 1274 ? 53.812 47.504 -68.047 1.00 83.25 1274 PHE A CA 1
ATOM 9680 C C . PHE A 1 1274 ? 54.363 48.341 -69.209 1.00 83.25 1274 PHE A C 1
ATOM 9682 O O . PHE A 1 1274 ? 53.912 49.463 -69.433 1.00 83.25 1274 PHE A O 1
ATOM 9689 N N . THR A 1 1275 ? 55.339 47.813 -69.948 1.00 76.44 1275 THR A N 1
ATOM 9690 C CA . THR A 1 1275 ? 55.915 48.460 -71.143 1.00 76.44 1275 THR A CA 1
ATOM 9691 C C . THR A 1 1275 ? 56.041 47.455 -72.279 1.00 76.44 1275 THR A C 1
ATOM 9693 O O . THR A 1 1275 ? 56.394 46.306 -72.035 1.00 76.44 1275 THR A O 1
ATOM 9696 N N . ALA A 1 1276 ? 55.780 47.883 -73.515 1.00 68.69 1276 ALA A N 1
ATOM 9697 C CA . ALA A 1 1276 ? 55.898 47.061 -74.727 1.00 68.69 1276 ALA A CA 1
ATOM 9698 C C . ALA A 1 1276 ? 57.330 46.955 -75.285 1.00 68.69 1276 ALA A C 1
ATOM 9700 O O . ALA A 1 1276 ? 57.552 46.227 -76.245 1.00 68.69 1276 ALA A O 1
ATOM 9701 N N . ASN A 1 1277 ? 58.306 47.652 -74.687 1.00 64.81 1277 ASN A N 1
ATOM 9702 C CA . ASN A 1 1277 ? 59.724 47.528 -75.036 1.00 64.81 1277 ASN A CA 1
ATOM 9703 C C . ASN A 1 1277 ? 60.523 46.890 -73.886 1.00 64.81 1277 ASN A C 1
ATOM 9705 O O . ASN A 1 1277 ? 60.248 47.193 -72.718 1.00 64.81 1277 ASN A O 1
ATOM 9709 N N . PRO A 1 1278 ? 61.525 46.037 -74.181 1.00 60.72 1278 PRO A N 1
ATOM 9710 C CA . PRO A 1 1278 ? 62.391 45.459 -73.162 1.00 60.72 1278 PRO A CA 1
ATOM 9711 C C . PRO A 1 1278 ? 63.159 46.543 -72.395 1.00 60.72 1278 PRO A C 1
ATOM 9713 O O . PRO A 1 1278 ? 63.739 47.454 -72.985 1.00 60.72 1278 PRO A O 1
ATOM 9716 N N . LEU A 1 1279 ? 63.159 46.430 -71.064 1.00 59.44 1279 LEU A N 1
ATOM 9717 C CA . LEU A 1 1279 ? 64.033 47.204 -70.183 1.00 59.44 1279 LEU A CA 1
ATOM 9718 C C . LEU A 1 1279 ? 65.464 46.672 -70.367 1.00 59.44 1279 LEU A C 1
ATOM 9720 O O . LEU A 1 1279 ? 65.820 45.697 -69.707 1.00 59.44 1279 LEU A O 1
ATOM 9724 N N . ASN A 1 1280 ? 66.244 47.252 -71.282 1.00 51.50 1280 ASN A N 1
ATOM 9725 C CA . ASN A 1 1280 ? 67.662 46.893 -71.429 1.00 51.50 1280 ASN A CA 1
ATOM 9726 C C . ASN A 1 1280 ? 68.469 47.166 -70.150 1.00 51.50 1280 ASN A C 1
ATOM 9728 O O . ASN A 1 1280 ? 68.117 48.104 -69.386 1.00 51.50 1280 ASN A O 1
#

Foldseek 3Di:
DDDDPWDKAWPDDAQFAFDFDPDDPQKDWQFDPQPPDHNVVVVVVVVVVQQVQQVVQLQLDWAWADFQAWDDDPPQKIKGAWGWTAFLSSDIAGDHGIDMDHPVVRAVRQDDDDPPPDDDDDDDDPDDDDPPPDPPDDPQDPPPQKWKKWKWKFKTKIFTDWDWHDDPPPDPPPDGDIDGGMMTMHIGIHIHTDTFNADFDDFPLDDDDPLLVLQRLLQRLLVVVLVVQAALPDPVSVVDCVVVDAFDRGDDGIHTQAMWMDGPPDIDGRDRLSRHFHSDHRRRVCNVCSRHLHFDPRSLVSQQVSVVVLVVVLVCVVPPPPDDDVCPVVVVLVVVVVVVVVVVVVVVVVVVVVVVPDDDDDPPPPPPDDPQPCNVVVVSVVVVVVVVVVVVPDDLAAQCVVSNHQWHRQKYKDFADQDPVDFPVRVVCSHLDPLAFEDEDEDAPVVQVVVSVVSRSPGIAGSRNCVRPVVPHFYKYWYFHVWDFPDLDVPPQFKWWKKKAWDLDDDPDPPPPDPPPAFADARIWTFIKTWGQDPLQKIKIKTKTKHKYWDCPVVLQVLLVVCVVPVDDPLQSVVVSSVVVNVVVVPDDDDDDPVGPVVRVVVLVLLLVQLVLLVVLLVVQVQVCLVPVDSPPDFFQAGDPDPTIWMKIKIWIKMWSHDPVPDDAQDKIKIWIWIWMWTHRRPGIWIKTKIWTWIKHFHDWDQDPFWIKTKTWTWTWIWIAIQGSNDGDDTDIATFIWIKIWTAGDDDWRKIKIKIAQQCRRVPRDGDSQFGIWIWIWTFDVVQTKIWIKIWTWGDDPVDIGIIIMIMIIGRDPCSLDPPRSSVSRSLSSLSNRVSPDPDPCSSVVSNCSRRNDDDPRDSHRRIRHPDRMIMMRRDDDDDPDPPPDVPQLAWAKAWEWEAEDADVVLVVQCVVCFQVLPPVSVVVSPTDGQDIWTHRRLALHTPPDLVVLQVSLVVVVFALAWAEKEKEFDDPVVVSDDVRRQSNRVSSCCSHNPPDSHDYHYYYHPDHRPPPCPPGGIYMYIYGYHDQFQKAFEKEAPAPVLVVVLVVCCVPPNNVVSPVPGDIDGQDIWTADPVLQHTDPVNLVSNDVSLDPDQFAKAKEKEAQDDDPSSLNNLQNSQVSSNYHSVRYHYDYGNCQVVPDSHRIYMYIHGWADKAKEKEWEAADDVAGDDDLPTDMDIFIDRQLHTPDLVVVLVVVCVSCPDAAKEKEKEFFAPADQVSSVSNQVNVCVSCVVVVNNVSYDYGYYDYHDPVVQVSCVVNVHRRNRGRMYMYMHRDDPD

Sequence (1280 aa):
MPTTQDTLVLLNASNGITLIPGDTPLTRLNYFDGKFLKAEDLQAEQTYLRQLVQLSNQAGGAGVVNGFDLQATAGQRLTLSPGLAIDPDGRVLLLPDAVTFEIATLIERSRPTVNADTAAAPNDTAGFVECELNKVHGTATPVPGVGLYLIGIVHAEALCGHEDMVAGLCANACATQTQRPWRREGVVLQALPLQLRTPLSTSTAVLFEQWHLRSRVASSYFADEALSVAQLISRAGLQSSVWCRGALAAVGSFVPLGVLAMGSQQILFLDQWIARRERIDGDPRRYWQWRMMMRPWDAFLAQILQFQCQLRDVWQVEAEADGDDPCQQLRKLVVDASSVVNQLERYYRATSEHLAKLDLGADRAESYLLSGGTSELGHLVNRLQSAKDMIKLMPTDRLLIRRGIVELPSAGYLPVVPSANFTVNQQIRQMMGEGVDLRFCIVRPDYVAEALQEAQHMERISLTRGLDNPQQKEEVDILVPDGEILGVNAKLGQGWAGRLAFLFSDPSSQAHVTSDHNTFERGVLAGAARSEKQPDGSLRFCFGAMAETDSLDSFSKDLREWAAARKNSLAETTWHAADILRTRQEGVSAHAAAEATARTDAMAMRYARLKSEAEAYRAKRLAYVAKSGDTKGLSHFAGLTEDDVDHVALWIGTRIGTNPLASSEGASIPCLLDLTILVPRSANSTFVDLAGSGRLRIDHIQTVATGTVIQANFTGSVVLQGLFGGQSGTRKVVPINAPVVIGARDAETDSLVVNIDLRNSAGNGESLLDIDTLQLFVALRPNPLQARALMVLTGGQKNKKGSIRFNLSLDANGEVLKTGNPLRAASEAAIQVLATRENTPNFAADALADLFGTRPAGSDVLTILARKDWVLFHRRRTRQCGLDRAPTPVDQRRYQLFHLKIDTEANLQAARAAVLTADAAAITSLGFAQISIVTFDGGRSTIATPAADLLRDWQQANPGPALRFGAIGSQGAALSEGEALARARLVALELQLAGTQKTAVDNVLLPILPPLGLSGLDGGVFLVTLAASVICHEVYRLPSVEVLQRFNETVKTAGLAKALSQIPLSSIAHAEFQPDGKSLTPTAEVALKKAWGGSPAVFDAQVFTVGEDAEVKVQAGNISRLLGGNPSDVRANLSGDVASLTSCRALTILTPRSEVRPGLMVLAPWDDRFDLNVNTPFWQHEWRGAQPVDMLRLEESIREAVPNDVLSLAVAAVGGSPAALADHVLDTVKAALARLGFARQVQFMRTYSLQTKEVDRLKDLGRDPAQYQSIIFFTANPLN

Radius of gyration: 50.92 Å; chains: 1; bounding box: 116×104×164 Å